Protein AF-A0A836Q1E4-F1 (afdb_monomer_lite)

Foldseek 3Di:
DDQADDAPLADPQWDQDPVVQKTKDAQFDQDFFFGRDTAGAAWMWIAHSNNATAKIFHAHPVSATAAKIWGAWPVRHTQKIAGDDRNAGAFKIKGADDPDDGPDDDQAAPQWGMWMFGDHTHPDTHPIWTAGPVRATDDRNNHRLVQQQQCLVVLVPAALQCQLPPRLQVLQCVLVVPDDQDLDQPQQCCCAFVVAGDVLLSSCLSRFHAADLQKDFDRHHDDDPALCVLVLLQDPDLLALPSVLCLLLCWDFGIAGDPDKTKIWHQPDPPDQHTDTQFIFIQDSVVSDGDDTFFRDSSNVSLQNSLNRCVVSSNRDLQSSLVSLVSQAQGGQDDDSRPVSNVSSVVVVVVPPDDDDDDDDDDDDDDDDDDDDDDDDFPVVVVVVVSVRRDNPPPVPDDSSLSSLCCVLVSLLSHFPVNRDPVVSLVSNDCVSVAACDPVNLVVLLVCCQNPNVSSLVSSLSVCLLQVVPVSNVVSLVSCCVGSRSSNVSVSVVSVVVVVPDADRNRGRGSVVSSVVNVVSVSNNVCPVVVVVVVVVVVVVVVVVLVVLLVVLVVQLVVHLVSLLVVLLVCLQPLSSNVSSVVSSCVDPDPPLLVVLVVCLQVVPPPDPPVVSLLQLLLSLLVCLVPANQSCVSVLSSCCNPPRNPSSLSSLLSSLVRQPRDDPSLLVVLLVLLVDDDQQCPSVLSSLSNCLSPLPLVCLVSLLVSLVVLVVVQVPDDDPRNLVSCRSCLSNLLSSLQSLQSSCVVNPVLVPRLVSLLVSLVVQLVVCLVNVSQSNNLSSLSSNLSSPPQPCLVSLQSLLQDDDSSLLSSLVSLLSRLLVDDPVSLLVCLVPGQDQSDLQALSSQLSSLSSVVSNCVNPVVSRRGDPSQVSNVSSVVHDDDDDVSVLSNLLSSLQSLLPDVVHDLVVNLCQCQDPPPSSNVSNVSSCVSVVHDDDHADEPRLSVLVVLLVVLVHDPPDDPDPDPVNLVSLLVSLLVLLVLLVDPRYHHSQNNLLSLLVPPDLSNLQSLLVSLVVVLVVVPPQPPPDADDVSLLSSLSSLLLNCVHVSSVVVLLVQCVDPPNNSVVSNLPNVVSHDLLCLLVQCLSLVVDAPPSVQSSLVSLVVVVVDPSSVVSCVVNVNDPVNSVVRND

Structure (mmCIF, N/CA/C/O backbone):
data_AF-A0A836Q1E4-F1
#
_entry.id   AF-A0A836Q1E4-F1
#
loop_
_atom_site.group_PDB
_atom_site.id
_atom_site.type_symbol
_atom_site.label_atom_id
_atom_site.label_alt_id
_atom_site.label_comp_id
_atom_site.label_asym_id
_atom_site.label_entity_id
_atom_site.label_seq_id
_atom_site.pdbx_PDB_ins_code
_atom_site.Cartn_x
_atom_site.Cartn_y
_atom_site.Cartn_z
_atom_site.occupancy
_atom_site.B_iso_or_equiv
_atom_site.auth_seq_id
_atom_site.auth_comp_id
_atom_site.auth_asym_id
_atom_site.auth_atom_id
_atom_site.pdbx_PDB_model_num
ATOM 1 N N . MET A 1 1 ? 10.082 -29.689 -41.412 1.00 54.28 1 MET A N 1
ATOM 2 C CA . MET A 1 1 ? 9.474 -30.031 -42.716 1.00 54.28 1 MET A CA 1
ATOM 3 C C . MET A 1 1 ? 10.614 -30.110 -43.738 1.00 54.28 1 MET A C 1
ATOM 5 O O . MET A 1 1 ? 11.755 -30.208 -43.297 1.00 54.28 1 MET A O 1
ATOM 9 N N . LYS A 1 2 ? 10.384 -30.182 -45.060 1.00 75.19 2 LYS A N 1
ATOM 10 C CA . LYS A 1 2 ? 11.490 -30.032 -46.032 1.00 75.19 2 LYS A CA 1
ATOM 11 C C . LYS A 1 2 ? 11.827 -28.542 -46.151 1.00 75.19 2 LYS A C 1
ATOM 13 O O . LYS A 1 2 ? 10.905 -27.763 -46.364 1.00 75.19 2 LYS A O 1
ATOM 18 N N . THR A 1 3 ? 13.108 -28.178 -46.049 1.00 83.31 3 THR A N 1
ATOM 19 C CA . THR A 1 3 ? 13.610 -26.826 -46.349 1.00 83.31 3 THR A CA 1
ATOM 20 C C . THR A 1 3 ? 13.086 -26.377 -47.720 1.00 83.31 3 THR A C 1
ATOM 22 O O . THR A 1 3 ? 13.200 -27.161 -48.673 1.00 83.31 3 THR A O 1
ATOM 25 N N . PRO A 1 4 ? 12.486 -25.180 -47.843 1.00 88.31 4 PRO A N 1
ATOM 26 C CA . PRO A 1 4 ? 11.993 -24.689 -49.122 1.00 88.31 4 PRO A CA 1
ATOM 27 C C . PRO A 1 4 ? 13.147 -24.547 -50.118 1.00 88.31 4 PRO A C 1
ATOM 29 O O . PRO A 1 4 ? 14.305 -24.351 -49.748 1.00 88.31 4 PRO A O 1
ATOM 32 N N . THR A 1 5 ? 12.837 -24.680 -51.407 1.00 92.06 5 THR A N 1
ATOM 33 C CA . THR A 1 5 ? 13.829 -24.415 -52.458 1.00 92.06 5 THR A CA 1
ATOM 34 C C . THR A 1 5 ? 14.164 -22.928 -52.437 1.00 92.06 5 THR A C 1
ATOM 36 O O . THR A 1 5 ? 13.245 -22.115 -52.477 1.00 92.06 5 THR A O 1
ATOM 39 N N . ARG A 1 6 ? 15.457 -22.582 -52.350 1.00 94.00 6 ARG A N 1
ATOM 40 C CA . ARG A 1 6 ? 15.915 -21.188 -52.294 1.00 94.00 6 ARG A CA 1
ATOM 41 C C . ARG A 1 6 ? 15.388 -20.401 -53.507 1.00 94.00 6 ARG A C 1
ATOM 43 O O . ARG A 1 6 ? 15.681 -20.800 -54.637 1.00 94.00 6 ARG A O 1
ATOM 50 N N . PRO A 1 7 ? 14.632 -19.314 -53.296 1.00 94.88 7 PRO A N 1
ATOM 51 C CA . PRO A 1 7 ? 14.145 -18.457 -54.375 1.00 94.88 7 PRO A CA 1
ATOM 52 C C . PRO A 1 7 ? 15.273 -17.675 -55.057 1.00 94.88 7 PRO A C 1
ATOM 54 O O . PRO A 1 7 ? 16.286 -17.370 -54.434 1.00 94.88 7 PRO A O 1
ATOM 57 N N . ALA A 1 8 ? 15.080 -17.287 -56.321 1.00 90.19 8 ALA A N 1
ATOM 58 C CA . ALA A 1 8 ? 16.101 -16.584 -57.109 1.00 90.19 8 ALA A CA 1
ATOM 59 C C . ALA A 1 8 ? 16.482 -15.191 -56.561 1.00 90.19 8 ALA A C 1
ATOM 61 O O . ALA A 1 8 ? 17.561 -14.698 -56.874 1.00 90.19 8 ALA A O 1
ATOM 62 N N . GLY A 1 9 ? 15.609 -14.560 -55.766 1.00 86.62 9 GLY A N 1
ATOM 63 C CA . GLY A 1 9 ? 15.858 -13.255 -55.138 1.00 86.62 9 GLY A CA 1
ATOM 64 C C . GLY A 1 9 ? 16.648 -13.312 -53.825 1.00 86.62 9 GLY A C 1
ATOM 65 O O . GLY A 1 9 ? 17.032 -12.268 -53.305 1.00 86.62 9 GLY A O 1
ATOM 66 N N . VAL A 1 10 ? 16.904 -14.511 -53.290 1.00 95.12 10 VAL A N 1
ATOM 67 C CA . VAL A 1 10 ? 17.616 -14.707 -52.022 1.00 95.12 10 VAL A CA 1
ATOM 68 C C . VAL A 1 10 ? 19.100 -14.982 -52.304 1.00 95.12 10 VAL A C 1
ATOM 70 O O . VAL A 1 10 ? 19.389 -15.925 -53.047 1.00 95.12 10 VAL A O 1
ATOM 73 N N . PRO A 1 11 ? 20.046 -14.222 -51.714 1.00 95.81 11 PRO A N 1
ATOM 74 C CA . PRO A 1 11 ? 21.481 -14.440 -51.901 1.00 95.81 11 PRO A CA 1
ATOM 75 C C . PRO A 1 11 ? 21.933 -15.863 -51.559 1.00 95.81 11 PRO A C 1
ATOM 77 O O . PRO A 1 11 ? 21.365 -16.528 -50.686 1.00 95.81 11 PRO A O 1
ATOM 80 N N . ASP A 1 12 ? 23.004 -16.322 -52.208 1.00 94.44 12 ASP A N 1
ATOM 81 C CA . ASP A 1 12 ? 23.492 -17.690 -52.035 1.00 94.44 12 ASP A CA 1
ATOM 82 C C . ASP A 1 12 ? 24.026 -17.972 -50.623 1.00 94.44 12 ASP A C 1
ATOM 84 O O . ASP A 1 12 ? 24.030 -19.122 -50.161 1.00 94.44 12 ASP A O 1
ATOM 88 N N . GLU A 1 13 ? 24.437 -16.919 -49.927 1.00 95.00 13 GLU A N 1
ATOM 89 C CA . GLU A 1 13 ? 24.946 -16.930 -48.564 1.00 95.00 13 GLU A CA 1
ATOM 90 C C . GLU A 1 13 ? 23.833 -16.959 -47.508 1.00 95.00 13 GLU A C 1
ATOM 92 O O . GLU A 1 13 ? 24.110 -17.272 -46.350 1.00 95.00 13 GLU A O 1
ATOM 97 N N . ALA A 1 14 ? 22.580 -16.664 -47.876 1.00 95.12 14 ALA A N 1
ATOM 98 C CA . ALA A 1 14 ? 21.477 -16.636 -46.924 1.00 95.12 14 ALA A CA 1
ATOM 99 C C . ALA A 1 14 ? 21.090 -18.053 -46.466 1.00 95.12 14 ALA A C 1
ATOM 101 O O . ALA A 1 14 ? 21.041 -19.015 -47.249 1.00 95.12 14 ALA A O 1
ATOM 102 N N . ILE A 1 15 ? 20.775 -18.177 -45.178 1.00 94.81 15 ILE A N 1
ATOM 103 C CA . ILE A 1 15 ? 20.498 -19.445 -44.502 1.00 94.81 15 ILE A CA 1
ATOM 104 C C . ILE A 1 15 ? 19.018 -19.503 -44.130 1.00 94.81 15 ILE A C 1
ATOM 106 O O . ILE A 1 15 ? 18.482 -18.561 -43.558 1.00 94.81 15 ILE A O 1
ATOM 110 N N . TRP A 1 16 ? 18.357 -20.620 -44.436 1.00 95.12 16 TRP A N 1
ATOM 111 C CA . TRP A 1 16 ? 16.975 -20.858 -44.020 1.00 95.12 16 TRP A CA 1
ATOM 112 C C . TRP A 1 16 ? 16.895 -21.194 -42.528 1.00 95.12 16 TRP A C 1
ATOM 114 O O . TRP A 1 16 ? 17.507 -22.166 -42.072 1.00 95.12 16 TRP A O 1
ATOM 124 N N . VAL A 1 17 ? 16.086 -20.442 -41.787 1.00 92.38 17 VAL A N 1
ATOM 125 C CA . VAL A 1 17 ? 15.811 -20.646 -40.364 1.00 92.38 17 VAL A CA 1
ATOM 126 C C . VAL A 1 17 ? 14.398 -21.204 -40.206 1.00 92.38 17 VAL A C 1
ATOM 128 O O . VAL A 1 17 ? 13.414 -20.475 -40.181 1.00 92.38 17 VAL A O 1
ATOM 131 N N . GLU A 1 18 ? 14.290 -22.530 -40.071 1.00 90.44 18 GLU A N 1
ATOM 132 C CA . GLU A 1 18 ? 13.003 -23.256 -40.040 1.00 90.44 18 GLU A CA 1
ATOM 133 C C . GLU A 1 18 ? 12.036 -22.748 -38.960 1.00 90.44 18 GLU A C 1
ATOM 135 O O . GLU A 1 18 ? 10.828 -22.731 -39.187 1.00 90.44 18 GLU A O 1
ATOM 140 N N . LYS A 1 19 ? 12.553 -22.334 -37.794 1.00 87.94 19 LYS A N 1
ATOM 141 C CA . LYS A 1 19 ? 11.731 -21.838 -36.679 1.00 87.94 19 LYS A CA 1
ATOM 142 C C . LYS A 1 19 ? 10.965 -20.570 -37.063 1.00 87.94 19 LYS A C 1
ATOM 144 O O . LYS A 1 19 ? 9.805 -20.434 -36.697 1.00 87.94 19 LYS A O 1
ATOM 149 N N . GLU A 1 20 ? 11.624 -19.676 -37.790 1.00 87.94 20 GLU A N 1
ATOM 150 C CA . GLU A 1 20 ? 11.082 -18.372 -38.184 1.00 87.94 20 GLU A CA 1
ATOM 151 C C . GLU A 1 20 ? 10.495 -18.396 -39.594 1.00 87.94 20 GLU A C 1
ATOM 153 O O . GLU A 1 20 ? 9.808 -17.467 -39.991 1.00 87.94 20 GLU A O 1
ATOM 158 N N . LYS A 1 21 ? 10.728 -19.483 -40.342 1.00 92.38 21 LYS A N 1
ATOM 159 C CA . LYS A 1 21 ? 10.338 -19.634 -41.746 1.00 92.38 21 LYS A CA 1
ATOM 160 C C . LYS A 1 21 ? 10.846 -18.479 -42.621 1.00 92.38 21 LYS A C 1
ATOM 162 O O . LYS A 1 21 ? 10.161 -18.043 -43.547 1.00 92.38 21 LYS A O 1
ATOM 167 N N . THR A 1 22 ? 12.068 -18.029 -42.349 1.00 94.69 22 THR A N 1
ATOM 168 C CA . THR A 1 22 ? 12.739 -16.951 -43.078 1.00 94.69 22 THR A CA 1
ATOM 169 C C . THR A 1 22 ? 14.122 -17.380 -43.557 1.00 94.69 22 THR A C 1
ATOM 171 O O . THR A 1 22 ? 14.780 -18.235 -42.959 1.00 94.69 22 THR A O 1
ATOM 174 N N . TRP A 1 23 ? 14.579 -16.790 -44.659 1.00 96.56 23 TRP A N 1
ATOM 175 C CA . TRP A 1 23 ? 15.995 -16.772 -45.015 1.00 96.56 23 TRP A CA 1
ATOM 176 C C . TRP A 1 23 ? 16.663 -15.597 -44.314 1.00 96.56 23 TRP A C 1
ATOM 178 O O . TRP A 1 23 ? 16.076 -14.522 -44.240 1.00 96.56 23 TRP A O 1
ATOM 188 N N . GLN A 1 24 ? 17.883 -15.785 -43.822 1.00 97.00 24 GLN A N 1
ATOM 189 C CA . GLN A 1 24 ? 18.607 -14.767 -43.062 1.00 97.00 24 GLN A CA 1
ATOM 190 C C . GLN A 1 24 ? 20.033 -14.629 -43.581 1.00 97.00 24 GLN A C 1
ATOM 192 O O . GLN A 1 24 ? 20.699 -15.630 -43.862 1.00 97.00 24 GLN A O 1
ATOM 197 N N . LEU A 1 25 ? 20.504 -13.392 -43.699 1.00 97.12 25 LEU A N 1
ATOM 198 C CA . LEU A 1 25 ? 21.875 -13.059 -44.065 1.00 97.12 25 LEU A CA 1
ATOM 199 C C . LEU A 1 25 ? 22.367 -11.937 -43.164 1.00 97.12 25 LEU A C 1
ATOM 201 O O . LEU A 1 25 ? 21.764 -10.872 -43.110 1.00 97.12 25 LEU A O 1
ATOM 205 N N . GLY A 1 26 ? 23.498 -12.161 -42.519 1.00 93.94 26 GLY A N 1
ATOM 206 C CA . GLY A 1 26 ? 24.164 -11.165 -41.703 1.00 93.94 26 GLY A CA 1
ATOM 207 C C . GLY A 1 26 ? 25.418 -11.753 -41.082 1.00 93.94 26 GLY A C 1
ATOM 208 O O . GLY A 1 26 ? 25.715 -12.945 -41.230 1.00 93.94 26 GLY A O 1
ATOM 209 N N . THR A 1 27 ? 26.179 -10.909 -40.396 1.00 93.19 27 THR A N 1
ATOM 210 C CA . THR A 1 27 ? 27.337 -11.373 -39.629 1.00 93.19 27 THR A CA 1
ATOM 211 C C . THR A 1 27 ? 26.900 -11.633 -38.199 1.00 93.19 27 THR A C 1
ATOM 213 O O . THR A 1 27 ? 26.238 -10.803 -37.587 1.00 93.19 27 THR A O 1
ATOM 216 N N . SER A 1 28 ? 27.267 -12.786 -37.647 1.00 88.00 28 SER A N 1
ATOM 217 C CA . SER A 1 28 ? 27.057 -13.078 -36.229 1.00 88.00 28 SER A CA 1
ATOM 218 C C . SER A 1 28 ? 28.387 -13.117 -35.490 1.00 88.00 28 SER A C 1
ATOM 220 O O . SER A 1 28 ? 29.316 -13.780 -35.965 1.00 88.00 28 SER A O 1
ATOM 222 N N . ASP A 1 29 ? 28.452 -12.534 -34.301 1.00 83.56 29 ASP A N 1
ATOM 223 C CA . ASP A 1 29 ? 29.524 -12.796 -33.344 1.00 83.56 29 ASP A CA 1
ATOM 224 C C . ASP A 1 29 ? 29.110 -13.927 -32.386 1.00 83.56 29 ASP A C 1
ATOM 226 O O . ASP A 1 29 ? 27.931 -14.234 -32.223 1.00 83.56 29 ASP A O 1
ATOM 230 N N . LYS A 1 30 ? 30.071 -14.618 -31.773 1.00 74.94 30 LYS A N 1
ATOM 231 C CA . LYS A 1 30 ? 29.796 -15.705 -30.821 1.00 74.94 30 LYS A CA 1
ATOM 232 C C . LYS A 1 30 ? 29.963 -15.196 -29.398 1.00 74.94 30 LYS A C 1
ATOM 234 O O . LYS A 1 30 ? 31.095 -15.107 -28.922 1.00 74.94 30 LYS A O 1
ATOM 239 N N . ARG A 1 31 ? 28.850 -14.969 -28.701 1.00 63.56 31 ARG A N 1
ATOM 240 C CA . ARG A 1 31 ? 28.826 -14.433 -27.331 1.00 63.56 31 ARG A CA 1
ATOM 241 C C . ARG A 1 31 ? 28.054 -15.328 -26.372 1.00 63.56 31 ARG A C 1
ATOM 243 O O . ARG A 1 31 ? 27.282 -16.180 -26.798 1.00 63.56 31 ARG A O 1
ATOM 250 N N . GLY A 1 32 ? 28.310 -15.180 -25.078 1.00 50.88 32 GLY A N 1
ATOM 251 C CA . GLY A 1 32 ? 27.639 -15.944 -24.033 1.00 50.88 32 GLY A CA 1
ATOM 252 C C . GLY A 1 32 ? 28.551 -16.902 -23.264 1.00 50.88 32 GLY A C 1
ATOM 253 O O . GLY A 1 32 ? 29.453 -17.550 -23.801 1.00 50.88 32 GLY A O 1
ATOM 254 N N . VAL A 1 33 ? 28.208 -16.991 -21.983 1.00 46.38 33 VAL A N 1
ATOM 255 C CA . VAL A 1 33 ? 28.841 -17.668 -20.845 1.00 46.38 33 VAL A CA 1
ATOM 256 C C . VAL A 1 33 ? 28.912 -19.176 -21.090 1.00 46.38 33 VAL A C 1
ATOM 258 O O . VAL A 1 33 ? 29.985 -19.727 -21.327 1.00 46.38 33 VAL A O 1
ATOM 261 N N . ILE A 1 34 ? 27.745 -19.830 -21.100 1.00 43.34 34 ILE A N 1
ATOM 262 C CA . ILE A 1 34 ? 27.569 -21.291 -21.138 1.00 43.34 34 ILE A CA 1
ATOM 263 C C . ILE A 1 34 ? 27.452 -21.813 -22.557 1.00 43.34 34 ILE A C 1
ATOM 265 O O . ILE A 1 34 ? 28.183 -22.725 -22.953 1.00 43.34 34 ILE A O 1
ATOM 269 N N . LYS A 1 35 ? 26.586 -21.208 -23.359 1.00 46.72 35 LYS A N 1
ATOM 270 C CA . LYS A 1 35 ? 26.488 -21.497 -24.783 1.00 46.72 35 LYS A CA 1
ATOM 271 C C . LYS A 1 35 ? 26.930 -20.250 -25.518 1.00 46.72 35 LYS A C 1
ATOM 273 O O . LYS A 1 35 ? 26.393 -19.179 -25.274 1.00 46.72 35 LYS A O 1
ATOM 278 N N . LYS A 1 36 ? 27.899 -20.411 -26.420 1.00 54.19 36 LYS A N 1
ATOM 279 C CA . LYS A 1 36 ? 28.195 -19.392 -27.424 1.00 54.19 36 LYS A CA 1
ATOM 280 C C . LYS A 1 36 ? 26.969 -19.278 -28.325 1.00 54.19 36 LYS A C 1
ATOM 282 O O . LYS A 1 36 ? 26.801 -20.101 -29.224 1.00 54.19 36 LYS A O 1
ATOM 287 N N . VAL A 1 37 ? 26.099 -18.328 -28.023 1.00 68.06 37 VAL A N 1
ATOM 288 C CA . VAL A 1 37 ? 24.988 -17.920 -28.872 1.00 68.06 37 VAL A CA 1
ATOM 289 C C . VAL A 1 37 ? 25.573 -17.067 -29.992 1.00 68.06 37 VAL A C 1
ATOM 291 O O . VAL A 1 37 ? 26.509 -16.293 -29.786 1.00 68.06 37 VAL A O 1
ATOM 294 N N . GLN A 1 38 ? 25.083 -17.279 -31.207 1.00 79.56 38 GLN A N 1
ATOM 295 C CA . GLN A 1 38 ? 25.365 -16.362 -32.300 1.00 79.56 38 GLN A CA 1
ATOM 296 C C . GLN A 1 38 ? 24.504 -15.123 -32.085 1.00 79.56 38 GLN A C 1
ATOM 298 O O . GLN A 1 38 ? 23.284 -15.223 -32.172 1.00 79.56 38 GLN A O 1
ATOM 303 N N . VAL A 1 39 ? 25.138 -14.000 -31.762 1.00 83.56 39 VAL A N 1
ATOM 304 C CA . VAL A 1 39 ? 24.474 -12.698 -31.685 1.00 83.56 39 VAL A CA 1
ATOM 305 C C . VAL A 1 39 ? 24.652 -11.977 -33.021 1.00 83.56 39 VAL A C 1
ATOM 307 O O . VAL A 1 39 ? 25.753 -12.027 -33.581 1.00 83.56 39 VAL A O 1
ATOM 310 N N . PRO A 1 40 ? 23.603 -11.365 -33.581 1.00 91.12 40 PRO A N 1
ATOM 311 C CA . PRO A 1 40 ? 23.717 -10.591 -34.810 1.00 91.12 40 PRO A CA 1
ATOM 312 C C . PRO A 1 40 ? 24.609 -9.363 -34.589 1.00 91.12 40 PRO A C 1
ATOM 314 O O . PRO A 1 40 ? 24.548 -8.750 -33.537 1.00 91.12 40 PRO A O 1
ATOM 317 N N . VAL A 1 41 ? 25.467 -9.007 -35.545 1.00 93.25 41 VAL A N 1
ATOM 318 C CA . VAL A 1 41 ? 26.256 -7.763 -35.529 1.00 93.25 41 VAL A CA 1
ATOM 319 C C . VAL A 1 41 ? 26.248 -7.150 -36.928 1.00 93.25 41 VAL A C 1
ATOM 321 O O . VAL A 1 41 ? 26.405 -7.861 -37.925 1.00 93.25 41 VAL A O 1
ATOM 324 N N . GLY A 1 42 ? 26.114 -5.827 -37.004 1.00 95.50 42 GLY A N 1
ATOM 325 C CA . GLY A 1 42 ? 26.037 -5.092 -38.262 1.00 95.50 42 GLY A CA 1
ATOM 326 C C . GLY A 1 42 ? 24.682 -5.252 -38.948 1.00 95.50 42 GLY A C 1
ATOM 327 O O . GLY A 1 42 ? 23.671 -5.495 -38.298 1.00 95.50 42 GLY A O 1
ATOM 328 N N . GLU A 1 43 ? 24.654 -5.093 -40.268 1.00 97.31 43 GLU A N 1
ATOM 329 C CA . GLU A 1 43 ? 23.424 -5.210 -41.055 1.00 97.31 43 GLU A CA 1
ATOM 330 C C . GLU A 1 43 ? 22.998 -6.676 -41.216 1.00 97.31 43 GLU A C 1
ATOM 332 O O . GLU A 1 43 ? 23.800 -7.551 -41.561 1.00 97.31 43 GLU A O 1
ATOM 337 N N . TRP A 1 44 ? 21.711 -6.917 -41.001 1.00 97.31 44 TRP A N 1
ATOM 338 C CA . TRP A 1 44 ? 21.032 -8.181 -41.227 1.00 97.31 44 TRP A CA 1
ATOM 339 C C . TRP A 1 44 ? 19.867 -7.992 -42.180 1.00 97.31 44 TRP A C 1
ATOM 341 O O . TRP A 1 44 ? 19.150 -6.996 -42.123 1.00 97.31 44 TRP A O 1
ATOM 351 N N . ARG A 1 45 ? 19.666 -8.988 -43.037 1.00 98.06 45 ARG A N 1
ATOM 352 C CA . ARG A 1 45 ? 18.576 -9.044 -44.004 1.00 98.06 45 ARG A CA 1
ATOM 353 C C . ARG A 1 45 ? 17.793 -10.330 -43.827 1.00 98.06 45 ARG A C 1
ATOM 355 O O . ARG A 1 45 ? 18.377 -11.405 -43.670 1.00 98.06 45 ARG A O 1
ATOM 362 N N . TYR A 1 46 ? 16.477 -10.200 -43.895 1.00 96.88 46 TYR A N 1
ATOM 363 C CA . TYR A 1 46 ? 15.526 -11.284 -43.700 1.00 96.88 46 TYR A CA 1
ATOM 364 C C . TYR A 1 46 ? 14.616 -11.379 -44.922 1.00 96.88 46 TYR A C 1
ATOM 366 O O . TYR A 1 46 ? 14.105 -10.358 -45.376 1.00 96.88 46 TYR A O 1
ATOM 374 N N . TRP A 1 47 ? 14.382 -12.585 -45.440 1.00 97.25 47 TRP A N 1
ATOM 375 C CA . TRP A 1 47 ? 13.453 -12.835 -46.549 1.00 97.25 47 TRP A CA 1
ATOM 376 C C . TRP A 1 47 ? 12.415 -13.893 -46.180 1.00 97.25 47 TRP A C 1
ATOM 378 O O . TRP A 1 47 ? 12.712 -14.830 -45.435 1.00 97.25 47 TRP A O 1
ATOM 388 N N . ARG A 1 48 ? 11.216 -13.788 -46.756 1.00 93.75 48 ARG A N 1
ATOM 389 C CA . ARG A 1 48 ? 10.148 -14.791 -46.635 1.00 93.75 48 ARG A CA 1
ATOM 390 C C . ARG A 1 48 ? 10.504 -16.064 -47.404 1.00 93.75 48 ARG A C 1
ATOM 392 O O . ARG A 1 48 ? 11.477 -16.123 -48.158 1.00 93.75 48 ARG A O 1
ATOM 399 N N . ALA A 1 49 ? 9.690 -17.106 -47.241 1.00 93.50 49 ALA A N 1
ATOM 400 C CA . ALA A 1 49 ? 9.867 -18.388 -47.929 1.00 93.50 49 ALA A CA 1
ATOM 401 C C . ALA A 1 49 ? 9.877 -18.275 -49.465 1.00 93.50 49 ALA A C 1
ATOM 403 O O . ALA A 1 49 ? 10.551 -19.068 -50.127 1.00 93.50 49 ALA A O 1
ATOM 404 N N . ASP A 1 50 ? 9.147 -17.304 -50.016 1.00 92.94 50 ASP A N 1
ATOM 405 C CA . ASP A 1 50 ? 9.049 -17.018 -51.451 1.00 92.94 50 ASP A CA 1
ATOM 406 C C . ASP A 1 50 ? 10.181 -16.122 -51.987 1.00 92.94 50 ASP A C 1
ATOM 408 O O . ASP A 1 50 ? 10.356 -16.006 -53.200 1.00 92.94 50 ASP A O 1
ATOM 412 N N . GLY A 1 51 ? 11.003 -15.565 -51.091 1.00 94.06 51 GLY A N 1
ATOM 413 C CA . GLY A 1 51 ? 12.178 -14.763 -51.407 1.00 94.06 51 GLY A CA 1
ATOM 414 C C . GLY A 1 51 ? 11.945 -13.260 -51.435 1.00 94.06 51 GLY A C 1
ATOM 415 O O . GLY A 1 51 ? 12.873 -12.528 -51.777 1.00 94.06 51 GLY A O 1
ATOM 416 N N . THR A 1 52 ? 10.751 -12.795 -51.069 1.00 93.94 52 THR A N 1
ATOM 417 C CA . THR A 1 52 ? 10.483 -11.370 -50.837 1.00 93.94 52 THR A CA 1
ATOM 418 C C . THR A 1 52 ? 11.227 -10.890 -49.590 1.00 93.94 52 THR A C 1
ATOM 420 O O . THR A 1 52 ? 11.378 -11.633 -48.616 1.00 93.94 52 THR A O 1
ATOM 423 N N . LEU A 1 53 ? 11.761 -9.667 -49.629 1.00 96.25 53 LEU A N 1
ATOM 424 C CA . LEU A 1 53 ? 12.472 -9.076 -48.495 1.00 96.25 53 LEU A CA 1
ATOM 425 C C . LEU A 1 53 ? 11.455 -8.722 -47.400 1.00 96.25 53 LEU A C 1
ATOM 427 O O . LEU A 1 53 ? 10.417 -8.146 -47.700 1.00 96.25 53 LEU A O 1
ATOM 431 N N . VAL A 1 54 ? 11.752 -9.086 -46.155 1.00 96.00 54 VAL A N 1
ATOM 432 C CA . VAL A 1 54 ? 10.941 -8.761 -44.968 1.00 96.00 54 VAL A CA 1
ATOM 433 C C . VAL A 1 54 ? 11.506 -7.535 -44.283 1.00 96.00 54 VAL A C 1
ATOM 435 O O . VAL A 1 54 ? 10.780 -6.611 -43.949 1.00 96.00 54 VAL A O 1
ATOM 438 N N . CYS A 1 55 ? 12.812 -7.550 -44.017 1.00 96.69 55 CYS A N 1
ATOM 439 C CA . CYS A 1 55 ? 13.419 -6.595 -43.107 1.00 96.69 55 CYS A CA 1
ATOM 440 C C . CYS A 1 55 ? 14.917 -6.432 -43.376 1.00 96.69 55 CYS A C 1
ATOM 442 O O . CYS A 1 55 ? 15.612 -7.407 -43.688 1.00 96.69 55 CYS A O 1
ATOM 444 N N . VAL A 1 56 ? 15.398 -5.201 -43.213 1.00 97.75 56 VAL A N 1
ATOM 445 C CA . VAL A 1 56 ? 16.805 -4.834 -43.063 1.00 97.75 56 VAL A CA 1
ATOM 446 C C . VAL A 1 56 ? 16.967 -4.203 -41.683 1.00 97.75 56 VAL A C 1
ATOM 448 O O . VAL A 1 56 ? 16.332 -3.195 -41.386 1.00 97.75 56 VAL A O 1
ATOM 451 N N . ALA A 1 57 ? 17.802 -4.794 -40.833 1.00 97.25 57 ALA A N 1
ATOM 452 C CA . ALA A 1 57 ? 18.011 -4.334 -39.463 1.00 97.25 57 ALA A CA 1
ATOM 453 C C . ALA A 1 57 ? 19.501 -4.203 -39.152 1.00 97.25 57 ALA A C 1
ATOM 455 O O . ALA A 1 57 ? 20.285 -5.107 -39.447 1.00 97.25 57 ALA A O 1
ATOM 456 N N . GLY A 1 58 ? 19.893 -3.089 -38.537 1.00 95.44 58 GLY A N 1
ATOM 457 C CA . GLY A 1 58 ? 21.228 -2.915 -37.975 1.00 95.44 58 GLY A CA 1
ATOM 458 C C . GLY A 1 58 ? 21.314 -3.422 -36.536 1.00 95.44 58 GLY A C 1
ATOM 459 O O . GLY A 1 58 ? 20.379 -3.259 -35.754 1.00 95.44 58 GLY A O 1
ATOM 460 N N . PHE A 1 59 ? 22.449 -4.020 -36.185 1.00 94.69 59 PHE A N 1
ATOM 461 C CA . PHE A 1 59 ? 22.769 -4.465 -34.832 1.00 94.69 59 PHE A CA 1
ATOM 462 C C . PHE A 1 59 ? 24.120 -3.898 -34.393 1.00 94.69 59 PHE A C 1
ATOM 464 O O . PHE A 1 59 ? 25.087 -3.902 -35.164 1.00 94.69 59 PHE A O 1
ATOM 471 N N . ASP A 1 60 ? 24.197 -3.411 -33.155 1.00 92.69 60 ASP A N 1
ATOM 472 C CA . ASP A 1 60 ? 25.450 -2.957 -32.563 1.00 92.69 60 ASP A CA 1
ATOM 473 C C . ASP A 1 60 ? 26.374 -4.138 -32.246 1.00 92.69 60 ASP A C 1
ATOM 475 O O . ASP A 1 60 ? 26.086 -5.307 -32.520 1.00 92.69 60 ASP A O 1
ATOM 479 N N . SER A 1 61 ? 27.538 -3.831 -31.673 1.00 88.94 61 SER A N 1
ATOM 480 C CA . SER A 1 61 ? 28.477 -4.884 -31.313 1.00 88.94 61 SER A CA 1
ATOM 481 C C . SER A 1 61 ? 27.890 -5.852 -30.283 1.00 88.94 61 SER A C 1
ATOM 483 O O . SER A 1 61 ? 28.294 -7.003 -30.286 1.00 88.94 61 SER A O 1
ATOM 485 N N . GLU A 1 62 ? 26.945 -5.436 -29.440 1.00 82.00 62 GLU A N 1
ATOM 486 C CA . GLU A 1 62 ? 26.315 -6.248 -28.391 1.00 82.00 62 GLU A CA 1
ATOM 487 C C . GLU A 1 62 ? 25.159 -7.115 -28.895 1.00 82.00 62 GLU A C 1
ATOM 489 O O . GLU A 1 62 ? 24.696 -7.994 -28.172 1.00 82.00 62 GLU A O 1
ATOM 494 N N . GLY A 1 63 ? 24.773 -6.957 -30.160 1.00 88.81 63 GLY A N 1
ATOM 495 C CA . GLY A 1 63 ? 23.644 -7.658 -30.758 1.00 88.81 63 GLY A CA 1
ATOM 496 C C . GLY A 1 63 ? 22.297 -7.045 -30.421 1.00 88.81 63 GLY A C 1
ATOM 497 O O . GLY A 1 63 ? 21.268 -7.677 -30.656 1.00 88.81 63 GLY A O 1
ATOM 498 N N . ARG A 1 64 ? 22.302 -5.805 -29.926 1.00 90.56 64 ARG A N 1
ATOM 499 C CA . ARG A 1 64 ? 21.103 -4.986 -29.772 1.00 90.56 64 ARG A CA 1
ATOM 500 C C . ARG A 1 64 ? 20.846 -4.234 -31.065 1.00 90.56 64 ARG A C 1
ATOM 502 O O . ARG A 1 64 ? 21.782 -3.865 -31.774 1.00 90.56 64 ARG A O 1
ATOM 509 N N . GLN A 1 65 ? 19.583 -3.987 -31.372 1.00 93.12 65 GLN A N 1
ATOM 510 C CA . GLN A 1 65 ? 19.216 -3.268 -32.583 1.00 93.12 65 GLN A CA 1
ATOM 511 C C . GLN A 1 65 ? 19.765 -1.832 -32.551 1.00 93.12 65 GLN A C 1
ATOM 513 O O . GLN A 1 65 ? 19.638 -1.124 -31.551 1.00 93.12 65 GLN A O 1
ATOM 518 N N . HIS A 1 66 ? 20.437 -1.413 -33.619 1.00 95.19 66 HIS A N 1
ATOM 519 C CA . HIS A 1 66 ? 21.113 -0.123 -33.692 1.00 95.19 66 HIS A CA 1
ATOM 520 C C . HIS A 1 66 ? 21.228 0.354 -35.141 1.00 95.19 66 HIS A C 1
ATOM 522 O O . HIS A 1 66 ? 21.656 -0.390 -36.022 1.00 95.19 66 HIS A O 1
ATOM 528 N N . GLY A 1 67 ? 20.904 1.621 -35.374 1.00 95.25 67 GLY A N 1
ATOM 529 C CA . GLY A 1 67 ? 20.815 2.220 -36.698 1.00 95.25 67 GLY A CA 1
ATOM 530 C C . GLY A 1 67 ? 19.417 2.099 -37.298 1.00 95.25 67 GLY A C 1
ATOM 531 O O . GLY A 1 67 ? 18.423 1.992 -36.585 1.00 95.25 67 GLY A O 1
ATOM 532 N N . MET A 1 68 ? 19.337 2.160 -38.625 1.00 96.00 68 MET A N 1
ATOM 533 C CA . MET A 1 68 ? 18.063 2.120 -39.338 1.00 96.00 68 MET A CA 1
ATOM 534 C C . MET A 1 68 ? 17.484 0.699 -39.348 1.00 96.00 68 MET A C 1
ATOM 536 O O . MET A 1 68 ? 18.183 -0.267 -39.665 1.00 96.00 68 MET A O 1
ATOM 540 N N . LEU A 1 69 ? 16.199 0.592 -39.027 1.00 96.75 69 LEU A N 1
ATOM 541 C CA . LEU A 1 69 ? 15.354 -0.558 -39.318 1.00 96.75 69 LEU A CA 1
ATOM 542 C C . LEU A 1 69 ? 14.467 -0.200 -40.504 1.00 96.75 69 LEU A C 1
ATOM 544 O O . LEU A 1 69 ? 13.834 0.850 -40.487 1.00 96.75 69 LEU A O 1
ATOM 548 N N . GLU A 1 70 ? 14.371 -1.091 -41.482 1.00 98.12 70 GLU A N 1
ATOM 549 C CA . GLU A 1 70 ? 13.400 -1.009 -42.571 1.00 98.12 70 GLU A CA 1
ATOM 550 C C . GLU A 1 70 ? 12.668 -2.341 -42.691 1.00 98.12 70 GLU A C 1
ATOM 552 O O . GLU A 1 70 ? 13.299 -3.398 -42.736 1.00 98.12 70 GLU A O 1
ATOM 557 N N . ARG A 1 71 ? 11.342 -2.303 -42.769 1.00 97.62 71 ARG A N 1
ATOM 558 C CA . ARG A 1 71 ? 10.486 -3.467 -43.011 1.00 97.62 71 ARG A CA 1
ATOM 559 C C . ARG A 1 71 ? 9.713 -3.282 -44.300 1.00 97.62 71 ARG A C 1
ATOM 561 O O . ARG A 1 71 ? 9.436 -2.156 -44.702 1.00 97.62 71 ARG A O 1
ATOM 568 N N . TYR A 1 72 ? 9.363 -4.383 -44.944 1.00 97.25 72 TYR A N 1
ATOM 569 C CA . TYR A 1 72 ? 8.811 -4.397 -46.291 1.00 97.25 72 TYR A CA 1
ATOM 570 C C . TYR A 1 72 ? 7.581 -5.301 -46.363 1.00 97.25 72 TYR A C 1
ATOM 572 O O . TYR A 1 72 ? 7.580 -6.412 -45.828 1.00 97.25 72 TYR A O 1
ATOM 580 N N . HIS A 1 73 ? 6.561 -4.847 -47.084 1.00 95.81 73 HIS A N 1
ATOM 581 C CA . HIS A 1 73 ? 5.374 -5.627 -47.411 1.00 95.81 73 HIS A CA 1
ATOM 582 C C . HIS A 1 73 ? 5.711 -6.812 -48.332 1.00 95.81 73 HIS A C 1
ATOM 584 O O . HIS A 1 73 ? 6.804 -6.914 -48.900 1.00 95.81 73 HIS A O 1
ATOM 590 N N . ASN A 1 74 ? 4.742 -7.709 -48.528 1.00 93.94 74 ASN A N 1
ATOM 591 C CA . ASN A 1 74 ? 4.871 -8.863 -49.427 1.00 93.94 74 ASN A CA 1
ATOM 592 C C . ASN A 1 74 ? 5.182 -8.470 -50.882 1.00 93.94 74 ASN A C 1
ATOM 594 O O . ASN A 1 74 ? 5.857 -9.208 -51.597 1.00 93.94 74 ASN A O 1
ATOM 598 N N . ASP A 1 75 ? 4.708 -7.308 -51.329 1.00 93.56 75 ASP A N 1
ATOM 599 C CA . ASP A 1 75 ? 4.941 -6.785 -52.680 1.00 93.56 75 ASP A CA 1
ATOM 600 C C . ASP A 1 75 ? 6.309 -6.087 -52.847 1.00 93.56 75 ASP A C 1
ATOM 602 O O . ASP A 1 75 ? 6.671 -5.685 -53.956 1.00 93.56 75 ASP A O 1
ATOM 606 N N . GLY A 1 76 ? 7.084 -5.972 -51.762 1.00 93.62 76 GLY A N 1
ATOM 607 C CA . GLY A 1 76 ? 8.389 -5.316 -51.723 1.00 93.62 76 GLY A CA 1
ATOM 608 C C . GLY A 1 76 ? 8.346 -3.800 -51.514 1.00 93.62 76 GLY A C 1
ATOM 609 O O . GLY A 1 76 ? 9.406 -3.172 -51.530 1.00 93.62 76 GLY A O 1
ATOM 610 N N . THR A 1 77 ? 7.169 -3.201 -51.317 1.00 95.56 77 THR A N 1
ATOM 611 C CA . THR A 1 77 ? 7.049 -1.805 -50.873 1.00 95.56 77 THR A CA 1
ATOM 612 C C . THR A 1 77 ? 7.418 -1.668 -49.391 1.00 95.56 77 THR A C 1
ATOM 614 O O . THR A 1 77 ? 7.425 -2.648 -48.646 1.00 95.56 77 THR A O 1
ATOM 617 N N . LEU A 1 78 ? 7.818 -0.468 -48.967 1.00 97.06 78 LEU A N 1
ATOM 618 C CA . LEU A 1 78 ? 8.260 -0.208 -47.594 1.00 97.06 78 LEU A CA 1
ATOM 619 C C . LEU A 1 78 ? 7.045 -0.208 -46.658 1.00 97.06 78 LEU A C 1
ATOM 621 O O . LEU A 1 78 ? 6.122 0.553 -46.904 1.00 97.06 78 LEU A O 1
ATOM 625 N N . ALA A 1 79 ? 7.078 -1.022 -45.605 1.00 96.69 79 ALA A N 1
ATOM 626 C CA . ALA A 1 79 ? 6.032 -1.115 -44.585 1.00 96.69 79 ALA A CA 1
ATOM 627 C C . ALA A 1 79 ? 6.322 -0.232 -43.374 1.00 96.69 79 ALA A C 1
ATOM 629 O O . ALA A 1 79 ? 5.433 0.414 -42.832 1.00 96.69 79 ALA A O 1
ATOM 630 N N . SER A 1 80 ? 7.582 -0.171 -42.947 1.00 97.12 80 SER A N 1
ATOM 631 C CA . SER A 1 80 ? 7.992 0.773 -41.916 1.00 97.12 80 SER A CA 1
ATOM 632 C C . SER A 1 80 ? 9.479 1.068 -41.972 1.00 97.12 80 SER A C 1
ATOM 634 O O . SER A 1 80 ? 10.273 0.286 -42.501 1.00 97.12 80 SER A O 1
ATOM 636 N N . ARG A 1 81 ? 9.866 2.213 -41.418 1.00 97.50 81 ARG A N 1
ATOM 637 C CA . ARG A 1 81 ? 11.257 2.563 -41.155 1.00 97.50 81 ARG A CA 1
ATOM 638 C C . ARG A 1 81 ? 11.382 3.341 -39.855 1.00 97.50 81 ARG A C 1
ATOM 640 O O . ARG A 1 81 ? 10.493 4.114 -39.515 1.00 97.50 81 ARG A O 1
ATOM 647 N N . GLY A 1 82 ? 12.500 3.183 -39.165 1.00 95.81 82 GLY A N 1
ATOM 648 C CA . GLY A 1 82 ? 12.789 3.970 -37.972 1.00 95.81 82 GLY A CA 1
ATOM 649 C C . GLY A 1 82 ? 14.181 3.720 -37.429 1.00 95.81 82 GLY A C 1
ATOM 650 O O . GLY A 1 82 ? 14.838 2.735 -37.778 1.00 95.81 82 GLY A O 1
ATOM 651 N N . GLN A 1 83 ? 14.649 4.634 -36.590 1.00 94.75 83 GLN A N 1
ATOM 652 C CA . GLN A 1 83 ? 15.978 4.556 -36.003 1.00 94.75 83 GLN A CA 1
ATOM 653 C C . GLN A 1 83 ? 15.948 3.846 -34.644 1.00 94.75 83 GLN A C 1
ATOM 655 O O . GLN A 1 83 ? 15.018 3.964 -33.850 1.00 94.75 83 GLN A O 1
ATOM 660 N N . TRP A 1 84 ? 16.982 3.051 -34.399 1.00 94.19 84 TRP A N 1
ATOM 661 C CA . TRP A 1 84 ? 17.189 2.325 -33.155 1.00 94.19 84 TRP A CA 1
ATOM 662 C C . TRP A 1 84 ? 18.540 2.697 -32.568 1.00 94.19 84 TRP A C 1
ATOM 664 O O . TRP A 1 84 ? 19.531 2.840 -33.289 1.00 94.19 84 TRP A O 1
ATOM 674 N N . LYS A 1 85 ? 18.608 2.800 -31.247 1.00 92.50 85 LYS A N 1
ATOM 675 C CA . LYS A 1 85 ? 19.840 3.080 -30.518 1.00 92.50 85 LYS A CA 1
ATOM 676 C C . LYS A 1 85 ? 19.936 2.124 -29.336 1.00 92.50 85 LYS A C 1
ATOM 678 O O . LYS A 1 85 ? 19.226 2.267 -28.353 1.00 92.50 85 LYS A O 1
ATOM 683 N N . HIS A 1 86 ? 20.826 1.138 -29.456 1.00 89.31 86 HIS A N 1
ATOM 684 C CA . HIS A 1 86 ? 21.146 0.177 -28.388 1.00 89.31 86 HIS A CA 1
ATOM 685 C C . HIS A 1 86 ? 19.939 -0.623 -27.874 1.00 89.31 86 HIS A C 1
ATOM 687 O O . HIS A 1 86 ? 19.836 -0.902 -26.688 1.00 89.31 86 HIS A O 1
ATOM 693 N N . GLY A 1 87 ? 19.048 -1.034 -28.778 1.00 89.50 87 GLY A N 1
ATOM 694 C CA . GLY A 1 87 ? 17.865 -1.829 -28.441 1.00 89.50 87 GLY A CA 1
ATOM 695 C C . GLY A 1 87 ? 16.616 -1.009 -28.123 1.00 89.50 87 GLY A C 1
ATOM 696 O O . GLY A 1 87 ? 15.553 -1.602 -27.986 1.00 89.50 87 GLY A O 1
ATOM 697 N N . SER A 1 88 ? 16.717 0.321 -28.098 1.00 89.88 88 SER A N 1
ATOM 698 C CA . SER A 1 88 ? 15.577 1.225 -27.928 1.00 89.88 88 SER A CA 1
ATOM 699 C C . SER A 1 88 ? 15.211 1.908 -29.242 1.00 89.88 88 SER A C 1
ATOM 701 O O . SER A 1 88 ? 16.101 2.257 -30.029 1.00 89.88 88 SER A O 1
ATOM 703 N N . ARG A 1 89 ? 13.911 2.122 -29.479 1.00 91.75 89 ARG A N 1
ATOM 704 C CA . ARG A 1 89 ? 13.438 3.061 -30.509 1.00 91.75 89 ARG A CA 1
ATOM 705 C C . ARG A 1 89 ? 13.993 4.455 -30.209 1.00 91.75 89 ARG A C 1
ATOM 707 O O . ARG A 1 89 ? 14.062 4.844 -29.047 1.00 91.75 89 ARG A O 1
ATOM 714 N N . HIS A 1 90 ? 14.468 5.154 -31.235 1.00 90.94 90 HIS A N 1
ATOM 715 C CA . HIS A 1 90 ? 15.022 6.494 -31.077 1.00 90.94 90 HIS A CA 1
ATOM 716 C C . HIS A 1 90 ? 14.931 7.283 -32.385 1.00 90.94 90 HIS A C 1
ATOM 718 O O . HIS A 1 90 ? 15.376 6.788 -33.414 1.00 90.94 90 HIS A O 1
ATOM 724 N N . GLY A 1 91 ? 14.427 8.512 -32.353 1.00 92.75 91 GLY A N 1
ATOM 725 C CA . GLY A 1 91 ? 14.231 9.366 -33.523 1.00 92.75 91 GLY A CA 1
ATOM 726 C C . GLY A 1 91 ? 12.925 9.084 -34.267 1.00 92.75 91 GLY A C 1
ATOM 727 O O . GLY A 1 91 ? 11.970 8.570 -33.696 1.00 92.75 91 GLY A O 1
ATOM 728 N N . HIS A 1 92 ? 12.897 9.434 -35.550 1.00 95.62 92 HIS A N 1
ATOM 729 C CA . HIS A 1 92 ? 11.676 9.453 -36.353 1.00 95.62 92 HIS A CA 1
ATOM 730 C C . HIS A 1 92 ? 11.305 8.073 -36.916 1.00 95.62 92 HIS A C 1
ATOM 732 O O . HIS A 1 92 ? 12.125 7.415 -37.574 1.00 95.62 92 HIS A O 1
ATOM 738 N N . PHE A 1 93 ? 10.058 7.663 -36.704 1.00 96.50 93 PHE A N 1
ATOM 739 C CA . PHE A 1 93 ? 9.456 6.443 -37.227 1.00 96.50 93 PHE A CA 1
ATOM 740 C C . PHE A 1 93 ? 8.383 6.770 -38.256 1.00 96.50 93 PHE A C 1
ATOM 742 O O . PHE A 1 93 ? 7.623 7.717 -38.104 1.00 96.50 93 PHE A O 1
ATOM 749 N N . VAL A 1 94 ? 8.319 5.949 -39.304 1.00 97.25 94 VAL A N 1
ATOM 750 C CA . VAL A 1 94 ? 7.302 6.040 -40.352 1.00 97.25 94 VAL A CA 1
ATOM 751 C C . VAL A 1 94 ? 6.778 4.647 -40.658 1.00 97.25 94 VAL A C 1
ATOM 753 O O . VAL A 1 94 ? 7.564 3.743 -40.946 1.00 97.25 94 VAL A O 1
ATOM 756 N N . TYR A 1 95 ? 5.464 4.490 -40.654 1.00 97.25 95 TYR A N 1
ATOM 757 C CA . TYR A 1 95 ? 4.742 3.302 -41.090 1.00 97.25 95 TYR A CA 1
ATOM 758 C C . TYR A 1 95 ? 3.947 3.640 -42.345 1.00 97.25 95 TYR A C 1
ATOM 760 O O . TYR A 1 95 ? 3.451 4.757 -42.488 1.00 97.25 95 TYR A O 1
ATOM 768 N N . PHE A 1 96 ? 3.809 2.672 -43.241 1.00 96.94 96 PHE A N 1
ATOM 769 C CA . PHE A 1 96 ? 3.037 2.781 -44.470 1.00 96.94 96 PHE A CA 1
ATOM 770 C C . PHE A 1 96 ? 2.055 1.615 -44.566 1.00 96.94 96 PHE A C 1
ATOM 772 O O . PHE A 1 96 ? 2.354 0.499 -44.140 1.00 96.94 96 PHE A O 1
ATOM 779 N N . ASN A 1 97 ? 0.891 1.891 -45.138 1.00 95.00 97 ASN A N 1
ATOM 780 C CA . ASN A 1 97 ? -0.107 0.889 -45.473 1.00 95.00 97 ASN A CA 1
ATOM 781 C C . ASN A 1 97 ? 0.157 0.312 -46.883 1.00 95.00 97 ASN A C 1
ATOM 783 O O . ASN A 1 97 ? 0.954 0.856 -47.656 1.00 95.00 97 ASN A O 1
ATOM 787 N N . SER A 1 98 ? -0.513 -0.787 -47.239 1.00 93.81 98 SER A N 1
ATOM 788 C CA . SER A 1 98 ? -0.377 -1.449 -48.543 1.00 93.81 98 SER A CA 1
ATOM 789 C C . SER A 1 98 ? -1.729 -1.673 -49.214 1.00 93.81 98 SER A C 1
ATOM 791 O O . SER A 1 98 ? -2.727 -1.965 -48.567 1.00 93.81 98 SER A O 1
ATOM 793 N N . GLU A 1 99 ? -1.755 -1.604 -50.548 1.00 91.25 99 GLU A N 1
ATOM 794 C CA . GLU A 1 99 ? -2.924 -2.025 -51.340 1.00 91.25 99 GLU A CA 1
ATOM 795 C C . GLU A 1 99 ? -3.000 -3.547 -51.516 1.00 91.25 99 GLU A C 1
ATOM 797 O O . GLU A 1 99 ? -3.993 -4.068 -52.025 1.00 91.25 99 GLU A O 1
ATOM 802 N N . ASN A 1 100 ? -1.931 -4.260 -51.158 1.00 92.56 100 ASN A N 1
ATOM 803 C CA . ASN A 1 100 ? -1.812 -5.698 -51.323 1.00 92.56 100 ASN A CA 1
ATOM 804 C C . ASN A 1 100 ? -1.899 -6.402 -49.967 1.00 92.56 100 ASN A C 1
ATOM 806 O O . ASN A 1 100 ? -1.510 -5.859 -48.936 1.00 92.56 100 ASN A O 1
ATOM 810 N N . GLU A 1 101 ? -2.359 -7.655 -49.980 1.00 89.19 101 GLU A N 1
ATOM 811 C CA . GLU A 1 101 ? -2.387 -8.495 -48.783 1.00 89.19 101 GLU A CA 1
ATOM 812 C C . GLU A 1 101 ? -0.971 -8.629 -48.193 1.00 89.19 101 GLU A C 1
ATOM 814 O O . GLU A 1 101 ? -0.034 -9.112 -48.845 1.00 89.19 101 GLU A O 1
ATOM 819 N N . THR A 1 102 ? -0.816 -8.181 -46.949 1.00 91.88 102 THR A N 1
ATOM 820 C CA . THR A 1 102 ? 0.463 -8.085 -46.243 1.00 91.88 102 THR A CA 1
ATOM 821 C C . THR A 1 102 ? 0.376 -8.777 -44.885 1.00 91.88 102 THR A C 1
ATOM 823 O O . THR A 1 102 ? -0.681 -8.817 -44.265 1.00 91.88 102 THR A O 1
ATOM 826 N N . ASP A 1 103 ? 1.493 -9.350 -44.437 1.00 89.25 103 ASP A N 1
ATOM 827 C CA . ASP A 1 103 ? 1.655 -9.909 -43.088 1.00 89.25 103 ASP A CA 1
ATOM 828 C C . ASP A 1 103 ? 2.196 -8.884 -42.072 1.00 89.25 103 ASP A C 1
ATOM 830 O O . ASP A 1 103 ? 2.238 -9.162 -40.875 1.00 89.25 103 ASP A O 1
ATOM 834 N N . GLU A 1 104 ? 2.610 -7.706 -42.544 1.00 91.88 104 GLU A N 1
ATOM 835 C CA . GLU A 1 104 ? 3.011 -6.567 -41.714 1.00 91.88 104 GLU A CA 1
ATOM 836 C C . GLU A 1 104 ? 1.796 -5.876 -41.076 1.00 91.88 104 GLU A C 1
ATOM 838 O O . GLU A 1 104 ? 0.810 -5.599 -41.758 1.00 91.88 104 GLU A O 1
ATOM 843 N N . CYS A 1 105 ? 1.886 -5.563 -39.780 1.00 88.50 105 CYS A N 1
ATOM 844 C CA . CYS A 1 105 ? 0.856 -4.813 -39.061 1.00 88.50 105 CYS A CA 1
ATOM 845 C C . CYS A 1 105 ? 0.999 -3.305 -39.305 1.00 88.50 105 CYS A C 1
ATOM 847 O O . CYS A 1 105 ? 2.106 -2.768 -39.230 1.00 88.50 105 CYS A O 1
ATOM 849 N N . PHE A 1 106 ? -0.128 -2.622 -39.505 1.00 90.75 106 PHE A N 1
ATOM 850 C CA . PHE A 1 106 ? -0.211 -1.167 -39.601 1.00 90.75 106 PHE A CA 1
ATOM 851 C C . PHE A 1 106 ? -1.014 -0.615 -38.404 1.00 90.75 106 PHE A C 1
ATOM 853 O O . PHE A 1 106 ? -2.095 -1.134 -38.133 1.00 90.75 106 PHE A O 1
ATOM 860 N N . PRO A 1 107 ? -0.494 0.365 -37.638 1.00 84.69 107 PRO A N 1
ATOM 861 C CA . PRO A 1 107 ? -1.073 0.782 -36.356 1.00 84.69 107 PRO A CA 1
ATOM 862 C C . PRO A 1 107 ? -2.126 1.905 -36.489 1.00 84.69 107 PRO A C 1
ATOM 864 O O . PRO A 1 107 ? -2.123 2.836 -35.692 1.00 84.69 107 PRO A O 1
ATOM 867 N N . ALA A 1 108 ? -2.992 1.861 -37.505 1.00 86.44 108 ALA A N 1
ATOM 868 C CA . ALA A 1 108 ? -4.071 2.840 -37.702 1.00 86.44 108 ALA A CA 1
ATOM 869 C C . ALA A 1 108 ? -5.224 2.243 -38.533 1.00 86.44 108 ALA A C 1
ATOM 871 O O . ALA A 1 108 ? -5.132 1.093 -38.971 1.00 86.44 108 ALA A O 1
ATOM 872 N N . ALA A 1 109 ? -6.303 3.011 -38.731 1.00 86.31 109 ALA A N 1
ATOM 873 C CA . ALA A 1 109 ? -7.437 2.608 -39.565 1.00 86.31 109 ALA A CA 1
ATOM 874 C C . ALA A 1 109 ? -7.035 2.372 -41.035 1.00 86.31 109 ALA A C 1
ATOM 876 O O . ALA A 1 109 ? -6.026 2.900 -41.510 1.00 86.31 109 ALA A O 1
ATOM 877 N N . ASP A 1 110 ? -7.847 1.601 -41.767 1.00 86.50 110 ASP A N 1
ATOM 878 C CA . ASP A 1 110 ? -7.579 1.214 -43.161 1.00 86.50 110 ASP A CA 1
ATOM 879 C C . ASP A 1 110 ? -7.482 2.430 -44.104 1.00 86.50 110 ASP A C 1
ATOM 881 O O . ASP A 1 110 ? -6.769 2.397 -45.109 1.00 86.50 110 ASP A O 1
ATOM 885 N N . GLU A 1 111 ? -8.181 3.517 -43.776 1.00 90.94 111 GLU A N 1
ATOM 886 C CA . GLU A 1 111 ? -8.176 4.789 -44.496 1.00 90.94 111 GLU A CA 1
ATOM 887 C C . GLU A 1 111 ? -6.840 5.540 -44.371 1.00 90.94 111 GLU A C 1
ATOM 889 O O . GLU A 1 111 ? -6.472 6.313 -45.266 1.00 90.94 111 GLU A O 1
ATOM 894 N N . VAL A 1 112 ? -6.087 5.299 -43.294 1.00 94.94 112 VAL A N 1
ATOM 895 C CA . VAL A 1 112 ? -4.776 5.908 -43.069 1.00 94.94 112 VAL A CA 1
ATOM 896 C C . VAL A 1 112 ? -3.727 5.174 -43.905 1.00 94.94 112 VAL A C 1
ATOM 898 O O . VAL A 1 112 ? -3.610 3.948 -43.902 1.00 94.94 112 VAL A O 1
ATOM 901 N N . TRP A 1 113 ? -2.926 5.940 -44.644 1.00 95.88 113 TRP A N 1
ATOM 902 C CA . TRP A 1 113 ? -1.882 5.401 -45.515 1.00 95.88 113 TRP A CA 1
ATOM 903 C C . TRP A 1 113 ? -0.489 5.487 -44.904 1.00 95.88 113 TRP A C 1
ATOM 905 O O . TRP A 1 113 ? 0.380 4.674 -45.223 1.00 95.88 113 TRP A O 1
ATOM 915 N N . ARG A 1 114 ? -0.243 6.490 -44.061 1.00 96.75 114 ARG A N 1
ATOM 916 C CA . ARG A 1 114 ? 1.062 6.717 -43.445 1.00 96.75 114 ARG A CA 1
ATOM 917 C C . ARG A 1 114 ? 0.900 7.251 -42.030 1.00 96.75 114 ARG A C 1
ATOM 919 O O . ARG A 1 114 ? 0.115 8.165 -41.821 1.00 96.75 114 ARG A O 1
ATOM 926 N N . TYR A 1 115 ? 1.671 6.701 -41.102 1.00 96.62 115 TYR A N 1
ATOM 927 C CA . TYR A 1 115 ? 1.738 7.128 -39.705 1.00 96.62 115 TYR A CA 1
ATOM 928 C C . TYR A 1 115 ? 3.184 7.478 -39.355 1.00 96.62 115 TYR A C 1
ATOM 930 O O . TYR A 1 115 ? 4.087 6.694 -39.651 1.00 96.62 115 TYR A O 1
ATOM 938 N N . GLU A 1 116 ? 3.406 8.649 -38.770 1.00 96.62 116 GLU A N 1
ATOM 939 C CA . GLU A 1 116 ? 4.720 9.169 -38.397 1.00 96.62 116 GLU A CA 1
ATOM 940 C C . GLU A 1 116 ? 4.724 9.605 -36.930 1.00 96.62 116 GLU A C 1
ATOM 942 O O . GLU A 1 116 ? 3.730 10.142 -36.455 1.00 96.62 116 GLU A O 1
ATOM 947 N N . PHE A 1 117 ? 5.827 9.365 -36.221 1.00 94.62 117 PHE A N 1
ATOM 948 C CA . PHE A 1 117 ? 6.038 9.845 -34.851 1.00 94.62 117 PHE A CA 1
ATOM 949 C C . PHE A 1 117 ? 7.530 9.932 -34.530 1.00 94.62 117 PHE A C 1
ATOM 951 O O . PHE A 1 117 ? 8.360 9.288 -35.182 1.00 94.62 117 PHE A O 1
ATOM 958 N N . ASP A 1 118 ? 7.868 10.684 -33.493 1.00 92.12 118 ASP A N 1
ATOM 959 C CA . ASP A 1 118 ? 9.201 10.743 -32.910 1.00 92.12 118 ASP A CA 1
ATOM 960 C C . ASP A 1 118 ? 9.260 9.926 -31.616 1.00 92.12 118 ASP A C 1
ATOM 962 O O . ASP A 1 118 ? 8.297 9.834 -30.863 1.00 92.12 118 ASP A O 1
ATOM 966 N N . SER A 1 119 ? 10.397 9.280 -31.371 1.00 88.56 119 SER A N 1
ATOM 967 C CA . SER A 1 119 ? 10.615 8.452 -30.186 1.00 88.56 119 SER A CA 1
ATOM 968 C C . SER A 1 119 ? 11.879 8.908 -29.469 1.00 88.56 119 SER A C 1
ATOM 970 O O . SER A 1 119 ? 12.981 8.830 -30.018 1.00 88.56 119 SER A O 1
ATOM 972 N N . THR A 1 120 ? 11.733 9.409 -28.251 1.00 80.88 120 THR A N 1
ATOM 973 C CA . THR A 1 120 ? 12.830 9.870 -27.386 1.00 80.88 120 THR A CA 1
ATOM 974 C C . THR A 1 120 ? 13.389 8.703 -26.567 1.00 80.88 120 THR A C 1
ATOM 976 O O . THR A 1 120 ? 14.611 8.498 -26.550 1.00 80.88 120 THR A O 1
ATOM 979 N N . ALA A 1 121 ? 12.506 7.850 -26.035 1.00 75.62 121 ALA A N 1
ATOM 980 C CA . ALA A 1 121 ? 12.826 6.579 -25.390 1.00 75.62 121 ALA A CA 1
ATOM 981 C C . ALA A 1 121 ? 11.961 5.407 -25.896 1.00 75.62 121 ALA A C 1
ATOM 983 O O . ALA A 1 121 ? 10.970 5.568 -26.610 1.00 75.62 121 ALA A O 1
ATOM 984 N N . ASN A 1 122 ? 12.359 4.181 -25.539 1.00 71.19 122 ASN A N 1
ATOM 985 C CA . ASN A 1 122 ? 11.694 2.967 -26.008 1.00 71.19 122 ASN A CA 1
ATOM 986 C C . ASN A 1 122 ? 10.201 2.990 -25.637 1.00 71.19 122 ASN A C 1
ATOM 988 O O . ASN A 1 122 ? 9.874 3.100 -24.461 1.00 71.19 122 ASN A O 1
ATOM 992 N N . TRP A 1 123 ? 9.329 2.831 -26.637 1.00 73.88 123 TRP A N 1
ATOM 993 C CA . TRP A 1 123 ? 7.860 2.825 -26.511 1.00 73.88 123 TRP A CA 1
ATOM 994 C C . TRP A 1 123 ? 7.179 4.172 -26.231 1.00 73.88 123 TRP A C 1
ATOM 996 O O . TRP A 1 123 ? 5.956 4.194 -26.144 1.00 73.88 123 TRP A O 1
ATOM 1006 N N . GLN A 1 124 ? 7.924 5.279 -26.184 1.00 78.00 124 GLN A N 1
ATOM 1007 C CA . GLN A 1 124 ? 7.342 6.623 -26.221 1.00 78.00 124 GLN A CA 1
ATOM 1008 C C . GLN A 1 124 ? 7.173 7.083 -27.673 1.00 78.00 124 GLN A C 1
ATOM 1010 O O . GLN A 1 124 ? 8.076 6.901 -28.501 1.00 78.00 124 GLN A O 1
ATOM 1015 N N . GLU A 1 125 ? 5.997 7.635 -27.975 1.00 85.19 125 GLU A N 1
ATOM 1016 C CA . GLU A 1 125 ? 5.614 8.147 -29.292 1.00 85.19 125 GLU A CA 1
ATOM 1017 C C . GLU A 1 125 ? 5.100 9.585 -29.136 1.00 85.19 125 GLU A C 1
ATOM 1019 O O . GLU A 1 125 ? 4.018 9.806 -28.595 1.00 85.19 125 GLU A O 1
ATOM 1024 N N . GLU A 1 126 ? 5.879 10.545 -29.622 1.00 83.69 126 GLU A N 1
ATOM 1025 C CA . GLU A 1 126 ? 5.607 11.985 -29.627 1.00 83.69 126 GLU A CA 1
ATOM 1026 C C . GLU A 1 126 ? 5.387 12.472 -31.068 1.00 83.69 126 GLU A C 1
ATOM 1028 O O . GLU A 1 126 ? 5.741 11.775 -32.020 1.00 83.69 126 GLU A O 1
ATOM 1033 N N . ASN A 1 127 ? 4.824 13.672 -31.257 1.00 86.19 127 ASN A N 1
ATOM 1034 C CA . ASN A 1 127 ? 4.613 14.280 -32.583 1.00 86.19 127 ASN A CA 1
ATOM 1035 C C . ASN A 1 127 ? 3.939 13.325 -33.584 1.00 86.19 127 ASN A C 1
ATOM 1037 O O . ASN A 1 127 ? 4.450 13.067 -34.675 1.00 86.19 127 ASN A O 1
ATOM 1041 N N . LYS A 1 128 ? 2.811 12.736 -33.182 1.00 90.44 128 LYS A N 1
ATOM 1042 C CA . LYS A 1 128 ? 2.075 11.782 -34.011 1.00 90.44 128 LYS A CA 1
ATOM 1043 C C . LYS A 1 128 ? 1.390 12.500 -35.173 1.00 90.44 128 LYS A C 1
ATOM 1045 O O . LYS A 1 128 ? 0.649 13.456 -34.965 1.00 90.44 128 LYS A O 1
ATOM 1050 N N . HIS A 1 129 ? 1.611 12.006 -36.387 1.00 93.06 129 HIS A N 1
ATOM 1051 C CA . HIS A 1 129 ? 0.983 12.505 -37.606 1.00 93.06 129 HIS A CA 1
ATOM 1052 C C . HIS A 1 129 ? 0.471 11.350 -38.460 1.00 93.06 129 HIS A C 1
ATOM 1054 O O . HIS A 1 129 ? 1.186 10.377 -38.719 1.00 93.06 129 HIS A O 1
ATOM 1060 N N . TRP A 1 130 ? -0.747 11.484 -38.975 1.00 94.12 130 TRP A N 1
ATOM 1061 C CA . TRP A 1 130 ? -1.371 10.508 -39.862 1.00 94.12 130 TRP A CA 1
ATOM 1062 C C . TRP A 1 130 ? -1.643 11.155 -41.211 1.00 94.12 130 TRP A C 1
ATOM 1064 O O . TRP A 1 130 ? -1.926 12.348 -41.308 1.00 94.12 130 TRP A O 1
ATOM 1074 N N . PHE A 1 131 ? -1.525 10.376 -42.280 1.00 96.44 131 PHE A N 1
ATOM 1075 C CA . PHE A 1 131 ? -1.722 10.873 -43.633 1.00 96.44 131 PHE A CA 1
ATOM 1076 C C . PHE A 1 131 ? -2.503 9.891 -44.490 1.00 96.44 131 PHE A C 1
ATOM 1078 O O . PHE A 1 131 ? -2.270 8.678 -44.464 1.00 96.44 131 PHE A O 1
ATOM 1085 N N . LEU A 1 132 ? -3.350 10.452 -45.345 1.00 95.88 132 LEU A N 1
ATOM 1086 C CA . LEU A 1 132 ? -3.991 9.770 -46.455 1.00 95.88 132 LEU A CA 1
ATOM 1087 C C . LEU A 1 132 ? -2.993 9.464 -47.571 1.00 95.88 132 LEU A C 1
ATOM 1089 O O . LEU A 1 132 ? -1.871 9.975 -47.628 1.00 95.88 132 LEU A O 1
ATOM 1093 N N . LYS A 1 133 ? -3.434 8.638 -48.520 1.00 94.19 133 LYS A N 1
ATOM 1094 C CA . LYS A 1 133 ? -2.600 8.166 -49.632 1.00 94.19 133 LYS A CA 1
ATOM 1095 C C . LYS A 1 133 ? -2.074 9.288 -50.532 1.00 94.19 133 LYS A C 1
ATOM 1097 O O . LYS A 1 133 ? -1.016 9.140 -51.142 1.00 94.19 133 LYS A O 1
ATOM 1102 N N . ASP A 1 134 ? -2.799 10.397 -50.634 1.00 94.81 134 ASP A N 1
ATOM 1103 C CA . ASP A 1 134 ? -2.388 11.574 -51.407 1.00 94.81 134 ASP A CA 1
ATOM 1104 C C . ASP A 1 134 ? -1.445 12.521 -50.639 1.00 94.81 134 ASP A C 1
ATOM 1106 O O . ASP A 1 134 ? -0.974 13.508 -51.208 1.00 94.81 134 ASP A O 1
ATOM 1110 N N . GLY A 1 135 ? -1.122 12.192 -49.383 1.00 93.69 135 GLY A N 1
ATOM 1111 C CA . GLY A 1 135 ? -0.284 12.988 -48.490 1.00 93.69 135 GLY A CA 1
ATOM 1112 C C . GLY A 1 135 ? -1.044 14.031 -47.673 1.00 93.69 135 GLY A C 1
ATOM 1113 O O . GLY A 1 135 ? -0.399 14.796 -46.960 1.00 93.69 135 GLY A O 1
ATOM 1114 N N . THR A 1 136 ? -2.376 14.078 -47.761 1.00 95.12 136 THR A N 1
ATOM 1115 C CA . THR A 1 136 ? -3.202 14.934 -46.902 1.00 95.12 136 THR A CA 1
ATOM 1116 C C . THR A 1 136 ? -3.113 14.446 -45.464 1.00 95.12 136 THR A C 1
ATOM 1118 O O . THR A 1 136 ? -3.308 13.262 -45.208 1.00 95.12 136 THR A O 1
ATOM 1121 N N . GLU A 1 137 ? -2.814 15.347 -44.533 1.00 93.56 137 GLU A N 1
ATOM 1122 C CA . GLU A 1 137 ? -2.802 15.032 -43.106 1.00 93.56 137 GLU A CA 1
ATOM 1123 C C . GLU A 1 137 ? -4.226 14.752 -42.609 1.00 93.56 137 GLU A C 1
ATOM 1125 O O . GLU A 1 137 ? -5.184 15.439 -42.991 1.00 93.56 137 GLU A O 1
ATOM 1130 N N . CYS A 1 138 ? -4.371 13.722 -41.786 1.00 92.88 138 CYS A N 1
ATOM 1131 C CA . CYS A 1 138 ? -5.646 13.236 -41.285 1.00 92.88 138 CYS A CA 1
ATOM 1132 C C . CYS A 1 138 ? -5.564 12.864 -39.803 1.00 92.88 138 CYS A C 1
ATOM 1134 O O . CYS A 1 138 ? -4.489 12.849 -39.208 1.00 92.88 138 CYS A O 1
ATOM 1136 N N . THR A 1 139 ? -6.719 12.568 -39.230 1.00 89.88 139 THR A N 1
ATOM 1137 C CA . THR A 1 139 ? -6.883 11.909 -37.933 1.00 89.88 139 THR A CA 1
ATOM 1138 C C . THR A 1 139 ? -6.439 10.445 -37.987 1.00 89.88 139 THR A C 1
ATOM 1140 O O . THR A 1 139 ? -6.225 9.882 -39.071 1.00 89.88 139 THR A O 1
ATOM 1143 N N . SER A 1 140 ? -6.336 9.800 -36.826 1.00 88.19 140 SER A N 1
ATOM 1144 C CA . SER A 1 140 ? -5.981 8.380 -36.696 1.00 88.19 140 SER A CA 1
ATOM 1145 C C . SER A 1 140 ? -6.998 7.415 -37.330 1.00 88.19 140 SER A C 1
ATOM 1147 O O . SER A 1 140 ? -6.644 6.283 -37.675 1.00 88.19 140 SER A O 1
ATOM 1149 N N . ASP A 1 141 ? -8.232 7.877 -37.564 1.00 88.38 141 ASP A N 1
ATOM 1150 C CA . ASP A 1 141 ? -9.291 7.176 -38.303 1.00 88.38 141 ASP A CA 1
ATOM 1151 C C . ASP A 1 141 ? -9.404 7.589 -39.788 1.00 88.38 141 ASP A C 1
ATOM 1153 O O . ASP A 1 141 ? -10.292 7.124 -40.498 1.00 88.38 141 ASP A O 1
ATOM 1157 N N . GLY A 1 142 ? -8.504 8.446 -40.285 1.00 89.88 142 GLY A N 1
ATOM 1158 C CA . GLY A 1 142 ? -8.418 8.786 -41.708 1.00 89.88 142 GLY A CA 1
ATOM 1159 C C . GLY A 1 142 ? -9.339 9.914 -42.186 1.00 89.88 142 GLY A C 1
ATOM 1160 O O . GLY A 1 142 ? -9.581 10.036 -43.389 1.00 89.88 142 GLY A O 1
ATOM 1161 N N . ARG A 1 143 ? -9.840 10.786 -41.306 1.00 90.50 143 ARG A N 1
ATOM 1162 C CA . ARG A 1 143 ? -10.551 12.010 -41.717 1.00 90.50 143 ARG A CA 1
ATOM 1163 C C . ARG A 1 143 ? -9.563 13.151 -41.973 1.00 90.50 143 ARG A C 1
ATOM 1165 O O . ARG A 1 143 ? -8.727 13.427 -41.116 1.00 90.50 143 ARG A O 1
ATOM 1172 N N . PRO A 1 144 ? -9.621 13.849 -43.124 1.00 92.75 144 PRO A N 1
ATOM 1173 C CA . PRO A 1 144 ? -8.741 14.989 -43.385 1.00 92.75 144 PRO A CA 1
ATOM 1174 C C . PRO A 1 144 ? -8.819 16.028 -42.262 1.00 92.75 144 PRO A C 1
ATOM 1176 O O . PRO A 1 144 ? -9.921 16.422 -41.881 1.00 92.75 144 PRO A O 1
ATOM 1179 N N . LEU A 1 145 ? -7.685 16.553 -41.782 1.00 87.19 145 LEU A N 1
ATOM 1180 C CA . LEU A 1 145 ? -7.689 17.534 -40.679 1.00 87.19 145 LEU A CA 1
ATOM 1181 C C . LEU A 1 145 ? -8.500 18.804 -40.997 1.00 87.19 145 LEU A C 1
ATOM 1183 O O . LEU A 1 145 ? -9.039 19.446 -40.100 1.00 87.19 145 LEU A O 1
ATOM 1187 N N . SER A 1 146 ? -8.639 19.157 -42.280 1.00 85.75 146 SER A N 1
ATOM 1188 C CA . SER A 1 146 ? -9.488 20.270 -42.728 1.00 85.75 146 SER A CA 1
ATOM 1189 C C . SER A 1 146 ? -10.987 20.056 -42.492 1.00 85.75 146 SER A C 1
ATOM 1191 O O . SER A 1 146 ? -11.749 21.018 -42.550 1.00 85.75 146 SER A O 1
ATOM 1193 N N . GLU A 1 147 ? -11.406 18.810 -42.284 1.00 86.44 147 GLU A N 1
ATOM 1194 C CA . GLU A 1 147 ? -12.797 18.384 -42.091 1.00 86.44 147 GLU A CA 1
ATOM 1195 C C . GLU A 1 147 ? -13.010 17.711 -40.722 1.00 86.44 147 GLU A C 1
ATOM 1197 O O . GLU A 1 147 ? -14.150 17.534 -40.307 1.00 86.44 147 GLU A O 1
ATOM 1202 N N . ALA A 1 148 ? -11.930 17.359 -40.014 1.00 84.88 148 ALA A N 1
ATOM 1203 C CA . ALA A 1 148 ? -11.974 16.616 -38.760 1.00 84.88 148 ALA A CA 1
ATOM 1204 C C . ALA A 1 148 ? -12.473 17.440 -37.566 1.00 84.88 148 ALA A C 1
ATOM 1206 O O . ALA A 1 148 ? -13.213 16.916 -36.745 1.00 84.88 148 ALA A O 1
ATOM 1207 N N . PHE A 1 149 ? -12.097 18.721 -37.478 1.00 90.19 149 PHE A N 1
ATOM 1208 C CA . PHE A 1 149 ? -12.369 19.582 -36.318 1.00 90.19 149 PHE A CA 1
ATOM 1209 C C . PHE A 1 149 ? -13.704 20.334 -36.416 1.00 90.19 149 PHE A C 1
ATOM 1211 O O . PHE A 1 149 ? -13.791 21.545 -36.188 1.00 90.19 149 PHE A O 1
ATOM 1218 N N . ASP A 1 150 ? -14.762 19.636 -36.813 1.00 89.12 150 ASP A N 1
ATOM 1219 C CA . ASP A 1 150 ? -16.085 20.221 -37.030 1.00 89.12 150 ASP A CA 1
ATOM 1220 C C . ASP A 1 150 ? -16.798 20.633 -35.726 1.00 89.12 150 ASP A C 1
ATOM 1222 O O . ASP A 1 150 ? -17.712 21.463 -35.764 1.00 89.12 150 ASP A O 1
ATOM 1226 N N . LEU A 1 151 ? -16.335 20.155 -34.563 1.00 92.81 151 LEU A N 1
ATOM 1227 C CA . LEU A 1 151 ? -16.880 20.523 -33.251 1.00 92.81 151 LEU A CA 1
ATOM 1228 C C . LEU A 1 151 ? -16.216 21.752 -32.606 1.00 92.81 151 LEU A C 1
ATOM 1230 O O . LEU A 1 151 ? -16.747 22.263 -31.616 1.00 92.81 151 LEU A O 1
ATOM 1234 N N . ASP A 1 152 ? -15.126 22.291 -33.169 1.00 93.44 152 ASP A N 1
ATOM 1235 C CA . ASP A 1 152 ? -14.404 23.453 -32.614 1.00 93.44 152 ASP A CA 1
ATOM 1236 C C . ASP A 1 152 ? -15.335 24.644 -32.358 1.00 93.44 152 ASP A C 1
ATOM 1238 O O . ASP A 1 152 ? -15.379 25.211 -31.263 1.00 93.44 152 ASP A O 1
ATOM 1242 N N . THR A 1 153 ? -16.126 25.011 -33.370 1.00 92.56 153 THR A N 1
ATOM 1243 C CA . THR A 1 153 ? -17.032 26.167 -33.286 1.00 92.56 153 THR A CA 1
ATOM 1244 C C . THR A 1 153 ? -18.193 25.938 -32.320 1.00 92.56 153 THR A C 1
ATOM 1246 O O . THR A 1 153 ? -18.661 26.887 -31.684 1.00 92.56 153 THR A O 1
ATOM 1249 N N . ILE A 1 154 ? -18.625 24.683 -32.170 1.00 93.81 154 ILE A N 1
ATOM 1250 C CA . ILE A 1 154 ? -19.717 24.298 -31.279 1.00 93.81 154 ILE A CA 1
ATOM 1251 C C . ILE A 1 154 ? -19.247 24.389 -29.825 1.00 93.81 154 ILE A C 1
ATOM 1253 O O . ILE A 1 154 ? -19.920 25.020 -29.012 1.00 93.81 154 ILE A O 1
ATOM 1257 N N . PHE A 1 155 ? -18.065 23.861 -29.488 1.00 93.62 155 PHE A N 1
ATOM 1258 C CA . PHE A 1 155 ? -17.506 23.981 -28.135 1.00 93.62 155 PHE A CA 1
ATOM 1259 C C . PHE A 1 155 ? -17.054 25.404 -27.783 1.00 93.62 155 PHE A C 1
ATOM 1261 O O . PHE A 1 155 ? -17.153 25.807 -26.618 1.00 93.62 155 PHE A O 1
ATOM 1268 N N . ASP A 1 156 ? -16.626 26.209 -28.762 1.00 91.81 156 ASP A N 1
ATOM 1269 C CA . ASP A 1 156 ? -16.374 27.639 -28.550 1.00 91.81 156 ASP A CA 1
ATOM 1270 C C . ASP A 1 156 ? -17.666 28.365 -28.108 1.00 91.81 156 ASP A C 1
ATOM 1272 O O . ASP A 1 156 ? -17.616 29.180 -27.179 1.00 91.81 156 ASP A O 1
ATOM 1276 N N . ALA A 1 157 ? -18.827 28.022 -28.686 1.00 92.44 157 ALA A N 1
ATOM 1277 C CA . ALA A 1 157 ? -20.133 28.604 -28.348 1.00 92.44 157 ALA A CA 1
ATOM 1278 C C . ALA A 1 157 ? -20.830 27.963 -27.131 1.00 92.44 157 ALA A C 1
ATOM 1280 O O . ALA A 1 157 ? -21.613 28.629 -26.449 1.00 92.44 157 ALA A O 1
ATOM 1281 N N . ALA A 1 158 ? -20.556 26.690 -26.845 1.00 93.81 158 ALA A N 1
ATOM 1282 C CA . ALA A 1 158 ? -21.222 25.942 -25.790 1.00 93.81 158 ALA A CA 1
ATOM 1283 C C . ALA A 1 158 ? -20.848 26.446 -24.387 1.00 93.81 158 ALA A C 1
ATOM 1285 O O . ALA A 1 158 ? -19.683 26.712 -24.080 1.00 93.81 158 ALA A O 1
ATOM 1286 N N . GLU A 1 159 ? -21.845 26.519 -23.505 1.00 94.12 159 GLU A N 1
ATOM 1287 C CA . GLU A 1 159 ? -21.679 26.901 -22.102 1.00 94.12 159 GLU A CA 1
ATOM 1288 C C . GLU A 1 159 ? -21.997 25.713 -21.180 1.00 94.12 159 GLU A C 1
ATOM 1290 O O . GLU A 1 159 ? -23.100 25.159 -21.267 1.00 94.12 159 GLU A O 1
ATOM 1295 N N . PRO A 1 160 ? -21.094 25.329 -20.249 1.00 92.00 160 PRO A N 1
ATOM 1296 C CA . PRO A 1 160 ? -21.314 24.176 -19.373 1.00 92.00 160 PRO A CA 1
ATOM 1297 C C . PRO A 1 160 ? -22.584 24.247 -18.524 1.00 92.00 160 PRO A C 1
ATOM 1299 O O . PRO A 1 160 ? -23.123 23.219 -18.143 1.00 92.00 160 PRO A O 1
ATOM 1302 N N . SER A 1 161 ? -23.089 25.444 -18.213 1.00 89.56 161 SER A N 1
ATOM 1303 C CA . SER A 1 161 ? -24.265 25.619 -17.352 1.00 89.56 161 SER A CA 1
ATOM 1304 C C . SER A 1 161 ? -25.605 25.390 -18.066 1.00 89.56 161 SER A C 1
ATOM 1306 O O . SER A 1 161 ? -26.609 25.166 -17.390 1.00 89.56 161 SER A O 1
ATOM 1308 N N . THR A 1 162 ? -25.639 25.419 -19.404 1.00 92.19 162 THR A N 1
ATOM 1309 C CA . THR A 1 162 ? -26.861 25.234 -20.218 1.00 92.19 162 THR A CA 1
ATOM 1310 C C . THR A 1 162 ? -26.721 24.150 -21.291 1.00 92.19 162 THR A C 1
ATOM 1312 O O . THR A 1 162 ? -27.595 23.989 -22.148 1.00 92.19 162 THR A O 1
ATOM 1315 N N . PHE A 1 163 ? -25.639 23.373 -21.232 1.00 93.69 163 PHE A N 1
ATOM 1316 C CA . PHE A 1 163 ? -25.206 22.451 -22.277 1.00 93.69 163 PHE A CA 1
ATOM 1317 C C . PHE A 1 163 ? -26.286 21.477 -22.776 1.00 93.69 163 PHE A C 1
ATOM 1319 O O . PHE A 1 163 ? -26.497 21.369 -23.986 1.00 93.69 163 PHE A O 1
ATOM 1326 N N . LEU A 1 164 ? -27.021 20.817 -21.869 1.00 90.56 164 LEU A N 1
ATOM 1327 C CA . LEU A 1 164 ? -28.050 19.824 -22.230 1.00 90.56 164 LEU A CA 1
ATOM 1328 C C . LEU A 1 164 ? -29.207 20.413 -23.040 1.00 90.56 164 LEU A C 1
ATOM 1330 O O . LEU A 1 164 ? -29.896 19.702 -23.782 1.00 90.56 164 LEU A O 1
ATOM 1334 N N . LYS A 1 165 ? -29.462 21.708 -22.857 1.00 88.75 165 LYS A N 1
ATOM 1335 C CA . LYS A 1 165 ? -30.528 22.422 -23.548 1.00 88.75 165 LYS A CA 1
ATOM 1336 C C . LYS A 1 165 ? -30.072 22.914 -24.914 1.00 88.75 165 LYS A C 1
ATOM 1338 O O . LYS A 1 165 ? -30.833 22.790 -25.869 1.00 88.75 165 LYS A O 1
ATOM 1343 N N . ASP A 1 166 ? -28.873 23.483 -24.972 1.00 91.12 166 ASP A N 1
ATOM 1344 C CA . ASP A 1 166 ? -28.479 24.319 -26.100 1.00 91.12 166 ASP A CA 1
ATOM 1345 C C . ASP A 1 166 ? -27.629 23.567 -27.140 1.00 91.12 166 ASP A C 1
ATOM 1347 O O . ASP A 1 166 ? -27.782 23.852 -28.322 1.00 91.12 166 ASP A O 1
ATOM 1351 N N . HIS A 1 167 ? -26.783 22.602 -26.738 1.00 92.88 167 HIS A N 1
ATOM 1352 C CA . HIS A 1 167 ? -25.774 22.004 -27.640 1.00 92.88 167 HIS A CA 1
ATOM 1353 C C . HIS A 1 167 ? -25.655 20.467 -27.575 1.00 92.88 167 HIS A C 1
ATOM 1355 O O . HIS A 1 167 ? -25.142 19.860 -28.512 1.00 92.88 167 HIS A O 1
ATOM 1361 N N . ALA A 1 168 ? -26.152 19.803 -26.522 1.00 89.31 168 ALA A N 1
ATOM 1362 C CA . ALA A 1 168 ? -25.966 18.353 -26.354 1.00 89.31 168 ALA A CA 1
ATOM 1363 C C . ALA A 1 168 ? -26.556 17.503 -27.496 1.00 89.31 168 ALA A C 1
ATOM 1365 O O . ALA A 1 168 ? -25.937 16.534 -27.921 1.00 89.31 168 ALA A O 1
ATOM 1366 N N . VAL A 1 169 ? -27.729 17.878 -28.025 1.00 88.44 169 VAL A N 1
ATOM 1367 C CA . VAL A 1 169 ? -28.383 17.155 -29.137 1.00 88.44 169 VAL A CA 1
ATOM 1368 C C . VAL A 1 169 ? -27.551 17.230 -30.415 1.00 88.44 169 VAL A C 1
ATOM 1370 O O . VAL A 1 169 ? -27.391 16.225 -31.100 1.00 88.44 169 VAL A O 1
ATOM 1373 N N . GLU A 1 170 ? -27.031 18.419 -30.725 1.00 89.44 170 GLU A N 1
ATOM 1374 C CA . GLU A 1 170 ? -26.217 18.655 -31.916 1.00 89.44 170 GLU A CA 1
ATOM 1375 C C . GLU A 1 170 ? -24.917 17.848 -31.840 1.00 89.44 170 GLU A C 1
ATOM 1377 O O . GLU A 1 170 ? -24.643 17.057 -32.740 1.00 89.44 170 GLU A O 1
ATOM 1382 N N . ILE A 1 171 ? -24.189 17.937 -30.721 1.00 89.50 171 ILE A N 1
ATOM 1383 C CA . ILE A 1 171 ? -22.943 17.183 -30.522 1.00 89.50 171 ILE A CA 1
ATOM 1384 C C . ILE A 1 171 ? -23.194 15.672 -30.543 1.00 89.50 171 ILE A C 1
ATOM 1386 O O . ILE A 1 171 ? -22.496 14.956 -31.255 1.00 89.50 171 ILE A O 1
ATOM 1390 N N . ARG A 1 172 ? -24.223 15.171 -29.844 1.00 86.94 172 ARG A N 1
ATOM 1391 C CA . ARG A 1 172 ? -24.563 13.738 -29.874 1.00 86.94 172 ARG A CA 1
ATOM 1392 C C . ARG A 1 172 ? -24.857 13.259 -31.296 1.00 86.94 172 ARG A C 1
ATOM 1394 O O . ARG A 1 172 ? -24.411 12.180 -31.667 1.00 86.94 172 ARG A O 1
ATOM 1401 N N . SER A 1 173 ? -25.586 14.045 -32.091 1.00 86.19 173 SER A N 1
ATOM 1402 C CA . SER A 1 173 ? -25.910 13.671 -33.475 1.00 86.19 173 SER A CA 1
ATOM 1403 C C . SER A 1 173 ? -24.681 13.588 -34.383 1.00 86.19 173 SER A C 1
ATOM 1405 O O . SER A 1 173 ? -24.676 12.794 -35.319 1.00 86.19 173 SER A O 1
ATOM 1407 N N . LEU A 1 174 ? -23.648 14.382 -34.087 1.00 86.69 174 LEU A N 1
ATOM 1408 C CA . LEU A 1 174 ? -22.386 14.394 -34.821 1.00 86.69 174 LEU A CA 1
ATOM 1409 C C . LEU A 1 174 ? -21.446 13.265 -34.380 1.00 86.69 174 LEU A C 1
ATOM 1411 O O . LEU A 1 174 ? -20.736 12.727 -35.223 1.00 86.69 174 LEU A O 1
ATOM 1415 N N . LEU A 1 175 ? -21.452 12.889 -33.097 1.00 84.81 175 LEU A N 1
ATOM 1416 C CA . LEU A 1 175 ? -20.606 11.815 -32.556 1.00 84.81 175 LEU A CA 1
ATOM 1417 C C . LEU A 1 175 ? -21.177 10.408 -32.805 1.00 84.81 175 LEU A C 1
ATOM 1419 O O . LEU A 1 175 ? -20.427 9.477 -33.077 1.00 84.81 175 LEU A O 1
ATOM 1423 N N . ASN A 1 176 ? -22.501 10.238 -32.747 1.00 80.00 176 ASN A N 1
ATOM 1424 C CA . ASN A 1 176 ? -23.152 8.924 -32.779 1.00 80.00 176 ASN A CA 1
ATOM 1425 C C . ASN A 1 176 ? -23.987 8.745 -34.059 1.00 80.00 176 ASN A C 1
ATOM 1427 O O . ASN A 1 176 ? -25.172 8.431 -33.954 1.00 80.00 176 ASN A O 1
ATOM 1431 N N . GLU A 1 177 ? -23.395 8.961 -35.245 1.00 61.09 177 GLU A N 1
ATOM 1432 C CA . GLU A 1 177 ? -24.012 9.153 -36.587 1.00 61.09 177 GLU A CA 1
ATOM 1433 C C . GLU A 1 177 ? -25.146 8.181 -37.034 1.00 61.09 177 GLU A C 1
ATOM 1435 O O . GLU A 1 177 ? -25.691 8.324 -38.131 1.00 61.09 177 GLU A O 1
ATOM 1440 N N . GLN A 1 178 ? -25.546 7.194 -36.225 1.00 54.94 178 GLN A N 1
ATOM 1441 C CA . GLN A 1 178 ? -26.545 6.167 -36.538 1.00 54.94 178 GLN A CA 1
ATOM 1442 C C . GLN A 1 178 ? -27.649 5.949 -35.480 1.00 54.94 178 GLN A C 1
ATOM 1444 O O . GLN A 1 178 ? -28.498 5.080 -35.687 1.00 54.94 178 GLN A O 1
ATOM 1449 N N . GLU A 1 179 ? -27.710 6.720 -34.386 1.00 60.97 179 GLU A N 1
ATOM 1450 C CA . GLU A 1 179 ? -28.787 6.582 -33.389 1.00 60.97 179 GLU A CA 1
ATOM 1451 C C . GLU A 1 179 ? -29.911 7.616 -33.563 1.00 60.97 179 GLU A C 1
ATOM 1453 O O . GLU A 1 179 ? -29.696 8.827 -33.487 1.00 60.97 179 GLU A O 1
ATOM 1458 N N . GLU A 1 180 ? -31.156 7.150 -33.731 1.00 63.12 180 GLU A N 1
ATOM 1459 C CA . GLU A 1 180 ? -32.321 8.021 -33.552 1.00 63.12 180 GLU A CA 1
ATOM 1460 C C . GLU A 1 180 ? -32.389 8.465 -32.085 1.00 63.12 180 GLU A C 1
ATOM 1462 O O . GLU A 1 180 ? -32.597 7.650 -31.187 1.00 63.12 180 GLU A O 1
ATOM 1467 N N . ILE A 1 181 ? -32.257 9.771 -31.836 1.00 66.06 181 ILE A N 1
ATOM 1468 C CA . ILE A 1 181 ? -32.485 10.349 -30.507 1.00 66.06 181 ILE A CA 1
ATOM 1469 C C . ILE A 1 181 ? -33.969 10.182 -30.163 1.00 66.06 181 ILE A C 1
ATOM 1471 O O . ILE A 1 181 ? -34.825 10.978 -30.564 1.00 66.06 181 ILE A O 1
ATOM 1475 N N . THR A 1 182 ? -34.291 9.137 -29.408 1.00 66.12 182 THR A N 1
ATOM 1476 C CA . THR A 1 182 ? -35.628 8.947 -28.853 1.00 66.12 182 THR A CA 1
ATOM 1477 C C . THR A 1 182 ? -35.778 9.840 -27.629 1.00 66.12 182 THR A C 1
ATOM 1479 O O . THR A 1 182 ? -35.159 9.589 -26.602 1.00 66.12 182 THR A O 1
ATOM 1482 N N . ASN A 1 183 ? -36.610 10.880 -27.714 1.00 77.56 183 ASN A N 1
ATOM 1483 C CA . ASN A 1 183 ? -37.016 11.651 -26.535 1.00 77.56 183 ASN A CA 1
ATOM 1484 C C . ASN A 1 183 ? -38.101 10.876 -25.782 1.00 77.56 183 ASN A C 1
ATOM 1486 O O . ASN A 1 183 ? -39.291 11.168 -25.912 1.00 77.56 183 ASN A O 1
ATOM 1490 N N . THR A 1 184 ? -37.686 9.851 -25.046 1.00 82.00 184 THR A N 1
ATOM 1491 C CA . THR A 1 184 ? -38.589 9.086 -24.187 1.00 82.00 184 THR A CA 1
ATOM 1492 C C . THR A 1 184 ? -38.936 9.940 -22.971 1.00 82.00 184 THR A C 1
ATOM 1494 O O . THR A 1 184 ? -38.042 10.464 -22.306 1.00 82.00 184 THR A O 1
ATOM 1497 N N . GLU A 1 185 ? -40.230 10.110 -22.691 1.00 80.69 185 GLU A N 1
ATOM 1498 C CA . GLU A 1 185 ? -40.683 10.695 -21.426 1.00 80.69 185 GLU A CA 1
ATOM 1499 C C . GLU A 1 185 ? -40.384 9.699 -20.296 1.00 80.69 185 GLU A C 1
ATOM 1501 O O . GLU A 1 185 ? -40.815 8.550 -20.372 1.00 80.69 185 GLU A O 1
ATOM 1506 N N . ASP A 1 186 ? -39.650 10.140 -19.269 1.00 83.62 186 ASP A N 1
ATOM 1507 C CA . ASP A 1 186 ? -39.255 9.335 -18.104 1.00 83.62 186 ASP A CA 1
ATOM 1508 C C . ASP A 1 186 ? -38.476 8.035 -18.445 1.00 83.62 186 ASP A C 1
ATOM 1510 O O . ASP A 1 186 ? -38.916 6.929 -18.112 1.00 83.62 186 ASP A O 1
ATOM 1514 N N . PRO A 1 187 ? -37.301 8.124 -19.109 1.00 86.06 187 PRO A N 1
ATOM 1515 C CA . PRO A 1 187 ? -36.551 6.962 -19.602 1.00 86.06 187 PRO A CA 1
ATOM 1516 C C . PRO A 1 187 ? -36.076 6.007 -18.493 1.00 86.06 187 PRO A C 1
ATOM 1518 O O . PRO A 1 187 ? -35.814 4.835 -18.761 1.00 86.06 187 PRO A O 1
ATOM 1521 N N . LEU A 1 188 ? -35.976 6.488 -17.249 1.00 87.62 188 LEU A N 1
ATOM 1522 C CA . LEU A 1 188 ? -35.568 5.696 -16.085 1.00 87.62 188 LEU A CA 1
ATOM 1523 C C . LEU A 1 188 ? -36.742 5.303 -15.172 1.00 87.62 188 LEU A C 1
ATOM 1525 O O . LEU A 1 188 ? -36.506 4.746 -14.099 1.00 87.62 188 LEU A O 1
ATOM 1529 N N . GLU A 1 189 ? -37.991 5.576 -15.570 1.00 88.75 189 GLU A N 1
ATOM 1530 C CA . GLU A 1 189 ? -39.194 5.338 -14.756 1.00 88.75 189 GLU A CA 1
ATOM 1531 C C . GLU A 1 189 ? -39.154 6.032 -13.370 1.00 88.75 189 GLU A C 1
ATOM 1533 O O . GLU A 1 189 ? -39.704 5.534 -12.381 1.00 88.75 189 GLU A O 1
ATOM 1538 N N . ILE A 1 190 ? -38.519 7.204 -13.272 1.00 89.75 190 ILE A N 1
ATOM 1539 C CA . ILE A 1 190 ? -38.407 8.029 -12.062 1.00 89.75 190 ILE A CA 1
ATOM 1540 C C . ILE A 1 190 ? -39.796 8.368 -11.512 1.00 89.75 190 ILE A C 1
ATOM 1542 O O . ILE A 1 190 ? -40.027 8.227 -10.307 1.00 89.75 190 ILE A O 1
ATOM 1546 N N . GLN A 1 191 ? -40.762 8.730 -12.359 1.00 89.88 191 GLN A N 1
ATOM 1547 C CA . GLN A 1 191 ? -42.114 9.050 -11.897 1.00 89.88 191 GLN A CA 1
ATOM 1548 C C . GLN A 1 191 ? -42.815 7.817 -11.329 1.00 89.88 191 GLN A C 1
ATOM 1550 O O . GLN A 1 191 ? -43.525 7.916 -10.325 1.00 89.88 191 GLN A O 1
ATOM 1555 N N . ALA A 1 192 ? -42.614 6.646 -11.932 1.00 87.69 192 ALA A N 1
ATOM 1556 C CA . ALA A 1 192 ? -43.216 5.410 -11.448 1.00 87.69 192 ALA A CA 1
ATOM 1557 C C . ALA A 1 192 ? -42.565 4.930 -10.137 1.00 87.69 192 ALA A C 1
ATOM 1559 O O . ALA A 1 192 ? -43.271 4.581 -9.184 1.00 87.69 192 ALA A O 1
ATOM 1560 N N . VAL A 1 193 ? -41.232 4.935 -10.064 1.00 89.88 193 VAL A N 1
ATOM 1561 C CA . VAL A 1 193 ? -40.455 4.415 -8.929 1.00 89.88 193 VAL A CA 1
ATOM 1562 C C . VAL A 1 193 ? -40.447 5.400 -7.759 1.00 89.88 193 VAL A C 1
ATOM 1564 O O . VAL A 1 193 ? -40.795 5.027 -6.634 1.00 89.88 193 VAL A O 1
ATOM 1567 N N . TRP A 1 194 ? -40.116 6.663 -8.023 1.00 90.94 194 TRP A N 1
ATOM 1568 C CA . TRP A 1 194 ? -39.898 7.714 -7.023 1.00 90.94 194 TRP A CA 1
ATOM 1569 C C . TRP A 1 194 ? -41.085 8.660 -6.839 1.00 90.94 194 TRP A C 1
ATOM 1571 O O . TRP A 1 194 ? -41.107 9.422 -5.874 1.00 90.94 194 TRP A O 1
ATOM 1581 N N . GLY A 1 195 ? -42.101 8.591 -7.703 1.00 89.25 195 GLY A N 1
ATOM 1582 C CA . GLY A 1 195 ? -43.296 9.432 -7.591 1.00 89.25 195 GLY A CA 1
ATOM 1583 C C . GLY A 1 195 ? -43.061 10.894 -7.969 1.00 89.25 195 GLY A C 1
ATOM 1584 O O . GLY A 1 195 ? -43.913 11.727 -7.653 1.00 89.25 195 GLY A O 1
ATOM 1585 N N . VAL A 1 196 ? -41.926 11.200 -8.606 1.00 88.94 196 VAL A N 1
ATOM 1586 C CA . VAL A 1 196 ? -41.496 12.548 -8.996 1.00 88.94 196 VAL A CA 1
ATOM 1587 C C . VAL A 1 196 ? -40.949 12.561 -10.426 1.00 88.94 196 VAL A C 1
ATOM 1589 O O . VAL A 1 196 ? -40.401 11.559 -10.871 1.00 88.94 196 VAL A O 1
ATOM 1592 N N . GLN A 1 197 ? -41.047 13.698 -11.117 1.00 87.44 197 GLN A N 1
ATOM 1593 C CA . GLN A 1 197 ? -40.415 13.915 -12.426 1.00 87.44 197 GLN A CA 1
ATOM 1594 C C . GLN A 1 197 ? -39.129 14.728 -12.264 1.00 87.44 197 GLN A C 1
ATOM 1596 O O . GLN A 1 197 ? -39.057 15.603 -11.397 1.00 87.44 197 GLN A O 1
ATOM 1601 N N . ASN A 1 198 ? -38.126 14.460 -13.102 1.00 89.25 198 ASN A N 1
ATOM 1602 C CA . ASN A 1 198 ? -36.890 15.238 -13.143 1.00 89.25 198 ASN A CA 1
ATOM 1603 C C . ASN A 1 198 ? -36.420 15.424 -14.593 1.00 89.25 198 ASN A C 1
ATOM 1605 O O . ASN A 1 198 ? -35.643 14.633 -15.123 1.00 89.25 198 ASN A O 1
ATOM 1609 N N . GLU A 1 199 ? -36.871 16.518 -15.207 1.00 87.12 199 GLU A N 1
ATOM 1610 C CA . GLU A 1 199 ? -36.599 16.826 -16.616 1.00 87.12 199 GLU A CA 1
ATOM 1611 C C . GLU A 1 199 ? -35.102 16.978 -16.931 1.00 87.12 199 GLU A C 1
ATOM 1613 O O . GLU A 1 199 ? -34.697 16.756 -18.068 1.00 87.12 199 GLU A O 1
ATOM 1618 N N . GLU A 1 200 ? -34.262 17.354 -15.956 1.00 88.62 200 GLU A N 1
ATOM 1619 C CA . GLU A 1 200 ? -32.818 17.501 -16.180 1.00 88.62 200 GLU A CA 1
ATOM 1620 C C . GLU A 1 200 ? -32.131 16.134 -16.331 1.00 88.62 200 GLU A C 1
ATOM 1622 O O . GLU A 1 200 ? -31.274 15.973 -17.200 1.00 88.62 200 GLU A O 1
ATOM 1627 N N . ILE A 1 201 ? -32.536 15.138 -15.533 1.00 90.38 201 ILE A N 1
ATOM 1628 C CA . ILE A 1 201 ? -32.051 13.754 -15.663 1.00 90.38 201 ILE A CA 1
ATOM 1629 C C . ILE A 1 201 ? -32.604 13.115 -16.934 1.00 90.38 201 ILE A C 1
ATOM 1631 O O . ILE A 1 201 ? -31.844 12.498 -17.679 1.00 90.38 201 ILE A O 1
ATOM 1635 N N . ASP A 1 202 ? -33.887 13.320 -17.228 1.00 89.12 202 ASP A N 1
ATOM 1636 C CA . ASP A 1 202 ? -34.497 12.816 -18.459 1.00 89.12 202 ASP A CA 1
ATOM 1637 C C . ASP A 1 202 ? -33.800 13.410 -19.692 1.00 89.12 202 ASP A C 1
ATOM 1639 O O . ASP A 1 202 ? -33.504 12.700 -20.655 1.00 89.12 202 ASP A O 1
ATOM 1643 N N . ALA A 1 203 ? -33.483 14.710 -19.665 1.00 89.06 203 ALA A N 1
ATOM 1644 C CA . ALA A 1 203 ? -32.726 15.364 -20.725 1.00 89.06 203 ALA A CA 1
ATOM 1645 C C . ALA A 1 203 ? -31.300 14.815 -20.835 1.00 89.06 203 ALA A C 1
ATOM 1647 O O . ALA A 1 203 ? -30.825 14.634 -21.951 1.00 89.06 203 ALA A O 1
ATOM 1648 N N . PHE A 1 204 ? -30.627 14.532 -19.718 1.00 91.12 204 PHE A N 1
ATOM 1649 C CA . PHE A 1 204 ? -29.301 13.918 -19.731 1.00 91.12 204 PHE A CA 1
ATOM 1650 C C . PHE A 1 204 ? -29.325 12.540 -20.387 1.00 91.12 204 PHE A C 1
ATOM 1652 O O . PHE A 1 204 ? -28.621 12.326 -21.364 1.00 91.12 204 PHE A O 1
ATOM 1659 N N . VAL A 1 205 ? -30.176 11.630 -19.915 1.00 88.75 205 VAL A N 1
ATOM 1660 C CA . VAL A 1 205 ? -30.251 10.258 -20.440 1.00 88.75 205 VAL A CA 1
ATOM 1661 C C . VAL A 1 205 ? -30.602 10.250 -21.932 1.00 88.75 205 VAL A C 1
ATOM 1663 O O . VAL A 1 205 ? -30.006 9.515 -22.716 1.00 88.75 205 VAL A O 1
ATOM 1666 N N . ASN A 1 206 ? -31.516 11.126 -22.354 1.00 86.19 206 ASN A N 1
ATOM 1667 C CA . ASN A 1 206 ? -31.912 11.225 -23.756 1.00 86.19 206 ASN A CA 1
ATOM 1668 C C . ASN A 1 206 ? -30.877 11.942 -24.648 1.00 86.19 206 ASN A C 1
ATOM 1670 O O . ASN A 1 206 ? -30.933 11.784 -25.865 1.00 86.19 206 ASN A O 1
ATOM 1674 N N . ARG A 1 207 ? -29.957 12.762 -24.115 1.00 88.50 207 ARG A N 1
ATOM 1675 C CA . ARG A 1 207 ? -29.131 13.682 -24.939 1.00 88.50 207 ARG A CA 1
ATOM 1676 C C . ARG A 1 207 ? -27.628 13.627 -24.687 1.00 88.50 207 ARG A C 1
ATOM 1678 O O . ARG A 1 207 ? -26.896 14.209 -25.480 1.00 88.50 207 ARG A O 1
ATOM 1685 N N . ALA A 1 208 ? -27.165 12.987 -23.618 1.00 86.56 208 ALA A N 1
ATOM 1686 C CA . ALA A 1 208 ? -25.742 12.838 -23.343 1.00 86.56 208 ALA A CA 1
ATOM 1687 C C . ALA A 1 208 ? -25.063 12.042 -24.466 1.00 86.56 208 ALA A C 1
ATOM 1689 O O . ALA A 1 208 ? -25.636 11.084 -24.986 1.00 86.56 208 ALA A O 1
ATOM 1690 N N . ALA A 1 209 ? -23.862 12.473 -24.848 1.00 82.81 209 ALA A N 1
ATOM 1691 C CA . ALA A 1 209 ? -23.038 11.756 -25.810 1.00 82.81 209 ALA A CA 1
ATOM 1692 C C . ALA A 1 209 ? -22.456 10.482 -25.180 1.00 82.81 209 ALA A C 1
ATOM 1694 O O . ALA A 1 209 ? -22.223 10.431 -23.970 1.00 82.81 209 ALA A O 1
ATOM 1695 N N . GLU A 1 210 ? -22.205 9.482 -26.020 1.00 81.88 210 GLU A N 1
ATOM 1696 C CA . GLU A 1 210 ? -21.390 8.317 -25.667 1.00 81.88 210 GLU A CA 1
ATOM 1697 C C . GLU A 1 210 ? -19.952 8.580 -26.140 1.00 81.88 210 GLU A C 1
ATOM 1699 O O . GLU A 1 210 ? -19.758 9.233 -27.165 1.00 81.88 210 GLU A O 1
ATOM 1704 N N . GLY A 1 211 ? -18.937 8.119 -25.407 1.00 67.19 211 GLY A N 1
ATOM 1705 C CA . GLY A 1 211 ? -17.539 8.371 -25.780 1.00 67.19 211 GLY A CA 1
ATOM 1706 C C . GLY A 1 211 ? -16.533 7.538 -24.998 1.00 67.19 211 GLY A C 1
ATOM 1707 O O . GLY A 1 211 ? -16.822 7.101 -23.884 1.00 67.19 211 GLY A O 1
ATOM 1708 N N . GLY A 1 212 ? -15.371 7.282 -25.595 1.00 55.66 212 GLY A N 1
ATOM 1709 C CA . GLY A 1 212 ? -14.466 6.178 -25.256 1.00 55.66 212 GLY A CA 1
ATOM 1710 C C . GLY A 1 212 ? -13.514 6.361 -24.057 1.00 55.66 212 GLY A C 1
ATOM 1711 O O . GLY A 1 212 ? -12.913 5.378 -23.639 1.00 55.66 212 GLY A O 1
ATOM 1712 N N . SER A 1 213 ? -13.619 7.470 -23.308 1.00 54.97 213 SER A N 1
ATOM 1713 C CA . SER A 1 213 ? -13.367 7.462 -21.843 1.00 54.97 213 SER A CA 1
ATOM 1714 C C . SER A 1 213 ? -14.217 6.409 -21.098 1.00 54.97 213 SER A C 1
ATOM 1716 O O . SER A 1 213 ? -14.079 6.202 -19.894 1.00 54.97 213 SER A O 1
ATOM 1718 N N . GLY A 1 214 ? -15.139 5.753 -21.810 1.00 68.88 214 GLY A N 1
ATOM 1719 C CA . GLY A 1 214 ? -15.882 4.582 -21.382 1.00 68.88 214 GLY A CA 1
ATOM 1720 C C . GLY A 1 214 ? -17.274 4.916 -20.870 1.00 68.88 214 GLY A C 1
ATOM 1721 O O . GLY A 1 214 ? -17.978 3.996 -20.459 1.00 68.88 214 GLY A O 1
ATOM 1722 N N . PHE A 1 215 ? -17.688 6.193 -20.892 1.00 85.06 215 PHE A N 1
ATOM 1723 C CA . PHE A 1 215 ? -18.998 6.591 -20.387 1.00 85.06 215 PHE A CA 1
ATOM 1724 C C . PHE A 1 215 ? -20.121 6.155 -21.324 1.00 85.06 215 PHE A C 1
ATOM 1726 O O . PHE A 1 215 ? -20.185 6.556 -22.489 1.00 85.06 215 PHE A O 1
ATOM 1733 N N . ARG A 1 216 ? -21.071 5.409 -20.766 1.00 86.94 216 ARG A N 1
ATOM 1734 C CA . ARG A 1 216 ? -22.311 5.016 -21.429 1.00 86.94 216 ARG A CA 1
ATOM 1735 C C . ARG A 1 216 ? -23.512 5.490 -20.612 1.00 86.94 216 ARG A C 1
ATOM 1737 O O . ARG A 1 216 ? -23.647 5.089 -19.450 1.00 86.94 216 ARG A O 1
ATOM 1744 N N . PRO A 1 217 ? -24.394 6.335 -21.178 1.00 86.94 217 PRO A N 1
ATOM 1745 C CA . PRO A 1 217 ? -25.666 6.683 -20.565 1.00 86.94 217 PRO A CA 1
ATOM 1746 C C . PRO A 1 217 ? -26.505 5.431 -20.290 1.00 86.94 217 PRO A C 1
ATOM 1748 O O . PRO A 1 217 ? -26.427 4.423 -20.992 1.00 86.94 217 PRO A O 1
ATOM 1751 N N . ALA A 1 218 ? -27.344 5.479 -19.261 1.00 85.88 218 ALA A N 1
ATOM 1752 C CA . ALA A 1 218 ? -28.263 4.385 -18.975 1.00 85.88 218 ALA A CA 1
ATOM 1753 C C . ALA A 1 218 ? -29.344 4.282 -20.072 1.00 85.88 218 ALA A C 1
ATOM 1755 O O . ALA A 1 218 ? -30.155 5.186 -20.228 1.00 85.88 218 ALA A O 1
ATOM 1756 N N . THR A 1 219 ? -29.385 3.170 -20.811 1.00 69.81 219 THR A N 1
ATOM 1757 C CA . THR A 1 219 ? -30.275 2.994 -21.980 1.00 69.81 219 THR A CA 1
ATOM 1758 C C . THR A 1 219 ? -31.549 2.185 -21.714 1.00 69.81 219 THR A C 1
ATOM 1760 O O . THR A 1 219 ? -32.388 2.058 -22.604 1.00 69.81 219 THR A O 1
ATOM 1763 N N . SER A 1 220 ? -31.732 1.622 -20.514 1.00 63.28 220 SER A N 1
ATOM 1764 C CA . SER A 1 220 ? -32.900 0.789 -20.189 1.00 63.28 220 SER A CA 1
ATOM 1765 C C . SER A 1 220 ? -33.595 1.212 -18.897 1.00 63.28 220 SER A C 1
ATOM 1767 O O . SER A 1 220 ? -32.949 1.448 -17.872 1.00 63.28 220 SER A O 1
ATOM 1769 N N . SER A 1 221 ? -34.931 1.259 -18.946 1.00 65.75 221 SER A N 1
ATOM 1770 C CA . SER A 1 221 ? -35.760 1.393 -17.752 1.00 65.75 221 SER A CA 1
ATOM 1771 C C . SER A 1 221 ? -35.733 0.096 -16.942 1.00 65.75 221 SER A C 1
ATOM 1773 O O . SER A 1 221 ? -35.664 -1.017 -17.478 1.00 65.75 221 SER A O 1
ATOM 1775 N N . ARG A 1 222 ? -35.788 0.225 -15.616 1.00 65.62 222 ARG A N 1
ATOM 1776 C CA . ARG A 1 222 ? -35.842 -0.929 -14.717 1.00 65.62 222 ARG A CA 1
ATOM 1777 C C . ARG A 1 222 ? -37.288 -1.284 -14.425 1.00 65.62 222 ARG A C 1
ATOM 1779 O O . ARG A 1 222 ? -37.907 -0.718 -13.530 1.00 65.62 222 ARG A O 1
ATOM 1786 N N . THR A 1 223 ? -37.805 -2.279 -15.134 1.00 66.69 223 THR A N 1
ATOM 1787 C CA . THR A 1 223 ? -39.139 -2.809 -14.853 1.00 66.69 223 THR A CA 1
ATOM 1788 C C . THR A 1 223 ? -39.098 -3.803 -13.687 1.00 66.69 223 THR A C 1
ATOM 1790 O O . THR A 1 223 ? -38.393 -4.819 -13.685 1.00 66.69 223 THR A O 1
ATOM 1793 N N . PHE A 1 224 ? -39.883 -3.514 -12.649 1.00 75.81 224 PHE A N 1
ATOM 1794 C CA . PHE A 1 224 ? -40.087 -4.408 -11.509 1.00 75.81 224 PHE A CA 1
ATOM 1795 C C . PHE A 1 224 ? -41.461 -5.077 -11.638 1.00 75.81 224 PHE A C 1
ATOM 1797 O O . PHE A 1 224 ? -42.484 -4.411 -11.469 1.00 75.81 224 PHE A O 1
ATOM 1804 N N . GLU A 1 225 ? -41.499 -6.374 -11.955 1.00 76.62 225 GLU A N 1
ATOM 1805 C CA . GLU A 1 225 ? -42.752 -7.150 -12.036 1.00 76.62 225 GLU A CA 1
ATOM 1806 C C . GLU A 1 225 ? -43.339 -7.436 -10.641 1.00 76.62 225 GLU A C 1
ATOM 1808 O O . GLU A 1 225 ? -44.539 -7.268 -10.433 1.00 76.62 225 GLU A O 1
ATOM 1813 N N . ASP A 1 226 ? -42.476 -7.759 -9.673 1.00 83.31 226 ASP A N 1
ATOM 1814 C CA . ASP A 1 226 ? -42.821 -7.998 -8.265 1.00 83.31 226 ASP A CA 1
ATOM 1815 C C . ASP A 1 226 ? -42.412 -6.812 -7.367 1.00 83.31 226 ASP A C 1
ATOM 1817 O O . ASP A 1 226 ? -41.960 -5.767 -7.847 1.00 83.31 226 ASP A O 1
ATOM 1821 N N . ASN A 1 227 ? -42.572 -6.951 -6.046 1.00 89.25 227 ASN A N 1
ATOM 1822 C CA . ASN A 1 227 ? -42.095 -5.963 -5.074 1.00 89.25 227 ASN A CA 1
ATOM 1823 C C . ASN A 1 227 ? -40.589 -5.712 -5.266 1.00 89.25 227 ASN A C 1
ATOM 1825 O O . ASN A 1 227 ? -39.777 -6.641 -5.196 1.00 89.25 227 ASN A O 1
ATOM 1829 N N . MET A 1 228 ? -40.215 -4.453 -5.507 1.00 87.94 228 MET A N 1
ATOM 1830 C CA . MET A 1 228 ? -38.847 -4.121 -5.910 1.00 87.94 228 MET A CA 1
ATOM 1831 C C . MET A 1 228 ? -37.793 -4.401 -4.834 1.00 87.94 228 MET A C 1
ATOM 1833 O O . MET A 1 228 ? -36.651 -4.694 -5.182 1.00 87.94 228 MET A O 1
ATOM 1837 N N . TRP A 1 229 ? -38.164 -4.396 -3.548 1.00 88.56 229 TRP A N 1
ATOM 1838 C CA . TRP A 1 229 ? -37.223 -4.658 -2.453 1.00 88.56 229 TRP A CA 1
ATOM 1839 C C . TRP A 1 229 ? -36.661 -6.073 -2.485 1.00 88.56 229 TRP A C 1
ATOM 1841 O O . TRP A 1 229 ? -35.522 -6.272 -2.071 1.00 88.56 229 TRP A O 1
ATOM 1851 N N . PHE A 1 230 ? -37.393 -7.038 -3.055 1.00 84.31 230 PHE A N 1
ATOM 1852 C CA . PHE A 1 230 ? -36.834 -8.366 -3.286 1.00 84.31 230 PHE A CA 1
ATOM 1853 C C . PHE A 1 230 ? -35.647 -8.311 -4.236 1.00 84.31 230 PHE A C 1
ATOM 1855 O O . PHE A 1 230 ? -34.634 -8.920 -3.934 1.00 84.31 230 PHE A O 1
ATOM 1862 N N . LYS A 1 231 ? -35.745 -7.570 -5.346 1.00 78.94 231 LYS A N 1
ATOM 1863 C CA . LYS A 1 231 ? -34.658 -7.461 -6.330 1.00 78.94 231 LYS A CA 1
ATOM 1864 C C . LYS A 1 231 ? -33.514 -6.571 -5.849 1.00 78.94 231 LYS A C 1
ATOM 1866 O O . LYS A 1 231 ? -32.369 -6.883 -6.126 1.00 78.94 231 LYS A O 1
ATOM 1871 N N . MET A 1 232 ? -33.815 -5.500 -5.114 1.00 81.75 232 MET A N 1
ATOM 1872 C CA . MET A 1 232 ? -32.785 -4.603 -4.572 1.00 81.75 232 MET A CA 1
ATOM 1873 C C . MET A 1 232 ? -31.910 -5.288 -3.512 1.00 81.75 232 MET A C 1
ATOM 1875 O O . MET A 1 232 ? -30.734 -4.964 -3.398 1.00 81.75 232 MET A O 1
ATOM 1879 N N . ILE A 1 233 ? -32.481 -6.229 -2.747 1.00 83.38 233 ILE A N 1
ATOM 1880 C CA . ILE A 1 233 ? -31.747 -7.047 -1.766 1.00 83.38 233 ILE A CA 1
ATOM 1881 C C . ILE A 1 233 ? -31.168 -8.316 -2.420 1.00 83.38 233 ILE A C 1
ATOM 1883 O O . ILE A 1 233 ? -30.118 -8.802 -2.017 1.00 83.38 233 ILE A O 1
ATOM 1887 N N . ALA A 1 234 ? -31.828 -8.874 -3.440 1.00 70.94 234 ALA A N 1
ATOM 1888 C CA . ALA A 1 234 ? -31.340 -10.041 -4.170 1.00 70.94 234 ALA A CA 1
ATOM 1889 C C . ALA A 1 234 ? -30.230 -9.653 -5.156 1.00 70.94 234 ALA A C 1
ATOM 1891 O O . ALA A 1 234 ? -30.490 -9.470 -6.340 1.00 70.94 234 ALA A O 1
ATOM 1892 N N . HIS A 1 235 ? -29.003 -9.517 -4.654 1.00 66.38 235 HIS A N 1
ATOM 1893 C CA . HIS A 1 235 ? -27.822 -9.093 -5.410 1.00 66.38 235 HIS A CA 1
ATOM 1894 C C . HIS A 1 235 ? -27.486 -10.048 -6.576 1.00 66.38 235 HIS A C 1
ATOM 1896 O O . HIS A 1 235 ? -27.097 -11.188 -6.321 1.00 66.38 235 HIS A O 1
ATOM 1902 N N . PRO A 1 236 ? -27.599 -9.627 -7.853 1.00 46.44 236 PRO A N 1
ATOM 1903 C CA . PRO A 1 236 ? -27.220 -10.459 -8.996 1.00 46.44 236 PRO A CA 1
ATOM 1904 C C . PRO A 1 236 ? -25.810 -10.173 -9.555 1.00 46.44 236 PRO A C 1
ATOM 1906 O O . PRO A 1 236 ? -25.433 -10.833 -10.519 1.00 46.44 236 PRO A O 1
ATOM 1909 N N . TRP A 1 237 ? -25.059 -9.198 -9.018 1.00 52.44 237 TRP A N 1
ATOM 1910 C CA . TRP A 1 237 ? -23.830 -8.656 -9.633 1.00 52.44 237 TRP A CA 1
ATOM 1911 C C . TRP A 1 237 ? -22.729 -8.350 -8.601 1.00 52.44 237 TRP A C 1
ATOM 1913 O O . TRP A 1 237 ? -23.037 -8.157 -7.425 1.00 52.44 237 TRP A O 1
ATOM 1923 N N . ASP A 1 238 ? -21.472 -8.266 -9.062 1.00 50.84 238 ASP A N 1
ATOM 1924 C CA . ASP A 1 238 ? -20.246 -8.152 -8.245 1.00 50.84 238 ASP A CA 1
ATOM 1925 C C . ASP A 1 238 ? -20.155 -6.868 -7.380 1.00 50.84 238 ASP A C 1
ATOM 1927 O O . ASP A 1 238 ? -19.495 -6.869 -6.339 1.00 50.84 238 ASP A O 1
ATOM 1931 N N . ASN A 1 239 ? -20.899 -5.803 -7.713 1.00 57.53 239 ASN A N 1
ATOM 1932 C CA . ASN A 1 239 ? -20.935 -4.547 -6.945 1.00 57.53 239 ASN A CA 1
ATOM 1933 C C . ASN A 1 239 ? -22.029 -4.557 -5.875 1.00 57.53 239 ASN A C 1
ATOM 1935 O O . ASN A 1 239 ? -23.131 -4.019 -6.031 1.00 57.53 239 ASN A O 1
ATOM 1939 N N . CYS A 1 240 ? -21.717 -5.221 -4.773 1.00 61.09 240 CYS A N 1
ATOM 1940 C CA . CYS A 1 240 ? -22.642 -5.481 -3.682 1.00 61.09 240 CYS A CA 1
ATOM 1941 C C . CYS A 1 240 ? -23.188 -4.172 -3.081 1.00 61.09 240 CYS A C 1
ATOM 1943 O O . CYS A 1 240 ? -22.469 -3.184 -2.959 1.00 61.09 240 CYS A O 1
ATOM 1945 N N . CYS A 1 241 ? -24.469 -4.157 -2.690 1.00 72.19 241 CYS A N 1
ATOM 1946 C CA . CYS A 1 241 ? -25.111 -3.062 -1.941 1.00 72.19 241 CYS A CA 1
ATOM 1947 C C . CYS A 1 241 ? -25.265 -1.684 -2.626 1.00 72.19 241 CYS A C 1
ATOM 1949 O O . CYS A 1 241 ? -25.968 -0.824 -2.087 1.00 72.19 241 CYS A O 1
ATOM 1951 N N . GLU A 1 242 ? -24.709 -1.480 -3.817 1.00 80.44 242 GLU A N 1
ATOM 1952 C CA . GLU A 1 242 ? -24.738 -0.214 -4.561 1.00 80.44 242 GLU A CA 1
ATOM 1953 C C . GLU A 1 242 ? -26.158 0.355 -4.749 1.00 80.44 242 GLU A C 1
ATOM 1955 O O . GLU A 1 242 ? -26.442 1.515 -4.447 1.00 80.44 242 GLU A O 1
ATOM 1960 N N . GLU A 1 243 ? -27.099 -0.475 -5.200 1.00 81.50 243 GLU A N 1
ATOM 1961 C CA . GLU A 1 243 ? -28.469 -0.027 -5.471 1.00 81.50 243 GLU A CA 1
ATOM 1962 C C . GLU A 1 243 ? -29.240 0.313 -4.193 1.00 81.50 243 GLU A C 1
ATOM 1964 O O . GLU A 1 243 ? -30.060 1.235 -4.175 1.00 81.50 243 GLU A O 1
ATOM 1969 N N . LEU A 1 244 ? -28.967 -0.418 -3.107 1.00 86.06 244 LEU A N 1
ATOM 1970 C CA . LEU A 1 244 ? -29.520 -0.122 -1.786 1.00 86.06 244 LEU A CA 1
ATOM 1971 C C . LEU A 1 244 ? -28.986 1.222 -1.288 1.00 86.06 244 LEU A C 1
ATOM 1973 O O . LEU A 1 244 ? -29.762 2.061 -0.823 1.00 86.06 244 LEU A O 1
ATOM 1977 N N . ALA A 1 245 ? -27.681 1.453 -1.433 1.00 85.44 245 ALA A N 1
ATOM 1978 C CA . ALA A 1 245 ? -27.041 2.714 -1.092 1.00 85.44 245 ALA A CA 1
ATOM 1979 C C . ALA A 1 245 ? -27.643 3.886 -1.883 1.00 85.44 245 ALA A C 1
ATOM 1981 O O . ALA A 1 245 ? -28.077 4.878 -1.283 1.00 85.44 245 ALA A O 1
ATOM 1982 N N . ALA A 1 246 ? -27.777 3.742 -3.204 1.00 87.06 246 ALA A N 1
ATOM 1983 C CA . ALA A 1 246 ? -28.409 4.733 -4.071 1.00 87.06 246 ALA A CA 1
ATOM 1984 C C . ALA A 1 246 ? -29.863 5.026 -3.656 1.00 87.06 246 ALA A C 1
ATOM 1986 O O . ALA A 1 246 ? -30.288 6.187 -3.636 1.00 87.06 246 ALA A O 1
ATOM 1987 N N . ALA A 1 247 ? -30.619 4.010 -3.225 1.00 89.88 247 ALA A N 1
ATOM 1988 C CA . ALA A 1 247 ? -31.982 4.187 -2.728 1.00 89.88 247 ALA A CA 1
ATOM 1989 C C . ALA A 1 247 ? -32.041 5.080 -1.479 1.00 89.88 247 ALA A C 1
ATOM 1991 O O . ALA A 1 247 ? -32.867 5.992 -1.385 1.00 89.88 247 ALA A O 1
ATOM 1992 N N . PHE A 1 248 ? -31.144 4.863 -0.516 1.00 90.00 248 PHE A N 1
ATOM 1993 C CA . PHE A 1 248 ? -31.082 5.695 0.688 1.00 90.00 248 PHE A CA 1
ATOM 1994 C C . PHE A 1 248 ? -30.552 7.108 0.416 1.00 90.00 248 PHE A C 1
ATOM 1996 O O . PHE A 1 248 ? -30.899 8.041 1.147 1.00 90.00 248 PHE A O 1
ATOM 2003 N N . MET A 1 249 ? -29.782 7.296 -0.658 1.00 87.12 249 MET A N 1
ATOM 2004 C CA . MET A 1 249 ? -29.409 8.620 -1.170 1.00 87.12 249 MET A CA 1
ATOM 2005 C C . MET A 1 249 ? -30.567 9.345 -1.853 1.00 87.12 249 MET A C 1
ATOM 2007 O O . MET A 1 249 ? -30.589 10.577 -1.880 1.00 87.12 249 MET A O 1
ATOM 2011 N N . GLY A 1 250 ? -31.547 8.605 -2.372 1.00 89.50 250 GLY A N 1
ATOM 2012 C CA . GLY A 1 250 ? -32.497 9.147 -3.335 1.00 89.50 250 GLY A CA 1
ATOM 2013 C C . GLY A 1 250 ? -31.789 9.480 -4.643 1.00 89.50 250 GLY A C 1
ATOM 2014 O O . GLY A 1 250 ? -31.926 10.595 -5.137 1.00 89.50 250 GLY A O 1
ATOM 2015 N N . ALA A 1 251 ? -30.970 8.555 -5.139 1.00 89.88 251 ALA A N 1
ATOM 2016 C CA . ALA A 1 251 ? -30.203 8.683 -6.368 1.00 89.88 251 ALA A CA 1
ATOM 2017 C C . ALA A 1 251 ? -30.634 7.639 -7.405 1.00 89.88 251 ALA A C 1
ATOM 2019 O O . ALA A 1 251 ? -31.176 6.586 -7.066 1.00 89.88 251 ALA A O 1
ATOM 2020 N N . VAL A 1 252 ? -30.387 7.947 -8.676 1.00 90.25 252 VAL A N 1
ATOM 2021 C CA . VAL A 1 252 ? -30.671 7.082 -9.825 1.00 90.25 252 VAL A CA 1
ATOM 2022 C C . VAL A 1 252 ? -29.416 6.906 -10.666 1.00 90.25 252 VAL A C 1
ATOM 2024 O O . VAL A 1 252 ? -28.637 7.847 -10.826 1.00 90.25 252 VAL A O 1
ATOM 2027 N N . LYS A 1 253 ? -29.215 5.696 -11.190 1.00 89.88 253 LYS A N 1
ATOM 2028 C CA . LYS A 1 253 ? -28.114 5.395 -12.106 1.00 89.88 253 LYS A CA 1
ATOM 2029 C C . LYS A 1 253 ? -28.372 6.110 -13.430 1.00 89.88 253 LYS A C 1
ATOM 2031 O O . LYS A 1 253 ? -29.393 5.856 -14.064 1.00 89.88 253 LYS A O 1
ATOM 2036 N N . ILE A 1 254 ? -27.460 6.989 -13.832 1.00 90.94 254 ILE A N 1
ATOM 2037 C CA . ILE A 1 254 ? -27.558 7.767 -15.079 1.00 90.94 254 ILE A CA 1
ATOM 2038 C C . ILE A 1 254 ? -26.607 7.269 -16.169 1.00 90.94 254 ILE A C 1
ATOM 2040 O O . ILE A 1 254 ? -26.769 7.631 -17.331 1.00 90.94 254 ILE A O 1
ATOM 2044 N N . GLY A 1 255 ? -25.643 6.423 -15.811 1.00 89.81 255 GLY A N 1
ATOM 2045 C CA . GLY A 1 255 ? -24.696 5.825 -16.740 1.00 89.81 255 GLY A CA 1
ATOM 2046 C C . GLY A 1 255 ? -23.632 5.014 -16.016 1.00 89.81 255 GLY A C 1
ATOM 2047 O O . GLY A 1 255 ? -23.803 4.667 -14.843 1.00 89.81 255 GLY A O 1
ATOM 2048 N N . TYR A 1 256 ? -22.559 4.687 -16.720 1.00 87.12 256 TYR A N 1
ATOM 2049 C CA . TYR A 1 256 ? -21.432 3.930 -16.187 1.00 87.12 256 TYR A CA 1
ATOM 2050 C C . TYR A 1 256 ? -20.167 4.154 -17.017 1.00 87.12 256 TYR A C 1
ATOM 2052 O O . TYR A 1 256 ? -20.276 4.498 -18.191 1.00 87.12 256 TYR A O 1
ATOM 2060 N N . PHE A 1 257 ? -19.003 3.973 -16.399 1.00 83.69 257 PHE A N 1
ATOM 2061 C CA . PHE A 1 257 ? -17.698 3.887 -17.046 1.00 83.69 257 PHE A CA 1
ATOM 2062 C C . PHE A 1 257 ? -17.240 2.420 -17.066 1.00 83.69 257 PHE A C 1
ATOM 2064 O O . PHE A 1 257 ? -17.420 1.699 -16.083 1.00 83.69 257 PHE A O 1
ATOM 2071 N N . GLY A 1 258 ? -16.655 1.971 -18.179 1.00 74.31 258 GLY A N 1
ATOM 2072 C CA . GLY A 1 258 ? -16.101 0.615 -18.295 1.00 74.31 258 GLY A CA 1
ATOM 2073 C C . GLY A 1 258 ? -17.140 -0.493 -18.079 1.00 74.31 258 GLY A C 1
ATOM 2074 O O . GLY A 1 258 ? -18.300 -0.341 -18.457 1.00 74.31 258 GLY A O 1
ATOM 2075 N N . ASP A 1 259 ? -16.724 -1.612 -17.480 1.00 64.00 259 ASP A N 1
ATOM 2076 C CA . ASP A 1 259 ? -17.601 -2.773 -17.259 1.00 64.00 259 ASP A CA 1
ATOM 2077 C C . ASP A 1 259 ? -18.302 -2.768 -15.884 1.00 64.00 259 ASP A C 1
ATOM 2079 O O . ASP A 1 259 ? -19.284 -3.496 -15.715 1.00 64.00 259 ASP A O 1
ATOM 2083 N N . SER A 1 260 ? -17.862 -1.929 -14.928 1.00 68.31 260 SER A N 1
ATOM 2084 C CA . SER A 1 260 ? -18.316 -2.022 -13.527 1.00 68.31 260 SER A CA 1
ATOM 2085 C C . SER A 1 260 ? -18.407 -0.707 -12.734 1.00 68.31 260 SER A C 1
ATOM 2087 O O . SER A 1 260 ? -18.893 -0.757 -11.609 1.00 68.31 260 SER A O 1
ATOM 2089 N N . ASP A 1 261 ? -18.023 0.467 -13.249 1.00 82.19 261 ASP A N 1
ATOM 2090 C CA . ASP A 1 261 ? -18.086 1.709 -12.456 1.00 82.19 261 ASP A CA 1
ATOM 2091 C C . ASP A 1 261 ? -19.348 2.511 -12.752 1.00 82.19 261 ASP A C 1
ATOM 2093 O O . ASP A 1 261 ? -19.551 3.052 -13.840 1.00 82.19 261 ASP A O 1
ATOM 2097 N N . HIS A 1 262 ? -20.243 2.607 -11.777 1.00 86.25 262 HIS A N 1
ATOM 2098 C CA . HIS A 1 262 ? -21.575 3.150 -12.004 1.00 86.25 262 HIS A CA 1
ATOM 2099 C C . HIS A 1 262 ? -21.678 4.621 -11.605 1.00 86.25 262 HIS A C 1
ATOM 2101 O O . HIS A 1 262 ? -21.228 5.043 -10.540 1.00 86.25 262 HIS A O 1
ATOM 2107 N N . VAL A 1 263 ? -22.334 5.415 -12.455 1.00 89.12 263 VAL A N 1
ATOM 2108 C CA . VAL A 1 263 ? -22.521 6.851 -12.237 1.00 89.12 263 VAL A CA 1
ATOM 2109 C C . VAL A 1 263 ? -23.951 7.133 -11.815 1.00 89.12 263 VAL A C 1
ATOM 2111 O O . VAL A 1 263 ? -24.916 6.797 -12.512 1.00 89.12 263 VAL A O 1
ATOM 2114 N N . TYR A 1 264 ? -24.084 7.820 -10.687 1.00 89.88 264 TYR A N 1
ATOM 2115 C CA . TYR A 1 264 ? -25.364 8.145 -10.081 1.00 89.88 264 TYR A CA 1
ATOM 2116 C C . TYR A 1 264 ? -25.600 9.643 -10.017 1.00 89.88 264 TYR A C 1
ATOM 2118 O O . TYR A 1 264 ? -24.698 10.427 -9.733 1.00 89.88 264 TYR A O 1
ATOM 2126 N N . SER A 1 265 ? -26.857 10.032 -10.212 1.00 91.19 265 SER A N 1
ATOM 2127 C CA . SER A 1 265 ? -27.342 11.384 -9.966 1.00 91.19 265 SER A CA 1
ATOM 2128 C C . SER A 1 265 ? -28.322 11.376 -8.806 1.00 91.19 265 SER A C 1
ATOM 2130 O O . SER A 1 265 ? -29.248 10.564 -8.759 1.00 91.19 265 SER A O 1
ATOM 2132 N N . THR A 1 266 ? -28.137 12.284 -7.855 1.00 88.75 266 THR A N 1
ATOM 2133 C CA . THR A 1 266 ? -29.145 12.516 -6.811 1.00 88.75 266 THR A CA 1
ATOM 2134 C C . THR A 1 266 ? -30.426 13.103 -7.416 1.00 88.75 266 THR A C 1
ATOM 2136 O O . THR A 1 266 ? -30.382 13.860 -8.377 1.00 88.75 266 THR A O 1
ATOM 2139 N N . LEU A 1 267 ? -31.590 12.783 -6.849 1.00 86.94 267 LEU A N 1
ATOM 2140 C CA . LEU A 1 267 ? -32.885 13.316 -7.298 1.00 86.94 267 LEU A CA 1
ATOM 2141 C C . LEU A 1 267 ? -33.296 14.597 -6.561 1.00 86.94 267 LEU A C 1
ATOM 2143 O O . LEU A 1 267 ? -34.128 15.356 -7.060 1.00 86.94 267 LEU A O 1
ATOM 2147 N N . PHE A 1 268 ? -32.763 14.825 -5.356 1.00 80.81 268 PHE A N 1
ATOM 2148 C CA . PHE A 1 268 ? -33.300 15.816 -4.423 1.00 80.81 268 PHE A CA 1
ATOM 2149 C C . PHE A 1 268 ? -32.224 16.753 -3.862 1.00 80.81 268 PHE A C 1
ATOM 2151 O O . PHE A 1 268 ? -31.280 16.316 -3.203 1.00 80.81 268 PHE A O 1
ATOM 2158 N N . GLN A 1 269 ? -32.444 18.062 -4.005 1.00 72.81 269 GLN A N 1
ATOM 2159 C CA . GLN A 1 269 ? -31.723 19.098 -3.263 1.00 72.81 269 GLN A CA 1
ATOM 2160 C C . GLN A 1 269 ? -32.412 19.378 -1.908 1.00 72.81 269 GLN A C 1
ATOM 2162 O O . GLN A 1 269 ? -33.605 19.699 -1.886 1.00 72.81 269 GLN A O 1
ATOM 2167 N N . PRO A 1 270 ? -31.692 19.357 -0.764 1.00 60.47 270 PRO A N 1
ATOM 2168 C CA . PRO A 1 270 ? -32.281 19.565 0.567 1.00 60.47 270 PRO A CA 1
ATOM 2169 C C . PRO A 1 270 ? -33.000 20.908 0.772 1.00 60.47 270 PRO A C 1
ATOM 2171 O O . PRO A 1 270 ? -33.837 21.028 1.668 1.00 60.47 270 PRO A O 1
ATOM 2174 N N . SER A 1 271 ? -32.710 21.926 -0.042 1.00 60.69 271 SER A N 1
ATOM 2175 C CA . SER A 1 271 ? -33.229 23.295 0.099 1.00 60.69 271 SER A CA 1
ATOM 2176 C C . SER A 1 271 ? -34.335 23.680 -0.893 1.00 60.69 271 SER A C 1
ATOM 2178 O O . SER A 1 271 ? -34.908 24.757 -0.738 1.00 60.69 271 SER A O 1
ATOM 2180 N N . ARG A 1 272 ? -34.666 22.838 -1.887 1.00 60.44 272 ARG A N 1
ATOM 2181 C CA . ARG A 1 272 ? -35.655 23.164 -2.936 1.00 60.44 272 ARG A CA 1
ATOM 2182 C C . ARG A 1 272 ? -36.981 22.418 -2.783 1.00 60.44 272 ARG A C 1
ATOM 2184 O O . ARG A 1 272 ? -37.008 21.277 -2.324 1.00 60.44 272 ARG A O 1
ATOM 2191 N N . GLU A 1 273 ? -38.071 23.083 -3.164 1.00 59.78 273 GLU A N 1
ATOM 2192 C CA . GLU A 1 273 ? -39.424 22.503 -3.196 1.00 59.78 273 GLU A CA 1
ATOM 2193 C C . GLU A 1 273 ? -39.606 21.514 -4.364 1.00 59.78 273 GLU A C 1
ATOM 2195 O O . GLU A 1 273 ? -40.433 20.614 -4.265 1.00 59.78 273 GLU A O 1
ATOM 2200 N N . GLU A 1 274 ? -38.788 21.623 -5.419 1.00 71.56 274 GLU A N 1
ATOM 2201 C CA . GLU A 1 274 ? -38.818 20.760 -6.610 1.00 71.56 274 GLU A CA 1
ATOM 2202 C C . GLU A 1 274 ? -37.638 19.758 -6.648 1.00 71.56 274 GLU A C 1
ATOM 2204 O O . GLU A 1 274 ? -36.535 20.109 -6.201 1.00 71.56 274 GLU A O 1
ATOM 2209 N N . PRO A 1 275 ? -37.827 18.537 -7.201 1.00 73.50 275 PRO A N 1
ATOM 2210 C CA . PRO A 1 275 ? -36.761 17.555 -7.423 1.00 73.50 275 PRO A CA 1
ATOM 2211 C C . PRO A 1 275 ? -35.701 18.103 -8.379 1.00 73.50 275 PRO A C 1
ATOM 2213 O O . PRO A 1 275 ? -36.010 18.464 -9.512 1.00 73.50 275 PRO A O 1
ATOM 2216 N N . LYS A 1 276 ? -34.450 18.178 -7.916 1.00 76.81 276 LYS A N 1
ATOM 2217 C CA . LYS A 1 276 ? -33.298 18.628 -8.705 1.00 76.81 276 LYS A CA 1
ATOM 2218 C C . LYS A 1 276 ? -32.032 17.903 -8.257 1.00 76.81 276 LYS A C 1
ATOM 2220 O O . LYS A 1 276 ? -31.887 17.685 -7.048 1.00 76.81 276 LYS A O 1
ATOM 2225 N N . PRO A 1 277 ? -31.104 17.588 -9.178 1.00 79.00 277 PRO A N 1
ATOM 2226 C CA . PRO A 1 277 ? -29.834 16.984 -8.810 1.00 79.00 277 PRO A CA 1
ATOM 2227 C C . PRO A 1 277 ? -29.005 17.888 -7.907 1.00 79.00 277 PRO A C 1
ATOM 2229 O O . PRO A 1 277 ? -28.909 19.093 -8.125 1.00 79.00 277 PRO A O 1
ATOM 2232 N N . ASN A 1 278 ? -28.416 17.305 -6.868 1.00 74.88 278 ASN A N 1
ATOM 2233 C CA . ASN A 1 278 ? -27.524 17.972 -5.919 1.00 74.88 278 ASN A CA 1
ATOM 2234 C C . ASN A 1 278 ? -26.084 17.442 -5.983 1.00 74.88 278 ASN A C 1
ATOM 2236 O O . ASN A 1 278 ? -25.280 17.764 -5.118 1.00 74.88 278 ASN A O 1
ATOM 2240 N N . GLY A 1 279 ? -25.782 16.574 -6.946 1.00 82.88 279 GLY A N 1
ATOM 2241 C CA . GLY A 1 279 ? -24.495 15.903 -7.056 1.00 82.88 279 GLY A CA 1
ATOM 2242 C C . GLY A 1 279 ? -24.571 14.680 -7.956 1.00 82.88 279 GLY A C 1
ATOM 2243 O O . GLY A 1 279 ? -25.598 13.987 -7.988 1.00 82.88 279 GLY A O 1
ATOM 2244 N N . ILE A 1 280 ? -23.470 14.458 -8.664 1.00 87.44 280 ILE A N 1
ATOM 2245 C CA . ILE A 1 280 ? -23.189 13.322 -9.532 1.00 87.44 280 ILE A CA 1
ATOM 2246 C C . ILE A 1 280 ? -21.959 12.650 -8.967 1.00 87.44 280 ILE A C 1
ATOM 2248 O O . ILE A 1 280 ? -20.965 13.323 -8.703 1.00 87.44 280 ILE A O 1
ATOM 2252 N N . PHE A 1 281 ? -22.039 11.350 -8.747 1.00 85.31 281 PHE A N 1
ATOM 2253 C CA . PHE A 1 281 ? -20.995 10.623 -8.049 1.00 85.31 281 PHE A CA 1
ATOM 2254 C C . PHE A 1 281 ? -20.711 9.287 -8.714 1.00 85.31 281 PHE A C 1
ATOM 2256 O O . PHE A 1 281 ? -21.572 8.717 -9.393 1.00 85.31 281 PHE A O 1
ATOM 2263 N N . LEU A 1 282 ? -19.480 8.836 -8.512 1.00 84.25 282 LEU A N 1
ATOM 2264 C CA . LEU A 1 282 ? -18.982 7.552 -8.964 1.00 84.25 282 LEU A CA 1
ATOM 2265 C C . LEU A 1 282 ? -19.105 6.544 -7.825 1.00 84.25 282 LEU A C 1
ATOM 2267 O O . LEU A 1 282 ? -18.669 6.811 -6.704 1.00 84.25 282 LEU A O 1
ATOM 2271 N N . TRP A 1 283 ? -19.706 5.398 -8.119 1.00 81.50 283 TRP A N 1
ATOM 2272 C CA . TRP A 1 283 ? -19.586 4.215 -7.284 1.00 81.50 283 TRP A CA 1
ATOM 2273 C C . TRP A 1 283 ? -18.486 3.334 -7.863 1.00 81.50 283 TRP A C 1
ATOM 2275 O O . TRP A 1 283 ? -18.639 2.839 -8.982 1.00 81.50 283 TRP A O 1
ATOM 2285 N N . SER A 1 284 ? -17.397 3.171 -7.112 1.00 75.19 284 SER A N 1
ATOM 2286 C CA . SER A 1 284 ? -16.253 2.371 -7.545 1.00 75.19 284 SER A CA 1
ATOM 2287 C C . SER A 1 284 ? -16.483 0.900 -7.213 1.00 75.19 284 SER A C 1
ATOM 2289 O O . SER A 1 284 ? -16.887 0.549 -6.096 1.00 75.19 284 SER A O 1
ATOM 2291 N N . HIS A 1 285 ? -16.234 0.034 -8.193 1.00 72.38 285 HIS A N 1
ATOM 2292 C CA . HIS A 1 285 ? -16.257 -1.411 -7.977 1.00 72.38 285 HIS A CA 1
ATOM 2293 C C . HIS A 1 285 ? -15.100 -1.898 -7.093 1.00 72.38 285 HIS A C 1
ATOM 2295 O O . HIS A 1 285 ? -15.262 -2.910 -6.417 1.00 72.38 285 HIS A O 1
ATOM 2301 N N . ASP A 1 286 ? -13.987 -1.158 -7.039 1.00 65.75 286 ASP A N 1
ATOM 2302 C CA . ASP A 1 286 ? -12.815 -1.498 -6.225 1.00 65.75 286 ASP A CA 1
ATOM 2303 C C . ASP A 1 286 ? -13.032 -1.189 -4.743 1.00 65.75 286 ASP A C 1
ATOM 2305 O O . ASP A 1 286 ? -12.649 -1.968 -3.869 1.00 65.75 286 ASP A O 1
ATOM 2309 N N . THR A 1 287 ? -13.654 -0.045 -4.441 1.00 64.94 287 THR A N 1
ATOM 2310 C CA . THR A 1 287 ? -13.874 0.375 -3.049 1.00 64.94 287 THR A CA 1
ATOM 2311 C C . THR A 1 287 ? -15.222 -0.076 -2.501 1.00 64.94 287 THR A C 1
ATOM 2313 O O . THR A 1 287 ? -15.406 -0.073 -1.287 1.00 64.94 287 THR A O 1
ATOM 2316 N N . HIS A 1 288 ? -16.174 -0.457 -3.362 1.00 69.25 288 HIS A N 1
ATOM 2317 C CA . HIS A 1 288 ? -17.575 -0.693 -2.996 1.00 69.25 288 HIS A CA 1
ATOM 2318 C C . HIS A 1 288 ? -18.209 0.489 -2.234 1.00 69.25 288 HIS A C 1
ATOM 2320 O O . HIS A 1 288 ? -19.125 0.314 -1.427 1.00 69.25 288 HIS A O 1
ATOM 2326 N N . TYR A 1 289 ? -17.724 1.705 -2.499 1.00 70.88 289 TYR A N 1
ATOM 2327 C CA . TYR A 1 289 ? -18.189 2.946 -1.894 1.00 70.88 289 TYR A CA 1
ATOM 2328 C C . TYR A 1 289 ? -18.326 4.060 -2.937 1.00 70.88 289 TYR A C 1
ATOM 2330 O O . TYR A 1 289 ? -17.935 3.939 -4.100 1.00 70.88 289 TYR A O 1
ATOM 2338 N N . VAL A 1 290 ? -18.920 5.174 -2.498 1.00 74.44 290 VAL A N 1
ATOM 2339 C CA . VAL A 1 290 ? -18.881 6.429 -3.249 1.00 74.44 290 VAL A CA 1
ATOM 2340 C C . VAL A 1 290 ? -17.455 6.961 -3.187 1.00 74.44 290 VAL A C 1
ATOM 2342 O O . VAL A 1 290 ? -17.044 7.457 -2.138 1.00 74.44 290 VAL A O 1
ATOM 2345 N N . ASP A 1 291 ? -16.740 6.827 -4.297 1.00 69.69 291 ASP A N 1
ATOM 2346 C CA . ASP A 1 291 ? -15.328 7.186 -4.409 1.00 69.69 291 ASP A CA 1
ATOM 2347 C C . ASP A 1 291 ? -15.183 8.699 -4.592 1.00 69.69 291 ASP A C 1
ATOM 2349 O O . ASP A 1 291 ? -14.528 9.380 -3.810 1.00 69.69 291 ASP A O 1
ATOM 2353 N N . GLU A 1 292 ? -15.918 9.253 -5.564 1.00 72.50 292 GLU A N 1
ATOM 2354 C CA . GLU A 1 292 ? -15.732 10.637 -6.001 1.00 72.50 292 GLU A CA 1
ATOM 2355 C C . GLU A 1 292 ? -17.043 11.352 -6.349 1.00 72.50 292 GLU A C 1
ATOM 2357 O O . GLU A 1 292 ? -18.003 10.762 -6.861 1.00 72.50 292 GLU A O 1
ATOM 2362 N N . VAL A 1 293 ? -17.074 12.672 -6.124 1.00 78.56 293 VAL A N 1
ATOM 2363 C CA . VAL A 1 293 ? -18.144 13.561 -6.610 1.00 78.56 293 VAL A CA 1
ATOM 2364 C C . VAL A 1 293 ? -17.703 14.177 -7.935 1.00 78.56 293 VAL A C 1
ATOM 2366 O O . VAL A 1 293 ? -16.954 15.147 -7.976 1.00 78.56 293 VAL A O 1
ATOM 2369 N N . LEU A 1 294 ? -18.212 13.633 -9.039 1.00 80.38 294 LEU A N 1
ATOM 2370 C CA . LEU A 1 294 ? -17.812 14.002 -10.396 1.00 80.38 294 LEU A CA 1
ATOM 2371 C C . LEU A 1 294 ? -18.208 15.435 -10.781 1.00 80.38 294 LEU A C 1
ATOM 2373 O O . LEU A 1 294 ? -17.470 16.108 -11.503 1.00 80.38 294 LEU A O 1
ATOM 2377 N N . SER A 1 295 ? -19.381 15.897 -10.337 1.00 83.94 295 SER A N 1
ATOM 2378 C CA . SER A 1 295 ? -19.879 17.264 -10.555 1.00 83.94 295 SER A CA 1
ATOM 2379 C C . SER A 1 295 ? -21.100 17.556 -9.674 1.00 83.94 295 SER A C 1
ATOM 2381 O O . SER A 1 295 ? -21.804 16.642 -9.240 1.00 83.94 295 SER A O 1
ATOM 2383 N N . LEU A 1 296 ? -21.407 18.836 -9.443 1.00 81.06 296 LEU A N 1
ATOM 2384 C CA . LEU A 1 296 ? -22.665 19.270 -8.816 1.00 81.06 296 LEU A CA 1
ATOM 2385 C C . LEU A 1 296 ? -23.782 19.583 -9.819 1.00 81.06 296 LEU A C 1
ATOM 2387 O O . LEU A 1 296 ? -24.925 19.796 -9.408 1.00 81.06 296 LEU A O 1
ATOM 2391 N N . SER A 1 297 ? -23.473 19.616 -11.116 1.00 86.44 297 SER A N 1
ATOM 2392 C CA . SER A 1 297 ? -24.412 19.971 -12.177 1.00 86.44 297 SER A CA 1
ATOM 2393 C C . SER A 1 297 ? -24.411 18.924 -13.277 1.00 86.44 297 SER A C 1
ATOM 2395 O O . SER A 1 297 ? -23.384 18.585 -13.860 1.00 86.44 297 SER A O 1
ATOM 2397 N N . ILE A 1 298 ? -25.606 18.472 -13.640 1.00 88.81 298 ILE A N 1
ATOM 2398 C CA . ILE A 1 298 ? -25.786 17.525 -14.740 1.00 88.81 298 ILE A CA 1
ATOM 2399 C C . ILE A 1 298 ? -25.473 18.122 -16.109 1.00 88.81 298 ILE A C 1
ATOM 2401 O O . ILE A 1 298 ? -25.052 17.395 -17.003 1.00 88.81 298 ILE A O 1
ATOM 2405 N N . ASN A 1 299 ? -25.569 19.447 -16.255 1.00 91.00 299 ASN A N 1
ATOM 2406 C CA . ASN A 1 299 ? -25.115 20.126 -17.467 1.00 91.00 299 ASN A CA 1
ATOM 2407 C C . ASN A 1 299 ? -23.584 20.143 -17.567 1.00 91.00 299 ASN A C 1
ATOM 2409 O O . ASN A 1 299 ? -23.046 19.897 -18.642 1.00 91.00 299 ASN A O 1
ATOM 2413 N N . GLU A 1 300 ? -22.886 20.382 -16.453 1.00 89.31 300 GLU A N 1
ATOM 2414 C CA . GLU A 1 300 ? -21.418 20.441 -16.430 1.00 89.31 300 GLU A CA 1
ATOM 2415 C C . GLU A 1 300 ? -20.816 19.047 -16.637 1.00 89.31 300 GLU A C 1
ATOM 2417 O O . GLU A 1 300 ? -19.859 18.895 -17.395 1.00 89.31 300 GLU A O 1
ATOM 2422 N N . PHE A 1 301 ? -21.433 18.017 -16.050 1.00 89.00 301 PHE A N 1
ATOM 2423 C CA . PHE A 1 301 ? -21.065 16.628 -16.310 1.00 89.00 301 PHE A CA 1
ATOM 2424 C C . PHE A 1 301 ? -21.334 16.213 -17.764 1.00 89.00 301 PHE A C 1
ATOM 2426 O O . PHE A 1 301 ? -20.457 15.636 -18.399 1.00 89.00 301 PHE A O 1
ATOM 2433 N N . ALA A 1 302 ? -22.495 16.559 -18.333 1.00 90.50 302 ALA A N 1
ATOM 2434 C CA . ALA A 1 302 ? -22.787 16.287 -19.744 1.00 90.50 302 ALA A CA 1
ATOM 2435 C C . ALA A 1 302 ? -21.805 16.979 -20.695 1.00 90.50 302 ALA A C 1
ATOM 2437 O O . ALA A 1 302 ? -21.352 16.364 -21.658 1.00 90.50 302 ALA A O 1
ATOM 2438 N N . TYR A 1 303 ? -21.463 18.240 -20.410 1.00 91.44 303 TYR A N 1
ATOM 2439 C CA . TYR A 1 303 ? -20.463 18.993 -21.165 1.00 91.44 303 TYR A CA 1
ATOM 2440 C C . TYR A 1 303 ? -19.108 18.286 -21.109 1.00 91.44 303 TYR A C 1
ATOM 2442 O O . TYR A 1 303 ? -18.465 18.117 -22.140 1.00 91.44 303 TYR A O 1
ATOM 2450 N N . ARG A 1 304 ? -18.692 17.840 -19.915 1.00 87.75 304 ARG A N 1
ATOM 2451 C CA . ARG A 1 304 ? -17.444 17.093 -19.716 1.00 87.75 304 ARG A CA 1
ATOM 2452 C C . ARG A 1 304 ? -17.417 15.807 -20.541 1.00 87.75 304 ARG A C 1
ATOM 2454 O O . ARG A 1 304 ? -16.456 15.591 -21.268 1.00 87.75 304 ARG A O 1
ATOM 2461 N N . VAL A 1 305 ? -18.451 14.974 -20.432 1.00 87.38 305 VAL A N 1
ATOM 2462 C CA . VAL A 1 305 ? -18.531 13.694 -21.157 1.00 87.38 305 VAL A CA 1
ATOM 2463 C C . VAL A 1 305 ? -18.471 13.924 -22.667 1.00 87.38 305 VAL A C 1
ATOM 2465 O O . VAL A 1 305 ? -17.708 13.259 -23.359 1.00 87.38 305 VAL A O 1
ATOM 2468 N N . ALA A 1 306 ? -19.222 14.903 -23.177 1.00 89.88 306 ALA A N 1
ATOM 2469 C CA . ALA A 1 306 ? -19.208 15.233 -24.596 1.00 89.88 306 ALA A CA 1
ATOM 2470 C C . ALA A 1 306 ? -17.850 15.777 -25.063 1.00 89.88 306 ALA A C 1
ATOM 2472 O O . ALA A 1 306 ? -17.421 15.456 -26.169 1.00 89.88 306 ALA A O 1
ATOM 2473 N N . LEU A 1 307 ? -17.171 16.584 -24.241 1.00 88.81 307 LEU A N 1
ATOM 2474 C CA . LEU A 1 307 ? -15.841 17.109 -24.551 1.00 88.81 307 LEU A CA 1
ATOM 2475 C C . LEU A 1 307 ? -14.802 15.987 -24.644 1.00 88.81 307 LEU A C 1
ATOM 2477 O O . LEU A 1 307 ? -14.072 15.937 -25.628 1.00 88.81 307 LEU A O 1
ATOM 2481 N N . ALA A 1 308 ? -14.783 15.074 -23.669 1.00 84.69 308 ALA A N 1
ATOM 2482 C CA . ALA A 1 308 ? -13.891 13.915 -23.682 1.00 84.69 308 ALA A CA 1
ATOM 2483 C C . ALA A 1 308 ? -14.147 13.027 -24.912 1.00 84.69 308 ALA A C 1
ATOM 2485 O O . ALA A 1 308 ? -13.224 12.734 -25.663 1.00 84.69 308 ALA A O 1
ATOM 2486 N N . ALA A 1 309 ? -15.418 12.706 -25.186 1.00 85.94 309 ALA A N 1
ATOM 2487 C CA . ALA A 1 309 ? -15.822 11.943 -26.369 1.00 85.94 309 ALA A CA 1
ATOM 2488 C C . ALA A 1 309 ? -15.359 12.593 -27.683 1.00 85.94 309 ALA A C 1
ATOM 2490 O O . ALA A 1 309 ? -14.889 11.918 -28.593 1.00 85.94 309 ALA A O 1
ATOM 2491 N N . SER A 1 310 ? -15.496 13.917 -27.776 1.00 88.88 310 SER A N 1
ATOM 2492 C CA . SER A 1 310 ? -15.120 14.681 -28.968 1.00 88.88 310 SER A CA 1
ATOM 2493 C C . SER A 1 310 ? -13.612 14.727 -29.174 1.00 88.88 310 SER A C 1
ATOM 2495 O O . SER A 1 310 ? -13.159 14.723 -30.315 1.00 88.88 310 SER A O 1
ATOM 2497 N N . PHE A 1 311 ? -12.843 14.802 -28.086 1.00 86.00 311 PHE A N 1
ATOM 2498 C CA . PHE A 1 311 ? -11.387 14.822 -28.142 1.00 86.00 311 PHE A CA 1
ATOM 2499 C C . PHE A 1 311 ? -10.825 13.478 -28.591 1.00 86.00 311 PHE A C 1
ATOM 2501 O O . PHE A 1 311 ? -10.035 13.424 -29.524 1.00 86.00 311 PHE A O 1
ATOM 2508 N N . GLU A 1 312 ? -11.291 12.395 -27.980 1.00 81.62 312 GLU A N 1
ATOM 2509 C CA . GLU A 1 312 ? -10.840 11.042 -28.294 1.00 81.62 312 GLU A CA 1
ATOM 2510 C C . GLU A 1 312 ? -11.212 10.605 -29.712 1.00 81.62 312 GLU A C 1
ATOM 2512 O O . GLU A 1 312 ? -10.430 9.954 -30.395 1.00 81.62 312 GLU A O 1
ATOM 2517 N N . GLN A 1 313 ? -12.391 11.007 -30.190 1.00 84.44 313 GLN A N 1
ATOM 2518 C CA . GLN A 1 313 ? -12.759 10.816 -31.590 1.00 84.44 313 GLN A CA 1
ATOM 2519 C C . GLN A 1 313 ? -12.066 11.826 -32.518 1.00 84.44 313 GLN A C 1
ATOM 2521 O O . GLN A 1 313 ? -12.450 11.924 -33.674 1.00 84.44 313 GLN A O 1
ATOM 2526 N N . GLU A 1 314 ? -11.106 12.630 -32.056 1.00 86.94 314 GLU A N 1
ATOM 2527 C CA . GLU A 1 314 ? -10.375 13.617 -32.866 1.00 86.94 314 GLU A CA 1
ATOM 2528 C C . GLU A 1 314 ? -11.315 14.547 -33.675 1.00 86.94 314 GLU A C 1
ATOM 2530 O O . GLU A 1 314 ? -11.081 14.874 -34.841 1.00 86.94 314 GLU A O 1
ATOM 2535 N N . ARG A 1 315 ? -12.445 14.942 -33.065 1.00 89.12 315 ARG A N 1
ATOM 2536 C CA . ARG A 1 315 ? -13.474 15.837 -33.641 1.00 89.12 315 ARG A CA 1
ATOM 2537 C C . ARG A 1 315 ? -13.326 17.299 -33.234 1.00 89.12 315 ARG A C 1
ATOM 2539 O O . ARG A 1 315 ? -14.010 18.181 -33.756 1.00 89.12 315 ARG A O 1
ATOM 2546 N N . ILE A 1 316 ? -12.450 17.559 -32.273 1.00 90.00 316 ILE A N 1
ATOM 2547 C CA . ILE A 1 316 ? -12.110 18.883 -31.760 1.00 90.00 316 ILE A CA 1
ATOM 2548 C C . ILE A 1 316 ? -10.588 19.022 -31.749 1.00 90.00 316 ILE A C 1
ATOM 2550 O O . ILE A 1 316 ? -9.873 18.075 -31.430 1.00 90.00 316 ILE A O 1
ATOM 2554 N N . SER A 1 317 ? -10.077 20.196 -32.102 1.00 87.44 317 SER A N 1
ATOM 2555 C CA . SER A 1 317 ? -8.646 20.481 -32.065 1.00 87.44 317 SER A CA 1
ATOM 2556 C C . SER A 1 317 ? -8.141 20.615 -30.626 1.00 87.44 317 SER A C 1
ATOM 2558 O O . SER A 1 317 ? -8.863 21.092 -29.745 1.00 87.44 317 SER A O 1
ATOM 2560 N N . VAL A 1 318 ? -6.861 20.304 -30.388 1.00 82.38 318 VAL A N 1
ATOM 2561 C CA . VAL A 1 318 ? -6.199 20.473 -29.075 1.00 82.38 318 VAL A CA 1
ATOM 2562 C C . VAL A 1 318 ? -6.408 21.887 -28.514 1.00 82.38 318 VAL A C 1
ATOM 2564 O O . VAL A 1 318 ? -6.740 22.075 -27.343 1.00 82.38 318 VAL A O 1
ATOM 2567 N N . LYS A 1 319 ? -6.327 22.906 -29.378 1.00 84.31 319 LYS A N 1
ATOM 2568 C CA . LYS A 1 319 ? -6.549 24.310 -29.009 1.00 84.31 319 LYS A CA 1
ATOM 2569 C C . LYS A 1 319 ? -7.986 24.590 -28.556 1.00 84.31 319 LYS A C 1
ATOM 2571 O O . LYS A 1 319 ? -8.188 25.347 -27.601 1.00 84.31 319 LYS A O 1
ATOM 2576 N N . ALA A 1 320 ? -8.987 24.057 -29.254 1.00 87.81 320 ALA A N 1
ATOM 2577 C CA . ALA A 1 320 ? -10.386 24.231 -28.873 1.00 87.81 320 ALA A CA 1
ATOM 2578 C C . ALA A 1 320 ? -10.723 23.421 -27.610 1.00 87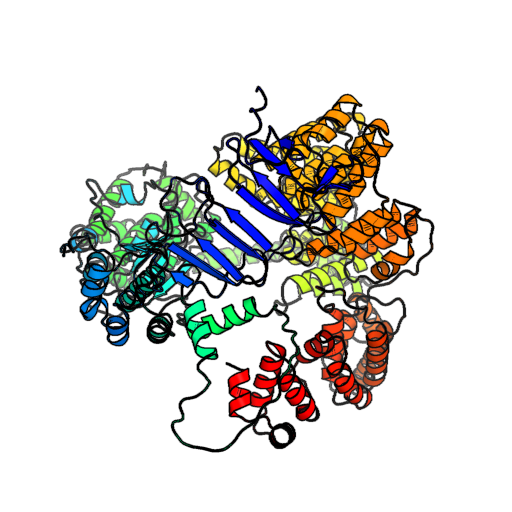.81 320 ALA A C 1
ATOM 2580 O O . ALA A 1 320 ? -11.389 23.945 -26.713 1.00 87.81 320 ALA A O 1
ATOM 2581 N N . ALA A 1 321 ? -10.168 22.215 -27.472 1.00 86.50 321 ALA A N 1
ATOM 2582 C CA . ALA A 1 321 ? -10.286 21.392 -26.275 1.00 86.50 321 ALA A CA 1
ATOM 2583 C C . ALA A 1 321 ? -9.711 22.090 -25.033 1.00 86.50 321 ALA A C 1
ATOM 2585 O O . ALA A 1 321 ? -10.395 22.175 -24.015 1.00 86.50 321 ALA A O 1
ATOM 2586 N N . ALA A 1 322 ? -8.529 22.707 -25.130 1.00 81.75 322 ALA A N 1
ATOM 2587 C CA . ALA A 1 322 ? -7.925 23.476 -24.036 1.00 81.75 322 ALA A CA 1
ATOM 2588 C C . ALA A 1 322 ? -8.827 24.617 -23.540 1.00 81.75 322 ALA A C 1
ATOM 2590 O O . ALA A 1 322 ? -9.034 24.803 -22.335 1.00 81.75 322 ALA A O 1
ATOM 2591 N N . LYS A 1 323 ? -9.435 25.374 -24.463 1.00 86.62 323 LYS A N 1
ATOM 2592 C CA . LYS A 1 323 ? -10.417 26.408 -24.102 1.00 86.62 323 LYS A CA 1
ATOM 2593 C C . LYS A 1 323 ? -11.661 25.805 -23.450 1.00 86.62 323 LYS A C 1
ATOM 2595 O O . LYS A 1 323 ? -12.178 26.379 -22.491 1.00 86.62 323 LYS A O 1
ATOM 2600 N N . ALA A 1 324 ? -12.153 24.688 -23.979 1.00 88.56 324 ALA A N 1
ATOM 2601 C CA . ALA A 1 324 ? -13.353 24.020 -23.498 1.00 88.56 324 ALA A CA 1
ATOM 2602 C C . ALA A 1 324 ? -13.159 23.449 -22.083 1.00 88.56 324 ALA A C 1
ATOM 2604 O O . ALA A 1 324 ? -14.010 23.682 -21.224 1.00 88.56 324 ALA A O 1
ATOM 2605 N N . TRP A 1 325 ? -12.021 22.809 -21.802 1.00 85.12 325 TRP A N 1
ATOM 2606 C CA . TRP A 1 325 ? -11.648 22.326 -20.469 1.00 85.12 325 TRP A CA 1
ATOM 2607 C C . TRP A 1 325 ? -11.524 23.468 -19.460 1.00 85.12 325 TRP A C 1
ATOM 2609 O O . TRP A 1 325 ? -12.020 23.374 -18.337 1.00 85.12 325 TRP A O 1
ATOM 2619 N N . LYS A 1 326 ? -10.990 24.622 -19.876 1.00 83.00 326 LYS A N 1
ATOM 2620 C CA . LYS A 1 326 ? -10.931 25.824 -19.031 1.00 83.00 326 LYS A CA 1
ATOM 2621 C C . LYS A 1 326 ? -12.308 26.334 -18.592 1.00 83.00 326 LYS A C 1
ATOM 2623 O O . LYS A 1 326 ? -12.420 26.918 -17.515 1.00 83.00 326 LYS A O 1
ATOM 2628 N N . LYS A 1 327 ? -13.373 26.099 -19.370 1.00 87.00 327 LYS A N 1
ATOM 2629 C CA . LYS A 1 327 ? -14.750 26.453 -18.967 1.00 87.00 327 LYS A CA 1
ATOM 2630 C C . LYS A 1 327 ? -15.270 25.586 -17.805 1.00 87.00 327 LYS A C 1
ATOM 2632 O O . LYS A 1 327 ? -16.206 26.021 -17.119 1.00 87.00 327 LYS A O 1
ATOM 2637 N N . LEU A 1 328 ? -14.675 24.409 -17.575 1.00 81.50 328 LEU A N 1
ATOM 2638 C CA . LEU A 1 328 ? -14.991 23.464 -16.492 1.00 81.50 328 LEU A CA 1
ATOM 2639 C C . LEU A 1 328 ? -14.113 23.618 -15.241 1.00 81.50 328 LEU A C 1
ATOM 2641 O O . LEU A 1 328 ? -14.405 22.980 -14.230 1.00 81.50 328 LEU A O 1
ATOM 2645 N N . ALA A 1 329 ? -13.076 24.460 -15.283 1.00 78.38 329 ALA A N 1
ATOM 2646 C CA . ALA A 1 329 ? -12.174 24.657 -14.153 1.00 78.38 329 ALA A CA 1
ATOM 2647 C C . ALA A 1 329 ? -12.951 25.024 -12.875 1.00 78.38 329 ALA A C 1
ATOM 2649 O O . ALA A 1 329 ? -13.745 25.973 -12.863 1.00 78.38 329 ALA A O 1
ATOM 2650 N N . GLY A 1 330 ? -12.745 24.242 -11.812 1.00 72.62 330 GLY A N 1
ATOM 2651 C CA . GLY A 1 330 ? -13.415 24.424 -10.528 1.00 72.62 330 GLY A CA 1
ATOM 2652 C C . GLY A 1 330 ? -14.897 24.030 -10.511 1.00 72.62 330 GLY A C 1
ATOM 2653 O O . GLY A 1 330 ? -15.612 24.488 -9.621 1.00 72.62 330 GLY A O 1
ATOM 2654 N N . LYS A 1 331 ? -15.386 23.236 -11.477 1.00 77.12 331 LYS A N 1
ATOM 2655 C CA . LYS A 1 331 ? -16.801 22.794 -11.577 1.00 77.12 331 LYS A CA 1
ATOM 2656 C C . LYS A 1 331 ? -16.990 21.276 -11.643 1.00 77.12 331 LYS A C 1
ATOM 2658 O O . LYS A 1 331 ? -18.044 20.767 -11.261 1.00 77.12 331 LYS A O 1
ATOM 2663 N N . CYS A 1 332 ? -15.978 20.553 -12.111 1.00 75.31 332 CYS A N 1
ATOM 2664 C CA . CYS A 1 332 ? -15.982 19.097 -12.210 1.00 75.31 332 CYS A CA 1
ATOM 2665 C C . CYS A 1 332 ? -14.721 18.517 -11.565 1.00 75.31 332 CYS A C 1
ATOM 2667 O O . CYS A 1 332 ? -13.699 19.194 -11.466 1.00 75.31 332 CYS A O 1
ATOM 2669 N N . TYR A 1 333 ? -14.809 17.260 -11.146 1.00 70.81 333 TYR A N 1
ATOM 2670 C CA . TYR A 1 333 ? -13.650 16.462 -10.768 1.00 70.81 333 TYR A CA 1
ATOM 2671 C C . TYR A 1 333 ? -12.939 15.928 -12.016 1.00 70.81 333 TYR A C 1
ATOM 2673 O O . TYR A 1 333 ? -13.600 15.608 -13.016 1.00 70.81 333 TYR A O 1
ATOM 2681 N N . VAL A 1 334 ? -11.611 15.831 -11.949 1.00 61.75 334 VAL A N 1
ATOM 2682 C CA . VAL A 1 334 ? -10.730 15.530 -13.083 1.00 61.75 334 VAL A CA 1
ATOM 2683 C C . VAL A 1 334 ? -9.691 14.473 -12.675 1.00 61.75 334 VAL A C 1
ATOM 2685 O O . VAL A 1 334 ? -8.510 14.765 -12.544 1.00 61.75 334 VAL A O 1
ATOM 2688 N N . GLY A 1 335 ? -10.162 13.252 -12.400 1.00 60.00 335 GLY A N 1
ATOM 2689 C CA . GLY A 1 335 ? -9.325 12.085 -12.071 1.00 60.00 335 GLY A CA 1
ATOM 2690 C C . GLY A 1 335 ? -9.224 11.061 -13.210 1.00 60.00 335 GLY A C 1
ATOM 2691 O O . GLY A 1 335 ? -9.514 11.382 -14.359 1.00 60.00 335 GLY A O 1
ATOM 2692 N N . TRP A 1 336 ? -8.853 9.816 -12.883 1.00 52.91 336 TRP A N 1
ATOM 2693 C CA . TRP A 1 336 ? -8.471 8.745 -13.827 1.00 52.91 336 TRP A CA 1
ATOM 2694 C C . TRP A 1 336 ? -9.447 8.519 -15.002 1.00 52.91 336 TRP A C 1
ATOM 2696 O O . TRP A 1 336 ? -9.011 8.354 -16.134 1.00 52.91 336 TRP A O 1
ATOM 2706 N N . CYS A 1 337 ? -10.764 8.649 -14.798 1.00 51.50 337 CYS A N 1
ATOM 2707 C CA . CYS A 1 337 ? -11.775 8.535 -15.868 1.00 51.50 337 CYS A CA 1
ATOM 2708 C C . CYS A 1 337 ? -11.920 9.804 -16.753 1.00 51.50 337 CYS A C 1
ATOM 2710 O O . CYS A 1 337 ? -12.983 10.036 -17.336 1.00 51.50 337 CYS A O 1
ATOM 2712 N N . ALA A 1 338 ? -10.943 10.718 -16.751 1.00 49.94 338 ALA A N 1
ATOM 2713 C CA . ALA A 1 338 ? -11.037 12.049 -17.371 1.00 49.94 338 ALA A CA 1
ATOM 2714 C C . ALA A 1 338 ? -9.751 12.547 -18.062 1.00 49.94 338 ALA A C 1
ATOM 2716 O O . ALA A 1 338 ? -9.759 13.680 -18.541 1.00 49.94 338 ALA A O 1
ATOM 2717 N N . GLY A 1 339 ? -8.665 11.765 -18.048 1.00 49.72 339 GLY A N 1
ATOM 2718 C CA . GLY A 1 339 ? -7.322 12.227 -18.424 1.00 49.72 339 GLY A CA 1
ATOM 2719 C C . GLY A 1 339 ? -7.063 12.352 -19.926 1.00 49.72 339 GLY A C 1
ATOM 2720 O O . GLY A 1 339 ? -6.285 13.218 -20.326 1.00 49.72 339 GLY A O 1
ATOM 2721 N N . ASP A 1 340 ? -7.743 11.559 -20.758 1.00 52.38 340 ASP A N 1
ATOM 2722 C CA . ASP A 1 340 ? -7.441 11.503 -22.191 1.00 52.38 340 ASP A CA 1
ATOM 2723 C C . ASP A 1 340 ? -7.765 12.845 -22.869 1.00 52.38 340 ASP A C 1
ATOM 2725 O O . ASP A 1 340 ? -8.921 13.252 -23.019 1.00 52.38 340 ASP A O 1
ATOM 2729 N N . GLY A 1 341 ? -6.701 13.571 -23.220 1.00 52.34 341 GLY A N 1
ATOM 2730 C CA . GLY A 1 341 ? -6.739 14.871 -23.885 1.00 52.34 341 GLY A CA 1
ATOM 2731 C C . GLY A 1 341 ? -6.668 16.108 -23.010 1.00 52.34 341 GLY A C 1
ATOM 2732 O O . GLY A 1 341 ? -6.480 17.206 -23.533 1.00 52.34 341 GLY A O 1
ATOM 2733 N N . LEU A 1 342 ? -6.800 15.974 -21.690 1.00 61.84 342 LEU A N 1
ATOM 2734 C CA . LEU A 1 342 ? -6.591 17.103 -20.788 1.00 61.84 342 LEU A CA 1
ATOM 2735 C C . LEU A 1 342 ? -5.101 17.447 -20.685 1.00 61.84 342 LEU A C 1
ATOM 2737 O O . LEU A 1 342 ? -4.754 18.621 -20.768 1.00 61.84 342 LEU A O 1
ATOM 2741 N N . GLU A 1 343 ? -4.241 16.439 -20.530 1.00 59.03 343 GLU A N 1
ATOM 2742 C CA . GLU A 1 343 ? -2.784 16.606 -20.411 1.00 59.03 343 GLU A CA 1
ATOM 2743 C C . GLU A 1 343 ? -2.200 17.240 -21.687 1.00 59.03 343 GLU A C 1
ATOM 2745 O O . GLU A 1 343 ? -1.520 18.263 -21.621 1.00 59.03 343 GLU A O 1
ATOM 2750 N N . GLU A 1 344 ? -2.596 16.757 -22.871 1.00 58.75 344 GLU A N 1
ATOM 2751 C CA . GLU A 1 344 ? -2.213 17.355 -24.162 1.00 58.75 344 GLU A CA 1
ATOM 2752 C C . GLU A 1 344 ? -2.742 18.793 -24.338 1.00 58.75 344 GLU A C 1
ATOM 2754 O O . GLU A 1 344 ? -2.048 19.673 -24.853 1.00 58.75 344 GLU A O 1
ATOM 2759 N N . ALA A 1 345 ? -3.966 19.069 -23.877 1.00 55.62 345 ALA A N 1
ATOM 2760 C CA . ALA A 1 345 ? -4.563 20.400 -23.941 1.00 55.62 345 ALA A CA 1
ATOM 2761 C C . ALA A 1 345 ? -3.932 21.401 -22.955 1.00 55.62 345 ALA A C 1
ATOM 2763 O O . ALA A 1 345 ? -3.887 22.602 -23.240 1.00 55.62 345 ALA A O 1
ATOM 2764 N N . ILE A 1 346 ? -3.461 20.923 -21.801 1.00 57.41 346 ILE A N 1
ATOM 2765 C CA . ILE A 1 346 ? -2.711 21.698 -20.809 1.00 57.41 346 ILE A CA 1
ATOM 2766 C C . ILE A 1 346 ? -1.331 22.063 -21.370 1.00 57.41 346 ILE A C 1
ATOM 2768 O O . ILE A 1 346 ? -0.985 23.247 -21.384 1.00 57.41 346 ILE A O 1
ATOM 2772 N N . ASN A 1 347 ? -0.603 21.080 -21.910 1.00 52.59 347 ASN A N 1
ATOM 2773 C CA . ASN A 1 347 ? 0.762 21.248 -22.419 1.00 52.59 347 ASN A CA 1
ATOM 2774 C C . ASN A 1 347 ? 0.837 22.224 -23.612 1.00 52.59 347 ASN A C 1
ATOM 2776 O O . ASN A 1 347 ? 1.803 22.971 -23.754 1.00 52.59 347 ASN A O 1
ATOM 2780 N N . TYR A 1 348 ? -0.227 22.329 -24.417 1.00 48.47 348 TYR A N 1
ATOM 2781 C CA . TYR A 1 348 ? -0.313 23.280 -25.537 1.00 48.47 348 TYR A CA 1
ATOM 2782 C C . TYR A 1 348 ? -0.224 24.768 -25.123 1.00 48.47 348 TYR A C 1
ATOM 2784 O O . TYR A 1 348 ? 0.116 25.633 -25.936 1.00 48.47 348 TYR A O 1
ATOM 2792 N N . VAL A 1 349 ? -0.564 25.122 -23.876 1.00 46.59 349 VAL A N 1
ATOM 2793 C CA . VAL A 1 349 ? -0.614 26.529 -23.430 1.00 46.59 349 VAL A CA 1
ATOM 2794 C C . VAL A 1 349 ? 0.778 27.100 -23.138 1.00 46.59 349 VAL A C 1
ATOM 2796 O O . VAL A 1 349 ? 0.972 28.308 -23.314 1.00 46.59 349 VAL A O 1
ATOM 2799 N N . ASP A 1 350 ? 1.747 26.260 -22.774 1.00 43.22 350 ASP A N 1
ATOM 2800 C CA . ASP A 1 350 ? 3.109 26.707 -22.461 1.00 43.22 350 ASP A CA 1
ATOM 2801 C C . ASP A 1 350 ? 3.937 27.039 -23.714 1.00 43.22 350 ASP A C 1
ATOM 2803 O O . ASP A 1 350 ? 4.793 27.928 -23.673 1.00 43.22 350 ASP A O 1
ATOM 2807 N N . GLU A 1 351 ? 3.607 26.464 -24.874 1.00 39.47 351 GLU A N 1
ATOM 2808 C CA . GLU A 1 351 ? 4.282 26.782 -26.142 1.00 39.47 351 GLU A CA 1
ATOM 2809 C C . GLU A 1 351 ? 3.798 28.098 -26.787 1.00 39.47 351 GLU A C 1
ATOM 2811 O O . GLU A 1 351 ? 4.553 28.783 -27.483 1.00 39.47 351 GLU A O 1
ATOM 2816 N N . ALA A 1 352 ? 2.556 28.525 -26.528 1.00 36.94 352 ALA A N 1
ATOM 2817 C CA . ALA A 1 352 ? 1.943 29.692 -27.180 1.00 36.94 352 ALA A CA 1
ATOM 2818 C C . ALA A 1 352 ? 2.281 31.054 -26.528 1.00 36.94 352 ALA A C 1
ATOM 2820 O O . ALA A 1 352 ? 1.739 32.092 -26.916 1.00 36.94 352 ALA A O 1
ATOM 2821 N N . GLY A 1 353 ? 3.201 31.092 -25.557 1.00 35.19 353 GLY A N 1
ATOM 2822 C CA . GLY A 1 353 ? 3.703 32.332 -24.948 1.00 35.19 353 GLY A CA 1
ATOM 2823 C C . GLY A 1 353 ? 4.570 33.209 -25.870 1.00 35.19 353 GLY A C 1
ATOM 2824 O O . GLY A 1 353 ? 4.982 34.301 -25.465 1.00 35.19 353 GLY A O 1
ATOM 2825 N N . GLY A 1 354 ? 4.848 32.762 -27.099 1.00 35.56 354 GLY A N 1
ATOM 2826 C CA . GLY A 1 354 ? 5.662 33.457 -28.093 1.00 35.56 354 GLY A CA 1
ATOM 2827 C C . GLY A 1 354 ? 4.861 34.044 -29.261 1.00 35.56 354 GLY A C 1
ATOM 2828 O O . GLY A 1 354 ? 4.403 33.322 -30.136 1.00 35.56 354 GLY A O 1
ATOM 2829 N N . SER A 1 355 ? 4.830 35.378 -29.322 1.00 31.39 355 SER A N 1
ATOM 2830 C CA . SER A 1 355 ? 4.520 36.241 -30.480 1.00 31.39 355 SER A CA 1
ATOM 2831 C C . SER A 1 355 ? 3.071 36.340 -30.986 1.00 31.39 355 SER A C 1
ATOM 2833 O O . SER A 1 355 ? 2.631 35.574 -31.830 1.00 31.39 355 SER A O 1
ATOM 2835 N N . ASP A 1 356 ? 2.416 37.438 -30.597 1.00 29.67 356 ASP A N 1
ATOM 2836 C CA . ASP A 1 356 ? 1.558 38.224 -31.492 1.00 29.67 356 ASP A CA 1
ATOM 2837 C C . ASP A 1 356 ? 2.075 39.677 -31.461 1.00 29.67 356 ASP A C 1
ATOM 2839 O O . ASP A 1 356 ? 1.654 40.486 -30.635 1.00 29.67 356 ASP A O 1
ATOM 2843 N N . GLU A 1 357 ? 3.028 40.013 -32.337 1.00 31.91 357 GLU A N 1
ATOM 2844 C CA . GLU A 1 357 ? 3.317 41.406 -32.713 1.00 31.91 357 GLU A CA 1
ATOM 2845 C C . GLU A 1 357 ? 3.510 41.515 -34.232 1.00 31.91 357 GLU A C 1
ATOM 2847 O O . GLU A 1 357 ? 4.576 41.240 -34.782 1.00 31.91 357 GLU A O 1
ATOM 2852 N N . ASP A 1 358 ? 2.476 42.012 -34.911 1.00 28.78 358 ASP A N 1
ATOM 2853 C CA . ASP A 1 358 ? 2.655 42.816 -36.115 1.00 28.78 358 ASP A CA 1
ATOM 2854 C C . ASP A 1 358 ? 3.314 44.146 -35.699 1.00 28.78 358 ASP A C 1
ATOM 2856 O O . ASP A 1 358 ? 2.656 45.008 -35.116 1.00 28.78 358 ASP A O 1
ATOM 2860 N N . THR A 1 359 ? 4.608 44.342 -35.979 1.00 28.16 359 THR A N 1
ATOM 2861 C CA . THR A 1 359 ? 5.118 45.430 -36.846 1.00 28.16 359 THR A CA 1
ATOM 2862 C C . THR A 1 359 ? 6.653 45.566 -36.839 1.00 28.16 359 THR A C 1
ATOM 2864 O O . THR A 1 359 ? 7.268 45.921 -35.845 1.00 28.16 359 THR A O 1
ATOM 2867 N N . ALA A 1 360 ? 7.210 45.422 -38.048 1.00 28.09 360 ALA A N 1
ATOM 2868 C CA . ALA A 1 360 ? 8.307 46.193 -38.652 1.00 28.09 360 ALA A CA 1
ATOM 2869 C C . ALA A 1 360 ? 9.741 46.166 -38.055 1.00 28.09 360 ALA A C 1
ATOM 2871 O O . ALA A 1 360 ? 10.065 46.888 -37.121 1.00 28.09 360 ALA A O 1
ATOM 2872 N N . ASP A 1 361 ? 10.611 45.474 -38.806 1.00 27.50 361 ASP A N 1
ATOM 2873 C CA . ASP A 1 361 ? 11.838 46.007 -39.443 1.00 27.50 361 ASP A CA 1
ATOM 2874 C C . ASP A 1 361 ? 13.011 46.450 -38.535 1.00 27.50 361 ASP A C 1
ATOM 2876 O O . ASP A 1 361 ? 13.038 47.572 -38.042 1.00 27.50 361 ASP A O 1
ATOM 2880 N N . ASP A 1 362 ? 14.026 45.586 -38.367 1.00 27.22 362 ASP A N 1
ATOM 2881 C CA . ASP A 1 362 ? 15.360 45.788 -38.976 1.00 27.22 362 ASP A CA 1
ATOM 2882 C C . ASP A 1 362 ? 16.345 44.634 -38.644 1.00 27.22 362 ASP A C 1
ATOM 2884 O O . ASP A 1 362 ? 16.643 44.350 -37.487 1.00 27.22 362 ASP A O 1
ATOM 2888 N N . GLY A 1 363 ? 16.913 44.026 -39.696 1.00 26.09 363 GLY A N 1
ATOM 2889 C CA . GLY A 1 363 ? 18.335 43.647 -39.780 1.00 26.09 363 GLY A CA 1
ATOM 2890 C C . GLY A 1 363 ? 18.909 42.446 -38.999 1.00 26.09 363 GLY A C 1
ATOM 2891 O O . GLY A 1 363 ? 19.447 42.622 -37.916 1.00 26.09 363 GLY A O 1
ATOM 2892 N N . ASN A 1 364 ? 18.959 41.277 -39.665 1.00 26.22 364 ASN A N 1
ATOM 2893 C CA . ASN A 1 364 ? 20.160 40.457 -39.990 1.00 26.22 364 ASN A CA 1
ATOM 2894 C C . ASN A 1 364 ? 21.323 40.428 -38.949 1.00 26.22 364 ASN A C 1
ATOM 2896 O O . ASN A 1 364 ? 21.895 41.468 -38.649 1.00 26.22 364 ASN A O 1
ATOM 2900 N N . SER A 1 365 ? 21.868 39.310 -38.452 1.00 25.53 365 SER A N 1
ATOM 2901 C CA . SER A 1 365 ? 22.212 38.039 -39.110 1.00 25.53 365 SER A CA 1
ATOM 2902 C C . SER A 1 365 ? 22.744 37.000 -38.095 1.00 25.53 365 SER A C 1
ATOM 2904 O O . SER A 1 365 ? 23.520 37.368 -37.216 1.00 25.53 365 SER A O 1
ATOM 2906 N N . ASP A 1 366 ? 22.398 35.728 -38.316 1.00 28.44 366 ASP A N 1
ATOM 2907 C CA . ASP A 1 366 ? 23.155 34.469 -38.139 1.00 28.44 366 ASP A CA 1
ATOM 2908 C C . ASP A 1 366 ? 24.154 34.242 -36.981 1.00 28.44 366 ASP A C 1
ATOM 2910 O O . ASP A 1 366 ? 25.199 34.885 -36.878 1.00 28.44 366 ASP A O 1
ATOM 2914 N N . GLY A 1 367 ? 23.934 33.123 -36.266 1.00 25.61 367 GLY A N 1
ATOM 2915 C CA . GLY A 1 367 ? 24.975 32.391 -35.533 1.00 25.61 367 GLY A CA 1
ATOM 2916 C C . GLY A 1 367 ? 24.485 31.249 -34.624 1.00 25.61 367 GLY A C 1
ATOM 2917 O O . GLY A 1 367 ? 24.377 31.444 -33.422 1.00 25.61 367 GLY A O 1
ATOM 2918 N N . ARG A 1 368 ? 24.260 30.056 -35.203 1.00 28.64 368 ARG A N 1
ATOM 2919 C CA . ARG A 1 368 ? 24.253 28.702 -34.573 1.00 28.64 368 ARG A CA 1
ATOM 2920 C C . ARG A 1 368 ? 25.363 28.551 -33.497 1.00 28.64 368 ARG A C 1
ATOM 2922 O O . ARG A 1 368 ? 26.424 29.137 -33.687 1.00 28.64 368 ARG A O 1
ATOM 2929 N N . ASN A 1 369 ? 25.287 27.756 -32.421 1.00 29.17 369 ASN A N 1
ATOM 2930 C CA . ASN A 1 369 ? 24.797 26.378 -32.259 1.00 29.17 369 ASN A CA 1
ATOM 2931 C C . ASN A 1 369 ? 24.803 25.973 -30.754 1.00 29.17 369 ASN A C 1
ATOM 2933 O O . ASN A 1 369 ? 25.709 26.408 -30.046 1.00 29.17 369 ASN A O 1
ATOM 2937 N N . SER A 1 370 ? 23.856 25.099 -30.371 1.00 30.94 370 SER A N 1
ATOM 2938 C CA . SER A 1 370 ? 23.914 23.944 -29.432 1.00 30.94 370 SER A CA 1
ATOM 2939 C C . SER A 1 370 ? 24.635 24.043 -2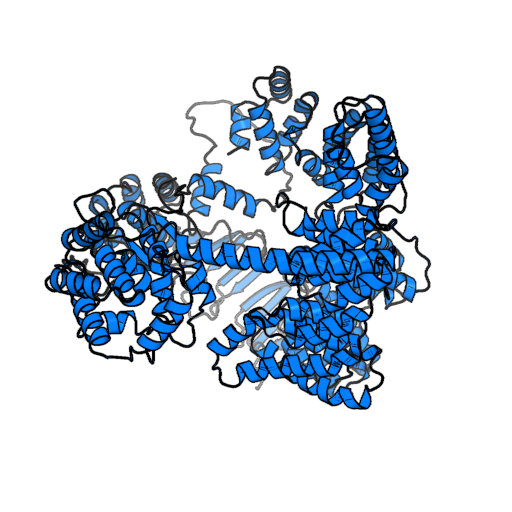8.073 1.00 30.94 370 SER A C 1
ATOM 2941 O O . SER A 1 370 ? 25.845 24.252 -28.044 1.00 30.94 370 SER A O 1
ATOM 2943 N N . ASP A 1 371 ? 23.949 23.666 -26.986 1.00 26.77 371 ASP A N 1
ATOM 2944 C CA . ASP A 1 371 ? 24.179 22.337 -26.380 1.00 26.77 371 ASP A CA 1
ATOM 2945 C C . ASP A 1 371 ? 23.067 21.936 -25.395 1.00 26.77 371 ASP A C 1
ATOM 2947 O O . ASP A 1 371 ? 22.596 22.754 -24.606 1.00 26.77 371 ASP A O 1
ATOM 2951 N N . ASP A 1 372 ? 22.685 20.662 -25.491 1.00 32.84 372 ASP A N 1
ATOM 2952 C CA . ASP A 1 372 ? 21.624 19.964 -24.764 1.00 32.84 372 ASP A CA 1
ATOM 2953 C C . ASP A 1 372 ? 22.036 19.554 -23.339 1.00 32.84 372 ASP A C 1
ATOM 2955 O O . ASP A 1 372 ? 23.175 19.155 -23.087 1.00 32.84 372 ASP A O 1
ATOM 2959 N N . SER A 1 373 ? 21.073 19.575 -22.414 1.00 27.28 373 SER A N 1
ATOM 2960 C CA . SER A 1 373 ? 20.831 18.501 -21.430 1.00 27.28 373 SER A CA 1
ATOM 2961 C C . SER A 1 373 ? 19.586 18.832 -20.596 1.00 27.28 373 SER A C 1
ATOM 2963 O O . SER A 1 373 ? 19.641 19.690 -19.717 1.00 27.28 373 SER A O 1
ATOM 2965 N N . VAL A 1 374 ? 18.472 18.149 -20.881 1.00 31.59 374 VAL A N 1
ATOM 2966 C CA . VAL A 1 374 ? 17.274 18.117 -20.026 1.00 31.59 374 VAL A CA 1
ATOM 2967 C C . VAL A 1 374 ? 17.159 16.715 -19.434 1.00 31.59 374 VAL A C 1
ATOM 2969 O O . VAL A 1 374 ? 17.361 15.714 -20.121 1.00 31.59 374 VAL A O 1
ATOM 2972 N N . ASP A 1 375 ? 16.955 16.720 -18.124 1.00 29.64 375 ASP A N 1
ATOM 2973 C CA . ASP A 1 375 ? 16.901 15.623 -17.168 1.00 29.64 375 ASP A CA 1
ATOM 2974 C C . ASP A 1 375 ? 15.418 15.509 -16.784 1.00 29.64 375 ASP A C 1
ATOM 2976 O O . ASP A 1 375 ? 14.867 16.443 -16.200 1.00 29.64 375 ASP A O 1
ATOM 2980 N N . GLU A 1 376 ? 14.743 14.440 -17.205 1.00 34.06 376 GLU A N 1
ATOM 2981 C CA . GLU A 1 376 ? 13.306 14.242 -16.984 1.00 34.06 376 GLU A CA 1
ATOM 2982 C C . GLU A 1 376 ? 13.077 13.398 -15.728 1.00 34.06 376 GLU A C 1
ATOM 2984 O O . GLU A 1 376 ? 13.145 12.167 -15.738 1.00 34.06 376 GLU A O 1
ATOM 2989 N N . SER A 1 377 ? 12.800 14.082 -14.618 1.00 32.72 377 SER A N 1
ATOM 2990 C CA . SER A 1 377 ? 12.191 13.480 -13.428 1.00 32.72 377 SER A CA 1
ATOM 2991 C C . SER A 1 377 ? 11.191 14.422 -12.740 1.00 32.72 377 SER A C 1
ATOM 2993 O O . SER A 1 377 ? 11.037 14.366 -11.519 1.00 32.72 377 SER A O 1
ATOM 2995 N N . GLU A 1 378 ? 10.532 15.312 -13.488 1.00 35.94 378 GLU A N 1
ATOM 2996 C CA . GLU A 1 378 ? 9.597 16.306 -12.927 1.00 35.94 378 GLU A CA 1
ATOM 2997 C C . GLU A 1 378 ? 8.107 16.013 -13.190 1.00 35.94 378 GLU A C 1
ATOM 2999 O O . GLU A 1 378 ? 7.268 16.587 -12.497 1.00 35.94 378 GLU A O 1
ATOM 3004 N N . ASP A 1 379 ? 7.760 15.056 -14.059 1.00 35.12 379 ASP A N 1
ATOM 3005 C CA . ASP A 1 379 ? 6.387 14.961 -14.590 1.00 35.12 379 ASP A CA 1
ATOM 3006 C C . ASP A 1 379 ? 5.311 14.516 -13.587 1.00 35.12 379 ASP A C 1
ATOM 3008 O O . ASP A 1 379 ? 4.195 15.020 -13.615 1.00 35.12 379 ASP A O 1
ATOM 3012 N N . SER A 1 380 ? 5.621 13.657 -12.608 1.00 34.50 380 SER A N 1
ATOM 3013 C CA . SER A 1 380 ? 4.575 13.205 -11.663 1.00 34.50 380 SER A CA 1
ATOM 3014 C C . SER A 1 380 ? 4.126 14.277 -10.658 1.00 34.50 380 SER A C 1
ATOM 3016 O O . SER A 1 380 ? 3.003 14.224 -10.164 1.00 34.50 380 SER A O 1
ATOM 3018 N N . ALA A 1 381 ? 4.981 15.262 -10.357 1.00 32.59 381 ALA A N 1
ATOM 3019 C CA . ALA A 1 381 ? 4.656 16.339 -9.420 1.00 32.59 381 ALA A CA 1
ATOM 3020 C C . ALA A 1 381 ? 4.068 17.569 -10.131 1.00 32.59 381 ALA A C 1
ATOM 3022 O O . ALA A 1 381 ? 3.280 18.299 -9.527 1.00 32.59 381 ALA A O 1
ATOM 3023 N N . SER A 1 382 ? 4.421 17.803 -11.401 1.00 41.25 382 SER A N 1
ATOM 3024 C CA . SER A 1 382 ? 3.777 18.821 -12.237 1.00 41.25 382 SER A CA 1
ATOM 3025 C C . SER A 1 382 ? 2.364 18.393 -12.649 1.00 41.25 382 SER A C 1
ATOM 3027 O O . SER A 1 382 ? 1.452 19.215 -12.543 1.00 41.25 382 SER A O 1
ATOM 3029 N N . ASP A 1 383 ? 2.137 17.115 -12.979 1.00 35.56 383 ASP A N 1
ATOM 3030 C CA . ASP A 1 383 ? 0.805 16.584 -13.318 1.00 35.56 383 ASP A CA 1
ATOM 3031 C C . ASP A 1 383 ? -0.199 16.718 -12.164 1.00 35.56 383 ASP A C 1
ATOM 3033 O O . ASP A 1 383 ? -1.346 17.132 -12.361 1.00 35.56 383 ASP A O 1
ATOM 3037 N N . GLU A 1 384 ? 0.229 16.439 -10.929 1.00 39.06 384 GLU A N 1
ATOM 3038 C CA . GLU A 1 384 ? -0.607 16.597 -9.732 1.00 39.06 384 GLU A CA 1
ATOM 3039 C C . GLU A 1 384 ? -0.885 18.086 -9.423 1.00 39.06 384 GLU A C 1
ATOM 3041 O O . GLU A 1 384 ? -1.980 18.460 -8.991 1.00 39.06 384 GLU A O 1
ATOM 3046 N N . MET A 1 385 ? 0.075 18.977 -9.709 1.00 41.47 385 MET A N 1
ATOM 3047 C CA . MET A 1 385 ? -0.048 20.418 -9.456 1.00 41.47 385 MET A CA 1
ATOM 3048 C C . MET A 1 385 ? -0.902 21.166 -10.490 1.00 41.47 385 MET A C 1
ATOM 3050 O O . MET A 1 385 ? -1.577 22.133 -10.114 1.00 41.47 385 MET A O 1
ATOM 3054 N N . VAL A 1 386 ? -0.933 20.742 -11.761 1.00 45.28 386 VAL A N 1
ATOM 3055 C CA . VAL A 1 386 ? -1.809 21.369 -12.767 1.00 45.28 386 VAL A CA 1
ATOM 3056 C C . VAL A 1 386 ? -3.262 20.898 -12.620 1.00 45.28 386 VAL A C 1
ATOM 3058 O O . VAL A 1 386 ? -4.179 21.719 -12.756 1.00 45.28 386 VAL A O 1
ATOM 3061 N N . ARG A 1 387 ? -3.492 19.635 -12.227 1.00 45.09 387 ARG A N 1
ATOM 3062 C CA . ARG A 1 387 ? -4.829 19.109 -11.877 1.00 45.09 387 ARG A CA 1
ATOM 3063 C C . ARG A 1 387 ? -5.509 19.933 -10.774 1.00 45.09 387 ARG A C 1
ATOM 3065 O O . ARG A 1 387 ? -6.681 20.294 -10.918 1.00 45.09 387 ARG A O 1
ATOM 3072 N N . GLY A 1 388 ? -4.752 20.394 -9.775 1.00 47.06 388 GLY A N 1
ATOM 3073 C CA . GLY A 1 388 ? -5.254 21.237 -8.679 1.00 47.06 388 GLY A CA 1
ATOM 3074 C C . GLY A 1 388 ? -5.870 22.591 -9.088 1.00 47.06 388 GLY A C 1
ATOM 3075 O O . GLY A 1 388 ? -6.632 23.175 -8.317 1.00 47.06 388 GLY A O 1
ATOM 3076 N N . ASN A 1 389 ? -5.602 23.104 -10.300 1.00 45.69 389 ASN A N 1
ATOM 3077 C CA . ASN A 1 389 ? -6.250 24.318 -10.829 1.00 45.69 389 ASN A CA 1
ATOM 3078 C C . ASN A 1 389 ? -7.599 24.043 -11.525 1.00 45.69 389 ASN A C 1
ATOM 3080 O O . ASN A 1 389 ? -8.386 24.975 -11.729 1.00 45.69 389 ASN A O 1
ATOM 3084 N N . PHE A 1 390 ? -7.864 22.791 -11.911 1.00 49.81 390 PHE A N 1
ATOM 3085 C CA . PHE A 1 390 ? -9.102 22.362 -12.569 1.00 49.81 390 PHE A CA 1
ATOM 3086 C C . PHE A 1 390 ? -10.072 21.664 -11.616 1.00 49.81 390 PHE A C 1
ATOM 3088 O O . PHE A 1 390 ? -11.278 21.675 -11.876 1.00 49.81 390 PHE A O 1
ATOM 3095 N N . GLU A 1 391 ? -9.573 21.137 -10.501 1.00 52.53 391 GLU A N 1
ATOM 3096 C CA . GLU A 1 391 ? -10.374 20.496 -9.467 1.00 52.53 391 GLU A CA 1
ATOM 3097 C C . GLU A 1 391 ? -11.402 21.454 -8.858 1.00 52.53 391 GLU A C 1
ATOM 3099 O O . GLU A 1 391 ? -11.105 22.533 -8.333 1.00 52.53 391 GLU A O 1
ATOM 3104 N N . CYS A 1 392 ? -12.667 21.044 -8.904 1.00 50.00 392 CYS A N 1
ATOM 3105 C CA . CYS A 1 392 ? -13.654 21.616 -8.011 1.00 50.00 392 CYS A CA 1
ATOM 3106 C C . CYS A 1 392 ? -13.275 21.209 -6.583 1.00 50.00 392 CYS A C 1
ATOM 3108 O O . CYS A 1 392 ? -13.322 20.027 -6.257 1.00 50.00 392 CYS A O 1
ATOM 3110 N N . ALA A 1 393 ? -12.939 22.180 -5.728 1.00 46.19 393 ALA A N 1
ATOM 3111 C CA . ALA A 1 393 ? -12.839 21.987 -4.281 1.00 46.19 393 ALA A CA 1
ATOM 3112 C C . ALA A 1 393 ? -14.240 21.730 -3.689 1.00 46.19 393 ALA A C 1
ATOM 3114 O O . ALA A 1 393 ? -14.780 22.525 -2.915 1.00 46.19 393 ALA A O 1
ATOM 3115 N N . LEU A 1 394 ? -14.878 20.642 -4.116 1.00 50.44 394 LEU A N 1
ATOM 3116 C CA . LEU A 1 394 ? -16.048 20.087 -3.470 1.00 50.44 394 LEU A CA 1
ATOM 3117 C C . LEU A 1 394 ? -15.512 19.344 -2.271 1.00 50.44 394 LEU A C 1
ATOM 3119 O O . LEU A 1 394 ? -15.040 18.228 -2.414 1.00 50.44 394 LEU A O 1
ATOM 3123 N N . ASP A 1 395 ? -15.563 19.971 -1.101 1.00 45.50 395 ASP A N 1
ATOM 3124 C CA . ASP A 1 395 ? -15.423 19.240 0.152 1.00 45.50 395 ASP A CA 1
ATOM 3125 C C . ASP A 1 395 ? -16.442 18.078 0.121 1.00 45.50 395 ASP A C 1
ATOM 3127 O O . ASP A 1 395 ? -17.655 18.334 0.193 1.00 45.50 395 ASP A O 1
ATOM 3131 N N . PRO A 1 396 ? -16.013 16.806 -0.041 1.00 43.41 396 PRO A N 1
ATOM 3132 C CA . PRO A 1 396 ? -16.937 15.680 -0.143 1.00 43.41 396 PRO A CA 1
ATOM 3133 C C . PRO A 1 396 ? -17.649 15.438 1.189 1.00 43.41 396 PRO A C 1
ATOM 3135 O O . PRO A 1 396 ? -18.591 14.641 1.288 1.00 43.41 396 PRO A O 1
ATOM 3138 N N . GLN A 1 397 ? -17.225 16.116 2.254 1.00 48.53 397 GLN A N 1
ATOM 3139 C CA . GLN A 1 397 ? -17.673 15.816 3.586 1.00 48.53 397 GLN A CA 1
ATOM 3140 C C . GLN A 1 397 ? -18.960 16.582 3.889 1.00 48.53 397 GLN A C 1
ATOM 3142 O O . GLN A 1 397 ? -19.012 17.701 4.392 1.00 48.53 397 GLN A O 1
ATOM 3147 N N . TYR A 1 398 ? -20.055 15.898 3.558 1.00 51.47 398 TYR A N 1
ATOM 3148 C CA . TYR A 1 398 ? -21.161 15.594 4.466 1.00 51.47 398 TYR A CA 1
ATOM 3149 C C . TYR A 1 398 ? -22.537 15.900 3.883 1.00 51.47 398 TYR A C 1
ATOM 3151 O O . TYR A 1 398 ? -23.464 15.183 4.224 1.00 51.47 398 TYR A O 1
ATOM 3159 N N . SER A 1 399 ? -22.744 16.897 3.017 1.00 55.38 399 SER A N 1
ATOM 3160 C CA . SER A 1 399 ? -24.128 17.288 2.672 1.00 55.38 399 SER A CA 1
ATOM 3161 C C . SER A 1 399 ? -24.818 16.364 1.652 1.00 55.38 399 SER A C 1
ATOM 3163 O O . SER A 1 399 ? -25.947 15.935 1.901 1.00 55.38 399 SER A O 1
ATOM 3165 N N . ILE A 1 400 ? -24.147 16.002 0.553 1.00 63.41 400 ILE A N 1
ATOM 3166 C CA . ILE A 1 400 ? -24.736 15.248 -0.575 1.00 63.41 400 ILE A CA 1
ATOM 3167 C C . ILE A 1 400 ? -24.811 13.750 -0.264 1.00 63.41 400 ILE A C 1
ATOM 3169 O O . ILE A 1 400 ? -25.835 13.110 -0.495 1.00 63.41 400 ILE A O 1
ATOM 3173 N N . THR A 1 401 ? -23.759 13.209 0.348 1.00 68.06 401 THR A N 1
ATOM 3174 C CA . THR A 1 401 ? -23.667 11.805 0.776 1.00 68.06 401 THR A CA 1
ATOM 3175 C C . THR A 1 401 ? -24.232 11.574 2.182 1.00 68.06 401 THR A C 1
ATOM 3177 O O . THR A 1 401 ? -24.341 10.428 2.614 1.00 68.06 401 THR A O 1
ATOM 3180 N N . SER A 1 402 ? -24.670 12.624 2.904 1.00 74.06 402 SER A N 1
ATOM 3181 C CA . SER A 1 402 ? -25.299 12.481 4.234 1.00 74.06 402 SER A CA 1
ATOM 3182 C C . SER A 1 402 ? -26.358 11.388 4.329 1.00 74.06 402 SER A C 1
ATOM 3184 O O . SER A 1 402 ? -26.380 10.682 5.344 1.00 74.06 402 SER A O 1
ATOM 3186 N N . PRO A 1 403 ? -27.281 11.235 3.354 1.00 81.38 403 PRO A N 1
ATOM 3187 C CA . PRO A 1 403 ? -28.343 10.259 3.499 1.00 81.38 403 PRO A CA 1
ATOM 3188 C C . PRO A 1 403 ? -27.802 8.830 3.409 1.00 81.38 403 PRO A C 1
ATOM 3190 O O . PRO A 1 403 ? -28.283 7.987 4.163 1.00 81.38 403 PRO A O 1
ATOM 3193 N N . PHE A 1 404 ? -26.762 8.603 2.595 1.00 80.75 404 PHE A N 1
ATOM 3194 C CA . PHE A 1 404 ? -26.017 7.346 2.553 1.00 80.75 404 PHE A CA 1
ATOM 3195 C C . PHE A 1 404 ? -25.325 7.069 3.882 1.00 80.75 404 PHE A C 1
ATOM 3197 O O . PHE A 1 404 ? -25.650 6.082 4.530 1.00 80.75 404 PHE A O 1
ATOM 3204 N N . TRP A 1 405 ? -24.470 7.977 4.362 1.00 80.81 405 TRP A N 1
ATOM 3205 C CA . TRP A 1 405 ? -23.731 7.779 5.618 1.00 80.81 405 TRP A CA 1
ATOM 3206 C C . TRP A 1 405 ? -24.642 7.562 6.830 1.00 80.81 405 TRP A C 1
ATOM 3208 O O . TRP A 1 405 ? -24.282 6.890 7.792 1.00 80.81 405 TRP A O 1
ATOM 3218 N N . ARG A 1 406 ? -25.852 8.125 6.800 1.00 87.38 406 ARG A N 1
ATOM 3219 C CA . ARG A 1 406 ? -26.876 7.890 7.821 1.00 87.38 406 ARG A CA 1
ATOM 3220 C C . ARG A 1 406 ? -27.480 6.484 7.745 1.00 87.38 406 ARG A C 1
ATOM 3222 O O . ARG A 1 406 ? -27.875 5.963 8.787 1.00 87.38 406 ARG A O 1
ATOM 3229 N N . ALA A 1 407 ? -27.595 5.911 6.551 1.00 90.31 407 ALA A N 1
ATOM 3230 C CA . ALA A 1 407 ? -28.236 4.626 6.287 1.00 90.31 407 ALA A CA 1
ATOM 3231 C C . ALA A 1 407 ? -27.251 3.473 6.033 1.00 90.31 407 ALA A C 1
ATOM 3233 O O . ALA A 1 407 ? -27.705 2.343 5.903 1.00 90.31 407 ALA A O 1
ATOM 3234 N N . GLN A 1 408 ? -25.940 3.723 5.997 1.00 87.56 408 GLN A N 1
ATOM 3235 C CA . GLN A 1 408 ? -24.916 2.715 5.704 1.00 87.56 408 GLN A CA 1
ATOM 3236 C C . GLN A 1 408 ? -25.054 1.474 6.597 1.00 87.56 408 GLN A C 1
ATOM 3238 O O . GLN A 1 408 ? -25.097 0.363 6.095 1.00 87.56 408 GLN A O 1
ATOM 3243 N N . TRP A 1 409 ? -25.291 1.652 7.899 1.00 91.44 409 TRP A N 1
ATOM 3244 C CA . TRP A 1 409 ? -25.541 0.533 8.819 1.00 91.44 409 TRP A CA 1
ATOM 3245 C C . TRP A 1 409 ? -26.756 -0.338 8.437 1.00 91.44 409 TRP A C 1
ATOM 3247 O O . TRP A 1 409 ? -26.788 -1.521 8.752 1.00 91.44 409 TRP A O 1
ATOM 3257 N N . ILE A 1 410 ? -27.772 0.228 7.773 1.00 93.00 410 ILE A N 1
ATOM 3258 C CA . ILE A 1 410 ? -28.932 -0.522 7.260 1.00 93.00 410 ILE A CA 1
ATOM 3259 C C . ILE A 1 410 ? -28.529 -1.308 6.015 1.00 93.00 410 ILE A C 1
ATOM 3261 O O . ILE A 1 410 ? -28.968 -2.442 5.855 1.00 93.00 410 ILE A O 1
ATOM 3265 N N . VAL A 1 411 ? -27.707 -0.709 5.153 1.00 89.31 411 VAL A N 1
ATOM 3266 C CA . VAL A 1 411 ? -27.149 -1.371 3.970 1.00 89.31 411 VAL A CA 1
ATOM 3267 C C . VAL A 1 411 ? -26.319 -2.587 4.398 1.00 89.31 411 VAL A C 1
ATOM 3269 O O . VAL A 1 411 ? -26.584 -3.682 3.914 1.00 89.31 411 VAL A O 1
ATOM 3272 N N . GLU A 1 412 ? -25.450 -2.438 5.403 1.00 87.50 412 GLU A N 1
ATOM 3273 C CA . GLU A 1 412 ? -24.674 -3.553 5.971 1.00 87.50 412 GLU A CA 1
ATOM 3274 C C . GLU A 1 412 ? -25.553 -4.641 6.608 1.00 87.50 412 GLU A C 1
ATOM 3276 O O . GLU A 1 412 ? -25.293 -5.836 6.471 1.00 87.50 412 GLU A O 1
ATOM 3281 N N . LEU A 1 413 ? -26.643 -4.261 7.286 1.00 90.81 413 LEU A N 1
ATOM 3282 C CA . LEU A 1 413 ? -27.582 -5.234 7.858 1.00 90.81 413 LEU A CA 1
ATOM 3283 C C . LEU A 1 413 ? -28.338 -6.036 6.795 1.00 90.81 413 LEU A C 1
ATOM 3285 O O . LEU A 1 413 ? -28.691 -7.191 7.044 1.00 90.81 413 LEU A O 1
ATOM 3289 N N . LEU A 1 414 ? -28.605 -5.420 5.643 1.00 89.31 414 LEU A N 1
ATOM 3290 C CA . LEU A 1 414 ? -29.288 -6.039 4.509 1.00 89.31 414 LEU A CA 1
ATOM 3291 C C . LEU A 1 414 ? -28.345 -6.830 3.593 1.00 89.31 414 LEU A C 1
ATOM 3293 O O . LEU A 1 414 ? -28.816 -7.402 2.614 1.00 89.31 414 LEU A O 1
ATOM 3297 N N . ASN A 1 415 ? -27.057 -6.903 3.933 1.00 82.75 415 ASN A N 1
ATOM 3298 C CA . ASN A 1 4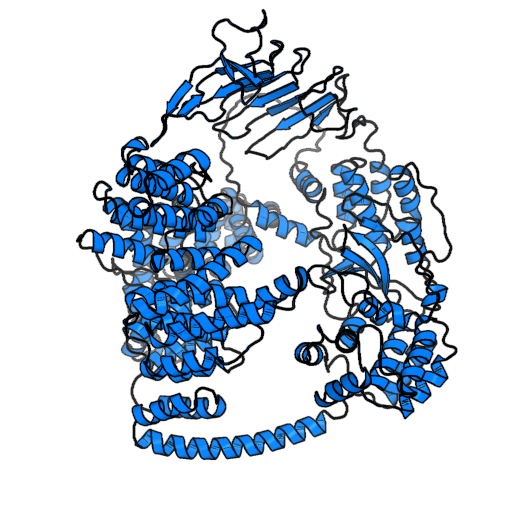15 ? -26.082 -7.731 3.240 1.00 82.75 415 ASN A CA 1
ATOM 3299 C C . ASN A 1 415 ? -26.316 -9.229 3.529 1.00 82.75 415 ASN A C 1
ATOM 3301 O O . ASN A 1 415 ? -27.003 -9.608 4.491 1.00 82.75 415 ASN A O 1
ATOM 3305 N N . GLU A 1 416 ? -25.747 -10.093 2.692 1.00 83.19 416 GLU A N 1
ATOM 3306 C CA . GLU A 1 416 ? -25.883 -11.543 2.815 1.00 83.19 416 GLU A CA 1
ATOM 3307 C C . GLU A 1 416 ? -25.255 -12.093 4.099 1.00 83.19 416 GLU A C 1
ATOM 3309 O O . GLU A 1 416 ? -24.327 -11.514 4.665 1.00 83.19 416 GLU A O 1
ATOM 3314 N N . ASP A 1 417 ? -25.769 -13.231 4.578 1.00 81.19 417 ASP A N 1
ATOM 3315 C CA . ASP A 1 417 ? -25.358 -13.794 5.871 1.00 81.19 417 ASP A CA 1
ATOM 3316 C C . ASP A 1 417 ? -23.843 -14.053 5.979 1.00 81.19 417 ASP A C 1
ATOM 3318 O O . ASP A 1 417 ? -23.302 -13.979 7.079 1.00 81.19 417 ASP A O 1
ATOM 3322 N N . GLU A 1 418 ? -23.167 -14.330 4.861 1.00 77.50 418 GLU A N 1
ATOM 3323 C CA . GLU A 1 418 ? -21.736 -14.665 4.807 1.00 77.50 418 GLU A CA 1
ATOM 3324 C C . GLU A 1 418 ? -20.819 -13.433 4.770 1.00 77.50 418 GLU A C 1
ATOM 3326 O O . GLU A 1 418 ? -19.677 -13.518 5.217 1.00 77.50 418 GLU A O 1
ATOM 3331 N N . ARG A 1 419 ? -21.321 -12.276 4.314 1.00 73.38 419 ARG A N 1
ATOM 3332 C CA . ARG A 1 419 ? -20.571 -11.006 4.265 1.00 73.38 419 ARG A CA 1
ATOM 3333 C C . ARG A 1 419 ? -20.885 -10.059 5.420 1.00 73.38 419 ARG A C 1
ATOM 3335 O O . ARG A 1 419 ? -20.231 -9.033 5.572 1.00 73.38 419 ARG A O 1
ATOM 3342 N N . ARG A 1 420 ? -21.889 -10.368 6.245 1.00 85.12 420 ARG A N 1
ATOM 3343 C CA . ARG A 1 420 ? -22.325 -9.477 7.326 1.00 85.12 420 ARG A CA 1
ATOM 3344 C C . ARG A 1 420 ? -21.301 -9.416 8.464 1.00 85.12 420 ARG A C 1
ATOM 3346 O O . ARG A 1 420 ? -21.221 -10.333 9.284 1.00 85.12 420 ARG A O 1
ATOM 3353 N N . ASN A 1 421 ? -20.607 -8.286 8.580 1.00 80.75 421 ASN A N 1
ATOM 3354 C CA . ASN A 1 421 ? -19.673 -8.001 9.667 1.00 80.75 421 ASN A CA 1
ATOM 3355 C C . ASN A 1 421 ? -20.303 -7.096 10.742 1.00 80.75 421 ASN A C 1
ATOM 3357 O O . ASN A 1 421 ? -20.738 -5.971 10.493 1.00 80.75 421 ASN A O 1
ATOM 3361 N N . TRP A 1 422 ? -20.342 -7.582 11.984 1.00 87.75 422 TRP A N 1
ATOM 3362 C CA . TRP A 1 422 ? -20.911 -6.843 13.115 1.00 87.75 422 TRP A CA 1
ATOM 3363 C C . TRP A 1 422 ? -20.046 -5.666 13.583 1.00 87.75 422 TRP A C 1
ATOM 3365 O O . TRP A 1 422 ? -20.589 -4.728 14.175 1.00 87.75 422 TRP A O 1
ATOM 3375 N N . SER A 1 423 ? -18.730 -5.703 13.340 1.00 79.50 423 SER A N 1
ATOM 3376 C CA . SER A 1 423 ? -17.835 -4.576 13.626 1.00 79.50 423 SER A CA 1
ATOM 3377 C C . SER A 1 423 ? -18.138 -3.415 12.684 1.00 79.50 423 SER A C 1
ATOM 3379 O O . SER A 1 423 ? -18.418 -2.309 13.145 1.00 79.50 423 SER A O 1
ATOM 3381 N N . ASP A 1 424 ? -18.244 -3.701 11.388 1.00 77.88 424 ASP A N 1
ATOM 3382 C CA . ASP A 1 424 ? -18.540 -2.698 10.363 1.00 77.88 424 ASP A CA 1
ATOM 3383 C C . ASP A 1 424 ? -19.908 -2.054 10.605 1.00 77.88 424 ASP A C 1
ATOM 3385 O O . ASP A 1 424 ? -20.043 -0.833 10.581 1.00 77.88 424 ASP A O 1
ATOM 3389 N N . ILE A 1 425 ? -20.933 -2.832 10.978 1.00 87.50 425 ILE A N 1
ATOM 3390 C CA . ILE A 1 425 ? -22.248 -2.284 11.367 1.00 87.50 425 ILE A CA 1
ATOM 3391 C C . ILE A 1 425 ? -22.124 -1.290 12.539 1.00 87.50 425 ILE A C 1
ATOM 3393 O O . ILE A 1 425 ? -22.808 -0.262 12.569 1.00 87.50 425 ILE A O 1
ATOM 3397 N N . LYS A 1 426 ? -21.258 -1.575 13.518 1.00 85.31 426 LYS A N 1
ATOM 3398 C CA . LYS A 1 426 ? -21.028 -0.699 14.676 1.00 85.31 426 LYS A CA 1
ATOM 3399 C C . LYS A 1 426 ? -20.291 0.584 14.287 1.00 85.31 426 LYS A C 1
ATOM 3401 O O . LYS A 1 426 ? -20.628 1.641 14.819 1.00 85.31 426 LYS A O 1
ATOM 3406 N N . GLU A 1 427 ? -19.323 0.507 13.382 1.00 80.88 427 GLU A N 1
ATOM 3407 C CA . GLU A 1 427 ? -18.539 1.658 12.911 1.00 80.88 427 GLU A CA 1
ATOM 3408 C C . GLU A 1 427 ? -19.326 2.551 11.941 1.00 80.88 427 GLU A C 1
ATOM 3410 O O . GLU A 1 427 ? -19.283 3.784 12.019 1.00 80.88 427 GLU A O 1
ATOM 3415 N N . THR A 1 428 ? -20.121 1.938 11.067 1.00 83.25 428 THR A N 1
ATOM 3416 C CA . THR A 1 428 ? -20.980 2.633 10.098 1.00 83.25 428 THR A CA 1
ATOM 3417 C C . THR A 1 428 ? -22.214 3.261 10.752 1.00 83.25 428 THR A C 1
ATOM 3419 O O . THR A 1 428 ? -22.778 4.232 10.231 1.00 83.25 428 THR A O 1
ATOM 3422 N N . PHE A 1 429 ? -22.625 2.801 11.942 1.00 86.88 429 PHE A N 1
ATOM 3423 C CA . PHE A 1 429 ? -23.644 3.479 12.742 1.00 86.88 429 PHE A CA 1
ATOM 3424 C C . PHE A 1 429 ? -23.085 4.756 13.385 1.00 86.88 429 PHE A C 1
ATOM 3426 O O . PHE A 1 429 ? -22.634 4.777 14.528 1.00 86.88 429 PHE A O 1
ATOM 3433 N N . ARG A 1 430 ? -23.167 5.878 12.664 1.00 81.44 430 ARG A N 1
ATOM 3434 C CA . ARG A 1 430 ? -22.657 7.173 13.143 1.00 81.44 430 ARG A CA 1
ATOM 3435 C C . ARG A 1 430 ? -23.698 7.911 14.007 1.00 81.44 430 ARG A C 1
ATOM 3437 O O . ARG A 1 430 ? -24.709 8.376 13.458 1.00 81.44 430 ARG A O 1
ATOM 3444 N N . PRO A 1 431 ? -23.473 8.128 15.323 1.00 76.12 431 PRO A N 1
ATOM 3445 C CA . PRO A 1 431 ? -24.468 8.753 16.207 1.00 76.12 431 PRO A CA 1
ATOM 3446 C C . PRO A 1 431 ? -24.802 10.206 15.836 1.00 76.12 431 PRO A C 1
ATOM 3448 O O . PRO A 1 431 ? -25.948 10.638 15.961 1.00 76.12 431 PRO A O 1
ATOM 3451 N N . GLY A 1 432 ? -23.827 10.956 15.305 1.00 76.88 432 GLY A N 1
ATOM 3452 C CA . GLY A 1 432 ? -24.036 12.338 14.850 1.00 76.88 432 GLY A CA 1
ATOM 3453 C C . GLY A 1 432 ? -25.103 12.466 13.751 1.00 76.88 432 GLY A C 1
ATOM 3454 O O . GLY A 1 432 ? -25.855 13.447 13.719 1.00 76.88 432 GLY A O 1
ATOM 3455 N N . TRP A 1 433 ? -25.218 11.439 12.904 1.00 79.38 433 TRP A N 1
ATOM 3456 C CA . TRP A 1 433 ? -26.186 11.332 11.808 1.00 79.38 433 TRP A CA 1
ATOM 3457 C C . TRP A 1 433 ? -27.505 10.692 12.255 1.00 79.38 433 TRP A C 1
ATOM 3459 O O . TRP A 1 433 ? -28.585 11.098 11.818 1.00 79.38 433 TRP A O 1
ATOM 3469 N N . ASN A 1 434 ? -27.421 9.750 13.194 1.00 87.12 434 ASN A N 1
ATOM 3470 C CA . ASN A 1 434 ? -28.532 9.002 13.768 1.00 87.12 434 ASN A CA 1
ATOM 3471 C C . ASN A 1 434 ? -28.916 9.549 15.158 1.00 87.12 434 ASN A C 1
ATOM 3473 O O . ASN A 1 434 ? -28.927 8.801 16.127 1.00 87.12 434 ASN A O 1
ATOM 3477 N N . LYS A 1 435 ? -29.220 10.850 15.305 1.00 85.50 435 LYS A N 1
ATOM 3478 C CA . LYS A 1 435 ? -29.553 11.395 16.646 1.00 85.50 435 LYS A CA 1
ATOM 3479 C C . LYS A 1 435 ? -30.885 10.832 17.199 1.00 85.50 435 LYS A C 1
ATOM 3481 O O . LYS A 1 435 ? -31.707 10.362 16.406 1.00 85.50 435 LYS A O 1
ATOM 3486 N N . PRO A 1 436 ? -31.142 10.940 18.521 1.00 87.38 436 PRO A N 1
ATOM 3487 C CA . PRO A 1 436 ? -32.365 10.444 19.156 1.00 87.38 436 PRO A CA 1
ATOM 3488 C C . PRO A 1 436 ? -33.650 10.880 18.442 1.00 87.38 436 PRO A C 1
ATOM 3490 O O . PRO A 1 436 ? -33.813 12.050 18.071 1.00 87.38 436 PRO A O 1
ATOM 3493 N N . LEU A 1 437 ? -34.572 9.934 18.255 1.00 89.38 437 LEU A N 1
ATOM 3494 C CA . LEU A 1 437 ? -35.848 10.144 17.579 1.00 89.38 437 LEU A CA 1
ATOM 3495 C C . LEU A 1 437 ? -36.894 10.694 18.563 1.00 89.38 437 LEU A C 1
ATOM 3497 O O . LEU A 1 437 ? -37.831 9.997 18.971 1.00 89.38 437 LEU A O 1
ATOM 3501 N N . THR A 1 438 ? -36.710 11.963 18.943 1.00 89.50 438 THR A N 1
ATOM 3502 C CA . THR A 1 438 ? -37.683 12.747 19.723 1.00 89.50 438 THR A CA 1
ATOM 3503 C C . THR A 1 438 ? -39.019 12.856 18.982 1.00 89.50 438 THR A C 1
ATOM 3505 O O . THR A 1 438 ? -39.057 12.714 17.762 1.00 89.50 438 THR A O 1
ATOM 3508 N N . GLU A 1 439 ? -40.117 13.144 19.687 1.00 90.62 439 GLU A N 1
ATOM 3509 C CA . GLU A 1 439 ? -41.444 13.300 19.059 1.00 90.62 439 GLU A CA 1
ATOM 3510 C C . GLU A 1 439 ? -41.454 14.359 17.945 1.00 90.62 439 GLU A C 1
ATOM 3512 O O . GLU A 1 439 ? -42.002 14.132 16.869 1.00 90.62 439 GLU A O 1
ATOM 3517 N N . GLU A 1 440 ? -40.778 15.491 18.160 1.00 91.00 440 GLU A N 1
ATOM 3518 C CA . GLU A 1 440 ? -40.644 16.553 17.156 1.00 91.00 440 GLU A CA 1
ATOM 3519 C C . GLU A 1 440 ? -39.892 16.065 15.910 1.00 91.00 440 GLU A C 1
ATOM 3521 O O . GLU A 1 440 ? -40.328 16.285 14.777 1.00 91.00 440 GLU A O 1
ATOM 3526 N N . ARG A 1 441 ? -38.779 15.346 16.104 1.00 89.56 441 ARG A N 1
ATOM 3527 C CA . ARG A 1 441 ? -37.984 14.826 14.991 1.00 89.56 441 ARG A CA 1
ATOM 3528 C C . ARG A 1 441 ? -38.694 13.699 14.256 1.00 89.56 441 ARG A C 1
ATOM 3530 O O . ARG A 1 441 ? -38.620 13.642 13.033 1.00 89.56 441 ARG A O 1
ATOM 3537 N N . TYR A 1 442 ? -39.379 12.825 14.988 1.00 94.00 442 TYR A N 1
ATOM 3538 C CA . TYR A 1 442 ? -40.223 11.785 14.418 1.00 94.00 442 TYR A CA 1
ATOM 3539 C C . TYR A 1 442 ? -41.305 12.397 13.532 1.00 94.00 442 TYR A C 1
ATOM 3541 O O . TYR A 1 442 ? -41.400 12.030 12.364 1.00 94.00 442 TYR A O 1
ATOM 3549 N N . ALA A 1 443 ? -42.047 13.385 14.042 1.00 92.50 443 ALA A N 1
ATOM 3550 C CA . ALA A 1 443 ? -43.066 14.091 13.275 1.00 92.50 443 ALA A CA 1
ATOM 3551 C C . ALA A 1 443 ? -42.481 14.764 12.022 1.00 92.50 443 ALA A C 1
ATOM 3553 O O . ALA A 1 443 ? -43.048 14.631 10.941 1.00 92.50 443 ALA A O 1
ATOM 3554 N N . SER A 1 444 ? -41.320 15.416 12.143 1.00 90.50 444 SER A N 1
ATOM 3555 C CA . SER A 1 444 ? -40.638 16.067 11.018 1.00 90.50 444 SER A CA 1
ATOM 3556 C C . SER A 1 444 ? -40.173 15.081 9.939 1.00 90.50 444 SER A C 1
ATOM 3558 O O . SER A 1 444 ? -40.427 15.307 8.756 1.00 90.50 444 SER A O 1
ATOM 3560 N N . LEU A 1 445 ? -39.523 13.973 10.319 1.00 90.75 445 LEU A N 1
ATOM 3561 C CA . LEU A 1 445 ? -39.075 12.945 9.370 1.00 90.75 445 LEU A CA 1
ATOM 3562 C C . LEU A 1 445 ? -40.258 12.237 8.711 1.00 90.75 445 LEU A C 1
ATOM 3564 O O . LEU A 1 445 ? -40.204 11.956 7.517 1.00 90.75 445 LEU A O 1
ATOM 3568 N N . LYS A 1 446 ? -41.321 11.982 9.480 1.00 94.31 446 LYS A N 1
ATOM 3569 C CA . LYS A 1 446 ? -42.557 11.375 8.990 1.00 94.31 446 LYS A CA 1
ATOM 3570 C C . LYS A 1 446 ? -43.242 12.259 7.944 1.00 94.31 446 LYS A C 1
ATOM 3572 O O . LYS A 1 446 ? -43.604 11.786 6.874 1.00 94.31 446 LYS A O 1
ATOM 3577 N N . GLU A 1 447 ? -43.367 13.554 8.222 1.00 90.75 447 GLU A N 1
ATOM 3578 C CA . GLU A 1 447 ? -43.972 14.505 7.284 1.00 90.75 447 GLU A CA 1
ATOM 3579 C C . GLU A 1 447 ? -43.112 14.701 6.027 1.00 90.75 447 GLU A C 1
ATOM 3581 O O . GLU A 1 447 ? -43.617 14.641 4.906 1.00 90.75 447 GLU A O 1
ATOM 3586 N N . SER A 1 448 ? -41.798 14.877 6.203 1.00 87.75 448 SER A N 1
ATOM 3587 C CA . SER A 1 448 ? -40.848 15.041 5.095 1.00 87.75 448 SER A CA 1
ATOM 3588 C C . SER A 1 448 ? -40.806 13.807 4.192 1.00 87.75 448 SER A C 1
ATOM 3590 O O . SER A 1 448 ? -40.832 13.932 2.967 1.00 87.75 448 SER A O 1
ATOM 3592 N N . GLY A 1 449 ? -40.801 12.613 4.794 1.00 88.75 449 GLY A N 1
ATOM 3593 C CA . GLY A 1 449 ? -40.864 11.341 4.084 1.00 88.75 449 GLY A CA 1
ATOM 3594 C C . GLY A 1 449 ? -42.149 11.167 3.279 1.00 88.75 449 GLY A C 1
ATOM 3595 O O . GLY A 1 449 ? -42.086 10.620 2.188 1.00 88.75 449 GLY A O 1
ATOM 3596 N N . ASN A 1 450 ? -43.282 11.671 3.784 1.00 88.12 450 ASN A N 1
ATOM 3597 C CA . ASN A 1 450 ? -44.580 11.564 3.114 1.00 88.12 450 ASN A CA 1
ATOM 3598 C C . ASN A 1 450 ? -44.733 12.500 1.907 1.00 88.12 450 ASN A C 1
ATOM 3600 O O . ASN A 1 450 ? -45.431 12.178 0.948 1.00 88.12 450 ASN A O 1
ATOM 3604 N N . THR A 1 451 ? -44.175 13.708 2.009 1.00 81.00 451 THR A N 1
ATOM 3605 C CA . THR A 1 451 ? -44.530 14.820 1.113 1.00 81.00 451 THR A CA 1
ATOM 3606 C C . THR A 1 451 ? -43.415 15.237 0.167 1.00 81.00 451 THR A C 1
ATOM 3608 O O . THR A 1 451 ? -43.715 15.784 -0.891 1.00 81.00 451 THR A O 1
ATOM 3611 N N . ARG A 1 452 ? -42.144 15.011 0.529 1.00 79.75 452 ARG A N 1
ATOM 3612 C CA . ARG A 1 452 ? -41.010 15.641 -0.163 1.00 79.75 452 ARG A CA 1
ATOM 3613 C C . ARG A 1 452 ? -39.858 14.698 -0.492 1.00 79.75 452 ARG A C 1
ATOM 3615 O O . ARG A 1 452 ? -39.308 14.798 -1.581 1.00 79.75 452 ARG A O 1
ATOM 3622 N N . LEU A 1 453 ? -39.452 13.835 0.439 1.00 88.00 453 LEU A N 1
ATOM 3623 C CA . LEU A 1 453 ? -38.209 13.059 0.343 1.00 88.00 453 LEU A CA 1
ATOM 3624 C C . LEU A 1 453 ? -38.479 11.559 0.548 1.00 88.00 453 LEU A C 1
ATOM 3626 O O . LEU A 1 453 ? -38.346 11.077 1.679 1.00 88.00 453 LEU A O 1
ATOM 3630 N N . PRO A 1 454 ? -38.804 10.795 -0.513 1.00 91.50 454 PRO A N 1
ATOM 3631 C CA . PRO A 1 454 ? -39.070 9.359 -0.419 1.00 91.50 454 PRO A CA 1
ATOM 3632 C C . PRO A 1 454 ? -37.961 8.577 0.302 1.00 91.50 454 PRO A C 1
ATOM 3634 O O . PRO A 1 454 ? -38.252 7.737 1.147 1.00 91.50 454 PRO A O 1
ATOM 3637 N N . GLN A 1 455 ? -36.687 8.913 0.076 1.00 90.81 455 GLN A N 1
ATOM 3638 C CA . GLN A 1 455 ? -35.536 8.299 0.751 1.00 90.81 455 GLN A CA 1
ATOM 3639 C C . GLN A 1 455 ? -35.542 8.501 2.279 1.00 90.81 455 GLN A C 1
ATOM 3641 O O . GLN A 1 455 ? -35.036 7.666 3.029 1.00 90.81 455 GLN A O 1
ATOM 3646 N N . THR A 1 456 ? -36.174 9.574 2.774 1.00 91.38 456 THR A N 1
ATOM 3647 C CA . THR A 1 456 ? -36.387 9.776 4.217 1.00 91.38 456 THR A CA 1
ATOM 3648 C C . THR A 1 456 ? -37.436 8.810 4.766 1.00 91.38 456 THR A C 1
ATOM 3650 O O . THR A 1 456 ? -37.258 8.301 5.874 1.00 91.38 456 THR A O 1
ATOM 3653 N N . ALA A 1 457 ? -38.495 8.513 4.001 1.00 94.69 457 ALA A N 1
ATOM 3654 C CA . ALA A 1 457 ? -39.462 7.480 4.369 1.00 94.69 457 ALA A CA 1
ATOM 3655 C C . ALA A 1 457 ? -38.806 6.091 4.404 1.00 94.69 457 ALA A C 1
ATOM 3657 O O . ALA A 1 457 ? -39.027 5.360 5.369 1.00 94.69 457 ALA A O 1
ATOM 3658 N N . LEU A 1 458 ? -37.944 5.770 3.426 1.00 95.81 458 LEU A N 1
ATOM 3659 C CA . LEU A 1 458 ? -37.200 4.501 3.387 1.00 95.81 458 LEU A CA 1
ATOM 3660 C C . LEU A 1 458 ? -36.346 4.307 4.643 1.00 95.81 458 LEU A C 1
ATOM 3662 O O . LEU A 1 458 ? -36.472 3.300 5.339 1.00 95.81 458 LEU A O 1
ATOM 3666 N N . TYR A 1 459 ? -35.518 5.303 4.968 1.00 95.31 459 TYR A N 1
ATOM 3667 C CA . TYR A 1 459 ? -34.682 5.271 6.166 1.00 95.31 459 TYR A CA 1
ATOM 3668 C C . TYR A 1 459 ? -35.518 5.161 7.448 1.00 95.31 459 TYR A C 1
ATOM 3670 O O . TYR A 1 459 ? -35.193 4.362 8.326 1.00 95.31 459 TYR A O 1
ATOM 3678 N N . LEU A 1 460 ? -36.601 5.940 7.573 1.00 95.88 460 LEU A N 1
ATOM 3679 C CA . LEU A 1 460 ? -37.439 5.922 8.772 1.00 95.88 460 LEU A CA 1
ATOM 3680 C C . LEU A 1 460 ? -38.094 4.551 8.977 1.00 95.88 460 LEU A C 1
ATOM 3682 O O . LEU A 1 460 ? -38.023 4.016 10.078 1.00 95.88 460 LEU A O 1
ATOM 3686 N N . LEU A 1 461 ? -38.684 3.967 7.933 1.00 97.50 461 LEU A N 1
ATOM 3687 C CA . LEU A 1 461 ? -39.321 2.650 7.990 1.00 97.50 461 LEU A CA 1
ATOM 3688 C C . LEU A 1 461 ? -38.337 1.556 8.437 1.00 97.50 461 LEU A C 1
ATOM 3690 O O . LEU A 1 461 ? -38.602 0.854 9.416 1.00 97.50 461 LEU A O 1
ATOM 3694 N N . TRP A 1 462 ? -37.165 1.473 7.800 1.00 96.69 462 TRP A N 1
ATOM 3695 C CA . TRP A 1 462 ? -36.129 0.509 8.180 1.00 96.69 462 TRP A CA 1
ATOM 3696 C C . TRP A 1 462 ? -35.591 0.742 9.592 1.00 96.69 462 TRP A C 1
ATOM 3698 O O . TRP A 1 462 ? -35.466 -0.206 10.367 1.00 96.69 462 TRP A O 1
ATOM 3708 N N . ARG A 1 463 ? -35.332 1.998 9.976 1.00 94.94 463 ARG A N 1
ATOM 3709 C CA . ARG A 1 463 ? -34.892 2.338 11.337 1.00 94.94 463 ARG A CA 1
ATOM 3710 C C . ARG A 1 463 ? -35.894 1.844 12.383 1.00 94.94 463 ARG A C 1
ATOM 3712 O O . ARG A 1 463 ? -35.492 1.279 13.399 1.00 94.94 463 ARG A O 1
ATOM 3719 N N . LEU A 1 464 ? -37.189 2.075 12.160 1.00 96.31 464 LEU A N 1
ATOM 3720 C CA . LEU A 1 464 ? -38.244 1.660 13.088 1.00 96.31 464 LEU A CA 1
ATOM 3721 C C . LEU A 1 464 ? -38.343 0.131 13.186 1.00 96.31 464 LEU A C 1
ATOM 3723 O O . LEU A 1 464 ? -38.506 -0.387 14.292 1.00 96.31 464 LEU A O 1
ATOM 3727 N N . PHE A 1 465 ? -38.189 -0.578 12.063 1.00 96.56 465 PHE A N 1
ATOM 3728 C CA . PHE A 1 465 ? -38.153 -2.040 12.025 1.00 96.56 465 PHE A CA 1
ATOM 3729 C C . PHE A 1 465 ? -36.976 -2.616 12.823 1.00 96.56 465 PHE A C 1
ATOM 3731 O O . PHE A 1 465 ? -37.195 -3.439 13.717 1.00 96.56 465 PHE A O 1
ATOM 3738 N N . TRP A 1 466 ? -35.747 -2.165 12.550 1.00 95.94 466 TRP A N 1
ATOM 3739 C CA . TRP A 1 466 ? -34.536 -2.687 13.195 1.00 95.94 466 TRP A CA 1
ATOM 3740 C C . TRP A 1 466 ? -34.516 -2.428 14.704 1.00 95.94 466 TRP A C 1
ATOM 3742 O O . TRP A 1 466 ? -34.146 -3.310 15.475 1.00 95.94 466 TRP A O 1
ATOM 3752 N N . PHE A 1 467 ? -35.009 -1.269 15.149 1.00 94.06 467 PHE A N 1
ATOM 3753 C CA . PHE A 1 467 ? -35.113 -0.935 16.573 1.00 94.06 467 PHE A CA 1
ATOM 3754 C C . PHE A 1 467 ? -36.409 -1.413 17.254 1.00 94.06 467 PHE A C 1
ATOM 3756 O O . PHE A 1 467 ? -36.682 -1.012 18.386 1.00 94.06 467 PHE A O 1
ATOM 3763 N N . LYS A 1 468 ? -37.220 -2.258 16.597 1.00 94.12 468 LYS A N 1
ATOM 3764 C CA . LYS A 1 468 ? -38.490 -2.803 17.126 1.00 94.12 468 LYS A CA 1
ATOM 3765 C C . LYS A 1 468 ? -39.474 -1.742 17.639 1.00 94.12 468 LYS A C 1
ATOM 3767 O O . LYS A 1 468 ? -40.232 -1.970 18.586 1.00 94.12 468 LYS A O 1
ATOM 3772 N N . GLN A 1 469 ? -39.519 -0.580 16.996 1.00 93.00 469 GLN A N 1
ATOM 3773 C CA . GLN A 1 469 ? -40.457 0.496 17.330 1.00 93.00 469 GLN A CA 1
ATOM 3774 C C . GLN A 1 469 ? -41.823 0.253 16.661 1.00 93.00 469 GLN A C 1
ATOM 3776 O O . GLN A 1 469 ? -42.311 1.079 15.893 1.00 93.00 469 GLN A O 1
ATOM 3781 N N . THR A 1 470 ? -42.430 -0.902 16.952 1.00 92.12 470 THR A N 1
ATOM 3782 C CA . THR A 1 470 ? -43.572 -1.496 16.225 1.00 92.12 470 THR A CA 1
ATOM 3783 C C . THR A 1 470 ? -44.784 -0.567 16.089 1.00 92.12 470 THR A C 1
ATOM 3785 O O . THR A 1 470 ? -45.392 -0.507 15.023 1.00 92.12 470 THR A O 1
ATOM 3788 N N . ASP A 1 471 ? -45.126 0.199 17.130 1.00 94.06 471 ASP A N 1
ATOM 3789 C CA . ASP A 1 471 ? -46.270 1.123 17.082 1.00 94.06 471 ASP A CA 1
ATOM 3790 C C . ASP A 1 471 ? -46.029 2.279 16.099 1.00 94.06 471 ASP A C 1
ATOM 3792 O O . ASP A 1 471 ? -46.881 2.574 15.261 1.00 94.06 471 ASP A O 1
ATOM 3796 N N . ARG A 1 472 ? -44.831 2.880 16.145 1.00 95.56 472 ARG A N 1
ATOM 3797 C CA . ARG A 1 472 ? -44.409 3.933 15.207 1.00 95.56 472 ARG A CA 1
ATOM 3798 C C . ARG A 1 472 ? -44.230 3.391 13.789 1.00 95.56 472 ARG A C 1
ATOM 3800 O O . ARG A 1 472 ? -44.520 4.104 12.831 1.00 95.56 472 ARG A O 1
ATOM 3807 N N . LEU A 1 473 ? -43.757 2.147 13.645 1.00 96.81 473 LEU A N 1
ATOM 3808 C CA . LEU A 1 473 ? -43.651 1.475 12.349 1.00 96.81 473 LEU A CA 1
ATOM 3809 C C . LEU A 1 473 ? -45.036 1.319 11.718 1.00 96.81 473 LEU A C 1
ATOM 3811 O O . LEU A 1 473 ? -45.220 1.727 10.577 1.00 96.81 473 LEU A O 1
ATOM 3815 N N . ARG A 1 474 ? -46.021 0.811 12.472 1.00 96.19 474 ARG A N 1
ATOM 3816 C CA . ARG A 1 474 ? -47.404 0.659 11.997 1.00 96.19 474 ARG A CA 1
ATOM 3817 C C . ARG A 1 474 ? -48.014 1.998 11.584 1.00 96.19 474 ARG A C 1
ATOM 3819 O O . ARG A 1 474 ? -48.609 2.083 10.517 1.00 96.19 474 ARG A O 1
ATOM 3826 N N . GLU A 1 475 ? -47.813 3.043 12.387 1.00 96.62 475 GLU A N 1
ATOM 3827 C CA . GLU A 1 475 ? -48.262 4.399 12.053 1.00 96.62 475 GLU A CA 1
ATOM 3828 C C . GLU A 1 475 ? -47.663 4.897 10.724 1.00 96.62 475 GLU A C 1
ATOM 3830 O O . GLU A 1 475 ? -48.385 5.415 9.870 1.00 96.62 475 GLU A O 1
ATOM 3835 N N . CYS A 1 476 ? -46.352 4.718 10.521 1.00 96.94 476 CYS A N 1
ATOM 3836 C CA . CYS A 1 476 ? -45.693 5.077 9.265 1.00 96.94 476 CYS A CA 1
ATOM 3837 C C . CYS A 1 476 ? -46.179 4.221 8.085 1.00 96.94 476 CYS A C 1
ATOM 3839 O O . CYS A 1 476 ? -46.418 4.772 7.014 1.00 96.94 476 CYS A O 1
ATOM 3841 N N . CYS A 1 477 ? -46.364 2.911 8.266 1.00 97.06 477 CYS A N 1
ATOM 3842 C CA . CYS A 1 477 ? -46.899 2.025 7.230 1.00 97.06 477 CYS A CA 1
ATOM 3843 C C . CYS A 1 477 ? -48.301 2.457 6.779 1.00 97.06 477 CYS A C 1
ATOM 3845 O O . CYS A 1 477 ? -48.556 2.546 5.580 1.00 97.06 477 CYS A O 1
ATOM 3847 N N . ASP A 1 478 ? -49.190 2.796 7.715 1.00 95.81 478 ASP A N 1
ATOM 3848 C CA . ASP A 1 478 ? -50.543 3.256 7.390 1.00 95.81 478 ASP A CA 1
ATOM 3849 C C . ASP A 1 478 ? -50.540 4.593 6.637 1.00 95.81 478 ASP A C 1
ATOM 3851 O O . ASP A 1 478 ? -51.297 4.758 5.677 1.00 95.81 478 ASP A O 1
ATOM 3855 N N . LEU A 1 479 ? -49.660 5.523 7.025 1.00 95.81 479 LEU A N 1
ATOM 3856 C CA . LEU A 1 479 ? -49.483 6.797 6.325 1.00 95.81 479 LEU A CA 1
ATOM 3857 C C . LEU A 1 479 ? -48.947 6.593 4.898 1.00 95.81 479 LEU A C 1
ATOM 3859 O O . LEU A 1 479 ? -49.472 7.170 3.947 1.00 95.81 479 LEU A O 1
ATOM 3863 N N . TYR A 1 480 ? -47.919 5.759 4.743 1.00 97.38 480 TYR A N 1
ATOM 3864 C CA . TYR A 1 480 ? -47.183 5.596 3.489 1.00 97.38 480 TYR A CA 1
ATOM 3865 C C . TYR A 1 480 ? -47.776 4.553 2.531 1.00 97.38 480 TYR A C 1
ATOM 3867 O O . TYR A 1 480 ? -47.303 4.416 1.402 1.00 97.38 480 TYR A O 1
ATOM 3875 N N . ARG A 1 481 ? -48.840 3.840 2.918 1.00 95.06 481 ARG A N 1
ATOM 3876 C CA . ARG A 1 481 ? -49.482 2.808 2.081 1.00 95.06 481 ARG A CA 1
ATOM 3877 C C . ARG A 1 481 ? -49.898 3.319 0.697 1.00 95.06 481 ARG A C 1
ATOM 3879 O O . ARG A 1 481 ? -49.818 2.587 -0.285 1.00 95.06 481 ARG A O 1
ATOM 3886 N N . ASN A 1 482 ? -50.315 4.583 0.621 1.00 92.88 482 ASN A N 1
ATOM 3887 C CA . ASN A 1 482 ? -50.711 5.258 -0.619 1.00 92.88 482 ASN A CA 1
ATOM 3888 C C . ASN A 1 482 ? -49.700 6.336 -1.050 1.00 92.88 482 ASN A C 1
ATOM 3890 O O . ASN A 1 482 ? -50.072 7.283 -1.737 1.00 92.88 482 ASN A O 1
ATOM 3894 N N . HIS A 1 483 ? -48.439 6.223 -0.620 1.00 95.50 483 HIS A N 1
ATOM 3895 C CA . HIS A 1 483 ? -47.382 7.176 -0.956 1.00 95.50 483 HIS A CA 1
ATOM 3896 C C . HIS A 1 483 ? -47.190 7.287 -2.477 1.00 95.50 483 HIS A C 1
ATOM 3898 O O . HIS A 1 483 ? -47.368 6.296 -3.176 1.00 95.50 483 HIS A O 1
ATOM 3904 N N . ASN A 1 484 ? -46.792 8.449 -3.010 1.00 91.94 484 ASN A N 1
ATOM 3905 C CA . ASN A 1 484 ? -46.656 8.660 -4.464 1.00 91.94 484 ASN A CA 1
ATOM 3906 C C . ASN A 1 484 ? -45.547 7.802 -5.105 1.00 91.94 484 ASN A C 1
ATOM 3908 O O . ASN A 1 484 ? -45.711 7.311 -6.221 1.00 91.94 484 ASN A O 1
ATOM 3912 N N . ALA A 1 485 ? -44.455 7.559 -4.380 1.00 93.62 485 ALA A N 1
ATOM 3913 C CA . ALA A 1 485 ? -43.345 6.703 -4.806 1.00 93.62 485 ALA A CA 1
ATOM 3914 C C . ALA A 1 485 ? -43.660 5.209 -4.636 1.00 93.62 485 ALA A C 1
ATOM 3916 O O . ALA A 1 485 ? -43.972 4.775 -3.521 1.00 93.62 485 ALA A O 1
ATOM 3917 N N . ARG A 1 486 ? -43.514 4.406 -5.699 1.00 93.81 486 ARG A N 1
ATOM 3918 C CA . ARG A 1 486 ? -43.662 2.942 -5.625 1.00 93.81 486 ARG A CA 1
ATOM 3919 C C . ARG A 1 486 ? -42.644 2.316 -4.677 1.00 93.81 486 ARG A C 1
ATOM 3921 O O . ARG A 1 486 ? -43.038 1.453 -3.906 1.00 93.81 486 ARG A O 1
ATOM 3928 N N . ILE A 1 487 ? -41.396 2.791 -4.656 1.00 93.44 487 ILE A N 1
ATOM 3929 C CA . ILE A 1 487 ? -40.350 2.249 -3.769 1.00 93.44 487 ILE A CA 1
ATOM 3930 C C . ILE A 1 487 ? -40.733 2.295 -2.286 1.00 93.44 487 ILE A C 1
ATOM 3932 O O . ILE A 1 487 ? -40.401 1.386 -1.528 1.00 93.44 487 ILE A O 1
ATOM 3936 N N . VAL A 1 488 ? -41.498 3.312 -1.878 1.00 96.75 488 VAL A N 1
ATOM 3937 C CA . VAL A 1 488 ? -42.014 3.436 -0.509 1.00 96.75 488 VAL A CA 1
ATOM 3938 C C . VAL A 1 488 ? -43.206 2.503 -0.287 1.00 96.75 488 VAL A C 1
ATOM 3940 O O . VAL A 1 488 ? -43.245 1.808 0.724 1.00 96.75 488 VAL A O 1
ATOM 3943 N N . ARG A 1 489 ? -44.165 2.450 -1.223 1.00 96.19 489 ARG A N 1
ATOM 3944 C CA . ARG A 1 489 ? -45.334 1.553 -1.116 1.00 96.19 489 ARG A CA 1
ATOM 3945 C C . ARG A 1 489 ? -44.912 0.084 -1.048 1.00 96.19 489 ARG A C 1
ATOM 3947 O O . ARG A 1 489 ? -45.410 -0.661 -0.209 1.00 96.19 489 ARG A O 1
ATOM 3954 N N . ASP A 1 490 ? -43.965 -0.301 -1.894 1.00 96.06 490 ASP A N 1
ATOM 3955 C CA . ASP A 1 490 ? -43.402 -1.645 -1.938 1.00 96.06 490 ASP A CA 1
ATOM 3956 C C . ASP A 1 490 ? -42.642 -1.948 -0.631 1.00 96.06 490 ASP A C 1
ATOM 3958 O O . ASP A 1 490 ? -42.810 -3.035 -0.079 1.00 96.06 490 ASP A O 1
ATOM 3962 N N . LEU A 1 491 ? -41.906 -0.981 -0.054 1.00 96.44 491 LEU A N 1
ATOM 3963 C CA . LEU A 1 491 ? -41.279 -1.164 1.265 1.00 96.44 491 LEU A CA 1
ATOM 3964 C C . LEU A 1 491 ? -42.313 -1.401 2.370 1.00 96.44 491 LEU A C 1
ATOM 3966 O O . LEU A 1 491 ? -42.100 -2.248 3.232 1.00 96.44 491 LEU A O 1
ATOM 3970 N N . VAL A 1 492 ? -43.427 -0.662 2.362 1.00 97.81 492 VAL A N 1
ATOM 3971 C CA . VAL A 1 492 ? -44.502 -0.835 3.352 1.00 97.81 492 VAL A CA 1
ATOM 3972 C C . VAL A 1 492 ? -45.042 -2.259 3.303 1.00 97.81 492 VAL A C 1
ATOM 3974 O O . VAL A 1 492 ? -45.069 -2.926 4.333 1.00 97.81 492 VAL A O 1
ATOM 3977 N N . VAL A 1 493 ? -45.412 -2.745 2.113 1.00 96.56 493 VAL A N 1
ATOM 3978 C CA . VAL A 1 493 ? -45.894 -4.125 1.939 1.00 96.56 493 VAL A CA 1
ATOM 3979 C C . VAL A 1 493 ? -44.838 -5.123 2.411 1.00 96.56 493 VAL A C 1
ATOM 3981 O O . VAL A 1 493 ? -45.153 -6.058 3.141 1.00 96.56 493 VAL A O 1
ATOM 3984 N N . PHE A 1 494 ? -43.577 -4.889 2.051 1.00 94.75 494 PHE A N 1
ATOM 3985 C CA . PHE A 1 494 ? -42.476 -5.766 2.419 1.00 94.75 494 PHE A CA 1
ATOM 3986 C C . PHE A 1 494 ? -42.275 -5.846 3.941 1.00 94.75 494 PHE A C 1
ATOM 3988 O O . PHE A 1 494 ? -42.244 -6.941 4.495 1.00 94.75 494 PHE A O 1
ATOM 3995 N N . LEU A 1 495 ? -42.220 -4.715 4.650 1.00 96.06 495 LEU A N 1
ATOM 3996 C CA . LEU A 1 495 ? -42.064 -4.700 6.110 1.00 96.06 495 LEU A CA 1
ATOM 3997 C C . LEU A 1 495 ? -43.286 -5.264 6.845 1.00 96.06 495 LEU A C 1
ATOM 3999 O O . LEU A 1 495 ? -43.127 -5.864 7.907 1.00 96.06 495 LEU A O 1
ATOM 4003 N N . GLU A 1 496 ? -44.494 -5.115 6.296 1.00 95.62 496 GLU A N 1
ATOM 4004 C CA . GLU A 1 496 ? -45.696 -5.753 6.843 1.00 95.62 496 GLU A CA 1
ATOM 4005 C C . GLU A 1 496 ? -45.637 -7.280 6.746 1.00 95.62 496 GLU A C 1
ATOM 4007 O O . GLU A 1 496 ? -46.045 -7.959 7.688 1.00 95.62 496 GLU A O 1
ATOM 4012 N N . GLU A 1 497 ? -45.093 -7.831 5.657 1.00 94.50 497 GLU A N 1
ATOM 4013 C CA . GLU A 1 497 ? -44.840 -9.271 5.539 1.00 94.50 497 GLU A CA 1
ATOM 4014 C C . GLU A 1 497 ? -43.816 -9.754 6.573 1.00 94.50 497 GLU A C 1
ATOM 4016 O O . GLU A 1 497 ? -44.018 -10.804 7.192 1.00 94.50 497 GLU A O 1
ATOM 4021 N N . LEU A 1 498 ? -42.741 -8.986 6.796 1.00 93.81 498 LEU A N 1
ATOM 4022 C CA . LEU A 1 498 ? -41.743 -9.305 7.822 1.00 93.81 498 LEU A CA 1
ATOM 4023 C C . LEU A 1 498 ? -42.367 -9.282 9.220 1.00 93.81 498 LEU A C 1
ATOM 4025 O O . LEU A 1 498 ? -42.238 -10.242 9.972 1.00 93.81 498 LEU A O 1
ATOM 4029 N N . GLU A 1 499 ? -43.121 -8.239 9.570 1.00 94.38 499 GLU A N 1
ATOM 4030 C CA . GLU A 1 499 ? -43.818 -8.164 10.863 1.00 94.38 499 GLU A CA 1
ATOM 4031 C C . GLU A 1 499 ? -44.921 -9.231 11.013 1.00 94.38 499 GLU A C 1
ATOM 4033 O O . GLU A 1 499 ? -45.229 -9.652 12.130 1.00 94.38 499 GLU A O 1
ATOM 4038 N N . ALA A 1 500 ? -45.481 -9.732 9.907 1.00 93.00 500 ALA A N 1
ATOM 4039 C CA . ALA A 1 500 ? -46.405 -10.867 9.896 1.00 93.00 500 ALA A CA 1
ATOM 4040 C C . ALA A 1 500 ? -45.711 -12.238 10.054 1.00 93.00 500 ALA A C 1
ATOM 4042 O O . ALA A 1 500 ? -46.398 -13.258 10.170 1.00 93.00 500 ALA A O 1
ATOM 4043 N N . GLY A 1 501 ? -44.375 -12.276 10.108 1.00 90.38 501 GLY A N 1
ATOM 4044 C CA . GLY A 1 501 ? -43.583 -13.461 10.438 1.00 90.38 501 GLY A CA 1
ATOM 4045 C C . GLY A 1 501 ? -42.797 -14.072 9.278 1.00 90.38 501 GLY A C 1
ATOM 4046 O O . GLY A 1 501 ? -42.314 -15.199 9.421 1.00 90.38 501 GLY A O 1
ATOM 4047 N N . ARG A 1 502 ? -42.660 -13.376 8.142 1.00 92.44 502 ARG A N 1
ATOM 4048 C CA . ARG A 1 502 ? -41.715 -13.777 7.091 1.00 92.44 502 ARG A CA 1
ATOM 4049 C C . ARG A 1 502 ? -40.280 -13.644 7.605 1.00 92.44 502 ARG A C 1
ATOM 4051 O O . ARG A 1 502 ? -39.892 -12.596 8.106 1.00 92.44 502 ARG A O 1
ATOM 4058 N N . LYS A 1 503 ? -39.492 -14.708 7.448 1.00 90.25 503 LYS A N 1
ATOM 4059 C CA . LYS A 1 503 ? -38.125 -14.792 7.984 1.00 90.25 503 LYS A CA 1
ATOM 4060 C C . LYS A 1 503 ? -37.052 -14.610 6.924 1.00 90.25 503 LYS A C 1
ATOM 4062 O O . LYS A 1 503 ? -36.050 -13.954 7.178 1.00 90.25 503 LYS A O 1
ATOM 4067 N N . ASP A 1 504 ? -37.261 -15.211 5.765 1.00 85.94 504 ASP A N 1
ATOM 4068 C CA . ASP A 1 504 ? -36.288 -15.301 4.693 1.00 85.94 504 ASP A CA 1
ATOM 4069 C C . ASP A 1 504 ? -36.465 -14.174 3.670 1.00 85.94 504 ASP A C 1
ATOM 4071 O O . ASP A 1 504 ? -37.572 -13.858 3.207 1.00 85.94 504 ASP A O 1
ATOM 4075 N N . ILE A 1 505 ? -35.337 -13.568 3.307 1.00 83.75 505 ILE A N 1
ATOM 4076 C CA . ILE A 1 505 ? -35.232 -12.564 2.252 1.00 83.75 505 ILE A CA 1
ATOM 4077 C C . ILE A 1 505 ? -34.018 -12.936 1.412 1.00 83.75 505 ILE A C 1
ATOM 4079 O O . ILE A 1 505 ? -32.912 -12.494 1.693 1.00 83.75 505 ILE A O 1
ATOM 4083 N N . TYR A 1 506 ? -34.233 -13.759 0.388 1.00 80.44 506 TYR A N 1
ATOM 4084 C CA . TYR A 1 506 ? -33.205 -14.154 -0.576 1.00 80.44 506 TYR A CA 1
ATOM 4085 C C . TYR A 1 506 ? -31.903 -14.661 0.083 1.00 80.44 506 TYR A C 1
ATOM 4087 O O . TYR A 1 506 ? -31.854 -15.818 0.495 1.00 80.44 506 TYR A O 1
ATOM 4095 N N . CYS A 1 507 ? -30.883 -13.808 0.217 1.00 78.12 507 CYS A N 1
ATOM 4096 C CA . CYS A 1 507 ? -29.574 -14.101 0.807 1.00 78.12 507 CYS A CA 1
ATOM 4097 C C . CYS A 1 507 ? -29.536 -14.049 2.352 1.00 78.12 507 CYS A C 1
ATOM 4099 O O . CYS A 1 507 ? -28.525 -14.409 2.954 1.00 78.12 507 CYS A O 1
ATOM 4101 N N . ILE A 1 508 ? -30.630 -13.638 3.004 1.00 87.88 508 ILE A N 1
ATOM 4102 C CA . ILE A 1 508 ? -30.779 -13.590 4.466 1.00 87.88 508 ILE A CA 1
ATOM 4103 C C . ILE A 1 508 ? -31.736 -14.696 4.915 1.00 87.88 508 ILE A C 1
ATOM 4105 O O . ILE A 1 508 ? -32.929 -14.663 4.594 1.00 87.88 508 ILE A O 1
ATOM 4109 N N . LYS A 1 509 ? -31.237 -15.668 5.689 1.00 90.25 509 LYS A N 1
ATOM 4110 C CA . LYS A 1 509 ? -32.020 -16.850 6.107 1.00 90.25 509 LYS A CA 1
ATOM 4111 C C . LYS A 1 509 ? -33.074 -16.539 7.174 1.00 90.25 509 LYS A C 1
ATOM 4113 O O . LYS A 1 509 ? -34.152 -17.131 7.157 1.00 90.25 509 LYS A O 1
ATOM 4118 N N . ASP A 1 510 ? -32.763 -15.651 8.119 1.00 94.00 510 ASP A N 1
ATOM 4119 C CA . ASP A 1 510 ? -33.694 -15.220 9.172 1.00 94.00 510 ASP A CA 1
ATOM 4120 C C . ASP A 1 510 ? -33.420 -13.761 9.573 1.00 94.00 510 ASP A C 1
ATOM 4122 O O . ASP A 1 510 ? -32.607 -13.482 10.456 1.00 94.00 510 ASP A O 1
ATOM 4126 N N . ILE A 1 511 ? -34.118 -12.809 8.945 1.00 93.31 511 ILE A N 1
ATOM 4127 C CA . ILE A 1 511 ? -33.944 -11.376 9.226 1.00 93.31 511 ILE A CA 1
ATOM 4128 C C . ILE A 1 511 ? -34.302 -11.005 10.670 1.00 93.31 511 ILE A C 1
ATOM 4130 O O . ILE A 1 511 ? -33.772 -10.039 11.221 1.00 93.31 511 ILE A O 1
ATOM 4134 N N . HIS A 1 512 ? -35.178 -11.767 11.329 1.00 95.06 512 HIS A N 1
ATOM 4135 C CA . HIS A 1 512 ? -35.481 -11.511 12.731 1.00 95.06 512 HIS A CA 1
ATOM 4136 C C . HIS A 1 512 ? -34.319 -11.918 13.630 1.00 95.06 512 HIS A C 1
ATOM 4138 O O . HIS A 1 512 ? -34.034 -11.190 14.576 1.00 95.06 512 HIS A O 1
ATOM 4144 N N . ALA A 1 513 ? -33.618 -13.012 13.318 1.00 94.12 513 ALA A N 1
ATOM 4145 C CA . ALA A 1 513 ? -32.382 -13.368 14.012 1.00 94.12 513 ALA A CA 1
ATOM 4146 C C . ALA A 1 513 ? -31.313 -12.279 13.831 1.00 94.12 513 ALA A C 1
ATOM 4148 O O . ALA A 1 513 ? -30.724 -11.841 14.818 1.00 94.12 513 ALA A O 1
ATOM 4149 N N . VAL A 1 514 ? -31.145 -11.760 12.608 1.00 93.94 514 VAL A N 1
ATOM 4150 C CA . VAL A 1 514 ? -30.255 -10.616 12.329 1.00 93.94 514 VAL A CA 1
ATOM 4151 C C . VAL A 1 514 ? -30.648 -9.399 13.165 1.00 93.94 514 VAL A C 1
ATOM 4153 O O . VAL A 1 514 ? -29.795 -8.763 13.780 1.00 93.94 514 VAL A O 1
ATOM 4156 N N . ARG A 1 515 ? -31.950 -9.101 13.260 1.00 94.94 515 ARG A N 1
ATOM 4157 C CA . ARG A 1 515 ? -32.460 -7.997 14.082 1.00 94.94 515 ARG A CA 1
ATOM 4158 C C . ARG A 1 515 ? -32.155 -8.197 15.566 1.00 94.94 515 ARG A C 1
ATOM 4160 O O . ARG A 1 515 ? -31.823 -7.225 16.237 1.00 94.94 515 ARG A O 1
ATOM 4167 N N . GLU A 1 516 ? -32.263 -9.417 16.094 1.00 95.38 516 GLU A N 1
ATOM 4168 C CA . GLU A 1 516 ? -31.889 -9.688 17.488 1.00 95.38 516 GLU A CA 1
ATOM 4169 C C . GLU A 1 516 ? -30.394 -9.468 17.732 1.00 95.38 516 GLU A C 1
ATOM 4171 O O . GLU A 1 516 ? -30.042 -8.832 18.722 1.00 95.38 516 GLU A O 1
ATOM 4176 N N . GLU A 1 517 ? -29.519 -9.957 16.849 1.00 93.62 517 GLU A N 1
ATOM 4177 C CA . GLU A 1 517 ? -28.070 -9.740 16.964 1.00 93.62 517 GLU A CA 1
ATOM 4178 C C . GLU A 1 517 ? -27.711 -8.250 16.857 1.00 93.62 517 GLU A C 1
ATOM 4180 O O . GLU A 1 517 ? -26.968 -7.737 17.693 1.00 93.62 517 GLU A O 1
ATOM 4185 N N . PHE A 1 518 ? -28.327 -7.516 15.923 1.00 94.12 518 PHE A N 1
ATOM 4186 C CA . PHE A 1 518 ? -28.178 -6.062 15.813 1.00 94.12 518 PHE A CA 1
ATOM 4187 C C . PHE A 1 518 ? -28.544 -5.341 17.116 1.00 94.12 518 PHE A C 1
ATOM 4189 O O . PHE A 1 518 ? -27.816 -4.464 17.579 1.00 94.12 518 PHE A O 1
ATOM 4196 N N . LEU A 1 519 ? -29.651 -5.725 17.756 1.00 91.94 519 LEU A N 1
ATOM 4197 C CA . LEU A 1 519 ? -30.072 -5.116 19.019 1.00 91.94 519 LEU A CA 1
ATOM 4198 C C . LEU A 1 519 ? -29.080 -5.374 20.163 1.00 91.94 519 LEU A C 1
ATOM 4200 O O . LEU A 1 519 ? -28.990 -4.543 21.069 1.00 91.94 519 LEU A O 1
ATOM 4204 N N . LYS A 1 520 ? -28.301 -6.467 20.122 1.00 90.94 520 LYS A N 1
ATOM 4205 C CA . LYS A 1 520 ? -27.233 -6.728 21.107 1.00 90.94 520 LYS A CA 1
ATOM 4206 C C . LYS A 1 520 ? -26.064 -5.752 20.993 1.00 90.94 520 LYS A C 1
ATOM 4208 O O . LYS A 1 520 ? -25.354 -5.576 21.979 1.00 90.94 520 LYS A O 1
ATOM 4213 N N . LEU A 1 521 ? -25.881 -5.100 19.841 1.00 87.75 521 LEU A N 1
ATOM 4214 C CA . LEU A 1 521 ? -24.879 -4.040 19.681 1.00 87.75 521 LEU A CA 1
ATOM 4215 C C . LEU A 1 521 ? -25.213 -2.782 20.498 1.00 87.75 521 LEU A C 1
ATOM 4217 O O . LEU A 1 521 ? -24.348 -1.930 20.688 1.00 87.75 521 LEU A O 1
ATOM 4221 N N . ASP A 1 522 ? -26.459 -2.660 20.972 1.00 86.69 522 ASP A N 1
ATOM 4222 C CA . ASP A 1 522 ? -26.952 -1.557 21.799 1.00 86.69 522 ASP A CA 1
ATOM 4223 C C . ASP A 1 522 ? -26.658 -0.165 21.208 1.00 86.69 522 ASP A C 1
ATOM 4225 O O . ASP A 1 522 ? -26.173 0.749 21.874 1.00 86.69 522 ASP A O 1
ATOM 4229 N N . LEU A 1 523 ? -26.965 0.001 19.920 1.00 86.69 523 LEU A N 1
ATOM 4230 C CA . LEU A 1 523 ? -26.703 1.235 19.169 1.00 86.69 523 LEU A CA 1
ATOM 4231 C C . LEU A 1 523 ? -27.829 2.275 19.275 1.00 86.69 523 LEU A C 1
ATOM 4233 O O . LEU A 1 523 ? -27.720 3.355 18.703 1.00 86.69 523 LEU A O 1
ATOM 4237 N N . ILE A 1 524 ? -28.904 1.986 20.021 1.00 85.00 524 ILE A N 1
ATOM 4238 C CA . ILE A 1 524 ? -30.079 2.864 20.162 1.00 85.00 524 ILE A CA 1
ATOM 4239 C C . ILE A 1 524 ? -29.646 4.232 20.722 1.00 85.00 524 ILE A C 1
ATOM 4241 O O . ILE A 1 524 ? -29.247 4.303 21.889 1.00 85.00 524 ILE A O 1
ATOM 4245 N N . PRO A 1 525 ? -29.734 5.337 19.962 1.00 81.81 525 PRO A N 1
ATOM 4246 C CA . PRO A 1 525 ? -29.313 6.660 20.436 1.00 81.81 525 PRO A CA 1
ATOM 4247 C C . PRO A 1 525 ? -30.061 7.112 21.697 1.00 81.81 525 PRO A C 1
ATOM 4249 O O . PRO A 1 525 ? -29.500 7.763 22.567 1.00 81.81 525 PRO A O 1
ATOM 4252 N N . GLU A 1 526 ? -31.324 6.717 21.839 1.00 82.31 526 GLU A N 1
ATOM 4253 C CA . GLU A 1 526 ? -32.185 7.046 22.976 1.00 82.31 526 GLU A CA 1
ATOM 4254 C C . GLU A 1 526 ? -31.708 6.431 24.308 1.00 82.31 526 GLU A C 1
ATOM 4256 O O . GLU A 1 526 ? -32.054 6.953 25.363 1.00 82.31 526 GLU A O 1
ATOM 4261 N N . ARG A 1 527 ? -30.891 5.365 24.275 1.00 82.75 527 ARG A N 1
ATOM 4262 C CA . ARG A 1 527 ? -30.289 4.723 25.463 1.00 82.75 527 ARG A CA 1
ATOM 4263 C C . ARG A 1 527 ? -28.875 5.218 25.776 1.00 82.75 527 ARG A C 1
ATOM 4265 O O . ARG A 1 527 ? -28.197 4.644 26.621 1.00 82.75 527 ARG A O 1
ATOM 4272 N N . GLU A 1 528 ? -28.397 6.266 25.106 1.00 78.00 528 GLU A N 1
ATOM 4273 C CA . GLU A 1 528 ? -27.030 6.766 25.295 1.00 78.00 528 GLU A CA 1
ATOM 4274 C C . GLU A 1 528 ? -26.725 7.121 26.757 1.00 78.00 528 GLU A C 1
ATOM 4276 O O . GLU A 1 528 ? -25.668 6.758 27.269 1.00 78.00 528 GLU A O 1
ATOM 4281 N N . GLU A 1 529 ? -27.662 7.764 27.456 1.00 76.06 529 GLU A N 1
ATOM 4282 C CA . GLU A 1 529 ? -27.487 8.131 28.863 1.00 76.06 529 GLU A CA 1
ATOM 4283 C C . GLU A 1 529 ? -27.420 6.899 29.782 1.00 76.06 529 GLU A C 1
ATOM 4285 O O . GLU A 1 529 ? -26.551 6.832 30.651 1.00 76.06 529 GLU A O 1
ATOM 4290 N N . GLU A 1 530 ? -28.260 5.887 29.547 1.00 77.81 530 GLU A N 1
ATOM 4291 C CA . GLU A 1 530 ? -28.232 4.608 30.272 1.00 77.81 530 GLU A CA 1
ATOM 4292 C C . GLU A 1 530 ? -26.924 3.852 30.019 1.00 77.81 530 GLU A C 1
ATOM 4294 O O . GLU A 1 530 ? -26.267 3.429 30.968 1.00 77.81 530 GLU A O 1
ATOM 4299 N N . ARG A 1 531 ? -26.479 3.764 28.757 1.00 80.19 531 ARG A N 1
ATOM 4300 C CA . ARG A 1 531 ? -25.177 3.177 28.405 1.00 80.19 531 ARG A CA 1
ATOM 4301 C C . ARG A 1 531 ? -24.029 3.909 29.077 1.00 80.19 531 ARG A C 1
ATOM 4303 O O . ARG A 1 531 ? -23.086 3.271 29.531 1.00 80.19 531 ARG A O 1
ATOM 4310 N N . ASN A 1 532 ? -24.081 5.236 29.147 1.00 75.62 532 ASN A N 1
ATOM 4311 C CA . ASN A 1 532 ? -23.057 6.026 29.823 1.00 75.62 532 ASN A CA 1
ATOM 4312 C C . ASN A 1 532 ? -23.070 5.783 31.340 1.00 75.62 532 ASN A C 1
ATOM 4314 O O . ASN A 1 532 ? -22.003 5.717 31.946 1.00 75.62 532 ASN A O 1
ATOM 4318 N N . GLN A 1 533 ? -24.240 5.574 31.949 1.00 77.44 533 GLN A N 1
ATOM 4319 C CA . GLN A 1 533 ? -24.363 5.180 33.357 1.00 77.44 533 GLN A CA 1
ATOM 4320 C C . GLN A 1 533 ? -23.857 3.751 33.611 1.00 77.44 533 GLN A C 1
ATOM 4322 O O . GLN A 1 533 ? -23.132 3.527 34.578 1.00 77.44 533 GLN A O 1
ATOM 4327 N N . GLU A 1 534 ? -24.166 2.790 32.740 1.00 77.69 534 GLU A N 1
ATOM 4328 C CA . GLU A 1 534 ? -23.655 1.414 32.808 1.00 77.69 534 GLU A CA 1
ATOM 4329 C C . GLU A 1 534 ? -22.138 1.362 32.588 1.00 77.69 534 GLU A C 1
ATOM 4331 O O . GLU A 1 534 ? -21.421 0.716 33.352 1.00 77.69 534 GLU A O 1
ATOM 4336 N N . LYS A 1 535 ? -21.617 2.113 31.608 1.00 72.25 535 LYS A N 1
ATOM 4337 C CA . LYS A 1 535 ? -20.175 2.320 31.414 1.00 72.25 535 LYS A CA 1
ATOM 4338 C C . LYS A 1 535 ? -19.540 2.967 32.638 1.00 72.25 535 LYS A C 1
ATOM 4340 O O . LYS A 1 535 ? -18.464 2.538 33.031 1.00 72.25 535 LYS A O 1
ATOM 4345 N N . ALA A 1 536 ? -20.194 3.940 33.273 1.00 74.94 536 ALA A N 1
ATOM 4346 C CA . ALA A 1 536 ? -19.706 4.543 34.510 1.00 74.94 536 ALA A CA 1
ATOM 4347 C C . ALA A 1 536 ? -19.696 3.537 35.675 1.00 74.94 536 ALA A C 1
ATOM 4349 O O . ALA A 1 536 ? -18.737 3.507 36.439 1.00 74.94 536 ALA A O 1
ATOM 4350 N N . LEU A 1 537 ? -20.705 2.669 35.797 1.00 77.69 537 LEU A N 1
ATOM 4351 C CA . LEU A 1 537 ? -20.738 1.593 36.796 1.00 77.69 537 LEU A CA 1
ATOM 4352 C C . LEU A 1 537 ? -19.642 0.546 36.550 1.00 77.69 537 LEU A C 1
ATOM 4354 O O . LEU A 1 537 ? -18.949 0.155 37.491 1.00 77.69 537 LEU A O 1
ATOM 4358 N N . ASN A 1 538 ? -19.442 0.138 35.297 1.00 73.62 538 ASN A N 1
ATOM 4359 C CA . ASN A 1 538 ? -18.355 -0.755 34.901 1.00 73.62 538 ASN A CA 1
ATOM 4360 C C . ASN A 1 538 ? -16.989 -0.096 35.116 1.00 73.62 538 ASN A C 1
ATOM 4362 O O . ASN A 1 538 ? -16.083 -0.749 35.619 1.00 73.62 538 ASN A O 1
ATOM 4366 N N . ALA A 1 539 ? -16.855 1.203 34.842 1.00 72.50 539 ALA A N 1
ATOM 4367 C CA . ALA A 1 539 ? -15.653 1.971 35.142 1.00 72.50 539 ALA A CA 1
ATOM 4368 C C . ALA A 1 539 ? -15.398 2.044 36.652 1.00 72.50 539 ALA A C 1
ATOM 4370 O O . ALA A 1 539 ? -14.261 1.906 37.077 1.00 72.50 539 ALA A O 1
ATOM 4371 N N . VAL A 1 540 ? -16.432 2.182 37.490 1.00 80.25 540 VAL A N 1
ATOM 4372 C CA . VAL A 1 540 ? -16.291 2.117 38.956 1.00 80.25 540 VAL A CA 1
ATOM 4373 C C . VAL A 1 540 ? -15.842 0.723 39.412 1.00 80.25 540 VAL A C 1
ATOM 4375 O O . VAL A 1 540 ? -14.978 0.610 40.284 1.00 80.25 540 VAL A O 1
ATOM 4378 N N . ALA A 1 541 ? -16.398 -0.344 38.832 1.00 78.50 541 ALA A N 1
ATOM 4379 C CA . ALA A 1 541 ? -15.969 -1.713 39.117 1.00 78.50 541 ALA A CA 1
ATOM 4380 C C . ALA A 1 541 ? -14.518 -1.962 38.671 1.00 78.50 541 ALA A C 1
ATOM 4382 O O . ALA A 1 541 ? -13.745 -2.568 39.416 1.00 78.50 541 ALA A O 1
ATOM 4383 N N . GLU A 1 542 ? -14.136 -1.438 37.508 1.00 79.44 542 GLU A N 1
ATOM 4384 C CA . GLU A 1 542 ? -12.786 -1.525 36.961 1.00 79.44 542 GLU A CA 1
ATOM 4385 C C . GLU A 1 542 ? -11.787 -0.708 37.781 1.00 79.44 542 GLU A C 1
ATOM 4387 O O . GLU A 1 542 ? -10.731 -1.217 38.132 1.00 79.44 542 GLU A O 1
ATOM 4392 N N . VAL A 1 543 ? -12.142 0.505 38.213 1.00 82.31 543 VAL A N 1
ATOM 4393 C CA . VAL A 1 543 ? -11.336 1.298 39.154 1.00 82.31 543 VAL A CA 1
ATOM 4394 C C . VAL A 1 543 ? -11.077 0.499 40.428 1.00 82.31 543 VAL A C 1
ATOM 4396 O O . VAL A 1 543 ? -9.932 0.390 40.851 1.00 82.31 543 VAL A O 1
ATOM 4399 N N . LYS A 1 544 ? -12.099 -0.145 41.001 1.00 84.88 544 LYS A N 1
ATOM 4400 C CA . LYS A 1 544 ? -11.940 -0.979 42.202 1.00 84.88 544 LYS A CA 1
ATOM 4401 C C . LYS A 1 544 ? -11.056 -2.214 41.960 1.00 84.88 544 LYS A C 1
ATOM 4403 O O . LYS A 1 544 ? -10.283 -2.615 42.838 1.00 84.88 544 LYS A O 1
ATOM 4408 N N . ARG A 1 545 ? -11.154 -2.833 40.778 1.00 88.81 545 ARG A N 1
ATOM 4409 C CA . ARG A 1 545 ? -10.268 -3.930 40.354 1.00 88.81 545 ARG A CA 1
ATOM 4410 C C . ARG A 1 545 ? -8.825 -3.437 40.262 1.00 88.81 545 ARG A C 1
ATOM 4412 O O . ARG A 1 545 ? -7.944 -4.025 40.884 1.00 88.81 545 ARG A O 1
ATOM 4419 N N . LEU A 1 546 ? -8.598 -2.323 39.568 1.00 86.00 546 LEU A N 1
ATOM 4420 C CA . LEU A 1 546 ? -7.284 -1.713 39.383 1.00 86.00 546 LEU A CA 1
ATOM 4421 C C . LEU A 1 546 ? -6.693 -1.159 40.682 1.00 86.00 546 LEU A C 1
ATOM 4423 O O . LEU A 1 546 ? -5.476 -1.166 40.830 1.00 86.00 546 LEU A O 1
ATOM 4427 N N . GLU A 1 547 ? -7.502 -0.728 41.652 1.00 87.50 547 GLU A N 1
ATOM 4428 C CA . GLU A 1 547 ? -7.044 -0.398 43.011 1.00 87.50 547 GLU A CA 1
ATOM 4429 C C . GLU A 1 547 ? -6.482 -1.633 43.725 1.00 87.50 547 GLU A C 1
ATOM 4431 O O . GLU A 1 547 ? -5.438 -1.556 44.373 1.00 87.50 547 GLU A O 1
ATOM 4436 N N . THR A 1 548 ? -7.134 -2.788 43.561 1.00 88.00 548 THR A N 1
ATOM 4437 C CA . THR A 1 548 ? -6.658 -4.064 44.117 1.00 88.00 548 THR A CA 1
ATOM 4438 C C . THR A 1 548 ? -5.345 -4.488 43.457 1.00 88.00 548 THR A C 1
ATOM 4440 O O . THR A 1 548 ? -4.392 -4.827 44.157 1.00 88.00 548 THR A O 1
ATOM 4443 N N . VAL A 1 549 ? -5.261 -4.387 42.125 1.00 88.25 549 VAL A N 1
ATOM 4444 C CA . VAL A 1 549 ? -4.013 -4.612 41.376 1.00 88.25 549 VAL A CA 1
ATOM 4445 C C . VAL A 1 549 ? -2.931 -3.622 41.813 1.00 88.25 549 VAL A C 1
ATOM 4447 O O . VAL A 1 549 ? -1.808 -4.031 42.069 1.00 88.25 549 VAL A O 1
ATOM 4450 N N . SER A 1 550 ? -3.252 -2.336 41.992 1.00 87.88 550 SER A N 1
ATOM 4451 C CA . SER A 1 550 ? -2.285 -1.325 42.453 1.00 87.88 550 SER A CA 1
ATOM 4452 C C . SER A 1 550 ? -1.721 -1.669 43.834 1.00 87.88 550 SER A C 1
ATOM 4454 O O . SER A 1 550 ? -0.539 -1.455 44.089 1.00 87.88 550 SER A O 1
ATOM 4456 N N . ALA A 1 551 ? -2.546 -2.217 44.732 1.00 88.00 551 ALA A N 1
ATOM 4457 C CA . ALA A 1 551 ? -2.084 -2.669 46.039 1.00 88.00 551 ALA A CA 1
ATOM 4458 C C . ALA A 1 551 ? -1.111 -3.856 45.927 1.00 88.00 551 ALA A C 1
ATOM 4460 O O . ALA A 1 551 ? -0.063 -3.833 46.568 1.00 88.00 551 ALA A O 1
ATOM 4461 N N . GLU A 1 552 ? -1.421 -4.853 45.090 1.00 90.88 552 GLU A N 1
ATOM 4462 C CA . GLU A 1 552 ? -0.526 -5.989 44.814 1.00 90.88 552 GLU A CA 1
ATOM 4463 C C . GLU A 1 552 ? 0.795 -5.524 44.185 1.00 90.88 552 GLU A C 1
ATOM 4465 O O . GLU A 1 552 ? 1.871 -5.888 44.656 1.00 90.88 552 GLU A O 1
ATOM 4470 N N . VAL A 1 553 ? 0.718 -4.657 43.172 1.00 91.31 553 VAL A N 1
ATOM 4471 C CA . VAL A 1 553 ? 1.872 -4.065 42.483 1.00 91.31 553 VAL A CA 1
ATOM 4472 C C . VAL A 1 553 ? 2.790 -3.335 43.466 1.00 91.31 553 VAL A C 1
ATOM 4474 O O . VAL A 1 553 ? 4.005 -3.504 43.406 1.00 91.31 553 VAL A O 1
ATOM 4477 N N . ASN A 1 554 ? 2.231 -2.560 44.400 1.00 88.81 554 ASN A N 1
ATOM 4478 C CA . ASN A 1 554 ? 3.017 -1.840 45.403 1.00 88.81 554 ASN A CA 1
ATOM 4479 C C . ASN A 1 554 ? 3.743 -2.772 46.383 1.00 88.81 554 ASN A C 1
ATOM 4481 O O . ASN A 1 554 ? 4.821 -2.420 46.858 1.00 88.81 554 ASN A O 1
ATOM 4485 N N . GLU A 1 555 ? 3.179 -3.938 46.714 1.00 90.00 555 GLU A N 1
ATOM 4486 C CA . GLU A 1 555 ? 3.890 -4.938 47.519 1.00 90.00 555 GLU A CA 1
ATOM 4487 C C . GLU A 1 555 ? 4.998 -5.614 46.703 1.00 90.00 555 GLU A C 1
ATOM 4489 O O . GLU A 1 555 ? 6.135 -5.680 47.168 1.00 90.00 555 GLU A O 1
ATOM 4494 N N . LEU A 1 556 ? 4.717 -6.004 45.455 1.00 90.25 556 LEU A N 1
ATOM 4495 C CA . LEU A 1 556 ? 5.712 -6.599 44.554 1.00 90.25 556 LEU A CA 1
ATOM 4496 C C . LEU A 1 556 ? 6.878 -5.647 44.251 1.00 90.25 556 LEU A C 1
ATOM 4498 O O . LEU A 1 556 ? 8.028 -6.077 44.208 1.00 90.25 556 LEU A O 1
ATOM 4502 N N . ALA A 1 557 ? 6.617 -4.344 44.119 1.00 88.75 557 ALA A N 1
ATOM 4503 C CA . ALA A 1 557 ? 7.658 -3.334 43.927 1.00 88.75 557 ALA A CA 1
ATOM 4504 C C . ALA A 1 557 ? 8.660 -3.293 45.097 1.00 88.75 557 ALA A C 1
ATOM 4506 O O . ALA A 1 557 ? 9.843 -3.028 44.883 1.00 88.75 557 ALA A O 1
ATOM 4507 N N . LYS A 1 558 ? 8.227 -3.609 46.329 1.00 89.88 558 LYS A N 1
ATOM 4508 C CA . LYS A 1 558 ? 9.126 -3.717 47.496 1.00 89.88 558 LYS A CA 1
ATOM 4509 C C . LYS A 1 558 ? 9.995 -4.973 47.450 1.00 89.88 558 LYS A C 1
ATOM 4511 O O . LYS A 1 558 ? 11.067 -4.979 48.052 1.00 89.88 558 LYS A O 1
ATOM 4516 N N . GLU A 1 559 ? 9.537 -6.025 46.776 1.00 90.06 559 GLU A N 1
ATOM 4517 C CA . GLU A 1 559 ? 10.287 -7.273 46.586 1.00 90.06 559 GLU A CA 1
ATOM 4518 C C . GLU A 1 559 ? 11.350 -7.158 45.480 1.00 90.06 559 GLU A C 1
ATOM 4520 O O . GLU A 1 559 ? 12.302 -7.941 45.459 1.00 90.06 559 GLU A O 1
ATOM 4525 N N . GLY A 1 560 ? 11.234 -6.148 44.611 1.00 87.75 560 GLY A N 1
ATOM 4526 C CA . GLY A 1 560 ? 12.217 -5.784 43.592 1.00 87.75 560 GLY A CA 1
ATOM 4527 C C . GLY A 1 560 ? 11.699 -5.926 42.158 1.00 87.75 560 GLY A C 1
ATOM 4528 O O . GLY A 1 560 ? 10.664 -6.540 41.904 1.00 87.75 560 GLY A O 1
ATOM 4529 N N . LEU A 1 561 ? 12.451 -5.361 41.206 1.00 88.06 561 LEU A N 1
ATOM 4530 C CA . LEU A 1 561 ? 12.044 -5.258 39.800 1.00 88.06 561 LEU A CA 1
ATOM 4531 C C . LEU A 1 561 ? 11.747 -6.624 39.162 1.00 88.06 561 LEU A C 1
ATOM 4533 O O . LEU A 1 561 ? 10.722 -6.769 38.512 1.00 88.06 561 LEU A O 1
ATOM 4537 N N . GLU A 1 562 ? 12.568 -7.649 39.404 1.00 89.56 562 GLU A N 1
ATOM 4538 C CA . GLU A 1 562 ? 12.368 -8.969 38.781 1.00 89.56 562 GLU A CA 1
ATOM 4539 C C . GLU A 1 562 ? 11.047 -9.633 39.197 1.00 89.56 562 GLU A C 1
ATOM 4541 O O . GLU A 1 562 ? 10.357 -10.222 38.369 1.00 89.56 562 GLU A O 1
ATOM 4546 N N . LYS A 1 563 ? 10.647 -9.502 40.470 1.00 90.12 563 LYS A N 1
ATOM 4547 C CA . LYS A 1 563 ? 9.367 -10.039 40.962 1.00 90.12 563 LYS A CA 1
ATOM 4548 C C . LYS A 1 563 ? 8.176 -9.320 40.340 1.00 90.12 563 LYS A C 1
ATOM 4550 O O . LYS A 1 563 ? 7.162 -9.945 40.030 1.00 90.12 563 LYS A O 1
ATOM 4555 N N . LEU A 1 564 ? 8.323 -8.016 40.129 1.00 92.06 564 LEU A N 1
ATOM 4556 C CA . LEU A 1 564 ? 7.341 -7.196 39.441 1.00 92.06 564 LEU A CA 1
ATOM 4557 C C . LEU A 1 564 ? 7.235 -7.590 37.958 1.00 92.06 564 LEU A C 1
ATOM 4559 O O . LEU A 1 564 ? 6.123 -7.789 37.471 1.00 92.06 564 LEU A O 1
ATOM 4563 N N . LEU A 1 565 ? 8.364 -7.778 37.265 1.00 91.62 565 LEU A N 1
ATOM 4564 C CA . LEU A 1 565 ? 8.406 -8.207 35.862 1.00 91.62 565 LEU A CA 1
ATOM 4565 C C . LEU A 1 565 ? 7.845 -9.621 35.667 1.00 91.62 565 LEU A C 1
ATOM 4567 O O . LEU A 1 565 ? 7.076 -9.844 34.735 1.00 91.62 565 LEU A O 1
ATOM 4571 N N . GLU A 1 566 ? 8.154 -10.565 36.563 1.00 92.00 566 GLU A N 1
ATOM 4572 C CA . GLU A 1 566 ? 7.596 -11.925 36.544 1.00 92.00 566 GLU A CA 1
ATOM 4573 C C . GLU A 1 566 ? 6.060 -11.896 36.545 1.00 92.00 566 GLU A C 1
ATOM 4575 O O . GLU A 1 566 ? 5.417 -12.635 35.796 1.00 92.00 566 GLU A O 1
ATOM 4580 N N . LYS A 1 567 ? 5.466 -11.006 37.349 1.00 92.12 567 LYS A N 1
ATOM 4581 C CA . LYS A 1 567 ? 4.015 -10.819 37.398 1.00 92.12 567 LYS A CA 1
ATOM 4582 C C . LYS A 1 567 ? 3.483 -10.039 36.193 1.00 92.12 567 LYS A C 1
ATOM 4584 O O . LYS A 1 567 ? 2.436 -10.410 35.668 1.00 92.12 567 LYS A O 1
ATOM 4589 N N . ALA A 1 568 ? 4.200 -9.019 35.719 1.00 92.88 568 ALA A N 1
ATOM 4590 C CA . ALA A 1 568 ? 3.828 -8.272 34.516 1.00 92.88 568 ALA A CA 1
ATOM 4591 C C . ALA A 1 568 ? 3.714 -9.201 33.295 1.00 92.88 568 ALA A C 1
ATOM 4593 O O . ALA A 1 568 ? 2.709 -9.147 32.589 1.00 92.88 568 ALA A O 1
ATOM 4594 N N . TRP A 1 569 ? 4.661 -10.134 33.119 1.00 93.12 569 TRP A N 1
ATOM 4595 C CA . TRP A 1 569 ? 4.622 -11.165 32.072 1.00 93.12 569 TRP A CA 1
ATOM 4596 C C . TRP A 1 569 ? 3.376 -12.063 32.132 1.00 93.12 569 TRP A C 1
ATOM 4598 O O . TRP A 1 569 ? 2.858 -12.479 31.099 1.00 93.12 569 TRP A O 1
ATOM 4608 N N . GLN A 1 570 ? 2.851 -12.347 33.327 1.00 91.56 570 GLN A N 1
ATOM 4609 C CA . GLN A 1 570 ? 1.619 -13.133 33.494 1.00 91.56 570 GLN A CA 1
ATOM 4610 C C . GLN A 1 570 ? 0.353 -12.337 33.147 1.00 91.56 570 GLN A C 1
ATOM 4612 O O . GLN A 1 570 ? -0.683 -12.932 32.853 1.00 91.56 570 GLN A O 1
ATOM 4617 N N . CYS A 1 571 ? 0.440 -11.006 33.172 1.00 90.56 571 CYS A N 1
ATOM 4618 C CA . CYS A 1 571 ? -0.668 -10.083 32.951 1.00 90.56 571 CYS A CA 1
ATOM 4619 C C . CYS A 1 571 ? -0.581 -9.361 31.597 1.00 90.56 571 CYS A C 1
ATOM 4621 O O . CYS A 1 571 ? -1.277 -8.370 31.409 1.00 90.56 571 CYS A O 1
ATOM 4623 N N . VAL A 1 572 ? 0.237 -9.827 30.644 1.00 89.44 572 VAL A N 1
ATOM 4624 C CA . VAL A 1 572 ? 0.524 -9.064 29.412 1.00 89.44 572 VAL A CA 1
ATOM 4625 C C . VAL A 1 572 ? -0.677 -8.787 28.504 1.00 89.44 572 VAL A C 1
ATOM 4627 O O . VAL A 1 572 ? -0.623 -7.894 27.672 1.00 89.44 572 VAL A O 1
ATOM 4630 N N . THR A 1 573 ? -1.767 -9.534 28.657 1.00 87.25 573 THR A N 1
ATOM 4631 C CA . THR A 1 573 ? -3.024 -9.308 27.924 1.00 87.25 573 THR A CA 1
ATOM 4632 C C . THR A 1 573 ? -3.972 -8.336 28.639 1.00 87.25 573 THR A C 1
ATOM 4634 O O . THR A 1 573 ? -5.024 -8.006 28.103 1.00 87.25 573 THR A O 1
ATOM 4637 N N . ASP A 1 574 ? -3.657 -7.924 29.870 1.00 88.75 574 ASP A N 1
ATOM 4638 C CA . ASP A 1 574 ? -4.474 -7.046 30.713 1.00 88.75 574 ASP A CA 1
ATOM 4639 C C . ASP A 1 574 ? -3.832 -5.656 30.791 1.00 88.75 574 ASP A C 1
ATOM 4641 O O . ASP A 1 574 ? -3.000 -5.378 31.656 1.00 88.75 574 ASP A O 1
ATOM 4645 N N . ILE A 1 575 ? -4.219 -4.785 29.857 1.00 85.94 575 ILE A N 1
ATOM 4646 C CA . ILE A 1 575 ? -3.636 -3.446 29.677 1.00 85.94 575 ILE A CA 1
ATOM 4647 C C . ILE A 1 575 ? -3.758 -2.615 30.954 1.00 85.94 575 ILE A C 1
ATOM 4649 O O . ILE A 1 575 ? -2.779 -2.022 31.399 1.00 85.94 575 ILE A O 1
ATOM 4653 N N . GLY A 1 576 ? -4.936 -2.617 31.586 1.00 85.75 576 GLY A N 1
ATOM 4654 C CA . GLY A 1 576 ? -5.170 -1.842 32.803 1.00 85.75 576 GLY A CA 1
ATOM 4655 C C . GLY A 1 576 ? -4.265 -2.291 33.952 1.00 85.75 576 GLY A C 1
ATOM 4656 O O . GLY A 1 576 ? -3.738 -1.456 34.689 1.00 85.75 576 GLY A O 1
ATOM 4657 N N . ALA A 1 577 ? -4.032 -3.600 34.093 1.00 89.38 577 ALA A N 1
ATOM 4658 C CA . ALA A 1 577 ? -3.061 -4.110 35.054 1.00 89.38 577 ALA A CA 1
ATOM 4659 C C . ALA A 1 577 ? -1.624 -3.731 34.663 1.00 89.38 577 ALA A C 1
ATOM 4661 O O . ALA A 1 577 ? -0.874 -3.243 35.512 1.00 89.38 577 ALA A O 1
ATOM 4662 N N . LEU A 1 578 ? -1.245 -3.914 33.394 1.00 91.00 578 LEU A N 1
ATOM 4663 C CA . LEU A 1 578 ? 0.084 -3.585 32.874 1.00 91.00 578 LEU A CA 1
ATOM 4664 C C . LEU A 1 578 ? 0.459 -2.121 33.081 1.00 91.00 578 LEU A C 1
ATOM 4666 O O . LEU A 1 578 ? 1.587 -1.861 33.478 1.00 91.00 578 LEU A O 1
ATOM 4670 N N . GLU A 1 579 ? -0.465 -1.178 32.897 1.00 90.25 579 GLU A N 1
ATOM 4671 C CA . GLU A 1 579 ? -0.223 0.242 33.180 1.00 90.25 579 GLU A CA 1
ATOM 4672 C C . GLU A 1 579 ? 0.167 0.473 34.647 1.00 90.25 579 GLU A C 1
ATOM 4674 O O . GLU A 1 579 ? 1.034 1.297 34.945 1.00 90.25 579 GLU A O 1
ATOM 4679 N N . LYS A 1 580 ? -0.431 -0.277 35.588 1.00 92.62 580 LYS A N 1
ATOM 4680 C CA . LYS A 1 580 ? -0.044 -0.214 37.007 1.00 92.62 580 LYS A CA 1
ATOM 4681 C C . LYS A 1 580 ? 1.342 -0.805 37.234 1.00 92.62 580 LYS A C 1
ATOM 4683 O O . LYS A 1 580 ? 2.138 -0.193 37.947 1.00 92.62 580 LYS A O 1
ATOM 4688 N N . PHE A 1 581 ? 1.640 -1.954 36.624 1.00 93.19 581 PHE A N 1
ATOM 4689 C CA . PHE A 1 581 ? 2.975 -2.557 36.678 1.00 93.19 581 PHE A CA 1
ATOM 4690 C C . PHE A 1 581 ? 4.034 -1.620 36.084 1.00 93.19 581 PHE A C 1
ATOM 4692 O O . PHE A 1 581 ? 5.071 -1.417 36.709 1.00 93.19 581 PHE A O 1
ATOM 4699 N N . GLU A 1 582 ? 3.760 -0.995 34.939 1.00 92.25 582 GLU A N 1
ATOM 4700 C CA . GLU A 1 582 ? 4.667 -0.063 34.267 1.00 92.25 582 GLU A CA 1
ATOM 4701 C C . GLU A 1 582 ? 4.932 1.161 35.149 1.00 92.25 582 GLU A C 1
ATOM 4703 O O . GLU A 1 582 ? 6.084 1.524 35.392 1.00 92.25 582 GLU A O 1
ATOM 4708 N N . ALA A 1 583 ? 3.872 1.757 35.707 1.00 90.88 583 ALA A N 1
ATOM 4709 C CA . ALA A 1 583 ? 3.984 2.904 36.600 1.00 90.88 583 ALA A CA 1
ATOM 4710 C C . ALA A 1 583 ? 4.848 2.595 37.830 1.00 90.88 583 ALA A C 1
ATOM 4712 O O . ALA A 1 583 ? 5.683 3.413 38.208 1.00 90.88 583 ALA A O 1
ATOM 4713 N N . ALA A 1 584 ? 4.688 1.418 38.439 1.00 91.12 584 ALA A N 1
ATOM 4714 C CA . ALA A 1 584 ? 5.506 1.013 39.576 1.00 91.12 584 ALA A CA 1
ATOM 4715 C C . ALA A 1 584 ? 6.948 0.666 39.177 1.00 91.12 584 ALA A C 1
ATOM 4717 O O . ALA A 1 584 ? 7.875 1.077 39.875 1.00 91.12 584 ALA A O 1
ATOM 4718 N N . ALA A 1 585 ? 7.157 -0.014 38.045 1.00 90.31 585 ALA A N 1
ATOM 4719 C CA . ALA A 1 585 ? 8.487 -0.325 37.521 1.00 90.31 585 ALA A CA 1
ATOM 4720 C C . ALA A 1 585 ? 9.313 0.950 37.282 1.00 90.31 585 ALA A C 1
ATOM 4722 O O . ALA A 1 585 ? 10.481 0.999 37.658 1.00 90.31 585 ALA A O 1
ATOM 4723 N N . ARG A 1 586 ? 8.682 2.014 36.766 1.00 90.12 586 ARG A N 1
ATOM 4724 C CA . ARG A 1 586 ? 9.296 3.340 36.568 1.00 90.12 586 ARG A CA 1
ATOM 4725 C C . ARG A 1 586 ? 9.725 4.042 37.862 1.00 90.12 586 ARG A C 1
ATOM 4727 O O . ARG A 1 586 ? 10.525 4.969 37.803 1.00 90.12 586 ARG A O 1
ATOM 4734 N N . THR A 1 587 ? 9.194 3.651 39.027 1.00 88.44 587 THR A N 1
ATOM 4735 C CA . THR A 1 587 ? 9.615 4.227 40.323 1.00 88.44 587 THR A CA 1
ATOM 4736 C C . THR A 1 587 ? 10.866 3.574 40.903 1.00 88.44 587 THR A C 1
ATOM 4738 O O . THR A 1 587 ? 11.468 4.121 41.832 1.00 88.44 587 THR A O 1
ATOM 4741 N N . LEU A 1 588 ? 11.252 2.404 40.389 1.00 86.44 588 LEU A N 1
ATOM 4742 C CA . LEU A 1 588 ? 12.453 1.704 40.821 1.00 86.44 588 LEU A CA 1
ATOM 4743 C C . LEU A 1 588 ? 13.684 2.333 40.145 1.00 86.44 588 LEU A C 1
ATOM 4745 O O . LEU A 1 588 ? 13.598 2.738 38.990 1.00 86.44 588 LEU A O 1
ATOM 4749 N N . PRO A 1 589 ? 14.821 2.457 40.855 1.00 82.25 589 PRO A N 1
ATOM 4750 C CA . PRO A 1 589 ? 16.009 3.110 40.312 1.00 82.25 589 PRO A CA 1
ATOM 4751 C C . PRO A 1 589 ? 16.641 2.289 39.180 1.00 82.25 589 PRO A C 1
ATOM 4753 O O . PRO A 1 589 ? 16.769 1.068 39.305 1.00 82.25 589 PRO A O 1
ATOM 4756 N N . GLY A 1 590 ? 17.124 2.976 38.142 1.00 80.69 590 GLY A N 1
ATOM 4757 C CA . GLY A 1 590 ? 17.717 2.367 36.952 1.00 80.69 590 GLY A CA 1
ATOM 4758 C C . GLY A 1 590 ? 16.748 2.302 35.768 1.00 80.69 590 GLY A C 1
ATOM 4759 O O . GLY A 1 590 ? 15.533 2.402 35.919 1.00 80.69 590 GLY A O 1
ATOM 4760 N N . HIS A 1 591 ? 17.303 2.107 34.573 1.00 83.94 591 HIS A N 1
ATOM 4761 C CA . HIS A 1 591 ? 16.577 1.998 33.302 1.00 83.94 591 HIS A CA 1
ATOM 4762 C C . HIS A 1 591 ? 15.860 3.271 32.814 1.00 83.94 591 HIS A C 1
ATOM 4764 O O . HIS A 1 591 ? 14.973 3.215 31.962 1.00 83.94 591 HIS A O 1
ATOM 4770 N N . GLU A 1 592 ? 16.212 4.448 33.338 1.00 84.56 592 GLU A N 1
ATOM 4771 C CA . GLU A 1 592 ? 15.551 5.711 32.990 1.00 84.56 592 GLU A CA 1
ATOM 4772 C C . GLU A 1 592 ? 15.690 6.058 31.499 1.00 84.56 592 GLU A C 1
ATOM 4774 O O . GLU A 1 592 ? 14.815 6.709 30.926 1.00 84.56 592 GLU A O 1
ATOM 4779 N N . LEU A 1 593 ? 16.787 5.636 30.864 1.00 82.75 593 LEU A N 1
ATOM 4780 C CA . LEU A 1 593 ? 17.035 5.864 29.443 1.00 82.75 593 LEU A CA 1
ATOM 4781 C C . LEU A 1 593 ? 16.191 4.922 28.572 1.00 82.75 593 LEU A C 1
ATOM 4783 O O . LEU A 1 593 ? 15.627 5.350 27.570 1.00 82.75 593 LEU A O 1
ATOM 4787 N N . GLU A 1 594 ? 16.047 3.671 28.985 1.00 88.12 594 GLU A N 1
ATOM 4788 C CA . GLU A 1 594 ? 15.231 2.646 28.345 1.00 88.12 594 GLU A CA 1
ATOM 4789 C C . GLU A 1 594 ? 13.751 3.054 28.362 1.00 88.12 594 GLU A C 1
ATOM 4791 O O . GLU A 1 594 ? 13.091 3.050 27.322 1.00 88.12 594 GLU A O 1
ATOM 4796 N N . TRP A 1 595 ? 13.244 3.530 29.503 1.00 87.44 595 TRP A N 1
ATOM 4797 C CA . TRP A 1 595 ? 11.885 4.073 29.595 1.00 87.44 595 TRP A CA 1
ATOM 4798 C C . TRP A 1 595 ? 11.653 5.257 28.653 1.00 87.44 595 TRP A C 1
ATOM 4800 O O . TRP A 1 595 ? 10.597 5.350 28.029 1.00 87.44 595 TRP A O 1
ATOM 4810 N N . ARG A 1 596 ? 12.655 6.129 28.487 1.00 83.12 596 ARG A N 1
ATOM 4811 C CA . ARG A 1 596 ? 12.584 7.247 27.532 1.00 83.12 596 ARG A CA 1
ATOM 4812 C C . ARG A 1 596 ? 12.536 6.778 26.084 1.00 83.12 596 ARG A C 1
ATOM 4814 O O . ARG A 1 596 ? 11.817 7.379 25.295 1.00 83.12 596 ARG A O 1
ATOM 4821 N N . CYS A 1 597 ? 13.259 5.713 25.745 1.00 84.50 597 CYS A N 1
ATOM 4822 C CA . CYS A 1 597 ? 13.194 5.107 24.416 1.00 84.50 597 CYS A CA 1
ATOM 4823 C C . CYS A 1 597 ? 11.774 4.629 24.097 1.00 84.50 597 CYS A C 1
ATOM 4825 O O . CYS A 1 597 ? 11.249 4.920 23.023 1.00 84.50 597 CYS A O 1
ATOM 4827 N N . LEU A 1 598 ? 11.133 3.953 25.055 1.00 85.75 598 LEU A N 1
ATOM 4828 C CA . LEU A 1 598 ? 9.747 3.514 24.913 1.00 85.75 598 LEU A CA 1
ATOM 4829 C C . LEU A 1 598 ? 8.781 4.699 24.767 1.00 85.75 598 LEU A C 1
ATOM 4831 O O . LEU A 1 598 ? 7.910 4.684 23.898 1.00 85.75 598 LEU A O 1
ATOM 4835 N N . ASP A 1 599 ? 8.951 5.737 25.589 1.00 84.56 599 ASP A N 1
ATOM 4836 C CA . ASP A 1 599 ? 8.113 6.938 25.541 1.00 84.56 599 ASP A CA 1
ATOM 4837 C C . ASP A 1 599 ? 8.260 7.691 24.219 1.00 84.56 599 ASP A C 1
ATOM 4839 O O . ASP A 1 599 ? 7.269 8.196 23.700 1.00 84.56 599 ASP A O 1
ATOM 4843 N N . PHE A 1 600 ? 9.466 7.761 23.657 1.00 80.31 600 PHE A N 1
ATOM 4844 C CA . PHE A 1 600 ? 9.705 8.405 22.370 1.00 80.31 600 PHE A CA 1
ATOM 4845 C C . PHE A 1 600 ? 8.917 7.728 21.249 1.00 80.31 600 PHE A C 1
ATOM 4847 O O . PHE A 1 600 ? 8.168 8.401 20.547 1.00 80.31 600 PHE A O 1
ATOM 4854 N N . VAL A 1 601 ? 9.010 6.400 21.138 1.00 80.94 601 VAL A N 1
ATOM 4855 C CA . VAL A 1 601 ? 8.292 5.650 20.096 1.00 80.94 601 VAL A CA 1
ATOM 4856 C C . VAL A 1 601 ? 6.774 5.716 20.296 1.00 80.94 601 VAL A C 1
ATOM 4858 O O . VAL A 1 601 ? 6.027 5.841 19.327 1.00 80.94 601 VAL A O 1
ATOM 4861 N N . ARG A 1 602 ? 6.289 5.695 21.547 1.00 80.00 602 ARG A N 1
ATOM 4862 C CA . ARG A 1 602 ? 4.850 5.836 21.838 1.00 80.00 602 ARG A CA 1
ATOM 4863 C C . ARG A 1 602 ? 4.317 7.237 21.512 1.00 80.00 602 ARG A C 1
ATOM 4865 O O . ARG A 1 602 ? 3.237 7.351 20.936 1.00 80.00 602 ARG A O 1
ATOM 4872 N N . ASN A 1 603 ? 5.060 8.287 21.868 1.00 74.69 603 ASN A N 1
ATOM 4873 C CA . ASN A 1 603 ? 4.598 9.681 21.819 1.00 74.69 603 ASN A CA 1
ATOM 4874 C C . ASN A 1 603 ? 4.960 10.430 20.531 1.00 74.69 603 ASN A C 1
ATOM 4876 O O . ASN A 1 603 ? 4.704 11.631 20.446 1.00 74.69 603 ASN A O 1
ATOM 4880 N N . TYR A 1 604 ? 5.564 9.772 19.543 1.00 67.88 604 TYR A N 1
ATOM 4881 C CA . TYR A 1 604 ? 5.897 10.395 18.266 1.00 67.88 604 TYR A CA 1
ATOM 4882 C C . TYR A 1 604 ? 4.607 10.807 17.521 1.00 67.88 604 TYR A C 1
ATOM 4884 O O . TYR A 1 604 ? 3.970 9.996 16.848 1.00 67.88 604 TYR A O 1
ATOM 4892 N N . GLU A 1 605 ? 4.116 12.034 17.739 1.00 52.09 605 GLU A N 1
ATOM 4893 C CA . GLU A 1 605 ? 2.893 12.555 17.107 1.00 52.09 605 GLU A CA 1
ATOM 4894 C C . GLU A 1 605 ? 3.027 12.546 15.572 1.00 52.09 605 GLU A C 1
ATOM 4896 O O . GLU A 1 605 ? 4.075 12.908 15.041 1.00 52.09 605 GLU A O 1
ATOM 4901 N N . PHE A 1 606 ? 1.943 12.178 14.875 1.00 45.97 606 PHE A N 1
ATOM 4902 C CA . PHE A 1 606 ? 1.760 12.181 13.412 1.00 45.97 606 PHE A CA 1
ATOM 4903 C C . PHE A 1 606 ? 2.038 13.560 12.768 1.00 45.97 606 PHE A C 1
ATOM 4905 O O . PHE A 1 606 ? 1.120 14.292 12.403 1.00 45.97 606 PHE A O 1
ATOM 4912 N N . ARG A 1 607 ? 3.309 13.956 12.648 1.00 42.25 607 ARG A N 1
ATOM 4913 C CA . ARG A 1 607 ? 3.732 15.165 11.912 1.00 42.25 607 ARG A CA 1
ATOM 4914 C C . ARG A 1 607 ? 4.839 14.909 10.885 1.00 42.25 607 ARG A C 1
ATOM 4916 O O . ARG A 1 607 ? 5.331 15.864 10.293 1.00 42.25 607 ARG A O 1
ATOM 4923 N N . ARG A 1 608 ? 5.242 13.653 10.686 1.00 48.12 608 ARG A N 1
ATOM 4924 C CA . ARG A 1 608 ? 6.235 13.206 9.694 1.00 48.12 608 ARG A CA 1
ATOM 4925 C C . ARG A 1 608 ? 5.648 12.031 8.911 1.00 48.12 608 ARG A C 1
ATOM 4927 O O . ARG A 1 608 ? 4.757 11.370 9.437 1.00 48.12 608 ARG A O 1
ATOM 4934 N N . GLY A 1 609 ? 6.103 11.817 7.676 1.00 54.00 609 GLY A N 1
ATOM 4935 C CA . GLY A 1 609 ? 5.671 10.671 6.868 1.00 54.00 609 GLY A CA 1
ATOM 4936 C C . GLY A 1 609 ? 5.966 9.347 7.579 1.00 54.00 609 GLY A C 1
ATOM 4937 O O . GLY A 1 609 ? 6.949 9.258 8.319 1.00 54.00 609 GLY A O 1
ATOM 4938 N N . ASP A 1 610 ? 5.111 8.344 7.372 1.00 57.62 610 ASP A N 1
ATOM 4939 C CA . ASP A 1 610 ? 5.124 7.085 8.134 1.00 57.62 610 ASP A CA 1
ATOM 4940 C C . ASP A 1 610 ? 6.483 6.355 8.076 1.00 57.62 610 ASP A C 1
ATOM 4942 O O . ASP A 1 610 ? 6.922 5.793 9.078 1.00 57.62 610 ASP A O 1
ATOM 4946 N N . THR A 1 611 ? 7.216 6.461 6.963 1.00 62.41 611 THR A N 1
ATOM 4947 C CA . THR A 1 611 ? 8.515 5.797 6.751 1.00 62.41 611 THR A CA 1
ATOM 4948 C C . THR A 1 611 ? 9.625 6.275 7.700 1.00 62.41 611 THR A C 1
ATOM 4950 O O . THR A 1 611 ? 10.368 5.456 8.236 1.00 62.41 611 THR A O 1
ATOM 4953 N N . GLU A 1 612 ? 9.732 7.582 7.981 1.00 65.75 612 GLU A N 1
ATOM 4954 C CA . GLU A 1 612 ? 10.794 8.111 8.864 1.00 65.75 612 GLU A CA 1
ATOM 4955 C C . GLU A 1 612 ? 10.606 7.649 10.320 1.00 65.75 612 GLU A C 1
ATOM 4957 O O . GLU A 1 612 ? 11.573 7.403 11.044 1.00 65.75 612 GLU A O 1
ATOM 4962 N N . ALA A 1 613 ? 9.351 7.527 10.764 1.00 67.81 613 ALA A N 1
ATOM 4963 C CA . ALA A 1 613 ? 9.032 7.089 12.119 1.00 67.81 613 ALA A CA 1
ATOM 4964 C C . ALA A 1 613 ? 9.357 5.601 12.331 1.00 67.81 613 ALA A C 1
ATOM 4966 O O . ALA A 1 613 ? 9.779 5.211 13.424 1.00 67.81 613 ALA A O 1
ATOM 4967 N N . GLU A 1 614 ? 9.185 4.772 11.298 1.00 73.31 614 GLU A N 1
ATOM 4968 C CA . GLU A 1 614 ? 9.567 3.361 11.337 1.00 73.31 614 GLU A CA 1
ATOM 4969 C C . GLU A 1 614 ? 11.083 3.185 11.430 1.00 73.31 614 GLU A C 1
ATOM 4971 O O . GLU A 1 614 ? 11.546 2.441 12.295 1.00 73.31 614 GLU A O 1
ATOM 4976 N N . GLU A 1 615 ? 11.859 3.908 10.620 1.00 73.25 615 GLU A N 1
ATOM 4977 C CA . GLU A 1 615 ? 13.327 3.870 10.671 1.00 73.25 615 GLU A CA 1
ATOM 4978 C C . GLU A 1 615 ? 13.864 4.292 12.048 1.00 73.25 615 GLU A C 1
ATOM 4980 O O . GLU A 1 615 ? 14.714 3.608 12.624 1.00 73.25 615 GLU A O 1
ATOM 4985 N N . GLU A 1 616 ? 13.321 5.366 12.634 1.00 76.50 616 GLU A N 1
ATOM 4986 C CA . GLU A 1 616 ? 13.707 5.804 13.980 1.00 76.50 616 GLU A CA 1
ATOM 4987 C C . GLU A 1 616 ? 13.318 4.773 15.057 1.00 76.50 616 GLU A C 1
ATOM 4989 O O . GLU A 1 616 ? 14.093 4.522 15.986 1.00 76.50 616 GLU A O 1
ATOM 4994 N N . ALA A 1 617 ? 12.149 4.131 14.942 1.00 81.06 617 ALA A N 1
ATOM 4995 C CA . ALA A 1 617 ? 11.753 3.051 15.847 1.00 81.06 617 ALA A CA 1
ATOM 4996 C C . ALA A 1 617 ? 12.680 1.828 15.719 1.00 81.06 617 ALA A C 1
ATOM 4998 O O . ALA A 1 617 ? 13.023 1.214 16.736 1.00 81.06 617 ALA A O 1
ATOM 4999 N N . VAL A 1 618 ? 13.134 1.504 14.503 1.00 81.94 618 VAL A N 1
ATOM 5000 C CA . VAL A 1 618 ? 14.115 0.439 14.249 1.00 81.94 618 VAL A CA 1
ATOM 5001 C C . VAL A 1 618 ? 15.452 0.767 14.910 1.00 81.94 618 VAL A C 1
ATOM 5003 O O . VAL A 1 618 ? 15.975 -0.060 15.663 1.00 81.94 618 VAL A O 1
ATOM 5006 N N . GLY A 1 619 ? 15.972 1.982 14.715 1.00 79.69 619 GLY A N 1
ATOM 5007 C CA . GLY A 1 619 ? 17.213 2.446 15.344 1.00 79.69 619 GLY A CA 1
ATOM 5008 C C . GLY A 1 619 ? 17.155 2.396 16.875 1.00 79.69 619 GLY A C 1
ATOM 5009 O O . GLY A 1 619 ? 18.057 1.863 17.534 1.00 79.69 619 GLY A O 1
ATOM 5010 N N . VAL A 1 620 ? 16.041 2.850 17.462 1.00 85.25 620 VAL A N 1
ATOM 5011 C CA . VAL A 1 620 ? 15.792 2.751 18.910 1.00 85.25 620 VAL A CA 1
ATOM 5012 C C . VAL A 1 620 ? 15.740 1.292 19.373 1.00 85.25 620 VAL A C 1
ATOM 5014 O O . VAL A 1 620 ? 16.339 0.954 20.397 1.00 85.25 620 VAL A O 1
ATOM 5017 N N . GLY A 1 621 ? 15.059 0.415 18.635 1.00 88.25 621 GLY A N 1
ATOM 5018 C CA . GLY A 1 621 ? 14.959 -1.004 18.969 1.00 88.25 621 GLY A CA 1
ATOM 5019 C C . GLY A 1 621 ? 16.308 -1.729 18.923 1.00 88.25 621 GLY A C 1
ATOM 5020 O O . GLY A 1 621 ? 16.637 -2.459 19.859 1.00 88.25 621 GLY A O 1
ATOM 5021 N N . ILE A 1 622 ? 17.134 -1.474 17.902 1.00 85.25 622 ILE A N 1
ATOM 5022 C CA . ILE A 1 622 ? 18.500 -2.018 17.808 1.00 85.25 622 ILE A CA 1
ATOM 5023 C C . ILE A 1 622 ? 19.336 -1.563 19.010 1.00 85.25 622 ILE A C 1
ATOM 5025 O O . ILE A 1 622 ? 19.979 -2.384 19.671 1.00 85.25 622 ILE A O 1
ATOM 5029 N N . TRP A 1 623 ? 19.286 -0.269 19.345 1.00 87.06 623 TRP A N 1
ATOM 5030 C CA . TRP A 1 623 ? 20.011 0.267 20.496 1.00 87.06 623 TRP A CA 1
ATOM 5031 C C . TRP A 1 623 ? 19.565 -0.380 21.815 1.00 87.06 623 TRP A C 1
ATOM 5033 O O . TRP A 1 623 ? 20.408 -0.752 22.638 1.00 87.06 623 TRP A O 1
ATOM 5043 N N . LEU A 1 624 ? 18.253 -0.559 22.009 1.00 89.62 624 LEU A N 1
ATOM 5044 C CA . LEU A 1 624 ? 17.685 -1.246 23.172 1.00 89.62 624 LEU A CA 1
ATOM 5045 C C . LEU A 1 624 ? 18.168 -2.699 23.262 1.00 89.62 624 LEU A C 1
ATOM 5047 O O . LEU A 1 624 ? 18.496 -3.169 24.354 1.00 89.62 624 LEU A O 1
ATOM 5051 N N . GLY A 1 625 ? 18.268 -3.398 22.129 1.00 88.38 625 GLY A N 1
ATOM 5052 C CA . GLY A 1 625 ? 18.825 -4.749 22.071 1.00 88.38 625 GLY A CA 1
ATOM 5053 C C . GLY A 1 625 ? 20.274 -4.815 22.563 1.00 88.38 625 GLY A C 1
ATOM 5054 O O . GLY A 1 625 ? 20.627 -5.703 23.337 1.00 88.38 625 GLY A O 1
ATOM 5055 N N . GLN A 1 626 ? 21.097 -3.832 22.193 1.00 86.94 626 GLN A N 1
ATOM 5056 C CA . GLN A 1 626 ? 22.519 -3.769 22.556 1.00 86.94 626 GLN A CA 1
ATOM 5057 C C . GLN A 1 626 ? 22.788 -3.309 23.999 1.00 86.94 626 GLN A C 1
ATOM 5059 O O . GLN A 1 626 ? 23.859 -3.593 24.538 1.00 86.94 626 GLN A O 1
ATOM 5064 N N . ASN A 1 627 ? 21.853 -2.588 24.629 1.00 83.81 627 ASN A N 1
ATOM 5065 C CA . ASN A 1 627 ? 22.055 -1.953 25.942 1.00 83.81 627 ASN A CA 1
ATOM 5066 C C . ASN A 1 627 ? 21.239 -2.588 27.082 1.00 83.81 627 ASN A C 1
ATOM 5068 O O . ASN A 1 627 ? 21.290 -2.094 28.205 1.00 83.81 627 ASN A O 1
ATOM 5072 N N . GLY A 1 628 ? 20.557 -3.708 26.821 1.00 81.00 628 GLY A N 1
ATOM 5073 C CA . GLY A 1 628 ? 19.777 -4.447 27.814 1.00 81.00 628 GLY A CA 1
ATOM 5074 C C . GLY A 1 628 ? 18.394 -3.834 28.035 1.00 81.00 628 GLY A C 1
ATOM 5075 O O . GLY A 1 628 ? 18.240 -2.841 28.735 1.00 81.00 628 GLY A O 1
ATOM 5076 N N . CYS A 1 629 ? 17.365 -4.458 27.462 1.00 86.31 629 CYS A N 1
ATOM 5077 C CA . CYS A 1 629 ? 15.990 -3.946 27.473 1.00 86.31 629 CYS A CA 1
ATOM 5078 C C . CYS A 1 629 ? 14.956 -4.942 28.018 1.00 86.31 629 CYS A C 1
ATOM 5080 O O . CYS A 1 629 ? 13.756 -4.733 27.835 1.00 86.31 629 CYS A O 1
ATOM 5082 N N . GLU A 1 630 ? 15.395 -6.009 28.695 1.00 85.31 630 GLU A N 1
ATOM 5083 C CA . GLU A 1 630 ? 14.523 -7.062 29.248 1.00 85.31 630 GLU A CA 1
ATOM 5084 C C . GLU A 1 630 ? 13.375 -6.475 30.093 1.00 85.31 630 GLU A C 1
ATOM 5086 O O . GLU A 1 630 ? 12.228 -6.907 29.984 1.00 85.31 630 GLU A O 1
ATOM 5091 N N . THR A 1 631 ? 13.658 -5.405 30.846 1.00 86.62 631 THR A N 1
ATOM 5092 C CA . THR A 1 631 ? 12.691 -4.669 31.675 1.00 86.62 631 THR A CA 1
ATOM 5093 C C . THR A 1 631 ? 11.513 -4.089 30.885 1.00 86.62 631 THR A C 1
ATOM 5095 O O . THR A 1 631 ? 10.414 -3.992 31.424 1.00 86.62 631 THR A O 1
ATOM 5098 N N . LEU A 1 632 ? 11.706 -3.697 29.622 1.00 91.00 632 LEU A N 1
ATOM 5099 C CA . LEU A 1 632 ? 10.662 -3.048 28.821 1.00 91.00 632 LEU A CA 1
ATOM 5100 C C . LEU A 1 632 ? 9.751 -4.044 28.102 1.00 91.00 632 LEU A C 1
ATOM 5102 O O . LEU A 1 632 ? 8.588 -3.745 27.837 1.00 91.00 632 LEU A O 1
ATOM 5106 N N . GLN A 1 633 ? 10.277 -5.218 27.761 1.00 92.31 633 GLN A N 1
ATOM 5107 C CA . GLN A 1 633 ? 9.631 -6.157 26.847 1.00 92.31 633 GLN A CA 1
ATOM 5108 C C . GLN A 1 633 ? 8.211 -6.607 27.242 1.00 92.31 633 GLN A C 1
ATOM 5110 O O . GLN A 1 633 ? 7.389 -6.675 26.325 1.00 92.31 633 GLN A O 1
ATOM 5115 N N . PRO A 1 634 ? 7.833 -6.829 28.525 1.00 93.19 634 PRO A N 1
ATOM 5116 C CA . PRO A 1 634 ? 6.436 -7.142 28.850 1.00 93.19 634 PRO A CA 1
ATOM 5117 C C . PRO A 1 634 ? 5.480 -5.985 28.528 1.00 93.19 634 PRO A C 1
ATOM 5119 O O . PRO A 1 634 ? 4.328 -6.219 28.172 1.00 93.19 634 PRO A O 1
ATOM 5122 N N . PHE A 1 635 ? 5.951 -4.739 28.610 1.00 91.62 635 PHE A N 1
ATOM 5123 C CA . PHE A 1 635 ? 5.157 -3.538 28.332 1.00 91.62 635 PHE A CA 1
ATOM 5124 C C . PHE A 1 635 ? 5.101 -3.212 26.837 1.00 91.62 635 PHE A C 1
ATOM 5126 O O . PHE A 1 635 ? 4.084 -2.712 26.356 1.00 91.62 635 PHE A O 1
ATOM 5133 N N . ILE A 1 636 ? 6.169 -3.524 26.095 1.00 90.81 636 ILE A N 1
ATOM 5134 C CA . ILE A 1 636 ? 6.172 -3.427 24.629 1.00 90.81 636 ILE A CA 1
ATOM 5135 C C . ILE A 1 636 ? 5.243 -4.498 24.043 1.00 90.81 636 ILE A C 1
ATOM 5137 O O . ILE A 1 636 ? 4.383 -4.177 23.230 1.00 90.81 636 ILE A O 1
ATOM 5141 N N . TRP A 1 637 ? 5.346 -5.748 24.507 1.00 91.19 637 TRP A N 1
ATOM 5142 C CA . TRP A 1 637 ? 4.438 -6.823 24.095 1.00 91.19 637 TRP A CA 1
ATOM 5143 C C . TRP A 1 637 ? 2.995 -6.545 24.531 1.00 91.19 637 TRP A C 1
ATOM 5145 O O . TRP A 1 637 ? 2.064 -6.719 23.755 1.00 91.19 637 TRP A O 1
ATOM 5155 N N . GLY A 1 638 ? 2.791 -6.050 25.752 1.00 87.44 638 GLY A N 1
ATOM 5156 C CA . GLY A 1 638 ? 1.468 -5.689 26.254 1.00 87.44 638 GLY A CA 1
ATOM 5157 C C . GLY A 1 638 ? 0.761 -4.599 25.449 1.00 87.44 638 GLY A C 1
ATOM 5158 O O . GLY A 1 638 ? -0.463 -4.619 25.310 1.00 87.44 638 GLY A O 1
ATOM 5159 N N . ALA A 1 639 ? 1.529 -3.686 24.849 1.00 85.06 639 ALA A N 1
ATOM 5160 C CA . ALA A 1 639 ? 0.992 -2.664 23.958 1.00 85.06 639 ALA A CA 1
ATOM 5161 C C . ALA A 1 639 ? 0.338 -3.256 22.694 1.00 85.06 639 ALA A C 1
ATOM 5163 O O . ALA A 1 639 ? -0.497 -2.576 22.099 1.00 85.06 639 ALA A O 1
ATOM 5164 N N . LEU A 1 640 ? 0.604 -4.526 22.342 1.00 80.00 640 LEU A N 1
ATOM 5165 C CA . LEU A 1 640 ? -0.094 -5.251 21.267 1.00 80.00 640 LEU A CA 1
ATOM 5166 C C . LEU A 1 640 ? -1.598 -5.395 21.475 1.00 80.00 640 LEU A C 1
ATOM 5168 O O . LEU A 1 640 ? -2.341 -5.611 20.518 1.00 80.00 640 LEU A O 1
ATOM 5172 N N . TYR A 1 641 ? -2.054 -5.288 22.717 1.00 82.06 641 TYR A N 1
ATOM 5173 C CA . TYR A 1 641 ? -3.473 -5.351 23.043 1.00 82.06 641 TYR A CA 1
ATOM 5174 C C . TYR A 1 641 ? -4.119 -3.961 23.101 1.00 82.06 641 TYR A C 1
ATOM 5176 O O . TYR A 1 641 ? -5.335 -3.874 23.238 1.00 82.06 641 TYR A O 1
ATOM 5184 N N . SER A 1 642 ? -3.336 -2.885 22.952 1.00 76.12 642 SER A N 1
ATOM 5185 C CA . SER A 1 642 ? -3.837 -1.510 22.866 1.00 76.12 642 SER A CA 1
ATOM 5186 C C . SER A 1 642 ? -4.220 -1.119 21.436 1.00 76.12 642 SER A C 1
ATOM 5188 O O . SER A 1 642 ? -3.709 -1.682 20.470 1.00 76.12 642 SER A O 1
ATOM 5190 N N . GLU A 1 643 ? -5.070 -0.100 21.292 1.00 60.12 643 GLU A N 1
ATOM 5191 C CA . GLU A 1 643 ? -5.471 0.451 19.985 1.00 60.12 643 GLU A CA 1
ATOM 5192 C C . GLU A 1 643 ? -4.298 1.105 19.212 1.00 60.12 643 GLU A C 1
ATOM 5194 O O . GLU A 1 643 ? -4.427 1.373 18.024 1.00 60.12 643 GLU A O 1
ATOM 5199 N N . SER A 1 644 ? -3.129 1.314 19.841 1.00 61.53 644 SER A N 1
ATOM 5200 C CA . SER A 1 644 ? -1.953 2.004 19.267 1.00 61.53 644 SER A CA 1
ATOM 5201 C C . SER A 1 644 ? -0.756 1.064 18.998 1.00 61.53 644 SER A C 1
ATOM 5203 O O . SER A 1 644 ? 0.410 1.455 19.086 1.00 61.53 644 SER A O 1
ATOM 5205 N N . TYR A 1 645 ? -1.012 -0.217 18.714 1.00 69.06 645 TYR A N 1
ATOM 5206 C CA . TYR A 1 645 ? 0.029 -1.251 18.771 1.00 69.06 645 TYR A CA 1
ATOM 5207 C C . TYR A 1 645 ? 1.076 -1.244 17.647 1.00 69.06 645 TYR A C 1
ATOM 5209 O O . TYR A 1 645 ? 2.199 -1.705 17.881 1.00 69.06 645 TYR A O 1
ATOM 5217 N N . LEU A 1 646 ? 0.732 -0.750 16.450 1.00 65.19 646 LEU A N 1
ATOM 5218 C CA . LEU A 1 646 ? 1.587 -0.851 15.254 1.00 65.19 646 LEU A CA 1
ATOM 5219 C C . LEU A 1 646 ? 2.989 -0.264 15.493 1.00 65.19 646 LEU A C 1
ATOM 5221 O O . LEU A 1 646 ? 3.992 -0.858 15.112 1.00 65.19 646 LEU A O 1
ATOM 5225 N N . ARG A 1 647 ? 3.080 0.836 16.247 1.00 69.88 647 ARG A N 1
ATOM 5226 C CA . ARG A 1 647 ? 4.345 1.534 16.538 1.00 69.88 647 ARG A CA 1
ATOM 5227 C C . ARG A 1 647 ? 5.268 0.736 17.453 1.00 69.88 647 ARG A C 1
ATOM 5229 O O . ARG A 1 647 ? 6.475 0.668 17.251 1.00 69.88 647 ARG A O 1
ATOM 5236 N N . THR A 1 648 ? 4.693 0.117 18.480 1.00 73.62 648 THR A N 1
ATOM 5237 C CA . THR A 1 648 ? 5.442 -0.694 19.448 1.00 73.62 648 THR A CA 1
ATOM 5238 C C . THR A 1 648 ? 5.815 -2.071 18.906 1.00 73.62 648 THR A C 1
ATOM 5240 O O . THR A 1 648 ? 6.759 -2.675 19.408 1.00 73.62 648 THR A O 1
ATOM 5243 N N . ALA A 1 649 ? 5.124 -2.562 17.872 1.00 74.88 649 ALA A N 1
ATOM 5244 C CA . ALA A 1 649 ? 5.436 -3.843 17.240 1.00 74.88 649 ALA A CA 1
ATOM 5245 C C . ALA A 1 649 ? 6.848 -3.854 16.625 1.00 74.88 649 ALA A C 1
ATOM 5247 O O . ALA A 1 649 ? 7.606 -4.801 16.849 1.00 74.88 649 ALA A O 1
ATOM 5248 N N . ASN A 1 650 ? 7.231 -2.764 15.950 1.00 81.06 650 ASN A N 1
ATOM 5249 C CA . ASN A 1 650 ? 8.542 -2.621 15.305 1.00 81.06 650 ASN A CA 1
ATOM 5250 C C . ASN 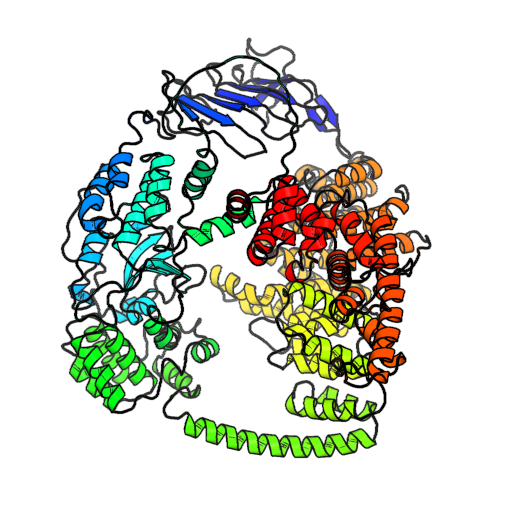A 1 650 ? 9.712 -2.581 16.303 1.00 81.06 650 ASN A C 1
ATOM 5252 O O . ASN A 1 650 ? 10.848 -2.902 15.947 1.00 81.06 650 ASN A O 1
ATOM 5256 N N . LEU A 1 651 ? 9.459 -2.242 17.574 1.00 87.88 651 LEU A N 1
ATOM 5257 C CA . LEU A 1 651 ? 10.497 -2.258 18.606 1.00 87.88 651 LEU A CA 1
ATOM 5258 C C . LEU A 1 651 ? 10.975 -3.676 18.914 1.00 87.88 651 LEU A C 1
ATOM 5260 O O . LEU A 1 651 ? 12.181 -3.898 18.974 1.00 87.88 651 LEU A O 1
ATOM 5264 N N . LEU A 1 652 ? 10.067 -4.640 19.106 1.00 89.94 652 LEU A N 1
ATOM 5265 C CA . LEU A 1 652 ? 10.460 -6.007 19.476 1.00 89.94 652 LEU A CA 1
ATOM 5266 C C . LEU A 1 652 ? 11.218 -6.704 18.348 1.00 89.94 652 LEU A C 1
ATOM 5268 O O . LEU A 1 652 ? 12.237 -7.339 18.611 1.00 89.94 652 LEU A O 1
ATOM 5272 N N . THR A 1 653 ? 10.768 -6.545 17.102 1.00 89.81 653 THR A N 1
ATOM 5273 C CA . THR A 1 653 ? 11.471 -7.107 15.940 1.00 89.81 653 THR A CA 1
ATOM 5274 C C . THR A 1 653 ? 12.864 -6.505 15.790 1.00 89.81 653 THR A C 1
ATOM 5276 O O . THR A 1 653 ? 13.811 -7.204 15.441 1.00 89.81 653 THR A O 1
ATOM 5279 N N . SER A 1 654 ? 13.027 -5.222 16.097 1.00 89.00 654 SER A N 1
ATOM 5280 C CA . SER A 1 654 ? 14.323 -4.544 16.008 1.00 89.00 654 SER A CA 1
ATOM 5281 C C . SER A 1 654 ? 15.250 -4.907 17.172 1.00 89.00 654 SER A C 1
ATOM 5283 O O . SER A 1 654 ? 16.434 -5.158 16.954 1.00 89.00 654 SER A O 1
ATOM 5285 N N . ILE A 1 655 ? 14.712 -5.047 18.390 1.00 91.94 655 ILE A N 1
ATOM 5286 C CA . ILE A 1 655 ? 15.434 -5.595 19.552 1.00 91.94 655 ILE A CA 1
ATOM 5287 C C . ILE A 1 655 ? 15.956 -7.001 19.232 1.00 91.94 655 ILE A C 1
ATOM 5289 O O . ILE A 1 655 ? 17.122 -7.302 19.494 1.00 91.94 655 ILE A O 1
ATOM 5293 N N . GLY A 1 656 ? 15.119 -7.847 18.624 1.00 90.56 656 GLY A N 1
ATOM 5294 C CA . GLY A 1 656 ? 15.461 -9.226 18.280 1.00 90.56 656 GLY A CA 1
ATOM 5295 C C . GLY A 1 656 ? 16.519 -9.396 17.194 1.00 90.56 656 GLY A C 1
ATOM 5296 O O . GLY A 1 656 ? 17.042 -10.501 17.053 1.00 90.56 656 GLY A O 1
ATOM 5297 N N . ARG A 1 657 ? 16.919 -8.324 16.490 1.00 87.94 657 ARG A N 1
ATOM 5298 C CA . ARG A 1 657 ? 18.127 -8.344 15.643 1.00 87.94 657 ARG A CA 1
ATOM 5299 C C . ARG A 1 657 ? 19.398 -8.560 16.475 1.00 87.94 657 ARG A C 1
ATOM 5301 O O . ARG A 1 657 ? 20.357 -9.164 16.000 1.00 87.94 657 ARG A O 1
ATOM 5308 N N . THR A 1 658 ? 19.410 -8.126 17.740 1.00 87.94 658 THR A N 1
ATOM 5309 C CA . THR A 1 658 ? 20.523 -8.411 18.654 1.00 87.94 658 THR A CA 1
ATOM 5310 C C . THR A 1 658 ? 20.363 -9.810 19.242 1.00 87.94 658 THR A C 1
ATOM 5312 O O . THR A 1 658 ? 19.437 -10.089 20.006 1.00 87.94 658 THR A O 1
ATOM 5315 N N . THR A 1 659 ? 21.293 -10.709 18.907 1.00 87.12 659 THR A N 1
ATOM 5316 C CA . THR A 1 659 ? 21.239 -12.107 19.359 1.00 87.12 659 THR A CA 1
ATOM 5317 C C . THR A 1 659 ? 21.197 -12.191 20.887 1.00 87.12 659 THR A C 1
ATOM 5319 O O . THR A 1 659 ? 22.111 -11.736 21.570 1.00 87.12 659 THR A O 1
ATOM 5322 N N . GLY A 1 660 ? 20.146 -12.822 21.417 1.00 88.38 660 GLY A N 1
ATOM 5323 C CA . GLY A 1 660 ? 19.955 -13.020 22.855 1.00 88.38 660 GLY A CA 1
ATOM 5324 C C . GLY A 1 660 ? 19.358 -11.828 23.609 1.00 88.38 660 GLY A C 1
ATOM 5325 O O . GLY A 1 660 ? 19.250 -11.915 24.827 1.00 88.38 660 GLY A O 1
ATOM 5326 N N . ALA A 1 661 ? 18.959 -10.750 22.924 1.00 92.62 661 ALA A N 1
ATOM 5327 C CA . ALA A 1 661 ? 18.353 -9.585 23.569 1.00 92.62 661 ALA A CA 1
ATOM 5328 C C . ALA A 1 661 ? 16.875 -9.778 23.947 1.00 92.62 661 ALA A C 1
ATOM 5330 O O . ALA A 1 661 ? 16.383 -9.100 24.847 1.00 92.62 661 ALA A O 1
ATOM 5331 N N . LEU A 1 662 ? 16.153 -10.679 23.271 1.00 94.00 662 LEU A N 1
ATOM 5332 C CA . LEU A 1 662 ? 14.758 -10.984 23.593 1.00 94.00 662 LEU A CA 1
ATOM 5333 C C . LEU A 1 662 ? 14.651 -11.876 24.837 1.00 94.00 662 LEU A C 1
ATOM 5335 O O . LEU A 1 662 ? 15.329 -12.898 24.960 1.00 94.00 662 LEU A O 1
ATOM 5339 N N . ASP A 1 663 ? 13.745 -11.506 25.736 1.00 92.81 663 ASP A N 1
ATOM 5340 C CA . ASP A 1 663 ? 13.398 -12.263 26.930 1.00 92.81 663 ASP A CA 1
ATOM 5341 C C . ASP A 1 663 ? 12.751 -13.593 26.528 1.00 92.81 663 ASP A C 1
ATOM 5343 O O . ASP A 1 663 ? 11.781 -13.634 25.771 1.00 92.81 663 ASP A O 1
ATOM 5347 N N . LYS A 1 664 ? 13.243 -14.706 27.079 1.00 91.12 664 LYS A N 1
ATOM 5348 C CA . LYS A 1 664 ? 12.723 -16.049 26.775 1.00 91.12 664 LYS A CA 1
ATOM 5349 C C . LYS A 1 664 ? 11.237 -16.216 27.100 1.00 91.12 664 LYS A C 1
ATOM 5351 O O . LYS A 1 664 ? 10.582 -17.074 26.517 1.00 91.12 664 LYS A O 1
ATOM 5356 N N . ARG A 1 665 ? 10.680 -15.410 28.011 1.00 93.12 665 ARG A N 1
ATOM 5357 C CA . ARG A 1 665 ? 9.245 -15.413 28.344 1.00 93.12 665 ARG A CA 1
ATOM 5358 C C . ARG A 1 665 ? 8.369 -15.005 27.150 1.00 93.12 665 ARG A C 1
ATOM 5360 O O . ARG A 1 665 ? 7.214 -15.436 27.090 1.00 93.12 665 ARG A O 1
ATOM 5367 N N . LEU A 1 666 ? 8.914 -14.269 26.173 1.00 92.94 666 LEU A N 1
ATOM 5368 C CA . LEU A 1 666 ? 8.223 -13.950 24.918 1.00 92.94 666 LEU A CA 1
ATOM 5369 C C . LEU A 1 666 ? 7.867 -15.192 24.111 1.00 92.94 666 LEU A C 1
ATOM 5371 O O . LEU A 1 666 ? 6.831 -15.184 23.457 1.00 92.94 666 LEU A O 1
ATOM 5375 N N . GLU A 1 667 ? 8.667 -16.259 24.173 1.00 94.50 667 GLU A N 1
ATOM 5376 C CA . GLU A 1 667 ? 8.412 -17.485 23.409 1.00 94.50 667 GLU A CA 1
ATOM 5377 C C . GLU A 1 667 ? 7.022 -18.051 23.731 1.00 94.50 667 GLU A C 1
ATOM 5379 O O . GLU A 1 667 ? 6.211 -18.285 22.836 1.00 94.50 667 GLU A O 1
ATOM 5384 N N . ALA A 1 668 ? 6.699 -18.178 25.022 1.00 93.81 668 ALA A N 1
ATOM 5385 C CA . ALA A 1 668 ? 5.393 -18.657 25.469 1.00 93.81 668 ALA A CA 1
ATOM 5386 C C . ALA A 1 668 ? 4.253 -17.698 25.082 1.00 93.81 668 ALA A C 1
ATOM 5388 O O . ALA A 1 668 ? 3.156 -18.147 24.744 1.00 93.81 668 ALA A O 1
ATOM 5389 N N . CYS A 1 669 ? 4.507 -16.386 25.111 1.00 93.56 669 CYS A N 1
ATOM 5390 C CA . CYS A 1 669 ? 3.529 -15.375 24.710 1.00 93.56 669 CYS A CA 1
ATOM 5391 C C . CYS A 1 669 ? 3.235 -15.443 23.205 1.00 93.56 669 CYS A C 1
ATOM 5393 O O . CYS A 1 669 ? 2.071 -15.444 22.811 1.00 93.56 669 CYS A O 1
ATOM 5395 N N . CYS A 1 670 ? 4.276 -15.569 22.380 1.00 95.06 670 CYS A N 1
ATOM 5396 C CA . CYS A 1 670 ? 4.162 -15.675 20.931 1.00 95.06 670 CYS A CA 1
ATOM 5397 C C . CYS A 1 670 ? 3.440 -16.963 20.532 1.00 95.06 670 CYS A C 1
ATOM 5399 O O . CYS A 1 670 ? 2.493 -16.902 19.756 1.00 95.06 670 CYS A O 1
ATOM 5401 N N . LEU A 1 671 ? 3.807 -18.110 21.120 1.00 95.50 671 LEU A N 1
ATOM 5402 C CA . LEU A 1 671 ? 3.122 -19.386 20.874 1.00 95.50 671 LEU A CA 1
ATOM 5403 C C . LEU A 1 671 ? 1.626 -19.302 21.198 1.00 95.50 671 LEU A C 1
ATOM 5405 O O . LEU A 1 671 ? 0.806 -19.759 20.409 1.00 95.50 671 LEU A O 1
ATOM 5409 N N . LYS A 1 672 ? 1.263 -18.663 22.316 1.00 93.25 672 LYS A N 1
ATOM 5410 C CA . LYS A 1 672 ? -0.142 -18.427 22.670 1.00 93.25 672 LYS A CA 1
ATOM 5411 C C . LYS A 1 672 ? -0.834 -17.479 21.686 1.00 93.25 672 LYS A C 1
ATOM 5413 O O . LYS A 1 672 ? -1.997 -17.690 21.363 1.00 93.25 672 LYS A O 1
ATOM 5418 N N . GLN A 1 673 ? -0.143 -16.446 21.201 1.00 93.25 673 GLN A N 1
ATOM 5419 C CA . GLN A 1 673 ? -0.702 -15.510 20.223 1.00 93.25 673 GLN A CA 1
ATOM 5420 C C . GLN A 1 673 ? -1.012 -16.192 18.883 1.00 93.25 673 GLN A C 1
ATOM 5422 O O . GLN A 1 673 ? -2.004 -15.834 18.253 1.00 93.25 673 GLN A O 1
ATOM 5427 N N . LEU A 1 674 ? -0.239 -17.208 18.472 1.00 94.62 674 LEU A N 1
ATOM 5428 C CA . LEU A 1 674 ? -0.549 -17.997 17.271 1.00 94.62 674 LEU A CA 1
ATOM 5429 C C . LEU A 1 674 ? -1.904 -18.721 17.368 1.00 94.62 674 LEU A C 1
ATOM 5431 O O . LEU A 1 674 ? -2.535 -18.959 16.345 1.00 94.62 674 LEU A O 1
ATOM 5435 N N . GLU A 1 675 ? -2.389 -19.030 18.574 1.00 92.38 675 GLU A N 1
ATOM 5436 C CA . GLU A 1 675 ? -3.687 -19.690 18.789 1.00 92.38 675 GLU A CA 1
ATOM 5437 C C . GLU A 1 675 ? -4.883 -18.726 18.693 1.00 92.38 675 GLU A C 1
ATOM 5439 O O . GLU A 1 675 ? -6.027 -19.167 18.587 1.00 92.38 675 GLU A O 1
ATOM 5444 N N . ILE A 1 676 ? -4.650 -17.410 18.712 1.00 87.88 676 ILE A N 1
ATOM 5445 C CA . ILE A 1 676 ? -5.707 -16.391 18.692 1.00 87.88 676 ILE A CA 1
ATOM 5446 C C . ILE A 1 676 ? -5.992 -16.011 17.243 1.00 87.88 676 ILE A C 1
ATOM 5448 O O . ILE A 1 676 ? -5.121 -15.464 16.572 1.00 87.88 676 ILE A O 1
ATOM 5452 N N . VAL A 1 677 ? -7.184 -16.339 16.742 1.00 83.50 677 VAL A N 1
ATOM 5453 C CA . VAL A 1 677 ? -7.625 -15.971 15.385 1.00 83.50 677 VAL A CA 1
ATOM 5454 C C . VAL A 1 677 ? -8.051 -14.504 15.393 1.00 83.50 677 VAL A C 1
ATOM 5456 O O . VAL A 1 677 ? -8.894 -14.108 16.196 1.00 83.50 677 VAL A O 1
ATOM 5459 N N . GLU A 1 678 ? -7.450 -13.709 14.514 1.00 81.19 678 GLU A N 1
ATOM 5460 C CA . GLU A 1 678 ? -7.743 -12.290 14.309 1.00 81.19 678 GLU A CA 1
ATOM 5461 C C . GLU A 1 678 ? -7.980 -12.072 12.822 1.00 81.19 678 GLU A C 1
ATOM 5463 O O . GLU A 1 678 ? -7.336 -12.739 12.021 1.00 81.19 678 GLU A O 1
ATOM 5468 N N . GLU A 1 679 ? -8.843 -11.122 12.470 1.00 75.81 679 GLU A N 1
ATOM 5469 C CA . GLU A 1 679 ? -9.267 -10.878 11.087 1.00 75.81 679 GLU A CA 1
ATOM 5470 C C . GLU A 1 679 ? -8.093 -10.700 10.114 1.00 75.81 679 GLU A C 1
ATOM 5472 O O . GLU A 1 679 ? -8.106 -11.311 9.059 1.00 75.81 679 GLU A O 1
ATOM 5477 N N . TYR A 1 680 ? -7.049 -9.953 10.504 1.00 81.31 680 TYR A N 1
ATOM 5478 C CA . TYR A 1 680 ? -5.893 -9.626 9.649 1.00 81.31 680 TYR A CA 1
ATOM 5479 C C . TYR A 1 680 ? -4.582 -10.317 10.035 1.00 81.31 680 TYR A C 1
ATOM 5481 O O . TYR A 1 680 ? -3.526 -9.997 9.498 1.00 81.31 680 TYR A O 1
ATOM 5489 N N . HIS A 1 681 ? -4.603 -11.198 11.037 1.00 89.44 681 HIS A N 1
ATOM 5490 C CA . HIS A 1 681 ? -3.430 -11.949 11.502 1.00 89.44 681 HIS A CA 1
ATOM 5491 C C . HIS A 1 681 ? -2.134 -11.143 11.786 1.00 89.44 681 HIS A C 1
ATOM 5493 O O . HIS A 1 681 ? -1.077 -11.750 11.973 1.00 89.44 681 HIS A O 1
ATOM 5499 N N . PHE A 1 682 ? -2.172 -9.807 11.910 1.00 87.50 682 PHE A N 1
ATOM 5500 C CA . PHE A 1 682 ? -0.979 -8.972 12.117 1.00 87.50 682 PHE A CA 1
ATOM 5501 C C . PHE A 1 682 ? -0.184 -9.369 13.363 1.00 87.50 682 PHE A C 1
ATOM 5503 O O . PHE A 1 682 ? 1.044 -9.476 13.320 1.00 87.50 682 PHE A O 1
ATOM 5510 N N . LYS A 1 683 ? -0.863 -9.654 14.482 1.00 89.25 683 LYS A N 1
ATOM 5511 C CA . LYS A 1 683 ? -0.167 -10.057 15.713 1.00 89.25 683 LYS A CA 1
ATOM 5512 C C . LYS A 1 683 ? 0.358 -11.484 15.625 1.00 89.25 683 LYS A C 1
ATOM 5514 O O . LYS A 1 683 ? 1.373 -11.779 16.252 1.00 89.25 683 LYS A O 1
ATOM 5519 N N . ARG A 1 684 ? -0.274 -12.357 14.826 1.00 93.38 684 ARG A N 1
ATOM 5520 C CA . ARG A 1 684 ? 0.301 -13.669 14.493 1.00 93.38 684 ARG A CA 1
ATOM 5521 C C . ARG A 1 684 ? 1.576 -13.485 13.678 1.00 93.38 684 ARG A C 1
ATOM 5523 O O . ARG A 1 684 ? 2.598 -14.028 14.070 1.00 93.38 684 ARG A O 1
ATOM 5530 N N . ALA A 1 685 ? 1.559 -12.669 12.623 1.00 94.00 685 ALA A N 1
ATOM 5531 C CA . ALA A 1 685 ? 2.743 -12.371 11.814 1.00 94.00 685 ALA A CA 1
ATOM 5532 C C . ALA A 1 685 ? 3.903 -11.821 12.667 1.00 94.00 685 ALA A C 1
ATOM 5534 O O . ALA A 1 685 ? 5.035 -12.292 12.559 1.00 94.00 685 ALA A O 1
ATOM 5535 N N . LEU A 1 686 ? 3.619 -10.891 13.585 1.00 92.50 686 LEU A N 1
ATOM 5536 C CA . LEU A 1 686 ? 4.607 -10.396 14.545 1.00 92.50 686 LEU A CA 1
ATOM 5537 C C . LEU A 1 686 ? 5.132 -11.507 15.467 1.00 92.50 686 LEU A C 1
ATOM 5539 O O . LEU A 1 686 ? 6.342 -11.647 15.628 1.00 92.50 686 LEU A O 1
ATOM 5543 N N . ALA A 1 687 ? 4.241 -12.308 16.059 1.00 94.81 687 ALA A N 1
ATOM 5544 C CA . ALA A 1 687 ? 4.622 -13.425 16.922 1.00 94.81 687 ALA A CA 1
ATOM 5545 C C . ALA A 1 687 ? 5.532 -14.423 16.189 1.00 94.81 687 ALA A C 1
ATOM 5547 O O . ALA A 1 687 ? 6.515 -14.891 16.758 1.00 94.81 687 ALA A O 1
ATOM 5548 N N . VAL A 1 688 ? 5.245 -14.705 14.916 1.00 96.62 688 VAL A N 1
ATOM 5549 C CA . VAL A 1 688 ? 6.082 -15.541 14.051 1.00 96.62 688 VAL A CA 1
ATOM 5550 C C . VAL A 1 688 ? 7.483 -14.942 13.880 1.00 96.62 688 VAL A C 1
ATOM 5552 O O . VAL A 1 688 ? 8.464 -15.638 14.144 1.00 96.62 688 VAL A O 1
ATOM 5555 N N . LYS A 1 689 ? 7.589 -13.652 13.523 1.00 94.88 689 LYS A N 1
ATOM 5556 C CA . LYS A 1 689 ? 8.883 -12.953 13.381 1.00 94.88 689 LYS A CA 1
ATOM 5557 C C . LYS A 1 689 ? 9.706 -13.003 14.676 1.00 94.88 689 LYS A C 1
ATOM 5559 O O . LYS A 1 689 ? 10.911 -13.240 14.645 1.00 94.88 689 LYS A O 1
ATOM 5564 N N . LEU A 1 690 ? 9.069 -12.845 15.837 1.00 94.69 690 LEU A N 1
ATOM 5565 C CA . LEU A 1 690 ? 9.763 -12.929 17.128 1.00 94.69 690 LEU A CA 1
ATOM 5566 C C . LEU A 1 690 ? 10.199 -14.357 17.480 1.00 94.69 690 LEU A C 1
ATOM 5568 O O . LEU A 1 690 ? 11.286 -14.540 18.025 1.00 94.69 690 LEU A O 1
ATOM 5572 N N . LEU A 1 691 ? 9.398 -15.378 17.155 1.00 95.94 691 LEU A N 1
ATOM 5573 C CA . LEU A 1 691 ? 9.776 -16.785 17.352 1.00 95.94 691 LEU A CA 1
ATOM 5574 C C . LEU A 1 691 ? 10.988 -17.177 16.499 1.00 95.94 691 LEU A C 1
ATOM 5576 O O . LEU A 1 691 ? 11.848 -17.930 16.966 1.00 95.94 691 LEU A O 1
ATOM 5580 N N . GLU A 1 692 ? 11.084 -16.636 15.284 1.00 94.44 692 GLU A N 1
ATOM 5581 C CA . GLU A 1 692 ? 12.265 -16.774 14.434 1.00 94.44 692 GLU A CA 1
ATOM 5582 C C . GLU A 1 692 ? 13.517 -16.181 15.099 1.00 94.44 692 GLU A C 1
ATOM 5584 O O . GLU A 1 692 ? 14.555 -16.844 15.178 1.00 94.44 692 GLU A O 1
ATOM 5589 N N . GLN A 1 693 ? 13.423 -14.951 15.606 1.00 92.94 693 GLN A N 1
ATOM 5590 C CA . GLN A 1 693 ? 14.535 -14.239 16.247 1.00 92.94 693 GLN A CA 1
ATOM 5591 C C . GLN A 1 693 ? 14.961 -14.880 17.572 1.00 92.94 693 GLN A C 1
ATOM 5593 O O . GLN A 1 693 ? 16.151 -14.968 17.873 1.00 92.94 693 GLN A O 1
ATOM 5598 N N . LEU A 1 694 ? 13.998 -15.410 18.331 1.00 93.69 694 LEU A N 1
ATOM 5599 C CA . LEU A 1 694 ? 14.233 -16.232 19.521 1.00 93.69 694 LEU A CA 1
ATOM 5600 C C . LEU A 1 694 ? 14.848 -17.599 19.194 1.00 93.69 694 LEU A C 1
ATOM 5602 O O . LEU A 1 694 ? 15.291 -18.294 20.110 1.00 93.69 694 LEU A O 1
ATOM 5606 N N . LYS A 1 695 ? 14.865 -17.996 17.914 1.00 93.50 695 LYS A N 1
ATOM 5607 C CA . LYS A 1 695 ? 15.283 -19.325 17.453 1.00 93.50 695 LYS A CA 1
ATOM 5608 C C . LYS A 1 695 ? 14.523 -20.444 18.183 1.00 93.50 695 LYS A C 1
ATOM 5610 O O . LYS A 1 695 ? 15.111 -21.434 18.619 1.00 93.50 695 LYS A O 1
ATOM 5615 N N . SER A 1 696 ? 13.206 -20.272 18.329 1.00 94.12 696 SER A N 1
ATOM 5616 C CA . SER A 1 696 ? 12.332 -21.210 19.042 1.00 94.12 696 SER A CA 1
ATOM 5617 C C . SER A 1 696 ? 12.107 -22.498 18.242 1.00 94.12 696 SER A C 1
ATOM 5619 O O . SER A 1 696 ? 11.328 -22.541 17.291 1.00 94.12 696 SER A O 1
ATOM 5621 N N . GLU A 1 697 ? 12.734 -23.594 18.671 1.00 91.75 697 GLU A N 1
ATOM 5622 C CA . GLU A 1 697 ? 12.465 -24.931 18.118 1.00 91.75 697 GLU A CA 1
ATOM 5623 C C . GLU A 1 697 ? 11.005 -25.367 18.365 1.00 91.75 697 GLU A C 1
ATOM 5625 O O . GLU A 1 697 ? 10.402 -26.054 17.538 1.00 91.75 697 GLU A O 1
ATOM 5630 N N . ALA A 1 698 ? 10.403 -24.929 19.478 1.00 92.12 698 ALA A N 1
ATOM 5631 C CA . ALA A 1 698 ? 9.017 -25.241 19.829 1.00 92.12 698 ALA A CA 1
ATOM 5632 C C . ALA A 1 698 ? 7.989 -24.616 18.869 1.00 92.12 698 ALA A C 1
ATOM 5634 O O . ALA A 1 698 ? 6.856 -25.096 18.804 1.00 92.12 698 ALA A O 1
ATOM 5635 N N . ALA A 1 699 ? 8.375 -23.590 18.102 1.00 95.06 699 ALA A N 1
ATOM 5636 C CA . ALA A 1 699 ? 7.514 -22.945 17.118 1.00 95.06 699 ALA A CA 1
ATOM 5637 C C . ALA A 1 699 ? 7.240 -23.814 15.885 1.00 95.06 699 ALA A C 1
ATOM 5639 O O . ALA A 1 699 ? 6.154 -23.718 15.320 1.00 95.06 699 ALA A O 1
ATOM 5640 N N . ILE A 1 700 ? 8.168 -24.690 15.475 1.00 95.06 700 ILE A N 1
ATOM 5641 C CA . ILE A 1 700 ? 8.095 -25.405 14.184 1.00 95.06 700 ILE A CA 1
ATOM 5642 C C . ILE A 1 700 ? 6.746 -26.131 13.978 1.00 95.06 700 ILE A C 1
ATOM 5644 O O . ILE A 1 700 ? 6.126 -25.934 12.926 1.00 95.06 700 ILE A O 1
ATOM 5648 N N . PRO A 1 701 ? 6.221 -26.915 14.946 1.00 94.62 701 PRO A N 1
ATOM 5649 C CA . PRO A 1 701 ? 4.919 -27.561 14.786 1.00 94.62 701 PRO A CA 1
ATOM 5650 C C . PRO A 1 701 ? 3.748 -26.568 14.742 1.00 94.62 701 PRO A C 1
ATOM 5652 O O . PRO A 1 701 ? 2.796 -26.789 13.996 1.00 94.62 701 PRO A O 1
ATOM 5655 N N . ALA A 1 702 ? 3.812 -25.479 15.516 1.00 95.81 702 ALA A N 1
ATOM 5656 C CA . ALA A 1 702 ? 2.769 -24.454 15.551 1.00 95.81 702 ALA A CA 1
ATOM 5657 C C . ALA A 1 702 ? 2.697 -23.672 14.229 1.00 95.81 702 ALA A C 1
ATOM 5659 O O . ALA A 1 702 ? 1.608 -23.427 13.721 1.00 95.81 702 ALA A O 1
ATOM 5660 N N . LEU A 1 703 ? 3.848 -23.364 13.627 1.00 97.00 703 LEU A N 1
ATOM 5661 C CA . LEU A 1 703 ? 3.944 -22.716 12.317 1.00 97.00 703 LEU A CA 1
ATOM 5662 C C . LEU A 1 703 ? 3.406 -23.608 11.189 1.00 97.00 703 LEU A C 1
ATOM 5664 O O . LEU A 1 703 ? 2.702 -23.128 10.305 1.00 97.00 703 LEU A O 1
ATOM 5668 N N . CYS A 1 704 ? 3.674 -24.919 11.232 1.00 96.25 704 CYS A N 1
ATOM 5669 C CA . CYS A 1 704 ? 3.068 -25.856 10.277 1.00 96.25 704 CYS A CA 1
ATOM 5670 C C . CYS A 1 704 ? 1.539 -25.879 10.414 1.00 96.25 704 CYS A C 1
ATOM 5672 O O . CYS A 1 704 ? 0.833 -25.798 9.412 1.00 96.25 704 CYS A O 1
ATOM 5674 N N . LYS A 1 705 ? 1.039 -25.931 11.657 1.00 95.69 705 LYS A N 1
ATOM 5675 C CA . LYS A 1 705 ? -0.398 -25.895 11.954 1.00 95.69 705 LYS A CA 1
ATOM 5676 C C . LYS A 1 705 ? -1.057 -24.612 11.448 1.00 95.69 705 LYS A C 1
ATOM 5678 O O . LYS A 1 705 ? -2.174 -24.677 10.960 1.00 95.69 705 LYS A O 1
ATOM 5683 N N . LEU A 1 706 ? -0.368 -23.477 11.518 1.00 95.81 706 LEU A N 1
ATOM 5684 C CA . LEU A 1 706 ? -0.876 -22.195 11.031 1.00 95.81 706 LEU A CA 1
ATOM 5685 C C . LEU A 1 706 ? -1.122 -22.194 9.512 1.00 95.81 706 LEU A C 1
ATOM 5687 O O . LEU A 1 706 ? -2.130 -21.668 9.052 1.00 95.81 706 LEU A O 1
ATOM 5691 N N . ILE A 1 707 ? -0.244 -22.831 8.731 1.00 96.31 707 ILE A N 1
ATOM 5692 C CA . ILE A 1 707 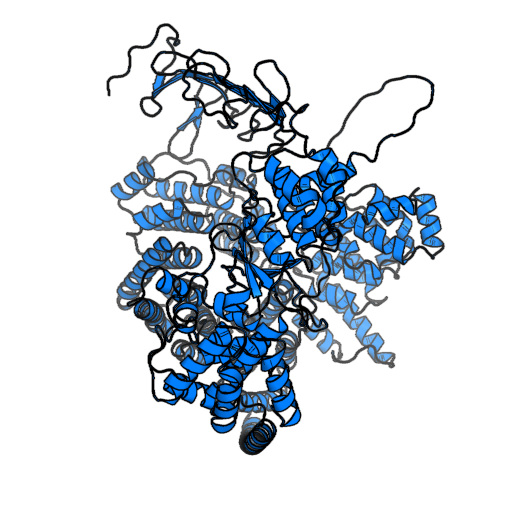? -0.461 -23.005 7.285 1.00 96.31 707 ILE A CA 1
ATOM 5693 C C . ILE A 1 707 ? -1.599 -24.005 7.022 1.00 96.31 707 ILE A C 1
ATOM 5695 O O . ILE A 1 707 ? -2.371 -23.826 6.081 1.00 96.31 707 ILE A O 1
ATOM 5699 N N . ASP A 1 708 ? -1.726 -25.058 7.833 1.00 95.44 708 ASP A N 1
ATOM 5700 C CA . ASP A 1 708 ? -2.852 -25.991 7.716 1.00 95.44 708 ASP A CA 1
ATOM 5701 C C . ASP A 1 708 ? -4.194 -25.304 8.026 1.00 95.44 708 ASP A C 1
ATOM 5703 O O . ASP A 1 708 ? -5.133 -25.490 7.256 1.00 95.44 708 ASP A O 1
ATOM 5707 N N . GLU A 1 709 ? -4.262 -24.454 9.060 1.00 94.19 709 GLU A N 1
ATOM 5708 C CA . GLU A 1 709 ? -5.434 -23.622 9.392 1.00 94.19 709 GLU A CA 1
ATOM 5709 C C . GLU A 1 709 ? -5.866 -22.754 8.203 1.00 94.19 709 GLU A C 1
ATOM 5711 O O . GLU A 1 709 ? -7.044 -22.744 7.852 1.00 94.19 709 GLU A O 1
ATOM 5716 N N . TYR A 1 710 ? -4.919 -22.096 7.529 1.00 94.38 710 TYR A N 1
ATOM 5717 C CA . TYR A 1 710 ? -5.202 -21.338 6.307 1.00 94.38 710 TYR A CA 1
ATOM 5718 C C . TYR A 1 710 ? -5.878 -22.211 5.238 1.00 94.38 710 TYR A C 1
ATOM 5720 O O . TYR A 1 710 ? -6.898 -21.841 4.661 1.00 94.38 710 TYR A O 1
ATOM 5728 N N . PHE A 1 711 ? -5.362 -23.417 4.993 1.00 94.25 711 PHE A N 1
ATOM 5729 C CA . PHE A 1 711 ? -5.967 -24.312 4.006 1.00 94.25 711 PHE A CA 1
ATOM 5730 C C . PHE A 1 711 ? -7.301 -24.923 4.448 1.00 94.25 711 PHE A C 1
ATOM 5732 O O . PHE A 1 711 ? -8.099 -25.277 3.580 1.00 94.25 711 PHE A O 1
ATOM 5739 N N . GLU A 1 712 ? -7.541 -25.081 5.749 1.00 92.88 712 GLU A N 1
ATOM 5740 C CA . GLU A 1 712 ? -8.858 -25.438 6.283 1.00 92.88 712 GLU A CA 1
ATOM 5741 C C . GLU A 1 712 ? -9.862 -24.314 6.012 1.00 92.88 712 GLU A C 1
ATOM 5743 O O . GLU A 1 712 ? -10.980 -24.588 5.580 1.00 92.88 712 GLU A O 1
ATOM 5748 N N . GLU A 1 713 ? -9.441 -23.056 6.155 1.00 88.88 713 GLU A N 1
ATOM 5749 C CA . GLU A 1 713 ? -10.280 -21.895 5.864 1.00 88.88 713 GLU A CA 1
ATOM 5750 C C . GLU A 1 713 ? -10.671 -21.786 4.383 1.00 88.88 713 GLU A C 1
ATOM 5752 O O . GLU A 1 713 ? -11.732 -21.253 4.050 1.00 88.88 713 GLU A O 1
ATOM 5757 N N . LEU A 1 714 ? -9.820 -22.295 3.491 1.00 89.25 714 LEU A N 1
ATOM 5758 C CA . LEU A 1 714 ? -10.069 -22.330 2.051 1.00 89.25 714 LEU A CA 1
ATOM 5759 C C . LEU A 1 714 ? -10.848 -23.565 1.581 1.00 89.25 714 LEU A C 1
ATOM 5761 O O . LEU A 1 714 ? -11.276 -23.593 0.429 1.00 89.25 714 LEU A O 1
ATOM 5765 N N . ALA A 1 715 ? -11.000 -24.601 2.413 1.00 88.56 715 ALA A N 1
ATOM 5766 C CA . ALA A 1 715 ? -11.422 -25.930 1.961 1.00 88.56 715 ALA A CA 1
ATOM 5767 C C . ALA A 1 715 ? -12.803 -25.955 1.280 1.00 88.56 715 ALA A C 1
ATOM 5769 O O . ALA A 1 715 ? -13.003 -26.742 0.352 1.00 88.56 715 ALA A O 1
ATOM 5770 N N . ASP A 1 716 ? -13.710 -25.076 1.711 1.00 86.00 716 ASP A N 1
ATOM 5771 C CA . ASP A 1 716 ? -15.094 -25.005 1.232 1.00 86.00 716 ASP A CA 1
ATOM 5772 C C . ASP A 1 716 ? -15.374 -23.778 0.336 1.00 86.00 716 ASP A C 1
ATOM 5774 O O . ASP A 1 716 ? -16.509 -23.593 -0.097 1.00 86.00 716 ASP A O 1
ATOM 5778 N N . LYS A 1 717 ? -14.359 -22.952 0.034 1.00 81.38 717 LYS A N 1
ATOM 5779 C CA . LYS A 1 717 ? -14.504 -21.694 -0.725 1.00 81.38 717 LYS A CA 1
ATOM 5780 C C . LYS A 1 717 ? -14.190 -21.877 -2.213 1.00 81.38 717 LYS A C 1
ATOM 5782 O O . LYS A 1 717 ? -13.247 -22.585 -2.581 1.00 81.38 717 LYS A O 1
ATOM 5787 N N . HIS A 1 718 ? -14.941 -21.204 -3.086 1.00 80.88 718 HIS A N 1
ATOM 5788 C CA . HIS A 1 718 ? -14.730 -21.246 -4.540 1.00 80.88 718 HIS A CA 1
ATOM 5789 C C . HIS A 1 718 ? -14.052 -19.970 -5.068 1.00 80.88 718 HIS A C 1
ATOM 5791 O O . HIS A 1 718 ? -14.427 -18.872 -4.680 1.00 80.88 718 HIS A O 1
ATOM 5797 N N . ASP A 1 719 ? -13.058 -20.142 -5.954 1.00 76.31 719 ASP A N 1
ATOM 5798 C CA . ASP A 1 719 ? -12.242 -19.143 -6.677 1.00 76.31 719 ASP A CA 1
ATOM 5799 C C . ASP A 1 719 ? -12.155 -17.725 -6.070 1.00 76.31 719 ASP A C 1
ATOM 5801 O O . ASP A 1 719 ? -11.123 -17.381 -5.496 1.00 76.31 719 ASP A O 1
ATOM 5805 N N . PHE A 1 720 ? -13.196 -16.896 -6.194 1.00 70.88 720 PHE A N 1
ATOM 5806 C CA . PHE A 1 720 ? -13.214 -15.520 -5.683 1.00 70.88 720 PHE A CA 1
ATOM 5807 C C . PHE A 1 720 ? -13.211 -15.432 -4.147 1.00 70.88 720 PHE A C 1
ATOM 5809 O O . PHE A 1 720 ? -12.379 -14.731 -3.576 1.00 70.88 720 PHE A O 1
ATOM 5816 N N . GLU A 1 721 ? -14.063 -16.199 -3.460 1.00 70.56 721 GLU A N 1
ATOM 5817 C CA . GLU A 1 721 ? -14.113 -16.236 -1.988 1.00 70.56 721 GLU A CA 1
ATOM 5818 C C . GLU A 1 721 ? -12.789 -16.721 -1.393 1.00 70.56 721 GLU A C 1
ATOM 5820 O O . GLU A 1 721 ? -12.348 -16.242 -0.350 1.00 70.56 721 GLU A O 1
ATOM 5825 N N . ALA A 1 722 ? -12.124 -17.657 -2.078 1.00 73.81 722 ALA A N 1
ATOM 5826 C CA . ALA A 1 722 ? -10.817 -18.158 -1.672 1.00 73.81 722 ALA A CA 1
ATOM 5827 C C . ALA A 1 722 ? -9.715 -17.090 -1.815 1.00 73.81 722 ALA A C 1
ATOM 5829 O O . ALA A 1 722 ? -8.806 -17.035 -0.984 1.00 73.81 722 ALA A O 1
ATOM 5830 N N . ARG A 1 723 ? -9.796 -16.226 -2.838 1.00 73.25 723 ARG A N 1
ATOM 5831 C CA . ARG A 1 723 ? -8.883 -15.082 -3.002 1.00 73.25 723 ARG A CA 1
ATOM 5832 C C . ARG A 1 723 ? -9.110 -14.033 -1.919 1.00 73.25 723 ARG A C 1
ATOM 5834 O O . ARG A 1 723 ? -8.149 -13.654 -1.260 1.00 73.25 723 ARG A O 1
ATOM 5841 N N . LEU A 1 724 ? -10.362 -13.645 -1.664 1.00 74.12 724 LEU A N 1
ATOM 5842 C CA . LEU A 1 724 ? -10.690 -12.703 -0.587 1.00 74.12 724 LEU A CA 1
ATOM 5843 C C . LEU A 1 724 ? -10.243 -13.221 0.783 1.00 74.12 724 LEU A C 1
ATOM 5845 O O . LEU A 1 724 ? -9.621 -12.488 1.543 1.00 74.12 724 LEU A O 1
ATOM 5849 N N . ALA A 1 725 ? -10.467 -14.506 1.063 1.00 79.50 725 ALA A N 1
ATOM 5850 C CA . ALA A 1 725 ? -9.995 -15.146 2.288 1.00 79.50 725 ALA A CA 1
ATOM 5851 C C . ALA A 1 725 ? -8.461 -15.229 2.392 1.00 79.50 725 ALA A C 1
ATOM 5853 O O . ALA A 1 725 ? -7.950 -15.494 3.470 1.00 79.50 725 ALA A O 1
ATOM 5854 N N . THR A 1 726 ? -7.709 -15.020 1.306 1.00 82.12 726 THR A N 1
ATOM 5855 C CA . THR A 1 726 ? -6.236 -15.049 1.330 1.00 82.12 726 THR A CA 1
ATOM 5856 C C . THR A 1 726 ? -5.630 -13.709 1.735 1.00 82.12 726 THR A C 1
ATOM 5858 O O . THR A 1 726 ? -4.596 -13.706 2.402 1.00 82.12 726 THR A O 1
ATOM 5861 N N . ILE A 1 727 ? -6.282 -12.589 1.404 1.00 81.69 727 ILE A N 1
ATOM 5862 C CA . ILE A 1 727 ? -5.771 -11.228 1.653 1.00 81.69 727 ILE A CA 1
ATOM 5863 C C . ILE A 1 727 ? -5.312 -11.035 3.111 1.00 81.69 727 ILE A C 1
ATOM 5865 O O . ILE A 1 727 ? -4.172 -10.610 3.316 1.00 81.69 727 ILE A O 1
ATOM 5869 N N . PRO A 1 728 ? -6.096 -11.415 4.140 1.00 86.50 728 PRO A N 1
ATOM 5870 C CA . PRO A 1 728 ? -5.699 -11.181 5.526 1.00 86.50 728 PRO A CA 1
ATOM 5871 C C . PRO A 1 728 ? -4.561 -12.098 6.012 1.00 86.50 728 PRO A C 1
ATOM 5873 O O . PRO A 1 728 ? -3.997 -11.882 7.084 1.00 86.50 728 PRO A O 1
ATOM 5876 N N . TRP A 1 729 ? -4.201 -13.129 5.240 1.00 93.06 729 TRP A N 1
ATOM 5877 C CA . TRP A 1 729 ? -3.184 -14.118 5.604 1.00 93.06 729 TRP A CA 1
ATOM 5878 C C . TRP A 1 729 ? -1.804 -13.850 5.006 1.00 93.06 729 TRP A C 1
ATOM 5880 O O . TRP A 1 729 ? -0.829 -14.386 5.534 1.00 93.06 729 TRP A O 1
ATOM 5890 N N . VAL A 1 730 ? -1.685 -13.054 3.937 1.00 91.44 730 VAL A N 1
ATOM 5891 C CA . VAL A 1 730 ? -0.451 -12.936 3.128 1.00 91.44 730 VAL A CA 1
ATOM 5892 C C . VAL A 1 730 ? 0.783 -12.613 3.976 1.00 91.44 730 VAL A C 1
ATOM 5894 O O . VAL A 1 730 ? 1.786 -13.330 3.917 1.00 91.44 730 VAL A O 1
ATOM 5897 N N . GLU A 1 731 ? 0.712 -11.581 4.817 1.00 92.62 731 GLU A N 1
ATOM 5898 C CA . GLU A 1 731 ? 1.829 -11.172 5.684 1.00 92.62 731 GLU A CA 1
ATOM 5899 C C . GLU A 1 731 ? 2.162 -12.247 6.733 1.00 92.62 731 GLU A C 1
ATOM 5901 O O . GLU A 1 731 ? 3.329 -12.526 7.019 1.00 92.62 731 GLU A O 1
ATOM 5906 N N . CYS A 1 732 ? 1.140 -12.918 7.270 1.00 95.44 732 CYS A N 1
ATOM 5907 C CA . CYS A 1 732 ? 1.316 -13.979 8.254 1.00 95.44 732 CYS A CA 1
ATOM 5908 C C . CYS A 1 732 ? 1.947 -15.238 7.642 1.00 95.44 732 CYS A C 1
ATOM 5910 O O . CYS A 1 732 ? 2.887 -15.793 8.213 1.00 95.44 732 CYS A O 1
ATOM 5912 N N . LEU A 1 733 ? 1.488 -15.669 6.465 1.00 96.88 733 LEU A N 1
ATOM 5913 C CA . LEU A 1 733 ? 2.018 -16.829 5.746 1.00 96.88 733 LEU A CA 1
ATOM 5914 C C . LEU A 1 733 ? 3.436 -16.582 5.233 1.00 96.88 733 LEU A C 1
ATOM 5916 O O . LEU A 1 733 ? 4.273 -17.480 5.320 1.00 96.88 733 LEU A O 1
ATOM 5920 N N . THR A 1 734 ? 3.723 -15.369 4.758 1.00 97.00 734 THR A N 1
ATOM 5921 C CA . THR A 1 734 ? 5.071 -14.965 4.335 1.00 97.00 734 THR A CA 1
ATOM 5922 C C . THR A 1 734 ? 6.041 -15.045 5.512 1.00 97.00 734 THR A C 1
ATOM 5924 O O . THR A 1 734 ? 7.006 -15.807 5.441 1.00 97.00 734 THR A O 1
ATOM 5927 N N . ALA A 1 735 ? 5.714 -14.398 6.639 1.00 96.38 735 ALA A N 1
ATOM 5928 C CA . ALA A 1 735 ? 6.513 -14.490 7.862 1.00 96.38 735 ALA A CA 1
ATOM 5929 C C . ALA A 1 735 ? 6.659 -15.944 8.350 1.00 96.38 735 ALA A C 1
ATOM 5931 O O . ALA A 1 735 ? 7.716 -16.346 8.826 1.00 96.38 735 ALA A O 1
ATOM 5932 N N . THR A 1 736 ? 5.609 -16.762 8.214 1.00 97.81 736 THR A N 1
ATOM 5933 C CA . THR A 1 736 ? 5.626 -18.180 8.620 1.00 97.81 736 THR A CA 1
ATOM 5934 C C . THR A 1 736 ? 6.590 -18.998 7.776 1.00 97.81 736 THR A C 1
ATOM 5936 O O . THR A 1 736 ? 7.350 -19.804 8.318 1.00 97.81 736 THR A O 1
ATOM 5939 N N . ALA A 1 737 ? 6.592 -18.791 6.461 1.00 97.75 737 ALA A N 1
ATOM 5940 C CA . ALA A 1 737 ? 7.520 -19.454 5.562 1.00 97.75 737 ALA A CA 1
ATOM 5941 C C . ALA A 1 737 ? 8.972 -19.014 5.822 1.00 97.75 737 ALA A C 1
ATOM 5943 O O . ALA A 1 737 ? 9.844 -19.878 5.935 1.00 97.75 737 ALA A O 1
ATOM 5944 N N . GLU A 1 738 ? 9.227 -17.713 5.998 1.00 96.50 738 GLU A N 1
ATOM 5945 C CA . GLU A 1 738 ? 10.550 -17.171 6.358 1.00 96.50 738 GLU A CA 1
ATOM 5946 C C . GLU A 1 738 ? 11.066 -17.769 7.673 1.00 96.50 738 GLU A C 1
ATOM 5948 O O . GLU A 1 738 ? 12.156 -18.354 7.706 1.00 96.50 738 GLU A O 1
ATOM 5953 N N . ALA A 1 739 ? 10.232 -17.749 8.718 1.00 96.38 739 ALA A N 1
ATOM 5954 C CA . ALA A 1 739 ? 10.566 -18.297 10.025 1.00 96.38 739 ALA A CA 1
ATOM 5955 C C . ALA A 1 739 ? 10.863 -19.800 9.961 1.00 96.38 739 ALA A C 1
ATOM 5957 O O . ALA A 1 739 ? 11.866 -20.264 10.510 1.00 96.38 739 ALA A O 1
ATOM 5958 N N . LEU A 1 740 ? 10.042 -20.583 9.248 1.00 96.94 740 LEU A N 1
ATOM 5959 C CA . LEU A 1 740 ? 10.314 -22.005 9.023 1.00 96.94 740 LEU A CA 1
ATOM 5960 C C . LEU A 1 740 ? 11.649 -22.212 8.299 1.00 96.94 740 LEU A C 1
ATOM 5962 O O . LEU A 1 740 ? 12.382 -23.141 8.641 1.00 96.94 740 LEU A O 1
ATOM 5966 N N . GLY A 1 741 ? 11.984 -21.365 7.323 1.00 94.94 741 GLY A N 1
ATOM 5967 C CA . GLY A 1 741 ? 13.266 -21.391 6.624 1.00 94.94 741 GLY A CA 1
ATOM 5968 C C . GLY A 1 741 ? 14.455 -21.155 7.557 1.00 94.94 741 GLY A C 1
ATOM 5969 O O . GLY A 1 741 ? 15.405 -21.934 7.535 1.00 94.94 741 GLY A O 1
ATOM 5970 N N . ALA A 1 742 ? 14.385 -20.137 8.414 1.00 92.75 742 ALA A N 1
ATOM 5971 C CA . ALA A 1 742 ? 15.461 -19.774 9.337 1.00 92.75 742 ALA A CA 1
ATOM 5972 C C . ALA A 1 742 ? 15.607 -20.736 10.535 1.00 92.75 742 ALA A C 1
ATOM 5974 O O . ALA A 1 742 ? 16.711 -20.914 11.057 1.00 92.75 742 ALA A O 1
ATOM 5975 N N . LEU A 1 743 ? 14.526 -21.390 10.975 1.00 93.56 743 LEU A N 1
ATOM 5976 C CA . LEU A 1 743 ? 14.551 -22.334 12.103 1.00 93.56 743 LEU A CA 1
ATOM 5977 C C . LEU A 1 743 ? 15.202 -23.687 11.768 1.00 93.56 743 LEU A C 1
ATOM 5979 O O . LEU A 1 743 ? 15.524 -24.456 12.676 1.00 93.56 743 LEU A O 1
ATOM 5983 N N . VAL A 1 744 ? 15.474 -23.974 10.490 1.00 92.62 744 VAL A N 1
ATOM 5984 C CA . VAL A 1 744 ? 16.140 -25.217 10.061 1.00 92.62 744 VAL A CA 1
ATOM 5985 C C . VAL A 1 744 ? 17.516 -25.426 10.709 1.00 92.62 744 VAL A C 1
ATOM 5987 O O . VAL A 1 744 ? 17.969 -26.565 10.846 1.00 92.62 744 VAL A O 1
ATOM 5990 N N . GLU A 1 745 ? 18.202 -24.339 11.073 1.00 87.12 745 GLU A N 1
ATOM 5991 C CA . GLU A 1 745 ? 19.547 -24.375 11.656 1.00 87.12 745 GLU A CA 1
ATOM 5992 C C . GLU A 1 745 ? 19.547 -24.808 13.126 1.00 87.12 745 GLU A C 1
ATOM 5994 O O . GLU A 1 745 ? 20.543 -25.353 13.604 1.00 87.12 745 GLU A O 1
ATOM 5999 N N . VAL A 1 746 ? 18.434 -24.588 13.830 1.00 86.62 746 VAL A N 1
ATOM 6000 C CA . VAL A 1 746 ? 18.299 -24.845 15.272 1.00 86.62 746 VAL A CA 1
ATOM 6001 C C . VAL A 1 746 ? 17.436 -26.064 15.596 1.00 86.62 746 VAL A C 1
ATOM 6003 O O . VAL A 1 746 ? 17.389 -26.479 16.750 1.00 86.62 746 VAL A O 1
ATOM 6006 N N . ASP A 1 747 ? 16.797 -26.674 14.593 1.00 86.75 747 ASP A N 1
ATOM 6007 C CA . ASP A 1 747 ? 15.960 -27.861 14.776 1.00 86.75 747 ASP 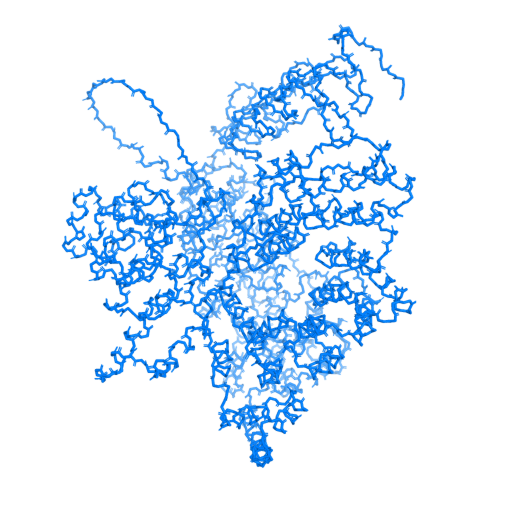A CA 1
ATOM 6008 C C . ASP A 1 747 ? 16.787 -29.104 15.151 1.00 86.75 747 ASP A C 1
ATOM 6010 O O . ASP A 1 747 ? 17.407 -29.764 14.306 1.00 86.75 747 ASP A O 1
ATOM 6014 N N . THR A 1 748 ? 16.751 -29.479 16.432 1.00 77.38 748 THR A N 1
ATOM 6015 C CA . THR A 1 748 ? 17.419 -30.687 16.934 1.00 77.38 748 THR A CA 1
ATOM 6016 C C . THR A 1 748 ? 16.694 -31.967 16.514 1.00 77.38 748 THR A C 1
ATOM 6018 O O . THR A 1 748 ? 17.296 -33.047 16.492 1.00 77.38 748 THR A O 1
ATOM 6021 N N . LYS A 1 749 ? 15.423 -31.850 16.108 1.00 82.00 749 LYS A N 1
ATOM 6022 C CA . LYS A 1 749 ? 14.550 -32.919 15.610 1.00 82.00 749 LYS A CA 1
ATOM 6023 C C . LYS A 1 749 ? 14.323 -32.839 14.103 1.00 82.00 749 LYS A C 1
ATOM 6025 O O . LYS A 1 749 ? 13.335 -33.380 13.605 1.00 82.00 749 LYS A O 1
ATOM 6030 N N . LYS A 1 750 ? 15.273 -32.277 13.351 1.00 79.88 750 LYS A N 1
ATOM 6031 C CA . LYS A 1 750 ? 15.195 -32.134 11.887 1.00 79.88 750 LYS A CA 1
ATOM 6032 C C . LYS A 1 750 ? 14.684 -33.381 11.163 1.00 79.88 750 LYS A C 1
ATOM 6034 O O . LYS A 1 750 ? 13.793 -33.284 10.332 1.00 79.88 750 LYS A O 1
ATOM 6039 N N . ASN A 1 751 ? 15.169 -34.568 11.530 1.00 75.62 751 ASN A N 1
ATOM 6040 C CA . ASN A 1 751 ? 14.739 -35.829 10.909 1.00 75.62 751 ASN A CA 1
ATOM 6041 C C . ASN A 1 751 ? 13.243 -36.159 11.111 1.00 75.62 751 ASN A C 1
ATOM 6043 O O . ASN A 1 751 ? 12.681 -36.925 10.331 1.00 75.62 751 ASN A O 1
ATOM 6047 N N . GLU A 1 752 ? 12.613 -35.630 12.162 1.00 85.12 752 GLU A N 1
ATOM 6048 C CA . GLU A 1 752 ? 11.191 -35.806 12.473 1.00 85.12 752 GLU A CA 1
ATOM 6049 C C . GLU A 1 752 ? 10.335 -34.734 11.778 1.00 85.12 752 GLU A C 1
ATOM 6051 O O . GLU A 1 752 ? 9.323 -35.069 11.160 1.00 85.12 752 GLU A O 1
ATOM 6056 N N . ASN A 1 753 ? 10.763 -33.466 11.820 1.00 88.19 753 ASN A N 1
ATOM 6057 C CA . ASN A 1 753 ? 9.989 -32.330 11.305 1.00 88.19 753 ASN A CA 1
ATOM 6058 C C . ASN A 1 753 ? 10.128 -32.119 9.791 1.00 88.19 753 ASN A C 1
ATOM 6060 O O . ASN A 1 753 ? 9.176 -31.677 9.147 1.00 88.19 753 ASN A O 1
ATOM 6064 N N . GLU A 1 754 ? 11.283 -32.456 9.203 1.00 89.50 754 GLU A N 1
ATOM 6065 C CA . GLU A 1 754 ? 11.640 -32.139 7.809 1.00 89.50 754 GLU A CA 1
ATOM 6066 C C . GLU A 1 754 ? 10.566 -32.572 6.813 1.00 89.50 754 GLU A C 1
ATOM 6068 O O . GLU A 1 754 ? 10.227 -31.828 5.892 1.00 89.50 754 GLU A O 1
ATOM 6073 N N . ARG A 1 755 ? 9.998 -33.767 7.002 1.00 91.19 755 ARG A N 1
ATOM 6074 C CA . ARG A 1 755 ? 8.957 -34.277 6.109 1.00 91.19 755 ARG A CA 1
ATOM 6075 C C . ARG A 1 755 ? 7.701 -33.409 6.156 1.00 91.19 755 ARG A C 1
ATOM 6077 O O . ARG A 1 755 ? 7.167 -33.086 5.099 1.00 91.19 755 ARG A O 1
ATOM 6084 N N . THR A 1 756 ? 7.232 -33.065 7.351 1.00 93.19 756 THR A N 1
ATOM 6085 C CA . THR A 1 756 ? 6.011 -32.276 7.549 1.00 93.19 756 THR A CA 1
ATOM 6086 C C . THR A 1 756 ? 6.205 -30.855 7.032 1.00 93.19 756 THR A C 1
ATOM 6088 O O . THR A 1 756 ? 5.413 -30.395 6.215 1.00 93.19 756 THR A O 1
ATOM 6091 N N . VAL A 1 757 ? 7.311 -30.206 7.410 1.00 95.12 757 VAL A N 1
ATOM 6092 C CA . VAL A 1 757 ? 7.627 -28.832 6.995 1.00 95.12 757 VAL A CA 1
ATOM 6093 C C . VAL A 1 757 ? 7.701 -28.726 5.471 1.00 95.12 757 VAL A C 1
ATOM 6095 O O . VAL A 1 757 ? 7.045 -27.873 4.877 1.00 95.12 757 VAL A O 1
ATOM 6098 N N . ARG A 1 758 ? 8.419 -29.642 4.805 1.00 95.31 758 ARG A N 1
ATOM 6099 C CA . ARG A 1 758 ? 8.497 -29.652 3.335 1.00 95.31 758 ARG A CA 1
ATOM 6100 C C . ARG A 1 758 ? 7.143 -29.879 2.673 1.00 95.31 758 ARG A C 1
ATOM 6102 O O . ARG A 1 758 ? 6.862 -29.257 1.657 1.00 95.31 758 ARG A O 1
ATOM 6109 N N . GLN A 1 759 ? 6.312 -30.770 3.215 1.00 95.38 759 GLN A N 1
ATOM 6110 C CA . GLN A 1 759 ? 4.982 -31.035 2.658 1.00 95.38 759 GLN A CA 1
ATOM 6111 C C . GLN A 1 759 ? 4.090 -29.792 2.715 1.00 95.38 759 GLN A C 1
ATOM 6113 O O . GLN A 1 759 ? 3.477 -29.439 1.707 1.00 95.38 759 GLN A O 1
ATOM 6118 N N . VAL A 1 760 ? 4.059 -29.120 3.864 1.00 96.50 760 VAL A N 1
ATOM 6119 C CA . VAL A 1 760 ? 3.241 -27.926 4.094 1.00 96.50 760 VAL A CA 1
ATOM 6120 C C . VAL A 1 760 ? 3.751 -26.740 3.266 1.00 96.50 760 VAL A C 1
ATOM 6122 O O . VAL A 1 760 ? 2.975 -26.134 2.529 1.00 96.50 760 VAL A O 1
ATOM 6125 N N . LEU A 1 761 ? 5.061 -26.470 3.272 1.00 97.56 761 LEU A N 1
ATOM 6126 C CA . LEU A 1 761 ? 5.656 -25.400 2.461 1.00 97.56 761 LEU A CA 1
ATOM 6127 C C . LEU A 1 761 ? 5.497 -25.641 0.956 1.00 97.56 761 LEU A C 1
ATOM 6129 O O . LEU A 1 761 ? 5.262 -24.703 0.202 1.00 97.56 761 LEU A O 1
ATOM 6133 N N . HIS A 1 762 ? 5.598 -26.889 0.488 1.00 96.88 762 HIS A N 1
ATOM 6134 C CA . HIS A 1 762 ? 5.382 -27.196 -0.927 1.00 96.88 762 HIS A CA 1
ATOM 6135 C C . HIS A 1 762 ? 3.917 -26.978 -1.326 1.00 96.88 762 HIS A C 1
ATOM 6137 O O . HIS A 1 762 ? 3.641 -26.516 -2.435 1.00 96.88 762 HIS A O 1
ATOM 6143 N N . LYS A 1 763 ? 2.969 -27.309 -0.441 1.00 96.00 763 LYS A N 1
ATOM 6144 C CA . LYS A 1 763 ? 1.545 -27.015 -0.649 1.00 96.00 763 LYS A CA 1
ATOM 6145 C C . LYS A 1 763 ? 1.317 -25.502 -0.746 1.00 96.00 763 LYS A C 1
ATOM 6147 O O . LYS A 1 763 ? 0.650 -25.068 -1.682 1.00 96.00 763 LYS A O 1
ATOM 6152 N N . LEU A 1 764 ? 1.928 -24.730 0.156 1.00 96.81 764 LEU A N 1
ATOM 6153 C CA . LEU A 1 764 ? 1.873 -23.267 0.157 1.00 96.81 764 LEU A CA 1
ATOM 6154 C C . LEU A 1 764 ? 2.473 -22.674 -1.124 1.00 96.81 764 LEU A C 1
ATOM 6156 O O . LEU A 1 764 ? 1.773 -21.965 -1.833 1.00 96.81 764 LEU A O 1
ATOM 6160 N N . LEU A 1 765 ? 3.696 -23.061 -1.504 1.00 96.75 765 LEU A N 1
ATOM 6161 C CA . LEU A 1 765 ? 4.361 -22.582 -2.722 1.00 96.75 765 LEU A CA 1
ATOM 6162 C C . LEU A 1 765 ? 3.508 -22.792 -3.981 1.00 96.75 765 LEU A C 1
ATOM 6164 O O . LEU A 1 765 ? 3.351 -21.883 -4.789 1.00 96.75 765 LEU A O 1
ATOM 6168 N N . VAL A 1 766 ? 2.952 -23.994 -4.164 1.00 94.94 766 VAL A N 1
ATOM 6169 C CA . VAL A 1 766 ? 2.112 -24.294 -5.336 1.00 94.94 766 VAL A CA 1
ATOM 6170 C C . VAL A 1 766 ? 0.843 -23.442 -5.342 1.00 94.94 766 VAL A C 1
ATOM 6172 O O . VAL A 1 766 ? 0.419 -22.996 -6.406 1.00 94.94 766 VAL A O 1
ATOM 6175 N N . HIS A 1 767 ? 0.242 -23.221 -4.173 1.00 91.88 767 HIS A N 1
ATOM 6176 C CA . HIS A 1 767 ? -0.943 -22.385 -4.045 1.00 91.88 767 HIS A CA 1
ATOM 6177 C C . HIS A 1 767 ? -0.634 -20.914 -4.348 1.00 91.88 767 HIS A C 1
ATOM 6179 O O . HIS A 1 767 ? -1.302 -20.320 -5.191 1.00 91.88 767 HIS A O 1
ATOM 6185 N N . SER A 1 768 ? 0.419 -20.361 -3.742 1.00 91.94 768 SER A N 1
ATOM 6186 C CA . SER A 1 768 ? 0.840 -18.974 -3.945 1.00 91.94 768 SER A CA 1
ATOM 6187 C C . SER A 1 768 ? 1.167 -18.687 -5.412 1.00 91.94 768 SER A C 1
ATOM 6189 O O . SER A 1 768 ? 0.695 -17.698 -5.959 1.00 91.94 768 SER A O 1
ATOM 6191 N N . LEU A 1 769 ? 1.865 -19.599 -6.102 1.00 90.12 769 LEU A N 1
ATOM 6192 C CA . LEU A 1 769 ? 2.137 -19.452 -7.539 1.00 90.12 769 LEU A CA 1
ATOM 6193 C C . LEU A 1 769 ? 0.873 -19.485 -8.404 1.00 90.12 769 LEU A C 1
ATOM 6195 O O . LEU A 1 769 ? 0.815 -18.799 -9.418 1.00 90.12 769 LEU A O 1
ATOM 6199 N N . LYS A 1 770 ? -0.139 -20.276 -8.026 1.00 86.94 770 LYS A N 1
ATOM 6200 C CA . LYS A 1 770 ? -1.416 -20.334 -8.755 1.00 86.94 770 LYS A CA 1
ATOM 6201 C C . LYS A 1 770 ? -2.205 -19.024 -8.624 1.00 86.94 770 LYS A C 1
ATOM 6203 O O . LYS A 1 770 ? -2.931 -18.668 -9.547 1.00 86.94 770 LYS A O 1
ATOM 6208 N N . ASN A 1 771 ? -2.082 -18.349 -7.485 1.00 82.19 771 ASN A N 1
ATOM 6209 C CA . ASN A 1 771 ? -2.836 -17.139 -7.160 1.00 82.19 771 ASN A CA 1
ATOM 6210 C C . ASN A 1 771 ? -2.035 -15.843 -7.335 1.00 82.19 771 ASN A C 1
ATOM 6212 O O . ASN A 1 771 ? -2.538 -14.795 -6.965 1.00 82.19 771 ASN A O 1
ATOM 6216 N N . TYR A 1 772 ? -0.839 -15.906 -7.930 1.00 80.31 772 TYR A N 1
ATOM 6217 C CA . TYR A 1 772 ? 0.040 -14.748 -8.137 1.00 80.31 772 TYR A CA 1
ATOM 6218 C C . TYR A 1 772 ? 0.481 -14.051 -6.830 1.00 80.31 772 TYR A C 1
ATOM 6220 O O . TYR A 1 772 ? 0.836 -12.879 -6.832 1.00 80.31 772 TYR A O 1
ATOM 6228 N N . GLU A 1 773 ? 0.545 -14.795 -5.721 1.00 87.81 773 GLU A N 1
ATOM 6229 C CA . GLU A 1 773 ? 1.013 -14.305 -4.416 1.00 87.81 773 GLU A CA 1
ATOM 6230 C C . GLU A 1 773 ? 2.544 -14.389 -4.318 1.00 87.81 773 GLU A C 1
ATOM 6232 O O . GLU A 1 773 ? 3.117 -15.352 -3.789 1.00 87.81 773 GLU A O 1
ATOM 6237 N N . GLU A 1 774 ? 3.227 -13.390 -4.877 1.00 90.12 774 GLU A N 1
ATOM 6238 C CA . GLU A 1 774 ? 4.681 -13.400 -5.066 1.00 90.12 774 GLU A CA 1
ATOM 6239 C C . GLU A 1 774 ? 5.476 -13.519 -3.754 1.00 90.12 774 GLU A C 1
ATOM 6241 O O . GLU A 1 774 ? 6.319 -14.413 -3.631 1.00 90.12 774 GLU A O 1
ATOM 6246 N N . LYS A 1 775 ? 5.212 -12.658 -2.761 1.00 92.38 775 LYS A N 1
ATOM 6247 C CA . LYS A 1 775 ? 5.991 -12.612 -1.507 1.00 92.38 775 LYS A CA 1
ATOM 6248 C C . LYS A 1 775 ? 5.998 -13.966 -0.793 1.00 92.38 775 LYS A C 1
ATOM 6250 O O . LYS A 1 775 ? 7.052 -14.494 -0.431 1.00 92.38 775 LYS A O 1
ATOM 6255 N N . THR A 1 776 ? 4.821 -14.578 -0.658 1.00 95.00 776 THR A N 1
ATOM 6256 C CA . THR A 1 776 ? 4.669 -15.882 -0.003 1.00 95.00 776 THR A CA 1
ATOM 6257 C C . THR A 1 776 ? 5.297 -17.009 -0.824 1.00 95.00 776 THR A C 1
ATOM 6259 O O . THR A 1 776 ? 5.881 -17.934 -0.248 1.00 95.00 776 THR A O 1
ATOM 6262 N N . ALA A 1 777 ? 5.244 -16.938 -2.160 1.00 96.00 777 ALA A N 1
ATOM 6263 C CA . ALA A 1 777 ? 5.924 -17.898 -3.028 1.00 96.00 777 ALA A CA 1
ATOM 6264 C C . ALA A 1 777 ? 7.454 -17.822 -2.872 1.00 96.00 777 ALA A C 1
ATOM 6266 O O . ALA A 1 777 ? 8.102 -18.858 -2.697 1.00 96.00 777 ALA A O 1
ATOM 6267 N N . VAL A 1 778 ? 8.028 -16.614 -2.861 1.00 95.69 778 VAL A N 1
ATOM 6268 C CA . VAL A 1 778 ? 9.463 -16.374 -2.629 1.00 95.69 778 VAL A CA 1
ATOM 6269 C C . VAL A 1 778 ? 9.904 -16.939 -1.278 1.00 95.69 778 VAL A C 1
ATOM 6271 O O . VAL A 1 778 ? 10.832 -17.753 -1.226 1.00 95.69 778 VAL A O 1
ATOM 6274 N N . ALA A 1 779 ? 9.201 -16.586 -0.200 1.00 96.75 779 ALA A N 1
ATOM 6275 C CA . ALA A 1 779 ? 9.489 -17.087 1.141 1.00 96.75 779 ALA A CA 1
ATOM 6276 C C . ALA A 1 779 ? 9.409 -18.624 1.217 1.00 96.75 779 ALA A C 1
ATOM 6278 O O . ALA A 1 779 ? 10.317 -19.282 1.734 1.00 96.75 779 ALA A O 1
ATOM 6279 N N . SER A 1 780 ? 8.364 -19.219 0.629 1.00 97.81 780 SER A N 1
ATOM 6280 C CA . SER A 1 780 ? 8.162 -20.674 0.621 1.00 97.81 780 SER A CA 1
ATOM 6281 C C . SER A 1 780 ? 9.250 -21.413 -0.158 1.00 97.81 780 SER A C 1
ATOM 6283 O O . SER A 1 780 ? 9.725 -22.460 0.289 1.00 97.81 780 SER A O 1
ATOM 6285 N N . LEU A 1 781 ? 9.675 -20.879 -1.310 1.00 97.75 781 LEU A N 1
ATOM 6286 C CA . LEU A 1 781 ? 10.761 -21.455 -2.102 1.00 97.75 781 LEU A CA 1
ATOM 6287 C C . LEU A 1 781 ? 12.079 -21.435 -1.319 1.00 97.75 781 LEU A C 1
ATOM 6289 O O . LEU A 1 781 ? 12.742 -22.472 -1.214 1.00 97.75 781 LEU A O 1
ATOM 6293 N N . ASN A 1 782 ? 12.438 -20.286 -0.745 1.00 96.19 782 ASN A N 1
ATOM 6294 C CA . ASN A 1 782 ? 13.664 -20.127 0.039 1.00 96.19 782 ASN A CA 1
ATOM 6295 C C . ASN A 1 782 ? 13.688 -21.085 1.237 1.00 96.19 782 ASN A C 1
ATOM 6297 O O . ASN A 1 782 ? 14.684 -21.782 1.458 1.00 96.19 782 ASN A O 1
ATOM 6301 N N . ALA A 1 783 ? 12.564 -21.209 1.946 1.00 96.56 783 ALA A N 1
ATOM 6302 C CA . ALA A 1 783 ? 12.418 -22.150 3.045 1.00 96.56 783 ALA A CA 1
ATOM 6303 C C . ALA A 1 783 ? 12.584 -23.608 2.581 1.00 96.56 783 ALA A C 1
ATOM 6305 O O . ALA A 1 783 ? 13.379 -24.353 3.153 1.00 96.56 783 ALA A O 1
ATOM 6306 N N . LEU A 1 784 ? 11.924 -24.029 1.497 1.00 97.19 784 LEU A N 1
ATOM 6307 C CA . LEU A 1 784 ? 12.071 -25.386 0.949 1.00 97.19 784 LEU A CA 1
ATOM 6308 C C . LEU A 1 784 ? 13.524 -25.720 0.582 1.00 97.19 784 LEU A C 1
ATOM 6310 O O . LEU A 1 784 ? 14.002 -26.821 0.878 1.00 97.19 784 LEU A O 1
ATOM 6314 N N . VAL A 1 785 ? 14.242 -24.768 -0.021 1.00 95.50 785 VAL A N 1
ATOM 6315 C CA . VAL A 1 785 ? 15.667 -24.911 -0.353 1.00 95.50 785 VAL A CA 1
ATOM 6316 C C . VAL A 1 785 ? 16.512 -25.077 0.914 1.00 95.50 785 VAL A C 1
ATOM 6318 O O . VAL A 1 785 ? 17.366 -25.972 0.956 1.00 95.50 785 VAL A O 1
ATOM 6321 N N . ALA A 1 786 ? 16.254 -24.280 1.956 1.00 93.56 786 ALA A N 1
ATOM 6322 C CA . ALA A 1 786 ? 16.935 -24.366 3.252 1.00 93.56 786 ALA A CA 1
ATOM 6323 C C . ALA A 1 786 ? 16.695 -25.725 3.940 1.00 93.56 786 ALA A C 1
ATOM 6325 O O . ALA A 1 786 ? 17.628 -26.367 4.437 1.00 93.56 786 ALA A O 1
ATOM 6326 N N . TRP A 1 787 ? 15.467 -26.243 3.850 1.00 92.94 787 TRP A N 1
ATOM 6327 C CA . TRP A 1 787 ? 15.106 -27.589 4.297 1.00 92.94 787 TRP A CA 1
ATOM 6328 C C . TRP A 1 787 ? 15.668 -28.706 3.421 1.00 92.94 787 TRP A C 1
ATOM 6330 O O . TRP A 1 787 ? 15.552 -29.871 3.796 1.00 92.94 787 TRP A O 1
ATOM 6340 N N . GLY A 1 788 ? 16.329 -28.390 2.305 1.00 90.38 788 GLY A N 1
ATOM 6341 C CA . GLY A 1 788 ? 17.030 -29.340 1.445 1.00 90.38 788 GLY A CA 1
ATOM 6342 C C . GLY A 1 788 ? 16.157 -30.014 0.387 1.00 90.38 788 GLY A C 1
ATOM 6343 O O . GLY A 1 788 ? 16.570 -31.042 -0.153 1.00 90.38 788 GLY A O 1
ATOM 6344 N N . GLU A 1 789 ? 14.977 -29.471 0.087 1.00 93.62 789 GLU A N 1
ATOM 6345 C CA . GLU A 1 789 ? 14.132 -29.978 -0.992 1.00 93.62 789 GLU A CA 1
ATOM 6346 C C . GLU A 1 789 ? 14.810 -29.772 -2.357 1.00 93.62 789 GLU A C 1
ATOM 6348 O O . GLU A 1 789 ? 15.416 -28.738 -2.631 1.00 93.62 789 GLU A O 1
ATOM 6353 N N . THR A 1 790 ? 14.750 -30.789 -3.217 1.00 91.38 790 THR A N 1
ATOM 6354 C CA . THR A 1 790 ? 15.437 -30.793 -4.522 1.00 91.38 790 THR A CA 1
ATOM 6355 C C . THR A 1 790 ? 14.474 -30.899 -5.700 1.00 91.38 790 THR A C 1
ATOM 6357 O O . THR A 1 790 ? 14.854 -30.565 -6.825 1.00 91.38 790 THR A O 1
ATOM 6360 N N . HIS A 1 791 ? 13.227 -31.312 -5.462 1.00 91.44 791 HIS A N 1
ATOM 6361 C CA . HIS A 1 791 ? 12.188 -31.506 -6.470 1.00 91.44 791 HIS A CA 1
ATOM 6362 C C . HIS A 1 791 ? 11.374 -30.230 -6.739 1.00 91.44 791 HIS A C 1
ATOM 6364 O O . HIS A 1 791 ? 10.151 -30.267 -6.771 1.00 91.44 791 HIS A O 1
ATOM 6370 N N . LEU A 1 792 ? 12.063 -29.107 -6.962 1.00 93.50 792 LEU A N 1
ATOM 6371 C CA . LEU A 1 792 ? 11.456 -27.774 -7.129 1.00 93.50 792 LEU A CA 1
ATOM 6372 C C . LEU A 1 792 ? 11.532 -27.243 -8.568 1.00 93.50 792 LEU A C 1
ATOM 6374 O O . LEU A 1 792 ? 11.207 -26.090 -8.831 1.00 93.50 792 LEU A O 1
ATOM 6378 N N . LEU A 1 793 ? 12.005 -28.063 -9.513 1.00 90.44 793 LEU A N 1
ATOM 6379 C CA . LEU A 1 793 ? 12.291 -27.618 -10.878 1.00 90.44 793 LEU A CA 1
ATOM 6380 C C . LEU A 1 793 ? 11.080 -26.984 -11.596 1.00 90.44 793 LEU A C 1
ATOM 6382 O O . LEU A 1 793 ? 11.277 -25.954 -12.245 1.00 90.44 793 LEU A O 1
ATOM 6386 N N . PRO A 1 794 ? 9.849 -27.532 -11.491 1.00 90.88 794 PRO A N 1
ATOM 6387 C CA . PRO A 1 794 ? 8.670 -26.901 -12.084 1.00 90.88 794 PRO A CA 1
ATOM 6388 C C . PRO A 1 794 ? 8.373 -25.518 -11.490 1.00 90.88 794 PRO A C 1
ATOM 6390 O O . PRO A 1 794 ? 8.122 -24.581 -12.241 1.00 90.88 794 PRO A O 1
ATOM 6393 N N . GLN A 1 795 ? 8.457 -25.375 -10.165 1.00 94.31 795 GLN A N 1
ATOM 6394 C CA . GLN A 1 795 ? 8.174 -24.123 -9.459 1.00 94.31 795 GLN A CA 1
ATOM 6395 C C . GLN A 1 795 ? 9.226 -23.058 -9.775 1.00 94.31 795 GLN A C 1
ATOM 6397 O O . GLN A 1 795 ? 8.870 -21.940 -10.129 1.00 94.31 795 GLN A O 1
ATOM 6402 N N . ILE A 1 796 ? 10.512 -23.433 -9.762 1.00 93.62 796 ILE A N 1
ATOM 6403 C CA . ILE A 1 796 ? 11.619 -22.562 -10.188 1.00 93.62 796 ILE A CA 1
ATOM 6404 C C . ILE A 1 796 ? 11.390 -22.074 -11.622 1.00 93.62 796 ILE A C 1
ATOM 6406 O O . ILE A 1 796 ? 11.563 -20.896 -11.906 1.00 93.62 796 ILE A O 1
ATOM 6410 N N . SER A 1 797 ? 10.976 -22.965 -12.529 1.00 89.06 797 SER A N 1
ATOM 6411 C CA . SER A 1 797 ? 10.727 -22.592 -13.928 1.00 89.06 797 SER A CA 1
ATOM 6412 C C . SER A 1 797 ? 9.544 -21.631 -14.073 1.00 89.06 797 SER A C 1
ATOM 6414 O O . SER A 1 797 ? 9.600 -20.749 -14.919 1.00 89.06 797 SER A O 1
ATOM 6416 N N . SER A 1 798 ? 8.502 -21.784 -13.248 1.00 89.75 798 SER A N 1
ATOM 6417 C CA . SER A 1 798 ? 7.360 -20.863 -13.210 1.00 89.75 798 SER A CA 1
ATOM 6418 C C . SER A 1 798 ? 7.769 -19.475 -12.719 1.00 89.75 798 SER A C 1
ATOM 6420 O O . SER A 1 798 ? 7.409 -18.484 -13.335 1.00 89.75 798 SER A O 1
ATOM 6422 N N . MET A 1 799 ? 8.556 -19.401 -11.642 1.00 92.69 799 MET A N 1
ATOM 6423 C CA . MET A 1 799 ? 8.975 -18.130 -11.038 1.00 92.69 799 MET A CA 1
ATOM 6424 C C . MET A 1 799 ? 9.952 -17.331 -11.907 1.00 92.69 799 MET A C 1
ATOM 6426 O O . MET A 1 799 ? 9.971 -16.110 -11.831 1.00 92.69 799 MET A O 1
ATOM 6430 N N . LEU A 1 800 ? 10.729 -17.995 -12.770 1.00 89.19 800 LEU A N 1
ATOM 6431 C CA . LEU A 1 800 ? 11.592 -17.318 -13.749 1.00 89.19 800 LEU A CA 1
ATOM 6432 C C . LEU A 1 800 ? 10.816 -16.539 -14.823 1.00 89.19 800 LEU A C 1
ATOM 6434 O O . LEU A 1 800 ? 11.436 -15.770 -15.549 1.00 89.19 800 LEU A O 1
ATOM 6438 N N . ALA A 1 801 ? 9.506 -16.764 -14.954 1.00 84.31 801 ALA A N 1
ATOM 6439 C CA . ALA A 1 801 ? 8.635 -16.047 -15.882 1.00 84.31 801 ALA A CA 1
ATOM 6440 C C . ALA A 1 801 ? 7.794 -14.942 -15.205 1.00 84.31 801 ALA A C 1
ATOM 6442 O O . ALA A 1 801 ? 6.973 -14.335 -15.884 1.00 84.31 801 ALA A O 1
ATOM 6443 N N . ASN A 1 802 ? 7.983 -14.714 -13.899 1.00 83.56 802 ASN A N 1
ATOM 6444 C CA . ASN A 1 802 ? 7.268 -13.709 -13.101 1.00 83.56 802 ASN A CA 1
ATOM 6445 C C . ASN A 1 802 ? 8.136 -12.447 -12.901 1.00 83.56 802 ASN A C 1
ATOM 6447 O O . ASN A 1 802 ? 9.098 -12.248 -13.640 1.00 83.56 802 ASN A O 1
ATOM 6451 N N . ASP A 1 803 ? 7.823 -11.630 -11.893 1.00 84.06 803 ASP A N 1
ATOM 6452 C CA . ASP A 1 803 ? 8.505 -10.375 -11.569 1.00 84.06 803 ASP A CA 1
ATOM 6453 C C . ASP A 1 803 ? 9.893 -10.545 -10.927 1.00 84.06 803 ASP A C 1
ATOM 6455 O O . ASP A 1 803 ? 10.349 -11.643 -10.584 1.00 84.06 803 ASP A O 1
ATOM 6459 N N . THR A 1 804 ? 10.594 -9.416 -10.788 1.00 86.19 804 THR A N 1
ATOM 6460 C CA . THR A 1 804 ? 11.992 -9.328 -10.337 1.00 86.19 804 THR A CA 1
ATOM 6461 C C . THR A 1 804 ? 12.270 -10.113 -9.038 1.00 86.19 804 THR A C 1
ATOM 6463 O O . THR A 1 804 ? 13.208 -10.922 -9.038 1.00 86.19 804 THR A O 1
ATOM 6466 N N . PRO A 1 805 ? 11.489 -9.979 -7.942 1.00 89.00 805 PRO A N 1
ATOM 6467 C CA . PRO A 1 805 ? 11.738 -10.737 -6.711 1.00 89.00 805 PRO A CA 1
ATOM 6468 C C . PRO A 1 805 ? 11.637 -12.260 -6.906 1.00 89.00 805 PRO A C 1
ATOM 6470 O O . PRO A 1 805 ? 12.510 -13.008 -6.446 1.00 89.00 805 PRO A O 1
ATOM 6473 N N . SER A 1 806 ? 10.622 -12.728 -7.638 1.00 91.06 806 SER A N 1
ATOM 6474 C CA . SER A 1 806 ? 10.438 -14.139 -7.999 1.00 91.06 806 SER A CA 1
ATOM 6475 C C . SER A 1 806 ? 11.602 -14.683 -8.819 1.00 91.06 806 SER A C 1
ATOM 6477 O O . SER A 1 806 ? 12.105 -15.778 -8.538 1.00 91.06 806 SER A O 1
ATOM 6479 N N . GLN A 1 807 ? 12.062 -13.918 -9.812 1.00 92.19 807 GLN A N 1
ATOM 6480 C CA . GLN A 1 807 ? 13.198 -14.288 -10.652 1.00 92.19 807 GLN A CA 1
ATOM 6481 C C . GLN A 1 807 ? 14.478 -14.430 -9.818 1.00 92.19 807 GLN A C 1
ATOM 6483 O O . GLN A 1 807 ? 15.187 -15.433 -9.941 1.00 92.19 807 GLN A O 1
ATOM 6488 N N . ILE A 1 808 ? 14.755 -13.475 -8.923 1.00 92.19 808 ILE A N 1
ATOM 6489 C CA . ILE A 1 808 ? 15.923 -13.504 -8.030 1.00 92.19 808 ILE A CA 1
ATOM 6490 C C . ILE A 1 808 ? 15.886 -14.745 -7.132 1.00 92.19 808 ILE A C 1
ATOM 6492 O O . ILE A 1 808 ? 16.870 -15.490 -7.084 1.00 92.19 808 ILE A O 1
ATOM 6496 N N . ALA A 1 809 ? 14.753 -15.018 -6.478 1.00 94.12 809 ALA A N 1
ATOM 6497 C CA . ALA A 1 809 ? 14.592 -16.181 -5.605 1.00 94.12 809 ALA A CA 1
ATOM 6498 C C . ALA A 1 809 ? 14.762 -17.506 -6.370 1.00 94.12 809 ALA A C 1
ATOM 6500 O O . ALA A 1 809 ? 15.458 -18.421 -5.918 1.00 94.12 809 ALA A O 1
ATOM 6501 N N . ALA A 1 810 ? 14.197 -17.603 -7.577 1.00 94.94 810 ALA A N 1
ATOM 6502 C CA . ALA A 1 810 ? 14.362 -18.766 -8.443 1.00 94.94 810 ALA A CA 1
ATOM 6503 C C . ALA A 1 810 ? 15.833 -18.990 -8.831 1.00 94.94 810 ALA A C 1
ATOM 6505 O O . ALA A 1 810 ? 16.330 -20.118 -8.774 1.00 94.94 810 ALA A O 1
ATOM 6506 N N . LEU A 1 811 ? 16.563 -17.926 -9.177 1.00 95.38 811 LEU A N 1
ATOM 6507 C CA . LEU A 1 811 ? 17.985 -17.993 -9.523 1.00 95.38 811 LEU A CA 1
ATOM 6508 C C . LEU A 1 811 ? 18.865 -18.339 -8.310 1.00 95.38 811 LEU A C 1
ATOM 6510 O O . LEU A 1 811 ? 19.797 -19.139 -8.439 1.00 95.38 811 LEU A O 1
ATOM 6514 N N . GLN A 1 812 ? 18.547 -17.824 -7.121 1.00 95.25 812 GLN A N 1
ATOM 6515 C CA . GLN A 1 812 ? 19.189 -18.227 -5.863 1.00 95.25 812 GLN A CA 1
ATOM 6516 C C . GLN A 1 812 ? 18.943 -19.713 -5.555 1.00 95.25 812 GLN A C 1
ATOM 6518 O O . GLN A 1 812 ? 19.881 -20.436 -5.203 1.00 95.25 812 GLN A O 1
ATOM 6523 N N . ALA A 1 813 ? 17.722 -20.211 -5.772 1.00 95.62 813 ALA A N 1
ATOM 6524 C CA . ALA A 1 813 ? 17.400 -21.629 -5.624 1.00 95.62 813 ALA A CA 1
ATOM 6525 C C . ALA A 1 813 ? 18.199 -22.505 -6.605 1.00 95.62 813 ALA A C 1
ATOM 6527 O O . ALA A 1 813 ? 18.736 -23.545 -6.212 1.00 95.62 813 ALA A O 1
ATOM 6528 N N . VAL A 1 814 ? 18.355 -22.076 -7.865 1.00 95.12 814 VAL A N 1
ATOM 6529 C CA . VAL A 1 814 ? 19.230 -22.752 -8.842 1.00 95.12 814 VAL A CA 1
ATOM 6530 C C . VAL A 1 814 ? 20.672 -22.790 -8.337 1.00 95.12 814 VAL A C 1
ATOM 6532 O O . VAL A 1 814 ? 21.299 -23.851 -8.361 1.00 95.12 814 VAL A O 1
ATOM 6535 N N . GLU A 1 815 ? 21.197 -21.661 -7.852 1.00 95.31 815 GLU A N 1
ATOM 6536 C CA . GLU A 1 815 ? 22.559 -21.566 -7.322 1.00 95.31 815 GLU A CA 1
ATOM 6537 C C . GLU A 1 815 ? 22.791 -22.552 -6.161 1.00 95.31 815 GLU A C 1
ATOM 6539 O O . GLU A 1 815 ? 23.811 -23.247 -6.124 1.00 95.31 815 GLU A O 1
ATOM 6544 N N . ALA A 1 816 ? 21.825 -22.663 -5.246 1.00 94.62 816 ALA A N 1
ATOM 6545 C CA . ALA A 1 816 ? 21.890 -23.540 -4.079 1.00 94.62 816 ALA A CA 1
ATOM 6546 C C . ALA A 1 816 ? 21.713 -25.037 -4.411 1.00 94.62 816 ALA A C 1
ATOM 6548 O O . ALA A 1 816 ? 22.301 -25.901 -3.748 1.00 94.62 816 ALA A O 1
ATOM 6549 N N . LEU A 1 817 ? 20.904 -25.371 -5.423 1.00 94.88 817 LEU A N 1
ATOM 6550 C CA . LEU A 1 817 ? 20.526 -26.753 -5.748 1.00 94.88 817 LEU A CA 1
ATOM 6551 C C . LEU A 1 817 ? 21.330 -27.381 -6.893 1.00 94.88 817 LEU A C 1
ATOM 6553 O O . LEU A 1 817 ? 21.315 -28.608 -7.033 1.00 94.88 817 LEU A O 1
ATOM 6557 N N . ALA A 1 818 ? 22.069 -26.593 -7.680 1.00 93.62 818 ALA A N 1
ATOM 6558 C CA . ALA A 1 818 ? 22.772 -27.057 -8.879 1.00 93.62 818 ALA A CA 1
ATOM 6559 C C . ALA A 1 818 ? 23.606 -28.334 -8.661 1.00 93.62 818 ALA A C 1
ATOM 6561 O O . ALA A 1 818 ? 23.549 -29.266 -9.471 1.00 93.62 818 ALA A O 1
ATOM 6562 N N . SER A 1 819 ? 24.358 -28.417 -7.558 1.00 94.00 819 SER A N 1
ATOM 6563 C CA . SER A 1 819 ? 25.195 -29.580 -7.219 1.00 94.00 819 SER A CA 1
ATOM 6564 C C . SER A 1 819 ? 24.393 -30.805 -6.762 1.00 94.00 819 SER A C 1
ATOM 6566 O O . SER A 1 819 ? 24.854 -31.935 -6.939 1.00 94.00 819 SER A O 1
ATOM 6568 N N . LYS A 1 820 ? 23.182 -30.599 -6.231 1.00 93.94 820 LYS A N 1
ATOM 6569 C CA . LYS A 1 820 ? 22.292 -31.642 -5.695 1.00 93.94 820 LYS A CA 1
ATOM 6570 C C . LYS A 1 820 ? 21.426 -32.300 -6.774 1.00 93.94 820 LYS A C 1
ATOM 6572 O O . LYS A 1 820 ? 21.017 -33.447 -6.614 1.00 93.94 820 LYS A O 1
ATOM 6577 N N . TRP A 1 821 ? 21.163 -31.610 -7.883 1.00 92.56 821 TRP A N 1
ATOM 6578 C CA . TRP A 1 821 ? 20.392 -32.161 -9.001 1.00 92.56 821 TRP A CA 1
ATOM 6579 C C . TRP A 1 821 ? 21.089 -33.338 -9.695 1.00 92.56 821 TRP A C 1
ATOM 6581 O O . TRP A 1 821 ? 22.309 -33.511 -9.631 1.00 92.56 821 TRP A O 1
ATOM 6591 N N . LYS A 1 822 ? 20.330 -34.175 -10.408 1.00 91.88 822 LYS A N 1
ATOM 6592 C CA . LYS A 1 822 ? 20.933 -35.196 -11.279 1.00 91.88 822 LYS A CA 1
ATOM 6593 C C . LYS A 1 822 ? 21.424 -34.526 -12.565 1.00 91.88 822 LYS A C 1
ATOM 6595 O O . LYS A 1 822 ? 20.898 -33.503 -12.992 1.00 91.88 822 LYS A O 1
ATOM 6600 N N . SER A 1 823 ? 22.416 -35.120 -13.239 1.00 88.12 823 SER A N 1
ATOM 6601 C CA . SER A 1 823 ? 22.931 -34.573 -14.515 1.00 88.12 823 SER A CA 1
ATOM 6602 C C . SER A 1 823 ? 21.835 -34.469 -15.590 1.00 88.12 823 SER A C 1
ATOM 6604 O O . SER A 1 823 ? 21.879 -33.561 -16.414 1.00 88.12 823 SER A O 1
ATOM 6606 N N . ALA A 1 824 ? 20.832 -35.357 -15.567 1.00 86.25 824 ALA A N 1
ATOM 6607 C CA . ALA A 1 824 ? 19.668 -35.267 -16.450 1.00 86.25 824 ALA A CA 1
ATOM 6608 C C . ALA A 1 824 ? 18.835 -34.001 -16.179 1.00 86.25 824 ALA A C 1
ATOM 6610 O O . ALA A 1 824 ? 18.552 -33.263 -17.119 1.00 86.25 824 ALA A O 1
ATOM 6611 N N . ASP A 1 825 ? 18.538 -33.708 -14.911 1.00 86.31 825 ASP A N 1
ATOM 6612 C CA . ASP A 1 825 ? 17.736 -32.547 -14.504 1.00 86.31 825 ASP A CA 1
ATOM 6613 C C . ASP A 1 825 ? 18.467 -31.235 -14.822 1.00 86.31 825 ASP A C 1
ATOM 6615 O O . ASP A 1 825 ? 17.893 -30.347 -15.448 1.00 86.31 825 ASP A O 1
ATOM 6619 N N . ARG A 1 826 ? 19.777 -31.157 -14.525 1.00 90.94 826 ARG A N 1
ATOM 6620 C CA . ARG A 1 826 ? 20.628 -30.014 -14.913 1.00 90.94 826 ARG A CA 1
ATOM 6621 C C . ARG A 1 826 ? 20.598 -29.753 -16.418 1.00 90.94 826 ARG A C 1
ATOM 6623 O O . ARG A 1 826 ? 20.462 -28.613 -16.854 1.00 90.94 826 ARG A O 1
ATOM 6630 N N . LYS A 1 827 ? 20.731 -30.808 -17.229 1.00 84.44 827 LYS A N 1
ATOM 6631 C CA . LYS A 1 827 ? 20.672 -30.692 -18.693 1.00 84.44 827 LYS A CA 1
ATOM 6632 C C . LYS A 1 827 ? 19.291 -30.261 -19.166 1.00 84.44 827 LYS A C 1
ATOM 6634 O O . LYS A 1 827 ? 19.216 -29.414 -20.051 1.00 84.44 827 LYS A O 1
ATOM 6639 N N . SER A 1 828 ? 18.226 -30.818 -18.590 1.00 79.88 828 SER A N 1
ATOM 6640 C CA . SER A 1 828 ? 16.845 -30.450 -18.916 1.00 79.88 828 SER A CA 1
ATOM 6641 C C . SER A 1 828 ? 16.596 -28.967 -18.636 1.00 79.88 828 SER A C 1
ATOM 6643 O O . SER A 1 828 ? 16.162 -28.238 -19.521 1.00 79.88 828 SER A O 1
ATOM 6645 N N . PHE A 1 829 ? 16.986 -28.488 -17.454 1.00 81.75 829 PHE A N 1
ATOM 6646 C CA . PHE A 1 829 ? 16.846 -27.086 -17.063 1.00 81.75 829 PHE A CA 1
ATOM 6647 C C . PHE A 1 829 ? 17.582 -26.128 -18.014 1.00 81.75 829 PHE A C 1
ATOM 6649 O O . PHE A 1 829 ? 16.987 -25.211 -18.578 1.00 81.75 829 PHE A O 1
ATOM 6656 N N . VAL A 1 830 ? 18.864 -26.402 -18.289 1.00 81.06 830 VAL A N 1
ATOM 6657 C CA . VAL A 1 830 ? 19.705 -25.574 -19.178 1.00 81.06 830 VAL A CA 1
ATOM 6658 C C . VAL A 1 830 ? 19.269 -25.634 -20.650 1.00 81.06 830 VAL A C 1
ATOM 6660 O O . VAL A 1 830 ? 19.639 -24.778 -21.458 1.00 81.06 830 VAL A O 1
ATOM 6663 N N . THR A 1 831 ? 18.532 -26.668 -21.059 1.00 71.88 831 THR A N 1
ATOM 6664 C CA . THR A 1 831 ? 18.038 -26.781 -22.441 1.00 71.88 831 THR A CA 1
ATOM 6665 C C . THR A 1 831 ? 16.678 -26.136 -22.645 1.00 71.88 831 THR A C 1
ATOM 6667 O O . THR A 1 831 ? 16.442 -25.645 -23.745 1.00 71.88 831 THR A O 1
ATOM 6670 N N . MET A 1 832 ? 15.827 -26.106 -21.620 1.00 61.25 832 MET A N 1
ATOM 6671 C CA . MET A 1 832 ? 14.450 -25.631 -21.747 1.00 61.25 832 MET A CA 1
ATOM 6672 C C . MET A 1 832 ? 14.227 -24.212 -21.212 1.00 61.25 832 MET A C 1
ATOM 6674 O O . MET A 1 832 ? 13.447 -23.487 -21.819 1.00 61.25 832 MET A O 1
ATOM 6678 N N . TYR A 1 833 ? 14.916 -23.797 -20.140 1.00 58.69 833 TYR A N 1
ATOM 6679 C CA . TYR A 1 833 ? 14.476 -22.637 -19.344 1.00 58.69 833 TYR A CA 1
ATOM 6680 C C . TYR A 1 833 ? 15.567 -21.621 -18.987 1.00 58.69 833 TYR A C 1
ATOM 6682 O O . TYR A 1 833 ? 15.254 -20.472 -18.709 1.00 58.69 833 TYR A O 1
ATOM 6690 N N . PHE A 1 834 ? 16.847 -22.000 -18.996 1.00 70.81 834 PHE A N 1
ATOM 6691 C CA . PHE A 1 834 ? 17.890 -21.118 -18.461 1.00 70.81 834 PHE A CA 1
ATOM 6692 C C . PHE A 1 834 ? 18.362 -20.054 -19.471 1.00 70.81 834 PHE A C 1
ATOM 6694 O O . PHE A 1 834 ? 19.246 -20.310 -20.297 1.00 70.81 834 PHE A O 1
ATOM 6701 N N . ARG A 1 835 ? 17.760 -18.864 -19.394 1.00 75.06 835 ARG A N 1
ATOM 6702 C CA . ARG A 1 835 ? 18.163 -17.602 -20.043 1.00 75.06 835 ARG A CA 1
ATOM 6703 C C . ARG A 1 835 ? 18.136 -16.488 -18.996 1.00 75.06 835 ARG A C 1
ATOM 6705 O O . ARG A 1 835 ? 17.536 -16.696 -17.946 1.00 75.06 835 ARG A O 1
ATOM 6712 N N . ASN A 1 836 ? 18.788 -15.357 -19.267 1.00 78.81 836 ASN A N 1
ATOM 6713 C CA . ASN A 1 836 ? 18.602 -14.174 -18.429 1.00 78.81 836 ASN A CA 1
ATOM 6714 C C . ASN A 1 836 ? 17.140 -13.716 -18.592 1.00 78.81 836 ASN A C 1
ATOM 6716 O O . ASN A 1 836 ? 16.755 -13.482 -19.741 1.00 78.81 836 ASN A O 1
ATOM 6720 N N . PRO A 1 837 ? 16.314 -13.703 -17.528 1.00 73.62 837 PRO A N 1
ATOM 6721 C CA . PRO A 1 837 ? 14.902 -13.369 -17.671 1.00 73.62 837 PRO A CA 1
ATOM 6722 C C . PRO A 1 837 ? 14.649 -11.856 -17.791 1.00 73.62 837 PRO A C 1
ATOM 6724 O O . PRO A 1 837 ? 13.595 -11.485 -18.291 1.00 73.62 837 PRO A O 1
ATOM 6727 N N . SER A 1 838 ? 15.616 -11.009 -17.415 1.00 75.56 838 SER A N 1
ATOM 6728 C CA . SER A 1 838 ? 15.568 -9.544 -17.557 1.00 75.56 838 SER A CA 1
ATOM 6729 C C . SER A 1 838 ? 17.004 -9.034 -17.720 1.00 75.56 838 SER A C 1
ATOM 6731 O O . SER A 1 838 ? 17.758 -8.960 -16.750 1.00 75.56 838 SER A O 1
ATOM 6733 N N . ASP A 1 839 ? 17.432 -8.795 -18.964 1.00 73.75 839 ASP A N 1
ATOM 6734 C CA . ASP A 1 839 ? 18.806 -8.397 -19.316 1.00 73.75 839 ASP A CA 1
ATOM 6735 C C . ASP A 1 839 ? 19.109 -6.910 -19.117 1.00 73.75 839 ASP A C 1
ATOM 6737 O O . ASP A 1 839 ? 20.263 -6.494 -19.185 1.00 73.75 839 ASP A O 1
ATOM 6741 N N . ASP A 1 840 ? 18.081 -6.145 -18.791 1.00 76.44 840 ASP A N 1
ATOM 6742 C CA . ASP A 1 840 ? 18.105 -4.754 -18.369 1.00 76.44 840 ASP A CA 1
ATOM 6743 C C . ASP A 1 840 ? 18.150 -4.579 -16.840 1.00 76.44 840 ASP A C 1
ATOM 6745 O O . ASP A 1 840 ? 18.532 -3.509 -16.375 1.00 76.44 840 ASP A O 1
ATOM 6749 N N . ASN A 1 841 ? 17.835 -5.615 -16.050 1.00 86.19 841 ASN A N 1
ATOM 6750 C CA . ASN A 1 841 ? 17.793 -5.541 -14.586 1.00 86.19 841 ASN A CA 1
ATOM 6751 C C . ASN A 1 841 ? 19.112 -5.992 -13.932 1.00 86.19 841 ASN A C 1
ATOM 6753 O O . ASN A 1 841 ? 19.610 -7.098 -14.180 1.00 86.19 841 ASN A O 1
ATOM 6757 N N . ASN A 1 842 ? 19.658 -5.165 -13.036 1.00 88.81 842 ASN A N 1
ATOM 6758 C CA . ASN A 1 842 ? 20.961 -5.390 -12.404 1.00 88.81 842 ASN A CA 1
ATOM 6759 C C . ASN A 1 842 ? 21.002 -6.652 -11.513 1.00 88.81 842 ASN A C 1
ATOM 6761 O O . ASN A 1 842 ? 21.912 -7.482 -11.621 1.00 88.81 842 ASN A O 1
ATOM 6765 N N . SER A 1 843 ? 19.991 -6.837 -10.668 1.00 90.56 843 SER A N 1
ATOM 6766 C CA . SER A 1 843 ? 19.892 -7.887 -9.655 1.00 90.56 843 SER A CA 1
ATOM 6767 C C . SER A 1 843 ? 19.649 -9.247 -10.289 1.00 90.56 843 SER A C 1
ATOM 6769 O O . SER A 1 843 ? 20.329 -10.230 -9.968 1.00 90.56 843 SER A O 1
ATOM 6771 N N . VAL A 1 844 ? 18.713 -9.289 -11.237 1.00 90.06 844 VAL A N 1
ATOM 6772 C CA . VAL A 1 844 ? 18.374 -10.487 -12.006 1.00 90.06 844 VAL A CA 1
ATOM 6773 C C . VAL A 1 844 ? 19.570 -10.932 -12.833 1.00 90.06 844 VAL A C 1
ATOM 6775 O O . VAL A 1 844 ? 19.970 -12.097 -12.758 1.00 90.06 844 VAL A O 1
ATOM 6778 N N . THR A 1 845 ? 20.198 -10.000 -13.552 1.00 89.69 845 THR A N 1
ATOM 6779 C CA . THR A 1 845 ? 21.368 -10.289 -14.383 1.00 89.69 845 THR A CA 1
ATOM 6780 C C . THR A 1 845 ? 22.515 -10.847 -13.543 1.00 89.69 845 THR A C 1
ATOM 6782 O O . THR A 1 845 ? 23.057 -11.914 -13.859 1.00 89.69 845 THR A O 1
ATOM 6785 N N . LEU A 1 846 ? 22.853 -10.204 -12.419 1.00 92.75 846 LEU A N 1
ATOM 6786 C CA . LEU A 1 846 ? 23.911 -10.687 -11.530 1.00 92.75 846 LEU A CA 1
ATOM 6787 C C . LEU A 1 846 ? 23.606 -12.090 -10.983 1.00 92.75 846 LEU A C 1
ATOM 6789 O O . LEU A 1 846 ? 24.480 -12.971 -10.994 1.00 92.75 846 LEU A O 1
ATOM 6793 N N . MET A 1 847 ? 22.364 -12.340 -10.552 1.00 94.12 847 MET A N 1
ATOM 6794 C CA . MET A 1 847 ? 21.972 -13.665 -10.072 1.00 94.12 847 MET A CA 1
ATOM 6795 C C . MET A 1 847 ? 21.926 -14.723 -11.171 1.00 94.12 847 MET A C 1
ATOM 6797 O O . MET A 1 847 ? 22.273 -15.879 -10.910 1.00 94.12 847 MET A O 1
ATOM 6801 N N . TYR A 1 848 ? 21.592 -14.351 -12.404 1.00 93.50 848 TYR A N 1
ATOM 6802 C CA . TYR A 1 848 ? 21.647 -15.250 -13.550 1.00 93.50 848 TYR A CA 1
ATOM 6803 C C . TYR A 1 848 ? 23.078 -15.749 -13.774 1.00 93.50 848 TYR A C 1
ATOM 6805 O O . TYR A 1 848 ? 23.309 -16.962 -13.861 1.00 93.50 848 TYR A O 1
ATOM 6813 N N . TYR A 1 849 ? 24.067 -14.850 -13.773 1.00 92.38 849 TYR A N 1
ATOM 6814 C CA . TYR A 1 849 ? 25.472 -15.240 -13.898 1.00 92.38 849 TYR A CA 1
ATOM 6815 C C . TYR A 1 849 ? 25.932 -16.120 -12.725 1.00 92.38 849 TYR A C 1
ATOM 6817 O O . TYR A 1 849 ? 26.608 -17.132 -12.935 1.00 92.38 849 TYR A O 1
ATOM 6825 N N . ARG A 1 850 ? 25.519 -15.818 -11.492 1.00 94.75 850 ARG A N 1
ATOM 6826 C CA . ARG A 1 850 ? 25.815 -16.661 -10.319 1.00 94.75 850 ARG A CA 1
ATOM 6827 C C . ARG A 1 850 ? 25.238 -18.072 -10.433 1.00 94.75 850 ARG A C 1
ATOM 6829 O O . ARG A 1 850 ? 25.962 -19.054 -10.234 1.00 94.75 850 ARG A O 1
ATOM 6836 N N . ALA A 1 851 ? 23.974 -18.193 -10.828 1.00 94.06 851 ALA A N 1
ATOM 6837 C CA . ALA A 1 851 ? 23.328 -19.475 -11.091 1.00 94.06 851 ALA A CA 1
ATOM 6838 C C . ALA A 1 851 ? 24.042 -20.249 -12.218 1.00 94.06 851 ALA A C 1
ATOM 6840 O O . ALA A 1 851 ? 24.275 -21.457 -12.104 1.00 94.06 851 ALA A O 1
ATOM 6841 N N . ALA A 1 852 ? 24.475 -19.550 -13.273 1.00 91.19 852 ALA A N 1
ATOM 6842 C CA . ALA A 1 852 ? 25.245 -20.113 -14.379 1.00 91.19 852 ALA A CA 1
ATOM 6843 C C . ALA A 1 852 ? 26.583 -20.709 -13.900 1.00 91.19 852 ALA A C 1
ATOM 6845 O O . ALA A 1 852 ? 26.934 -21.839 -14.260 1.00 91.19 852 ALA A O 1
ATOM 6846 N N . HIS A 1 853 ? 27.303 -19.986 -13.038 1.00 93.19 853 HIS A N 1
ATOM 6847 C CA . HIS A 1 853 ? 28.531 -20.462 -12.399 1.00 93.19 853 HIS A CA 1
ATOM 6848 C C . HIS A 1 853 ? 28.305 -21.709 -11.544 1.00 93.19 853 HIS A C 1
ATOM 6850 O O . HIS A 1 853 ? 29.076 -22.666 -11.654 1.00 93.19 853 HIS A O 1
ATOM 6856 N N . ALA A 1 854 ? 27.243 -21.746 -10.737 1.00 94.06 854 ALA A N 1
ATOM 6857 C CA . ALA A 1 854 ? 26.918 -22.912 -9.918 1.00 94.06 854 ALA A CA 1
ATOM 6858 C C . ALA A 1 854 ? 26.578 -24.149 -10.769 1.00 94.06 854 ALA A C 1
ATOM 6860 O O . ALA A 1 854 ? 27.066 -25.250 -10.495 1.00 94.06 854 ALA A O 1
ATOM 6861 N N . LEU A 1 855 ? 25.806 -23.975 -11.847 1.00 93.25 855 LEU A N 1
ATOM 6862 C CA . LEU A 1 855 ? 25.492 -25.044 -12.799 1.00 93.25 855 LEU A CA 1
ATOM 6863 C C . LEU A 1 855 ? 26.749 -25.573 -13.498 1.00 93.25 855 LEU A C 1
ATOM 6865 O O . LEU A 1 855 ? 26.937 -26.789 -13.576 1.00 93.25 855 LEU A O 1
ATOM 6869 N N . HIS A 1 856 ? 27.626 -24.684 -13.971 1.00 92.00 856 HIS A N 1
ATOM 6870 C CA . HIS A 1 856 ? 28.886 -25.074 -14.603 1.00 92.00 856 HIS A CA 1
ATOM 6871 C C . HIS A 1 856 ? 29.820 -25.805 -13.631 1.00 92.00 856 HIS A C 1
ATOM 6873 O O . HIS A 1 856 ? 30.392 -26.834 -13.990 1.00 92.00 856 HIS A O 1
ATOM 6879 N N . ALA A 1 857 ? 29.935 -25.324 -12.389 1.00 93.31 857 ALA A N 1
ATOM 6880 C CA . ALA A 1 857 ? 30.717 -25.990 -11.351 1.00 93.31 857 ALA A CA 1
ATOM 6881 C C . ALA A 1 857 ? 30.184 -27.404 -11.047 1.00 93.31 857 ALA A C 1
ATOM 6883 O O . ALA A 1 857 ? 30.970 -28.327 -10.833 1.00 93.31 857 ALA A O 1
ATOM 6884 N N . ALA A 1 858 ? 28.859 -27.595 -11.075 1.00 94.12 858 ALA A N 1
ATOM 6885 C CA . ALA A 1 858 ? 28.214 -28.887 -10.846 1.00 94.12 858 ALA A CA 1
ATOM 6886 C C . ALA A 1 858 ? 28.319 -29.864 -12.037 1.00 94.12 858 ALA A C 1
ATOM 6888 O O . ALA A 1 858 ? 28.368 -31.081 -11.836 1.00 94.12 858 ALA A O 1
ATOM 6889 N N . ASP A 1 859 ? 28.323 -29.369 -13.278 1.00 93.06 859 ASP A N 1
ATOM 6890 C CA . ASP A 1 859 ? 28.512 -30.179 -14.487 1.00 93.06 859 ASP A CA 1
ATOM 6891 C C . ASP A 1 859 ? 29.232 -29.368 -15.585 1.00 93.06 859 ASP A C 1
ATOM 6893 O O . ASP A 1 859 ? 28.587 -28.713 -16.412 1.00 93.06 859 ASP A O 1
ATOM 6897 N N . PRO A 1 860 ? 30.577 -29.454 -15.662 1.00 91.12 860 PRO A N 1
ATOM 6898 C CA . PRO A 1 860 ? 31.369 -28.697 -16.635 1.00 91.12 860 PRO A CA 1
ATOM 6899 C C . PRO A 1 860 ? 31.029 -28.994 -18.102 1.00 91.12 860 PRO A C 1
ATOM 6901 O O . PRO A 1 860 ? 31.437 -28.255 -18.996 1.00 91.12 860 PRO A O 1
ATOM 6904 N N . LYS A 1 861 ? 30.284 -30.074 -18.387 1.00 88.25 861 LYS A N 1
ATOM 6905 C CA . LYS A 1 861 ? 29.840 -30.416 -19.749 1.00 88.25 861 LYS A CA 1
ATOM 6906 C C . LYS A 1 861 ? 28.705 -29.520 -20.244 1.00 88.25 861 LYS A C 1
ATOM 6908 O O . LYS A 1 861 ? 28.371 -29.596 -21.424 1.00 88.25 861 LYS A O 1
ATOM 6913 N N . LEU A 1 862 ? 28.097 -28.714 -19.371 1.00 81.75 862 LEU A N 1
ATOM 6914 C CA . LEU A 1 862 ? 26.994 -27.822 -19.734 1.00 81.75 862 LEU A CA 1
ATOM 6915 C C . LEU A 1 862 ? 27.443 -26.632 -20.591 1.00 81.75 862 LEU A C 1
ATOM 6917 O O . LEU A 1 862 ? 26.613 -26.087 -21.314 1.00 81.75 862 LEU A O 1
ATOM 6921 N N . GLY A 1 863 ? 28.728 -26.258 -20.558 1.00 81.12 863 GLY A N 1
ATOM 6922 C CA . GLY A 1 863 ? 29.242 -25.105 -21.296 1.00 81.12 863 GLY A CA 1
ATOM 6923 C C . GLY A 1 863 ? 30.467 -24.467 -20.650 1.00 81.12 863 GLY A C 1
ATOM 6924 O O . GLY A 1 863 ? 31.166 -25.129 -19.889 1.00 81.12 863 GLY A O 1
ATOM 6925 N N . LYS A 1 864 ? 30.741 -23.195 -20.952 1.00 78.94 864 LYS A N 1
ATOM 6926 C CA . LYS A 1 864 ? 31.723 -22.366 -20.220 1.00 78.94 864 LYS A CA 1
ATOM 6927 C C . LYS A 1 864 ? 31.006 -21.393 -19.283 1.00 78.94 864 LYS A C 1
ATOM 6929 O O . LYS A 1 864 ? 29.801 -21.479 -19.157 1.00 78.94 864 LYS A O 1
ATOM 6934 N N . THR A 1 865 ? 31.690 -20.477 -18.617 1.00 84.38 865 THR A N 1
ATOM 6935 C CA . THR A 1 865 ? 31.014 -19.282 -18.107 1.00 84.38 865 THR A CA 1
ATOM 6936 C C . THR A 1 865 ? 31.815 -18.036 -18.451 1.00 84.38 865 THR A C 1
ATOM 6938 O O . THR A 1 865 ? 33.032 -18.136 -18.607 1.00 84.38 865 THR A O 1
ATOM 6941 N N . GLU A 1 866 ? 31.163 -16.881 -18.633 1.00 85.25 866 GLU A N 1
ATOM 6942 C CA . GLU A 1 866 ? 31.860 -15.597 -18.550 1.00 85.25 866 GLU A CA 1
ATOM 6943 C C . GLU A 1 866 ? 32.497 -15.491 -17.159 1.00 85.25 866 GLU A C 1
ATOM 6945 O O . GLU A 1 866 ? 32.004 -16.106 -16.208 1.00 85.25 866 GLU A O 1
ATOM 6950 N N . PRO A 1 867 ? 33.607 -14.758 -17.031 1.00 89.94 867 PRO A N 1
ATOM 6951 C CA . PRO A 1 867 ? 34.172 -14.433 -15.730 1.00 89.94 867 PRO A CA 1
ATOM 6952 C C . PRO A 1 867 ? 33.170 -13.630 -14.892 1.00 89.94 867 PRO A C 1
ATOM 6954 O O . PRO A 1 867 ? 32.543 -12.699 -15.404 1.00 89.94 867 PRO A O 1
ATOM 6957 N N . ILE A 1 868 ? 33.051 -13.959 -13.604 1.00 92.56 868 ILE A N 1
ATOM 6958 C CA . ILE A 1 868 ? 32.128 -13.275 -12.686 1.00 92.56 868 ILE A CA 1
ATOM 6959 C C . ILE A 1 868 ? 32.466 -11.783 -12.555 1.00 92.56 868 ILE A C 1
ATOM 6961 O O . ILE A 1 868 ? 31.587 -10.966 -12.329 1.00 92.56 868 ILE A O 1
ATOM 6965 N N . GLU A 1 869 ? 33.731 -11.415 -12.758 1.00 92.38 869 GLU A N 1
ATOM 6966 C CA . GLU A 1 869 ? 34.221 -10.038 -12.762 1.00 92.38 869 GLU A CA 1
ATOM 6967 C C . GLU A 1 869 ? 33.581 -9.211 -13.874 1.00 92.38 869 GLU A C 1
ATOM 6969 O O . GLU A 1 869 ? 33.202 -8.063 -13.661 1.00 92.38 869 GLU A O 1
ATOM 6974 N N . LYS A 1 870 ? 33.434 -9.810 -15.059 1.00 88.50 870 LYS A N 1
ATOM 6975 C CA . LYS A 1 870 ? 32.790 -9.154 -16.195 1.00 88.50 870 LYS A CA 1
ATOM 6976 C C . LYS A 1 870 ? 31.278 -9.084 -15.995 1.00 88.50 870 LYS A C 1
ATOM 6978 O O . LYS A 1 870 ? 30.698 -8.046 -16.269 1.00 88.50 870 LYS A O 1
ATOM 6983 N N . ALA A 1 871 ? 30.677 -10.151 -15.468 1.00 87.50 871 ALA A N 1
ATOM 6984 C CA . ALA A 1 871 ? 29.258 -10.183 -15.125 1.00 87.50 871 ALA A CA 1
ATOM 6985 C C . ALA A 1 871 ? 28.877 -9.114 -14.090 1.00 87.50 871 ALA A C 1
ATOM 6987 O O . ALA A 1 871 ? 27.861 -8.447 -14.241 1.00 87.50 871 ALA A O 1
ATOM 6988 N N . LEU A 1 872 ? 29.701 -8.923 -13.055 1.00 90.25 872 LEU A N 1
ATOM 6989 C CA . LEU A 1 872 ? 29.471 -7.885 -12.052 1.00 90.25 872 LEU A CA 1
ATOM 6990 C C . LEU A 1 872 ? 29.649 -6.479 -12.637 1.00 90.25 872 LEU A C 1
ATOM 6992 O O . LEU A 1 872 ? 28.860 -5.591 -12.336 1.00 90.25 872 LEU A O 1
ATOM 6996 N N . ALA A 1 873 ? 30.664 -6.278 -13.484 1.00 87.44 873 ALA A N 1
ATOM 6997 C CA . ALA A 1 873 ? 30.863 -5.004 -14.171 1.00 87.44 873 ALA A CA 1
ATOM 6998 C C . ALA A 1 873 ? 29.688 -4.655 -15.100 1.00 87.44 873 ALA A C 1
ATOM 7000 O O . ALA A 1 873 ? 29.295 -3.498 -15.154 1.00 87.44 873 ALA A O 1
ATOM 7001 N N . GLU A 1 874 ? 29.128 -5.650 -15.792 1.00 85.75 874 GLU A N 1
ATOM 7002 C CA . GLU A 1 874 ? 27.917 -5.516 -16.607 1.00 85.75 874 GLU A CA 1
ATOM 7003 C C . GLU A 1 874 ? 26.707 -5.172 -15.734 1.00 85.75 874 GLU A C 1
ATOM 7005 O O . GLU A 1 874 ? 26.068 -4.156 -15.968 1.00 85.75 874 GLU A O 1
ATOM 7010 N N . ALA A 1 875 ? 26.449 -5.934 -14.666 1.00 87.00 875 ALA A N 1
ATOM 7011 C CA . ALA A 1 875 ? 25.313 -5.688 -13.777 1.00 87.00 875 ALA A CA 1
ATOM 7012 C C . ALA A 1 875 ? 25.340 -4.294 -13.123 1.00 87.00 875 ALA A C 1
ATOM 7014 O O . ALA A 1 875 ? 24.295 -3.670 -12.994 1.00 87.00 875 ALA A O 1
ATOM 7015 N N . ARG A 1 876 ? 26.522 -3.771 -12.763 1.00 86.44 876 ARG A N 1
ATOM 7016 C CA . ARG A 1 876 ? 26.684 -2.403 -12.226 1.00 86.44 876 ARG A CA 1
ATOM 7017 C C . ARG A 1 876 ? 26.416 -1.290 -13.249 1.00 86.44 876 ARG A C 1
ATOM 7019 O O . ARG A 1 876 ? 26.307 -0.137 -12.857 1.00 86.44 876 ARG A O 1
ATOM 7026 N N . GLN A 1 877 ? 26.366 -1.607 -14.543 1.00 81.88 877 GLN A N 1
ATOM 7027 C CA . GLN A 1 877 ? 26.011 -0.656 -15.607 1.00 81.88 877 GLN A CA 1
ATOM 7028 C C . GLN A 1 877 ? 24.519 -0.692 -15.954 1.00 81.88 877 GLN A C 1
ATOM 7030 O O . GLN A 1 877 ? 24.059 0.151 -16.720 1.00 81.88 877 GLN A O 1
ATOM 7035 N N . LEU A 1 878 ? 23.785 -1.676 -15.432 1.00 79.75 878 LEU A N 1
ATOM 7036 C CA . LEU A 1 878 ? 22.355 -1.827 -15.654 1.00 79.75 878 LEU A CA 1
ATOM 7037 C C . LEU A 1 878 ? 21.562 -0.999 -14.643 1.00 79.75 878 LEU A C 1
ATOM 7039 O O . LEU A 1 878 ? 22.002 -0.773 -13.514 1.00 79.75 878 LEU A O 1
ATOM 7043 N N . TYR A 1 879 ? 20.377 -0.567 -15.059 1.00 71.25 879 TYR A N 1
ATOM 7044 C CA . TYR A 1 879 ? 19.495 0.270 -14.257 1.00 71.25 879 TYR A CA 1
ATOM 7045 C C . TYR A 1 879 ? 18.376 -0.567 -13.629 1.00 71.25 879 TYR A C 1
ATOM 7047 O O . TYR A 1 879 ? 17.992 -1.618 -14.136 1.00 71.25 879 TYR A O 1
ATOM 7055 N N . THR A 1 880 ? 17.836 -0.130 -12.496 1.00 67.69 880 THR A N 1
ATOM 7056 C CA . THR A 1 880 ? 16.622 -0.714 -11.917 1.00 67.69 880 THR A CA 1
ATOM 7057 C C . THR A 1 880 ? 15.817 0.383 -11.232 1.00 67.69 880 THR A C 1
ATOM 7059 O O . THR A 1 880 ? 16.382 1.260 -10.582 1.00 67.69 880 THR A O 1
ATOM 7062 N N . TYR A 1 881 ? 14.499 0.356 -11.421 1.00 56.22 881 TYR A N 1
ATOM 7063 C CA . TYR A 1 881 ? 13.579 1.345 -10.867 1.00 56.22 881 TYR A CA 1
ATOM 7064 C C . TYR A 1 881 ? 13.274 1.048 -9.390 1.00 56.22 881 TYR A C 1
ATOM 7066 O O . TYR A 1 881 ? 12.973 -0.089 -9.040 1.00 56.22 881 TYR A O 1
ATOM 7074 N N . GLY A 1 882 ? 13.306 2.071 -8.532 1.00 63.19 882 GLY A N 1
ATOM 7075 C CA . GLY A 1 882 ? 12.867 1.989 -7.131 1.00 63.19 882 GLY A CA 1
ATOM 7076 C C . GLY A 1 882 ? 13.978 1.727 -6.102 1.00 63.19 882 GLY A C 1
ATOM 7077 O O . GLY A 1 882 ? 14.885 0.919 -6.309 1.00 63.19 882 GLY A O 1
ATOM 7078 N N . GLY A 1 883 ? 13.895 2.414 -4.955 1.00 68.38 883 GLY A N 1
ATOM 7079 C CA . GLY A 1 883 ? 14.915 2.372 -3.895 1.00 68.38 883 GLY A CA 1
ATOM 7080 C C . GLY A 1 883 ? 15.125 0.986 -3.270 1.00 68.38 883 GLY A C 1
ATOM 7081 O O . GLY A 1 883 ? 16.262 0.602 -2.985 1.00 68.38 883 GLY A O 1
ATOM 7082 N N . ASP A 1 884 ? 14.060 0.197 -3.117 1.00 73.12 884 ASP A N 1
ATOM 7083 C CA . ASP A 1 884 ? 14.137 -1.143 -2.521 1.00 73.12 884 ASP A CA 1
ATOM 7084 C C . ASP A 1 884 ? 14.889 -2.137 -3.408 1.00 73.12 884 ASP A C 1
ATOM 7086 O O . ASP A 1 884 ? 15.734 -2.897 -2.925 1.00 73.12 884 ASP A O 1
ATOM 7090 N N . LEU A 1 885 ? 14.655 -2.093 -4.723 1.00 78.06 885 LEU A N 1
ATOM 7091 C CA . LEU A 1 885 ? 15.360 -2.948 -5.676 1.00 78.06 885 LEU A CA 1
ATOM 7092 C C . LEU A 1 885 ? 16.845 -2.564 -5.795 1.00 78.06 885 LEU A C 1
ATOM 7094 O O . LEU A 1 885 ? 17.697 -3.441 -5.944 1.00 78.06 885 LEU A O 1
ATOM 7098 N N . TRP A 1 886 ? 17.188 -1.283 -5.625 1.00 83.00 886 TRP A N 1
ATOM 7099 C CA . TRP A 1 886 ? 18.584 -0.850 -5.495 1.00 83.00 886 TRP A CA 1
ATOM 7100 C C . TRP A 1 886 ? 19.262 -1.420 -4.251 1.00 83.00 886 TRP A C 1
ATOM 7102 O O . TRP A 1 886 ? 20.379 -1.936 -4.332 1.00 83.00 886 TRP A O 1
ATOM 7112 N N . ASN A 1 887 ? 18.596 -1.382 -3.097 1.00 86.00 887 ASN A N 1
ATOM 7113 C CA . ASN A 1 887 ? 19.133 -1.997 -1.884 1.00 86.00 887 ASN A CA 1
ATOM 7114 C C . ASN A 1 887 ? 19.288 -3.517 -2.053 1.00 86.00 887 ASN A C 1
ATOM 7116 O O . ASN A 1 887 ? 20.317 -4.074 -1.660 1.00 86.00 887 ASN A O 1
ATOM 7120 N N . GLN A 1 888 ? 18.340 -4.178 -2.725 1.00 87.56 888 GLN A N 1
ATOM 7121 C CA . GLN A 1 888 ? 18.444 -5.596 -3.070 1.00 87.56 888 GLN A CA 1
ATOM 7122 C C . GLN A 1 888 ? 19.664 -5.888 -3.958 1.00 87.56 888 GLN A C 1
ATOM 7124 O O . GLN A 1 888 ? 20.411 -6.832 -3.678 1.00 87.56 888 GLN A O 1
ATOM 7129 N N . PHE A 1 889 ? 19.926 -5.060 -4.974 1.00 91.06 889 PHE A N 1
ATOM 7130 C CA . PHE A 1 889 ? 21.122 -5.176 -5.807 1.00 91.06 889 PHE A CA 1
ATOM 7131 C C . PHE A 1 889 ? 22.408 -5.045 -4.990 1.00 91.06 889 PHE A C 1
ATOM 7133 O O . PHE A 1 889 ? 23.299 -5.883 -5.113 1.00 91.06 889 PHE A O 1
ATOM 7140 N N . ARG A 1 890 ? 22.506 -4.037 -4.116 1.00 90.81 890 ARG A N 1
ATOM 7141 C CA . ARG A 1 890 ? 23.696 -3.816 -3.274 1.00 90.81 890 ARG A CA 1
ATOM 7142 C C . ARG A 1 890 ? 23.952 -4.987 -2.331 1.00 90.81 890 ARG A C 1
ATOM 7144 O O . ARG A 1 890 ? 25.091 -5.430 -2.191 1.00 90.81 890 ARG A O 1
ATOM 7151 N N . ILE A 1 891 ? 22.894 -5.544 -1.738 1.00 93.81 891 ILE A N 1
ATOM 7152 C CA . ILE A 1 891 ? 22.982 -6.774 -0.940 1.00 93.81 891 ILE A CA 1
ATOM 7153 C C . ILE A 1 891 ? 23.537 -7.917 -1.802 1.00 93.81 891 ILE A C 1
ATOM 7155 O O . ILE A 1 891 ? 24.456 -8.624 -1.378 1.00 93.81 891 ILE A O 1
ATOM 7159 N N . LEU A 1 892 ? 23.031 -8.089 -3.027 1.00 94.12 892 LEU A N 1
ATOM 7160 C CA . LEU A 1 892 ? 23.518 -9.106 -3.960 1.00 94.12 892 LEU A CA 1
ATOM 7161 C C . LEU A 1 892 ? 24.970 -8.868 -4.397 1.00 94.12 892 LEU A C 1
ATOM 7163 O O . LEU A 1 892 ? 25.721 -9.842 -4.494 1.00 94.12 892 LEU A O 1
ATOM 7167 N N . ASP A 1 893 ? 25.393 -7.626 -4.622 1.00 94.62 893 ASP A N 1
ATOM 7168 C CA . ASP A 1 893 ? 26.780 -7.255 -4.926 1.00 94.62 893 ASP A CA 1
ATOM 7169 C C . ASP A 1 893 ? 27.700 -7.646 -3.758 1.00 94.62 893 ASP A C 1
ATOM 7171 O O . ASP A 1 893 ? 28.619 -8.452 -3.934 1.00 94.62 893 ASP A O 1
ATOM 7175 N N . CYS A 1 894 ? 27.367 -7.223 -2.532 1.00 96.50 894 CYS A N 1
ATOM 7176 C CA . CYS A 1 894 ? 28.077 -7.604 -1.309 1.00 96.50 894 CYS A CA 1
ATOM 7177 C C . CYS A 1 894 ? 28.217 -9.126 -1.167 1.00 96.50 894 CYS A C 1
ATOM 7179 O O . CYS A 1 894 ? 29.324 -9.648 -0.996 1.00 96.50 894 CYS A O 1
ATOM 7181 N N . GLN A 1 895 ? 27.111 -9.863 -1.303 1.00 95.62 895 GLN A N 1
ATOM 7182 C CA . GLN A 1 895 ? 27.116 -11.327 -1.248 1.00 95.62 895 GLN A CA 1
ATOM 7183 C C . GLN A 1 895 ? 27.995 -11.944 -2.344 1.00 95.62 895 GLN A C 1
ATOM 7185 O O . GLN A 1 895 ? 28.710 -12.920 -2.100 1.00 95.62 895 GLN A O 1
ATOM 7190 N N . THR A 1 896 ? 27.966 -11.386 -3.555 1.00 96.06 896 THR A N 1
ATOM 7191 C CA . THR A 1 896 ? 28.768 -11.859 -4.689 1.00 96.06 896 THR A CA 1
ATOM 7192 C C . THR A 1 896 ? 30.255 -11.648 -4.417 1.00 96.06 896 THR A C 1
ATOM 7194 O O . THR A 1 896 ? 31.046 -12.592 -4.504 1.00 96.06 896 THR A O 1
ATOM 7197 N N . VAL A 1 897 ? 30.647 -10.447 -3.998 1.00 96.19 897 VAL A N 1
ATOM 7198 C CA . VAL A 1 897 ? 32.034 -10.117 -3.654 1.00 96.19 897 VAL A CA 1
ATOM 7199 C C . VAL A 1 897 ? 32.526 -10.916 -2.445 1.00 96.19 897 VAL A C 1
ATOM 7201 O O . VAL A 1 897 ? 33.677 -11.356 -2.441 1.00 96.19 897 VAL A O 1
ATOM 7204 N N . GLY A 1 898 ? 31.672 -11.213 -1.463 1.00 95.56 898 GLY A N 1
ATOM 7205 C CA . GLY A 1 898 ? 31.980 -12.132 -0.358 1.00 95.56 898 GLY A CA 1
ATOM 7206 C C . GLY A 1 898 ? 32.180 -13.584 -0.812 1.00 95.56 898 GLY A C 1
ATOM 7207 O O . GLY A 1 898 ? 33.048 -14.295 -0.302 1.00 95.56 898 GLY A O 1
ATOM 7208 N N . LYS A 1 899 ? 31.456 -14.022 -1.849 1.00 94.50 899 LYS A N 1
ATOM 7209 C CA . LYS A 1 899 ? 31.488 -15.404 -2.352 1.00 94.50 899 LYS A CA 1
ATOM 7210 C C . LYS A 1 899 ? 32.643 -15.710 -3.309 1.00 94.50 899 LYS A C 1
ATOM 7212 O O . LYS A 1 899 ? 33.261 -16.763 -3.175 1.00 94.50 899 LYS A O 1
ATOM 7217 N N . PHE A 1 900 ? 33.006 -14.811 -4.229 1.00 94.19 900 PHE A N 1
ATOM 7218 C CA . PHE A 1 900 ? 34.014 -15.054 -5.287 1.00 94.19 900 PHE A CA 1
ATOM 7219 C C . PHE A 1 900 ? 35.389 -14.390 -5.020 1.00 94.19 900 PHE A C 1
ATOM 7221 O O . PHE A 1 900 ? 35.509 -13.180 -5.206 1.00 94.19 900 PHE A O 1
ATOM 7228 N N . PRO A 1 901 ? 36.428 -15.127 -4.550 1.00 92.62 901 PRO A N 1
ATOM 7229 C CA . PRO A 1 901 ? 37.686 -14.545 -4.037 1.00 92.62 901 PRO A CA 1
ATOM 7230 C C . PRO A 1 901 ? 38.504 -13.714 -5.019 1.00 92.62 901 PRO A C 1
ATOM 7232 O O . PRO A 1 901 ? 39.403 -12.991 -4.605 1.00 92.62 901 PRO A O 1
ATOM 7235 N N . GLN A 1 902 ? 38.228 -13.863 -6.307 1.00 93.06 902 GLN A N 1
ATOM 7236 C CA . GLN A 1 902 ? 38.864 -13.114 -7.378 1.00 93.06 902 GLN A CA 1
ATOM 7237 C C . GLN A 1 902 ? 38.335 -11.677 -7.524 1.00 93.06 902 GLN A C 1
ATOM 7239 O O . GLN A 1 902 ? 38.989 -10.862 -8.168 1.00 93.06 902 GLN A O 1
ATOM 7244 N N . LEU A 1 903 ? 37.181 -11.358 -6.926 1.00 95.56 903 LEU A N 1
ATOM 7245 C CA . LEU A 1 903 ? 36.636 -10.001 -6.890 1.00 95.56 903 LEU A CA 1
ATOM 7246 C C . LEU A 1 903 ? 37.336 -9.162 -5.816 1.00 95.56 903 LEU A C 1
ATOM 7248 O O . LEU A 1 903 ? 37.651 -9.654 -4.732 1.00 95.56 903 LEU A O 1
ATOM 7252 N N . ASP A 1 904 ? 37.556 -7.879 -6.106 1.00 94.50 904 ASP A N 1
ATOM 7253 C CA . ASP A 1 904 ? 38.152 -6.952 -5.144 1.00 94.50 904 ASP A CA 1
ATOM 7254 C C . ASP A 1 904 ? 37.158 -6.625 -4.022 1.00 94.50 904 ASP A C 1
ATOM 7256 O O . ASP A 1 904 ? 36.152 -5.946 -4.242 1.00 94.50 904 ASP A O 1
ATOM 7260 N N . ILE A 1 905 ? 37.472 -7.073 -2.803 1.00 95.25 905 ILE A N 1
ATOM 7261 C CA . ILE A 1 905 ? 36.687 -6.793 -1.593 1.00 95.25 905 ILE A CA 1
ATOM 7262 C C . ILE A 1 905 ? 36.558 -5.289 -1.320 1.00 95.25 905 ILE A C 1
ATOM 7264 O O . ILE A 1 905 ? 35.563 -4.848 -0.754 1.00 95.25 905 ILE A O 1
ATOM 7268 N N . ASN A 1 906 ? 37.521 -4.475 -1.768 1.00 91.88 906 ASN A N 1
ATOM 7269 C CA . ASN A 1 906 ? 37.451 -3.028 -1.582 1.00 91.88 906 ASN A CA 1
ATOM 7270 C C . ASN A 1 906 ? 36.399 -2.366 -2.473 1.00 91.88 906 ASN A C 1
ATOM 7272 O O . ASN A 1 906 ? 35.992 -1.245 -2.172 1.00 91.88 906 ASN A O 1
ATOM 7276 N N . SER A 1 907 ? 35.919 -3.050 -3.519 1.00 91.00 907 SER A N 1
ATOM 7277 C CA . SER A 1 907 ? 34.867 -2.512 -4.385 1.00 91.00 907 SER A CA 1
ATOM 7278 C C . SER A 1 907 ? 33.544 -2.292 -3.651 1.00 91.00 907 SER A C 1
ATOM 7280 O O . SER A 1 907 ? 32.805 -1.405 -4.044 1.00 91.00 907 SER A O 1
ATOM 7282 N N . ILE A 1 908 ? 33.292 -3.017 -2.554 1.00 92.88 908 ILE A N 1
ATOM 7283 C CA . ILE A 1 908 ? 32.095 -2.872 -1.704 1.00 92.88 908 ILE A CA 1
ATOM 7284 C C . ILE A 1 908 ? 32.389 -2.160 -0.376 1.00 92.88 908 ILE A C 1
ATOM 7286 O O . ILE A 1 908 ? 31.531 -2.088 0.498 1.00 92.88 908 ILE A O 1
ATOM 7290 N N . LYS A 1 909 ? 33.610 -1.641 -0.173 1.00 89.19 909 LYS A N 1
ATOM 7291 C CA . LYS A 1 909 ? 34.016 -1.043 1.112 1.00 89.19 909 LYS A CA 1
ATOM 7292 C C . LYS A 1 909 ? 33.138 0.146 1.509 1.00 89.19 909 LYS A C 1
ATOM 7294 O O . LYS A 1 909 ? 32.911 0.365 2.692 1.00 89.19 909 LYS A O 1
ATOM 7299 N N . HIS A 1 910 ? 32.658 0.909 0.532 1.00 84.69 910 HIS A N 1
ATOM 7300 C CA . HIS A 1 910 ? 31.791 2.058 0.771 1.00 84.69 910 HIS A CA 1
ATOM 7301 C C . HIS A 1 910 ? 30.418 1.647 1.339 1.00 84.69 910 HIS A C 1
ATOM 7303 O O . HIS A 1 910 ? 29.855 2.397 2.128 1.00 84.69 910 HIS A O 1
ATOM 7309 N N . PHE A 1 911 ? 29.928 0.429 1.064 1.00 88.25 911 PHE A N 1
ATOM 7310 C CA . PHE A 1 911 ? 28.681 -0.084 1.649 1.00 88.25 911 PHE A CA 1
ATOM 7311 C C . PHE A 1 911 ? 28.764 -0.338 3.162 1.00 88.25 911 PHE A C 1
ATOM 7313 O O . PHE A 1 911 ? 27.730 -0.350 3.824 1.00 88.25 911 PHE A O 1
ATOM 7320 N N . LEU A 1 912 ? 29.965 -0.427 3.751 1.00 86.50 912 LEU A N 1
ATOM 7321 C CA . LEU A 1 912 ? 30.133 -0.425 5.215 1.00 86.50 912 LEU A CA 1
ATOM 7322 C C . LEU A 1 912 ? 29.650 0.887 5.861 1.00 86.50 912 LEU A C 1
ATOM 7324 O O . LEU A 1 912 ? 29.395 0.933 7.061 1.00 86.50 912 LEU A O 1
ATOM 7328 N N . GLN A 1 913 ? 29.531 1.954 5.067 1.00 80.50 913 GLN A N 1
ATOM 7329 C CA . GLN A 1 913 ? 29.034 3.263 5.489 1.00 80.50 913 GLN A CA 1
ATOM 7330 C C . GLN A 1 913 ? 27.572 3.492 5.087 1.00 80.50 913 GLN A C 1
ATOM 7332 O O . GLN A 1 913 ? 27.057 4.591 5.284 1.00 80.50 913 GLN A O 1
ATOM 7337 N N . SER A 1 914 ? 26.908 2.470 4.532 1.00 80.88 914 SER A N 1
ATOM 7338 C CA . SER A 1 914 ? 25.505 2.548 4.137 1.00 80.88 914 SER A CA 1
ATOM 7339 C C . SER A 1 914 ? 24.618 2.857 5.341 1.00 80.88 914 SER A C 1
ATOM 7341 O O . SER A 1 914 ? 24.773 2.282 6.426 1.00 80.88 914 SER A O 1
ATOM 7343 N N . VAL A 1 915 ? 23.665 3.759 5.123 1.00 74.50 915 VAL A N 1
ATOM 7344 C CA . VAL A 1 915 ? 22.612 4.095 6.088 1.00 74.50 915 VAL A CA 1
ATOM 7345 C C . VAL A 1 915 ? 21.556 2.994 6.144 1.00 74.50 915 VAL A C 1
ATOM 7347 O O . VAL A 1 915 ? 21.077 2.662 7.225 1.00 74.50 915 VAL A O 1
ATOM 7350 N N . ASN A 1 916 ? 21.306 2.323 5.011 1.00 79.38 916 ASN A N 1
ATOM 7351 C CA . ASN A 1 916 ? 20.506 1.108 4.976 1.00 79.38 916 ASN A CA 1
ATOM 7352 C C . ASN A 1 916 ? 21.257 -0.013 5.713 1.00 79.38 916 ASN A C 1
ATOM 7354 O O . ASN A 1 916 ? 22.344 -0.433 5.295 1.00 79.38 916 ASN A O 1
ATOM 7358 N N . THR A 1 917 ? 20.661 -0.471 6.814 1.00 81.75 917 THR A N 1
ATOM 7359 C CA . THR A 1 917 ? 21.249 -1.462 7.721 1.00 81.75 917 THR A CA 1
ATOM 7360 C C . THR A 1 917 ? 21.485 -2.806 7.038 1.00 81.75 917 THR A C 1
ATOM 7362 O O . THR A 1 917 ? 22.550 -3.383 7.229 1.00 81.75 917 THR A O 1
ATOM 7365 N N . ASP A 1 918 ? 20.576 -3.268 6.180 1.00 85.44 918 ASP A N 1
ATOM 7366 C CA . ASP A 1 918 ? 20.681 -4.590 5.554 1.00 85.44 918 ASP A CA 1
ATOM 7367 C C . ASP A 1 918 ? 21.807 -4.628 4.496 1.00 85.44 918 ASP A C 1
ATOM 7369 O O . ASP A 1 918 ? 22.560 -5.600 4.400 1.00 85.44 918 ASP A O 1
ATOM 7373 N N . VAL A 1 919 ? 22.003 -3.532 3.750 1.00 88.50 919 VAL A N 1
ATOM 7374 C CA . VAL A 1 919 ? 23.153 -3.362 2.839 1.00 88.50 919 VAL A CA 1
ATOM 7375 C C . VAL A 1 919 ? 24.475 -3.366 3.613 1.00 88.50 919 VAL A C 1
ATOM 7377 O O . VAL A 1 919 ? 25.441 -4.012 3.192 1.00 88.50 919 VAL A O 1
ATOM 7380 N N . ARG A 1 920 ? 24.519 -2.664 4.753 1.00 88.81 920 ARG A N 1
ATOM 7381 C CA . ARG A 1 920 ? 25.703 -2.599 5.617 1.00 88.81 920 ARG A CA 1
ATOM 7382 C C . ARG A 1 920 ? 26.040 -3.973 6.193 1.00 88.81 920 ARG A C 1
ATOM 7384 O O . ARG A 1 920 ? 27.166 -4.429 6.022 1.00 88.81 920 ARG A O 1
ATOM 7391 N N . GLU A 1 921 ? 25.067 -4.667 6.778 1.00 89.50 921 GLU A N 1
ATOM 7392 C CA . GLU A 1 921 ? 25.233 -6.024 7.313 1.00 89.50 921 GLU A CA 1
ATOM 7393 C C . GLU A 1 921 ? 25.697 -7.012 6.228 1.00 89.50 921 GLU A C 1
ATOM 7395 O O . GLU A 1 921 ? 26.578 -7.840 6.472 1.00 89.50 921 GLU A O 1
ATOM 7400 N N . ALA A 1 922 ? 25.182 -6.899 4.997 1.00 94.06 922 ALA A N 1
ATOM 7401 C CA . ALA A 1 922 ? 25.648 -7.712 3.874 1.00 94.06 922 ALA A CA 1
ATOM 7402 C C . ALA A 1 922 ? 27.123 -7.439 3.522 1.00 94.06 922 ALA A C 1
ATOM 7404 O O . ALA A 1 922 ? 27.872 -8.378 3.223 1.00 94.06 922 ALA A O 1
ATOM 7405 N N . ALA A 1 923 ? 27.562 -6.176 3.571 1.00 94.19 923 ALA A N 1
ATOM 7406 C CA . ALA A 1 923 ? 28.961 -5.807 3.367 1.00 94.19 923 ALA A CA 1
ATOM 7407 C C . ALA A 1 923 ? 29.848 -6.347 4.500 1.00 94.19 923 ALA A C 1
ATOM 7409 O O . ALA A 1 923 ? 30.858 -7.001 4.236 1.00 94.19 923 ALA A O 1
ATOM 7410 N N . GLU A 1 924 ? 29.451 -6.152 5.756 1.00 94.00 924 GLU A N 1
ATOM 7411 C CA . GLU A 1 924 ? 30.152 -6.677 6.933 1.00 94.00 924 GLU A CA 1
ATOM 7412 C C . GLU A 1 924 ? 30.303 -8.202 6.847 1.00 94.00 924 GLU A C 1
ATOM 7414 O O . GLU A 1 924 ? 31.413 -8.729 6.968 1.00 94.00 924 GLU A O 1
ATOM 7419 N N . ALA A 1 925 ? 29.222 -8.918 6.522 1.00 94.50 925 ALA A N 1
ATOM 7420 C CA . ALA A 1 925 ? 29.234 -10.364 6.317 1.00 94.50 925 ALA A CA 1
ATOM 7421 C C . ALA A 1 925 ? 30.216 -10.786 5.210 1.00 94.50 925 ALA A C 1
ATOM 7423 O O . ALA A 1 925 ? 30.938 -11.779 5.361 1.00 94.50 925 ALA A O 1
ATOM 7424 N N . ALA A 1 926 ? 30.307 -10.020 4.118 1.00 96.25 926 ALA A N 1
ATOM 7425 C CA . ALA A 1 926 ? 31.278 -10.269 3.058 1.00 96.25 926 ALA A CA 1
ATOM 7426 C C . ALA A 1 926 ? 32.726 -10.127 3.563 1.00 96.25 926 ALA A C 1
ATOM 7428 O O . ALA A 1 926 ? 33.540 -11.024 3.324 1.00 96.25 926 ALA A O 1
ATOM 7429 N N . PHE A 1 927 ? 33.048 -9.074 4.321 1.00 96.44 927 PHE A N 1
ATOM 7430 C CA . PHE A 1 927 ? 34.378 -8.887 4.918 1.00 96.44 927 PHE A CA 1
ATOM 7431 C C . PHE A 1 927 ? 34.721 -9.976 5.947 1.00 96.44 927 PHE A C 1
ATOM 7433 O O . PHE A 1 927 ? 35.817 -10.548 5.893 1.00 96.44 927 PHE A O 1
ATOM 7440 N N . VAL A 1 928 ? 33.774 -10.332 6.824 1.00 94.94 928 VAL A N 1
ATOM 7441 C CA . VAL A 1 928 ? 33.923 -11.428 7.797 1.00 94.94 928 VAL A CA 1
ATOM 7442 C C . VAL A 1 928 ? 34.195 -12.748 7.080 1.00 94.94 928 VAL A C 1
ATOM 7444 O O . VAL A 1 928 ? 35.157 -13.441 7.414 1.00 94.94 928 VAL A O 1
ATOM 7447 N N . SER A 1 929 ? 33.414 -13.078 6.046 1.00 94.69 929 SER A N 1
ATOM 7448 C CA . SER A 1 929 ? 33.588 -14.315 5.269 1.00 94.69 929 SER A CA 1
ATOM 7449 C C . SER A 1 929 ? 34.953 -14.400 4.571 1.00 94.69 929 SER A C 1
ATOM 7451 O O . SER A 1 929 ? 35.494 -15.489 4.364 1.00 94.69 929 SER A O 1
ATOM 7453 N N . ARG A 1 930 ? 35.543 -13.242 4.249 1.00 93.38 930 ARG A N 1
ATOM 7454 C CA . ARG A 1 930 ? 36.872 -13.093 3.643 1.00 93.38 930 ARG A CA 1
ATOM 7455 C C . ARG A 1 930 ? 38.007 -13.075 4.667 1.00 93.38 930 ARG A C 1
ATOM 7457 O O . ARG A 1 930 ? 39.168 -13.136 4.264 1.00 93.38 930 ARG A O 1
ATOM 7464 N N . GLY A 1 931 ? 37.698 -12.977 5.961 1.00 94.69 931 GLY A N 1
ATOM 7465 C CA . GLY A 1 931 ? 38.685 -12.782 7.022 1.00 94.69 931 GLY A CA 1
ATOM 7466 C C . GLY A 1 931 ? 39.447 -11.458 6.897 1.00 94.69 931 GLY A C 1
ATOM 7467 O O . GLY A 1 931 ? 40.594 -11.373 7.337 1.00 94.69 931 GLY A O 1
ATOM 7468 N N . VAL A 1 932 ? 38.847 -10.449 6.258 1.00 95.25 932 VAL A N 1
ATOM 7469 C CA . VAL A 1 932 ? 39.447 -9.122 6.078 1.00 95.25 932 VAL A CA 1
ATOM 7470 C C . VAL A 1 932 ? 38.902 -8.209 7.176 1.00 95.25 932 VAL A C 1
ATOM 7472 O O . VAL A 1 932 ? 37.685 -8.066 7.278 1.00 95.25 932 VAL A O 1
ATOM 7475 N N . PRO A 1 933 ? 39.761 -7.596 8.009 1.00 93.06 933 PRO A N 1
ATOM 7476 C CA . PRO A 1 933 ? 39.292 -6.663 9.022 1.00 93.06 933 PRO A CA 1
ATOM 7477 C C . PRO A 1 933 ? 38.715 -5.412 8.355 1.00 93.06 933 PRO A C 1
ATOM 7479 O O . PRO A 1 933 ? 39.249 -4.925 7.356 1.00 93.06 933 PRO A O 1
ATOM 7482 N N . PHE A 1 934 ? 37.662 -4.870 8.948 1.00 91.12 934 PHE A N 1
ATOM 7483 C CA . PHE A 1 934 ? 37.056 -3.605 8.561 1.00 91.12 934 PHE A CA 1
ATOM 7484 C C . PHE A 1 934 ? 36.843 -2.734 9.799 1.00 91.12 934 PHE A C 1
ATOM 7486 O O . PHE A 1 934 ? 36.959 -3.204 10.931 1.00 91.12 934 PHE A O 1
ATOM 7493 N N . GLU A 1 935 ? 36.618 -1.444 9.574 1.00 86.94 935 GLU A N 1
ATOM 7494 C CA . GLU A 1 935 ? 36.285 -0.507 10.641 1.00 86.94 935 GLU A CA 1
ATOM 7495 C C . GLU A 1 935 ? 34.785 -0.598 10.917 1.00 86.94 935 GLU A C 1
ATOM 7497 O O . GLU A 1 935 ? 33.983 -0.445 9.998 1.00 86.94 935 GLU A O 1
ATOM 7502 N N . GLU A 1 936 ? 34.412 -0.879 12.166 1.00 82.06 936 GLU A N 1
ATOM 7503 C CA . GLU A 1 936 ? 33.010 -0.871 12.574 1.00 82.06 936 GLU A CA 1
ATOM 7504 C C . GLU A 1 936 ? 32.485 0.566 12.571 1.00 82.06 936 GLU A C 1
ATOM 7506 O O . GLU A 1 936 ? 33.020 1.458 13.243 1.00 82.06 936 GLU A O 1
ATOM 7511 N N . HIS A 1 937 ? 31.422 0.774 11.803 1.00 81.38 937 HIS A N 1
ATOM 7512 C CA . HIS A 1 937 ? 30.689 2.024 11.767 1.00 81.38 937 HIS A CA 1
ATOM 7513 C C . HIS A 1 937 ? 29.506 1.951 12.733 1.00 81.38 937 HIS A C 1
ATOM 7515 O O . HIS A 1 937 ? 28.820 0.934 12.822 1.00 81.38 937 HIS A O 1
ATOM 7521 N N . HIS A 1 938 ? 29.265 3.034 13.471 1.00 76.50 938 HIS A N 1
ATOM 7522 C CA . HIS A 1 938 ? 28.192 3.081 14.463 1.00 76.50 938 HIS A CA 1
ATOM 7523 C C . HIS A 1 938 ? 27.176 4.164 14.083 1.00 76.50 938 HIS A C 1
ATOM 7525 O O . HIS A 1 938 ? 27.577 5.326 13.930 1.00 76.50 938 HIS A O 1
ATOM 7531 N N . PRO A 1 939 ? 25.886 3.814 13.924 1.00 80.31 939 PRO A N 1
ATOM 7532 C CA . PRO A 1 939 ? 24.843 4.805 13.707 1.00 80.31 939 PRO A CA 1
ATOM 7533 C C . PRO A 1 939 ? 24.654 5.681 14.954 1.00 80.31 939 PRO A C 1
ATOM 7535 O O . PRO A 1 939 ? 24.723 5.187 16.085 1.00 80.31 939 PRO A O 1
ATOM 7538 N N . ILE A 1 940 ? 24.449 6.992 14.772 1.00 83.44 940 ILE A N 1
ATOM 7539 C CA . ILE A 1 940 ? 24.175 7.912 15.886 1.00 83.44 940 ILE A CA 1
ATOM 7540 C C . ILE A 1 940 ? 22.666 8.024 16.105 1.00 83.44 940 ILE A C 1
ATOM 7542 O O . ILE A 1 940 ? 22.020 8.974 15.670 1.00 83.44 940 ILE A O 1
ATOM 7546 N N . GLU A 1 941 ? 22.132 7.072 16.857 1.00 82.44 941 GLU A N 1
ATOM 7547 C CA . GLU A 1 941 ? 20.705 6.995 17.166 1.00 82.44 941 GLU A CA 1
ATOM 7548 C C . GLU A 1 941 ? 20.266 7.971 18.274 1.00 82.44 941 GLU A C 1
ATOM 7550 O O . GLU A 1 941 ? 21.060 8.391 19.128 1.00 82.44 941 GLU A O 1
ATOM 7555 N N . TRP A 1 942 ? 18.966 8.281 18.326 1.00 82.75 942 TRP A N 1
ATOM 7556 C CA . TRP A 1 942 ? 18.352 9.113 19.374 1.00 82.75 942 TRP A CA 1
ATOM 7557 C C . TRP A 1 942 ? 18.737 8.726 20.819 1.00 82.75 942 TRP A C 1
ATOM 7559 O O . TRP A 1 942 ? 19.052 9.626 21.607 1.00 82.75 942 TRP A O 1
ATOM 7569 N N . PRO A 1 943 ? 18.828 7.435 21.198 1.00 82.94 943 PRO A N 1
ATOM 7570 C CA . PRO A 1 943 ? 19.275 7.050 22.536 1.00 82.94 943 PRO A CA 1
ATOM 7571 C C . PRO A 1 943 ? 20.686 7.530 22.906 1.00 82.94 943 PRO A C 1
ATOM 7573 O O . PRO A 1 943 ? 20.947 7.844 24.070 1.00 82.94 943 PRO A O 1
ATOM 7576 N N . ILE A 1 944 ? 21.597 7.664 21.935 1.00 84.44 944 ILE A N 1
ATOM 7577 C CA . ILE A 1 944 ? 22.945 8.211 22.164 1.00 84.44 944 ILE A CA 1
ATOM 7578 C C . ILE A 1 944 ? 22.857 9.707 22.494 1.00 84.44 944 ILE A C 1
ATOM 7580 O O . ILE A 1 944 ? 23.571 10.203 23.376 1.00 84.44 944 ILE A O 1
ATOM 7584 N N . ILE A 1 945 ? 21.937 10.423 21.844 1.00 84.12 945 ILE A N 1
ATOM 7585 C CA . ILE A 1 945 ? 21.646 11.834 22.124 1.00 84.12 945 ILE A CA 1
ATOM 7586 C C . ILE A 1 945 ? 21.109 11.984 23.549 1.00 84.12 945 ILE A C 1
ATOM 7588 O O . ILE A 1 945 ? 21.641 12.769 24.336 1.00 84.12 945 ILE A O 1
ATOM 7592 N N . TRP A 1 946 ? 20.122 11.176 23.933 1.00 83.75 946 TRP A N 1
ATOM 7593 C CA . TRP A 1 946 ? 19.531 11.221 25.273 1.00 83.75 946 TRP A CA 1
ATOM 7594 C C . TRP A 1 946 ? 20.516 10.841 26.374 1.00 83.75 946 TRP A C 1
ATOM 7596 O O . TRP A 1 946 ? 20.542 11.491 27.423 1.00 83.75 946 TRP A O 1
ATOM 7606 N N . LYS A 1 947 ? 21.380 9.850 26.131 1.00 83.62 947 LYS A N 1
ATOM 7607 C CA . LYS A 1 947 ? 22.493 9.525 27.030 1.00 83.62 947 LYS A CA 1
ATOM 7608 C C . LYS A 1 947 ? 23.415 10.730 27.220 1.00 83.62 947 LYS A C 1
ATOM 7610 O O . LYS A 1 947 ? 23.710 11.104 28.353 1.00 83.62 947 LYS A O 1
ATOM 7615 N N . THR A 1 948 ? 23.789 11.398 26.128 1.00 85.94 948 THR A N 1
ATOM 7616 C CA . THR A 1 948 ? 24.640 12.601 26.154 1.00 85.94 948 THR A CA 1
ATOM 7617 C C . THR A 1 948 ? 23.997 13.754 26.940 1.00 85.94 948 THR A C 1
ATOM 7619 O O . THR A 1 948 ? 24.682 14.471 27.682 1.00 85.94 948 THR A O 1
ATOM 7622 N N . LEU A 1 949 ? 22.677 13.928 26.816 1.00 82.88 949 LEU A N 1
ATOM 7623 C CA . LEU A 1 949 ? 21.903 14.915 27.577 1.00 82.88 949 LEU A CA 1
ATOM 7624 C C . LEU A 1 949 ? 21.868 14.572 29.074 1.00 82.88 949 LEU A C 1
ATOM 7626 O O . LEU A 1 949 ? 22.170 15.433 29.907 1.00 82.88 949 LEU A O 1
ATOM 7630 N N . SER A 1 950 ? 21.583 13.310 29.409 1.00 80.31 950 SER A N 1
ATOM 7631 C CA . SER A 1 950 ? 21.549 12.805 30.789 1.00 80.31 950 SER A CA 1
ATOM 7632 C C . SER A 1 950 ? 22.901 12.979 31.491 1.00 80.31 950 SER A C 1
ATOM 7634 O O . SER A 1 950 ? 22.977 13.577 32.566 1.00 80.31 950 SER A O 1
ATOM 7636 N N . GLU A 1 951 ? 24.002 12.594 30.837 1.00 82.75 951 GLU A N 1
ATOM 7637 C CA . GLU A 1 951 ? 25.374 12.789 31.334 1.00 82.75 951 GLU A CA 1
ATOM 7638 C C . GLU A 1 951 ? 25.751 14.271 31.507 1.00 82.75 951 GLU A C 1
ATOM 7640 O O . GLU A 1 951 ? 26.651 14.617 32.276 1.00 82.75 951 GLU A O 1
ATOM 7645 N N . SER A 1 952 ? 25.060 15.171 30.805 1.00 81.75 952 SER A N 1
ATOM 7646 C CA . SER A 1 952 ? 25.214 16.625 30.942 1.00 81.75 952 SER A CA 1
ATOM 7647 C C . SER A 1 952 ? 24.308 17.223 32.033 1.00 81.75 952 SER A C 1
ATOM 7649 O O . SER A 1 952 ? 24.334 18.433 32.275 1.00 81.75 952 SER A O 1
ATOM 7651 N N . GLY A 1 953 ? 23.544 16.384 32.741 1.00 78.25 953 GLY A N 1
ATOM 7652 C CA . GLY A 1 953 ? 22.651 16.779 33.826 1.00 78.25 953 GLY A CA 1
ATOM 7653 C C . GLY A 1 953 ? 21.493 17.655 33.351 1.00 78.25 953 GLY A C 1
ATOM 7654 O O . GLY A 1 953 ? 21.146 18.618 34.052 1.00 78.25 953 GLY A O 1
ATOM 7655 N N . LEU A 1 954 ? 20.978 17.366 32.151 1.00 76.19 954 LEU A N 1
ATOM 7656 C CA . LEU A 1 954 ? 19.789 17.968 31.553 1.00 76.19 954 LEU A CA 1
ATOM 7657 C C . LEU A 1 954 ? 18.629 16.975 31.571 1.00 76.19 954 LEU A C 1
ATOM 7659 O O . LEU A 1 954 ? 18.805 15.794 31.273 1.00 76.19 954 LEU A O 1
ATOM 7663 N N . ASP A 1 955 ? 17.442 17.491 31.872 1.00 67.94 955 ASP A N 1
ATOM 7664 C CA . ASP A 1 955 ? 16.194 16.765 31.684 1.00 67.94 955 ASP A CA 1
ATOM 7665 C C . ASP A 1 955 ? 15.486 17.268 30.418 1.00 67.94 955 ASP A C 1
ATOM 7667 O O . ASP A 1 955 ? 15.453 18.472 30.161 1.00 67.94 955 ASP A O 1
ATOM 7671 N N . MET A 1 956 ? 14.953 16.352 29.609 1.00 58.44 956 MET A N 1
ATOM 7672 C CA . MET A 1 956 ? 14.507 16.627 28.233 1.00 58.44 956 MET A CA 1
ATOM 7673 C C . MET A 1 956 ? 13.171 17.370 28.156 1.00 58.44 956 MET A C 1
ATOM 7675 O O . MET A 1 956 ? 12.854 17.938 27.119 1.00 58.44 956 MET A O 1
ATOM 7679 N N . GLN A 1 957 ? 12.394 17.405 29.243 1.00 54.94 957 GLN A N 1
ATOM 7680 C CA . GLN A 1 957 ? 11.139 18.169 29.295 1.00 54.94 957 GLN A CA 1
ATOM 7681 C C . GLN A 1 957 ? 11.352 19.677 29.497 1.00 54.94 957 GLN A C 1
ATOM 7683 O O . GLN A 1 957 ? 10.396 20.451 29.521 1.00 54.94 957 GLN A O 1
ATOM 7688 N N . ILE A 1 958 ? 12.601 20.119 29.650 1.00 48.78 958 ILE A N 1
ATOM 7689 C CA . ILE A 1 958 ? 12.916 21.528 29.840 1.00 48.78 958 ILE A CA 1
ATOM 7690 C C . ILE A 1 958 ? 13.044 22.176 28.457 1.00 48.78 958 ILE A C 1
ATOM 7692 O O . ILE A 1 958 ? 14.123 22.210 27.865 1.00 48.78 958 ILE A O 1
ATOM 7696 N N . GLY A 1 959 ? 11.939 22.745 27.964 1.00 49.94 959 GLY A N 1
ATOM 7697 C CA . GLY A 1 959 ? 12.012 23.842 26.994 1.00 49.94 959 GLY A CA 1
ATOM 7698 C C . GLY A 1 959 ? 12.913 24.967 27.534 1.00 49.94 959 GLY A C 1
ATOM 7699 O O . GLY A 1 959 ? 13.178 24.997 28.739 1.00 49.94 959 GLY A O 1
ATOM 7700 N N . PRO A 1 960 ? 13.422 25.883 26.691 1.00 46.66 960 PRO A N 1
ATOM 7701 C CA . PRO A 1 960 ? 14.379 26.909 27.115 1.00 46.66 960 PRO A CA 1
ATOM 7702 C C . PRO A 1 960 ? 13.927 27.587 28.418 1.00 46.66 960 PRO A C 1
ATOM 7704 O O . PRO A 1 960 ? 12.903 28.265 28.461 1.00 46.66 960 PRO A O 1
ATOM 7707 N N . SER A 1 961 ? 14.658 27.341 29.511 1.00 49.28 961 SER A N 1
ATOM 7708 C CA . SER A 1 961 ? 14.289 27.857 30.832 1.00 49.28 961 SER A CA 1
ATOM 7709 C C . SER A 1 961 ? 14.758 29.305 30.979 1.00 49.28 961 SER A C 1
ATOM 7711 O O . SER A 1 961 ? 15.804 29.681 30.447 1.00 49.28 961 SER A O 1
ATOM 7713 N N . GLU A 1 962 ? 14.084 30.089 31.819 1.00 48.84 962 GLU A N 1
ATOM 7714 C CA . GLU A 1 962 ? 14.507 31.455 32.171 1.00 48.84 962 GLU A CA 1
ATOM 7715 C C . GLU A 1 962 ? 15.847 31.516 32.942 1.00 48.84 962 GLU A C 1
ATOM 7717 O O . GLU A 1 962 ? 16.381 32.597 33.194 1.00 48.84 962 GLU A O 1
ATOM 7722 N N . THR A 1 963 ? 16.437 30.374 33.323 1.00 59.53 963 THR A N 1
ATOM 7723 C CA . THR A 1 963 ? 17.694 30.337 34.083 1.00 59.53 963 THR A CA 1
ATOM 7724 C C . THR A 1 963 ? 18.929 30.207 33.185 1.00 59.53 963 THR A C 1
ATOM 7726 O O . THR A 1 963 ? 19.079 29.264 32.405 1.00 59.53 963 THR A O 1
ATOM 7729 N N . ALA A 1 964 ? 19.892 31.117 33.365 1.00 63.78 964 ALA A N 1
ATOM 7730 C CA . ALA A 1 964 ? 21.167 31.118 32.638 1.00 63.78 964 ALA A CA 1
ATOM 7731 C C . ALA A 1 964 ? 21.963 29.801 32.780 1.00 63.78 964 ALA A C 1
ATOM 7733 O O . ALA A 1 964 ? 22.700 29.411 31.874 1.00 63.78 964 ALA A O 1
ATOM 7734 N N . THR A 1 965 ? 21.803 29.090 33.901 1.00 67.62 965 THR A N 1
ATOM 7735 C CA . THR A 1 965 ? 22.479 27.811 34.168 1.00 67.62 965 THR A CA 1
ATOM 7736 C C . THR A 1 965 ? 21.966 26.678 33.276 1.00 67.62 965 THR A C 1
ATOM 7738 O O . THR A 1 965 ? 22.772 25.871 32.816 1.00 67.62 965 THR A O 1
ATOM 7741 N N . ALA A 1 966 ? 20.657 26.608 33.007 1.00 68.38 966 ALA A N 1
ATOM 7742 C CA . ALA A 1 966 ? 20.096 25.587 32.122 1.00 68.38 966 ALA A CA 1
ATOM 7743 C C . ALA A 1 966 ? 20.479 25.844 30.657 1.00 68.38 966 ALA A C 1
ATOM 7745 O O . ALA A 1 966 ? 20.889 24.915 29.970 1.00 68.38 966 ALA A O 1
ATOM 7746 N N . ASN A 1 967 ? 20.459 27.109 30.218 1.00 72.12 967 ASN A N 1
ATOM 7747 C CA . ASN A 1 967 ? 20.865 27.485 28.858 1.00 72.12 967 ASN A CA 1
ATOM 7748 C C . ASN A 1 967 ? 22.343 27.170 28.596 1.00 72.12 967 ASN A C 1
ATOM 7750 O O . ASN A 1 967 ? 22.688 26.669 27.530 1.00 72.12 967 ASN A O 1
ATOM 7754 N N . LYS A 1 968 ? 23.214 27.373 29.596 1.00 79.69 968 LYS A N 1
ATOM 7755 C CA . LYS A 1 968 ? 24.623 26.973 29.500 1.00 79.69 968 LYS A CA 1
ATOM 7756 C C . LYS A 1 968 ? 24.790 25.456 29.369 1.00 79.69 968 LYS A C 1
ATOM 7758 O O . LYS A 1 968 ? 25.539 25.005 28.513 1.00 79.69 968 LYS A O 1
ATOM 7763 N N . LYS A 1 969 ? 24.087 24.670 30.192 1.00 82.19 969 LYS A N 1
ATOM 7764 C CA . LYS A 1 969 ? 24.118 23.203 30.091 1.00 82.19 969 LYS A CA 1
ATOM 7765 C C . LYS A 1 969 ? 23.612 22.717 28.730 1.00 82.19 969 LYS A C 1
ATOM 7767 O O . LYS A 1 969 ? 24.209 21.804 28.172 1.00 82.19 969 LYS A O 1
ATOM 7772 N N . MET A 1 970 ? 22.551 23.333 28.202 1.00 82.19 970 MET A N 1
ATOM 7773 C CA . MET A 1 970 ? 21.993 23.022 26.882 1.00 82.19 970 MET A CA 1
ATOM 7774 C C . MET A 1 970 ? 23.013 23.290 25.770 1.00 82.19 970 MET A C 1
ATOM 7776 O O . MET A 1 970 ? 23.251 22.421 24.940 1.00 82.19 970 MET A O 1
ATOM 7780 N N . ALA A 1 971 ? 23.691 24.440 25.809 1.00 82.44 971 ALA A N 1
ATOM 7781 C CA . ALA A 1 971 ? 24.765 24.766 24.872 1.00 82.44 971 ALA A CA 1
ATOM 7782 C C . ALA A 1 971 ? 25.945 23.775 24.962 1.00 82.44 971 ALA A C 1
ATOM 7784 O O . ALA A 1 971 ? 26.423 23.281 23.940 1.00 82.44 971 ALA A O 1
ATOM 7785 N N . ASP A 1 972 ? 26.376 23.422 26.180 1.00 85.56 972 ASP A N 1
ATOM 7786 C CA . ASP A 1 972 ? 27.432 22.424 26.403 1.00 85.56 972 ASP A CA 1
ATOM 7787 C C . ASP A 1 972 ? 27.031 21.039 25.853 1.00 85.56 972 ASP A C 1
ATOM 7789 O O . ASP A 1 972 ? 27.864 20.327 25.283 1.00 85.56 972 ASP A O 1
ATOM 7793 N N . ALA A 1 973 ? 25.758 20.653 25.986 1.00 87.00 973 ALA A N 1
ATOM 7794 C CA . ALA A 1 973 ? 25.235 19.410 25.431 1.00 87.00 973 ALA A CA 1
ATOM 7795 C C . ALA A 1 973 ? 25.143 19.446 23.899 1.00 87.00 973 ALA A C 1
ATOM 7797 O O . ALA A 1 973 ? 25.587 18.495 23.260 1.00 87.00 973 ALA A O 1
ATOM 7798 N N . SER A 1 974 ? 24.676 20.546 23.300 1.00 88.06 974 SER A N 1
ATOM 7799 C CA . SER A 1 974 ? 24.658 20.719 21.841 1.00 88.06 974 SER A CA 1
ATOM 7800 C C . SER A 1 974 ? 26.066 20.665 21.237 1.00 88.06 974 SER A C 1
ATOM 7802 O O . SER A 1 974 ? 26.245 20.069 20.178 1.00 88.06 974 SER A O 1
ATOM 7804 N N . ILE A 1 975 ? 27.099 21.169 21.931 1.00 90.12 975 ILE A N 1
ATOM 7805 C CA . ILE A 1 975 ? 28.501 20.966 21.522 1.00 90.12 975 ILE A CA 1
ATOM 7806 C C . ILE A 1 975 ? 28.871 19.479 21.530 1.00 90.12 975 ILE A C 1
ATOM 7808 O O . ILE A 1 975 ? 29.507 18.999 20.591 1.00 90.12 975 ILE A O 1
ATOM 7812 N N . LYS A 1 976 ? 28.535 18.745 22.600 1.00 90.00 976 LYS A N 1
ATOM 7813 C CA . LYS A 1 976 ? 28.843 17.308 22.690 1.00 90.00 976 LYS A CA 1
ATOM 7814 C C . LYS A 1 976 ? 28.129 16.519 21.594 1.00 90.00 976 LYS A C 1
ATOM 7816 O O . LYS A 1 976 ? 28.773 15.699 20.953 1.00 90.00 976 LYS A O 1
ATOM 7821 N N . ILE A 1 977 ? 26.855 16.817 21.346 1.00 89.69 977 ILE A N 1
ATOM 7822 C CA . ILE A 1 977 ? 26.036 16.194 20.301 1.00 89.69 977 ILE A CA 1
ATOM 7823 C C . ILE A 1 977 ? 26.618 16.479 18.914 1.00 89.69 977 ILE A C 1
ATOM 7825 O O . ILE A 1 977 ? 26.846 15.549 18.147 1.00 89.69 977 ILE A O 1
ATOM 7829 N N . ALA A 1 978 ? 26.973 17.734 18.622 1.00 89.25 978 ALA A N 1
ATOM 7830 C CA . ALA A 1 978 ? 27.633 18.088 17.367 1.00 89.25 978 ALA A CA 1
ATOM 7831 C C . ALA A 1 978 ? 28.962 17.332 17.177 1.00 89.25 978 ALA A C 1
ATOM 7833 O O . ALA A 1 978 ? 29.275 16.882 16.077 1.00 89.25 978 ALA A O 1
ATOM 7834 N N . LYS A 1 979 ? 29.729 17.127 18.257 1.00 91.00 979 LYS A N 1
ATOM 7835 C CA . LYS A 1 979 ? 30.989 16.368 18.217 1.00 91.00 979 LYS A CA 1
ATOM 7836 C C . LYS A 1 979 ? 30.805 14.879 17.936 1.00 91.00 979 LYS A C 1
ATOM 7838 O O . LYS A 1 979 ? 31.748 14.283 17.424 1.00 91.00 979 LYS A O 1
ATOM 7843 N N . LEU A 1 980 ? 29.642 14.285 18.220 1.00 89.25 980 LEU A N 1
ATOM 7844 C CA . LEU A 1 980 ? 29.377 12.885 17.861 1.00 89.25 980 LEU A CA 1
ATOM 7845 C C . LEU A 1 980 ? 29.508 12.686 16.345 1.00 89.25 980 LEU A C 1
ATOM 7847 O O . LEU A 1 980 ? 30.143 11.737 15.898 1.00 89.25 980 LEU A O 1
ATOM 7851 N N . MET A 1 981 ? 29.019 13.647 15.556 1.00 89.12 981 MET A N 1
ATOM 7852 C CA . MET A 1 981 ? 29.066 13.601 14.090 1.00 89.12 981 MET A CA 1
ATOM 7853 C C . MET A 1 981 ? 30.476 13.796 13.502 1.00 89.12 981 MET A C 1
ATOM 7855 O O . MET A 1 981 ? 30.688 13.552 12.313 1.00 89.12 981 MET A O 1
ATOM 7859 N N . LEU A 1 982 ? 31.450 14.242 14.309 1.00 87.38 982 LEU A N 1
ATOM 7860 C CA . LEU A 1 982 ? 32.841 14.408 13.877 1.00 87.38 982 LEU A CA 1
ATOM 7861 C C . LEU A 1 982 ? 33.638 13.102 13.893 1.00 87.38 982 LEU A C 1
ATOM 7863 O O . LEU A 1 982 ? 34.744 13.098 13.352 1.00 87.38 982 LEU A O 1
ATOM 7867 N N . ALA A 1 983 ? 33.139 12.012 14.479 1.00 84.56 983 ALA A N 1
ATOM 7868 C CA . ALA A 1 983 ? 33.846 10.735 14.432 1.00 84.56 983 ALA A CA 1
ATOM 7869 C C . ALA A 1 983 ? 33.930 10.211 12.983 1.00 84.56 983 ALA A C 1
ATOM 7871 O O . ALA A 1 983 ? 32.991 10.368 12.203 1.00 84.56 983 ALA A O 1
ATOM 7872 N N . ASP A 1 984 ? 35.074 9.639 12.591 1.00 76.81 984 ASP A N 1
ATOM 7873 C CA . ASP A 1 984 ? 35.254 9.067 11.242 1.00 76.81 984 ASP A CA 1
ATOM 7874 C C . ASP A 1 984 ? 34.326 7.869 11.005 1.00 76.81 984 ASP A C 1
ATOM 7876 O O . ASP A 1 984 ? 33.822 7.686 9.899 1.00 76.81 984 ASP A O 1
ATOM 7880 N N . ASN A 1 985 ? 34.020 7.121 12.064 1.00 79.75 985 ASN A N 1
ATOM 7881 C CA . ASN A 1 985 ? 33.144 5.960 12.019 1.00 79.75 985 ASN A CA 1
ATOM 7882 C C . ASN A 1 985 ? 31.655 6.268 12.278 1.00 79.75 985 ASN A C 1
ATOM 7884 O O . ASN A 1 985 ? 30.839 5.348 12.265 1.00 79.75 985 ASN A O 1
ATOM 7888 N N . ALA A 1 986 ? 31.282 7.536 12.488 1.00 80.50 986 ALA A N 1
ATOM 7889 C CA . ALA A 1 986 ? 29.889 7.936 12.684 1.00 80.50 986 ALA A CA 1
ATOM 7890 C C . ALA A 1 986 ? 29.105 7.926 11.365 1.00 80.50 986 ALA A C 1
ATOM 7892 O O . ALA A 1 986 ? 29.361 8.752 10.475 1.00 80.50 986 ALA A O 1
ATOM 7893 N N . ILE A 1 987 ? 28.116 7.038 11.297 1.00 75.44 987 ILE A N 1
ATOM 7894 C CA . ILE A 1 987 ? 27.105 6.955 10.234 1.00 75.44 987 ILE A CA 1
ATOM 7895 C C . ILE A 1 987 ? 25.729 7.328 10.809 1.00 75.44 987 ILE A C 1
ATOM 7897 O O . ILE A 1 987 ? 25.619 7.507 12.019 1.00 75.44 987 ILE A O 1
ATOM 7901 N N . CYS A 1 988 ? 24.712 7.522 9.964 1.00 75.44 988 CYS A N 1
ATOM 7902 C CA . CYS A 1 988 ? 23.354 7.923 10.363 1.00 75.44 988 CYS A CA 1
ATOM 7903 C C . CYS A 1 988 ? 23.328 9.066 11.405 1.00 75.44 988 CYS A C 1
ATOM 7905 O O . CYS A 1 988 ? 23.123 8.874 12.602 1.00 75.44 988 CYS A O 1
ATOM 7907 N N . PHE A 1 989 ? 23.622 10.286 10.955 1.00 83.69 989 PHE A N 1
ATOM 7908 C CA . PHE A 1 989 ? 23.677 11.482 11.806 1.00 83.69 989 PHE A CA 1
ATOM 7909 C C . PHE A 1 989 ? 22.394 12.329 11.731 1.00 83.69 989 PHE A C 1
ATOM 7911 O O . PHE A 1 989 ? 22.405 13.508 12.087 1.00 83.69 989 PHE A O 1
ATOM 7918 N N . GLY A 1 990 ? 21.280 11.727 11.307 1.00 84.38 990 GLY A N 1
ATOM 7919 C CA . GLY A 1 990 ? 19.960 12.358 11.287 1.00 84.38 990 GLY A CA 1
ATOM 7920 C C . GLY A 1 990 ? 19.532 12.840 12.677 1.00 84.38 990 GLY A C 1
ATOM 7921 O O . GLY A 1 990 ? 19.301 14.038 12.835 1.00 84.38 990 GLY A O 1
ATOM 7922 N N . PRO A 1 991 ? 19.528 11.983 13.719 1.00 85.94 991 PRO A N 1
ATOM 7923 C CA . PRO A 1 991 ? 19.158 12.378 15.081 1.00 85.94 991 PRO A CA 1
ATOM 7924 C C . PRO A 1 991 ? 19.975 13.542 15.681 1.00 85.94 991 PRO A C 1
ATOM 7926 O O . PRO A 1 991 ? 19.370 14.519 16.137 1.00 85.94 991 PRO A O 1
ATOM 7929 N N . PRO A 1 992 ? 21.330 13.542 15.675 1.00 89.00 992 PRO A N 1
ATOM 7930 C CA . PRO A 1 992 ? 22.096 14.688 16.172 1.00 89.00 992 PRO A CA 1
ATOM 7931 C C . PRO A 1 992 ? 21.872 15.959 15.339 1.00 89.00 992 PRO A C 1
ATOM 7933 O O . PRO A 1 992 ? 21.844 17.053 15.906 1.00 89.00 992 PRO A O 1
ATOM 7936 N N . ALA A 1 993 ? 21.689 15.845 14.019 1.00 88.75 993 ALA A N 1
ATOM 7937 C CA . ALA A 1 993 ? 21.373 16.989 13.170 1.00 88.75 993 ALA A CA 1
ATOM 7938 C C . ALA A 1 993 ? 19.969 17.548 13.462 1.00 88.75 993 ALA A C 1
ATOM 7940 O O . ALA A 1 993 ? 19.819 18.753 13.656 1.00 88.75 993 ALA A O 1
ATOM 7941 N N . ALA A 1 994 ? 18.961 16.686 13.597 1.00 85.31 994 ALA A N 1
ATOM 7942 C CA . ALA A 1 994 ? 17.600 17.055 13.972 1.00 85.31 994 ALA A CA 1
ATOM 7943 C C . ALA A 1 994 ? 17.548 17.731 15.354 1.00 85.31 994 ALA A C 1
ATOM 7945 O O . ALA A 1 994 ? 16.848 18.730 15.525 1.00 85.31 994 ALA A O 1
ATOM 7946 N N . TRP A 1 995 ? 18.337 17.255 16.325 1.00 86.75 995 TRP A N 1
ATOM 7947 C CA . TRP A 1 995 ? 18.489 17.927 17.619 1.00 86.75 995 TRP A CA 1
ATOM 7948 C C . TRP A 1 995 ? 19.021 19.357 17.464 1.00 86.75 995 TRP A C 1
ATOM 7950 O O . TRP A 1 995 ? 18.460 20.301 18.021 1.00 86.75 995 TRP A O 1
ATOM 7960 N N . LEU A 1 996 ? 20.096 19.537 16.692 1.00 88.75 996 LEU A N 1
ATOM 7961 C CA . LEU A 1 996 ? 20.681 20.860 16.456 1.00 88.75 996 LEU A CA 1
ATOM 7962 C C . LEU A 1 996 ? 19.724 21.779 15.690 1.00 88.75 996 LEU A C 1
ATOM 7964 O O . LEU A 1 996 ? 19.665 22.971 15.979 1.00 88.75 996 LEU A O 1
ATOM 7968 N N . TRP A 1 997 ? 18.940 21.233 14.764 1.00 87.75 997 TRP A N 1
ATOM 7969 C CA . TRP A 1 997 ? 17.881 21.962 14.073 1.00 87.75 997 TRP A CA 1
ATOM 7970 C C . TRP A 1 997 ? 16.823 22.520 15.044 1.00 87.75 997 TRP A C 1
ATOM 7972 O O . TRP A 1 997 ? 16.450 23.688 14.938 1.00 87.75 997 TRP A O 1
ATOM 7982 N N . GLN A 1 998 ? 16.389 21.733 16.035 1.00 83.19 998 GLN A N 1
ATOM 7983 C CA . GLN A 1 998 ? 15.416 22.179 17.047 1.00 83.19 998 GLN A CA 1
ATOM 7984 C C . GLN A 1 998 ? 16.020 23.120 18.101 1.00 83.19 998 GLN A C 1
ATOM 7986 O O . GLN A 1 998 ? 15.318 23.970 18.653 1.00 83.19 998 GLN A O 1
ATOM 7991 N N . HIS A 1 999 ? 17.318 22.984 18.383 1.00 84.81 999 HIS A N 1
ATOM 7992 C CA . HIS A 1 999 ? 18.008 23.701 19.456 1.00 84.81 999 HIS A CA 1
ATOM 7993 C C . HIS A 1 999 ? 19.243 24.464 18.949 1.00 84.81 999 HIS A C 1
ATOM 7995 O O . HIS A 1 999 ? 20.375 24.137 19.341 1.00 84.81 999 HIS A O 1
ATOM 8001 N N . PRO A 1 1000 ? 19.056 25.502 18.110 1.00 85.94 1000 PRO A N 1
ATOM 8002 C CA . PRO A 1 1000 ? 20.173 26.251 17.569 1.00 85.94 1000 PRO A CA 1
ATOM 8003 C C . PRO A 1 1000 ? 20.940 26.983 18.672 1.00 85.94 1000 PRO A C 1
ATOM 8005 O O . PRO A 1 1000 ? 20.352 27.632 19.539 1.00 85.94 1000 PRO A O 1
ATOM 8008 N N . SER A 1 1001 ? 22.271 26.891 18.646 1.00 86.81 1001 SER A N 1
ATOM 8009 C CA . SER A 1 1001 ? 23.126 27.609 19.598 1.00 86.81 1001 SER A CA 1
ATOM 8010 C C . SER A 1 1001 ? 24.408 28.117 18.951 1.00 86.81 1001 SER A C 1
ATOM 8012 O O . SER A 1 1001 ? 25.015 27.461 18.101 1.00 86.81 1001 SER A O 1
ATOM 8014 N N . LYS A 1 1002 ? 24.863 29.289 19.405 1.00 87.44 1002 LYS A N 1
ATOM 8015 C CA . LYS A 1 1002 ? 26.115 29.898 18.941 1.00 87.44 1002 LYS A CA 1
ATOM 8016 C C . LYS A 1 1002 ? 27.310 28.993 19.235 1.00 87.44 1002 LYS A C 1
ATOM 8018 O O . LYS A 1 1002 ? 28.260 28.932 18.461 1.00 87.44 1002 LYS A O 1
ATOM 8023 N N . GLU A 1 1003 ? 27.262 28.314 20.372 1.00 85.81 1003 GLU A N 1
ATOM 8024 C CA . GLU A 1 1003 ? 28.311 27.443 20.878 1.00 85.81 1003 GLU A CA 1
ATOM 8025 C C . GLU A 1 1003 ? 28.472 26.173 20.028 1.00 85.81 1003 GLU A C 1
ATOM 8027 O O . GLU A 1 1003 ? 29.598 25.710 19.843 1.00 85.81 1003 GLU A O 1
ATOM 8032 N N . ALA A 1 1004 ? 27.378 25.636 19.473 1.00 90.06 1004 ALA A N 1
ATOM 8033 C CA . ALA A 1 1004 ? 27.413 24.470 18.589 1.00 90.06 1004 ALA A CA 1
ATOM 8034 C C . ALA A 1 1004 ? 27.702 24.819 17.118 1.00 90.06 1004 ALA A C 1
ATOM 8036 O O . ALA A 1 1004 ? 28.215 23.963 16.399 1.00 90.06 1004 ALA A O 1
ATOM 8037 N N . ALA A 1 1005 ? 27.440 26.058 16.679 1.00 91.00 1005 ALA A N 1
ATOM 8038 C CA . ALA A 1 1005 ? 27.598 26.493 15.285 1.00 91.00 1005 ALA A CA 1
ATOM 8039 C C . ALA A 1 1005 ? 29.001 26.230 14.705 1.00 91.00 1005 ALA A C 1
ATOM 8041 O O . ALA A 1 1005 ? 29.130 25.804 13.561 1.00 91.00 1005 ALA A O 1
ATOM 8042 N N . GLU A 1 1006 ? 30.056 26.438 15.498 1.00 91.44 1006 GLU A N 1
ATOM 8043 C CA . GLU A 1 1006 ? 31.444 26.185 15.078 1.00 91.44 1006 GLU A CA 1
ATOM 8044 C C . GLU A 1 1006 ? 31.691 24.693 14.800 1.00 91.44 1006 GLU A C 1
ATOM 8046 O O . GLU A 1 1006 ? 32.329 24.322 13.818 1.00 91.44 1006 GLU A O 1
ATOM 8051 N N . VAL A 1 1007 ? 31.162 23.821 15.661 1.00 91.75 1007 VAL A N 1
ATOM 8052 C CA . VAL A 1 1007 ? 31.315 22.369 15.517 1.00 91.75 1007 VAL A CA 1
ATOM 8053 C C . VAL A 1 1007 ? 30.443 21.857 14.374 1.00 91.75 1007 VAL A C 1
ATOM 8055 O O . VAL A 1 1007 ? 30.912 21.051 13.579 1.00 91.75 1007 VAL A O 1
ATOM 8058 N N . LEU A 1 1008 ? 29.208 22.352 14.248 1.00 92.31 1008 LEU A N 1
ATOM 8059 C CA . LEU A 1 1008 ? 28.314 22.019 13.139 1.00 92.31 1008 LEU A CA 1
ATOM 8060 C C . LEU A 1 1008 ? 28.936 22.400 11.791 1.00 92.31 1008 LEU A C 1
ATOM 8062 O O . LEU A 1 1008 ? 28.926 21.590 10.870 1.00 92.31 1008 LEU A O 1
ATOM 8066 N N . ALA A 1 1009 ? 29.551 23.580 11.694 1.00 91.38 1009 ALA A N 1
ATOM 8067 C CA . ALA A 1 1009 ? 30.276 23.997 10.499 1.00 91.38 1009 ALA A CA 1
ATOM 8068 C C . ALA A 1 1009 ? 31.409 23.015 10.145 1.00 91.38 1009 ALA A C 1
ATOM 8070 O O . ALA A 1 1009 ? 31.525 22.584 8.998 1.00 91.38 1009 ALA A O 1
ATOM 8071 N N . GLN A 1 1010 ? 32.197 22.579 11.135 1.00 92.50 1010 GLN A N 1
ATOM 8072 C CA . GLN A 1 1010 ? 33.239 21.563 10.931 1.00 92.50 1010 GLN A CA 1
ATOM 8073 C C . GLN A 1 1010 ? 32.664 20.210 10.485 1.00 92.50 1010 GLN A C 1
ATOM 8075 O O . GLN A 1 1010 ? 33.252 19.550 9.627 1.00 92.50 1010 GLN A O 1
ATOM 8080 N N . VAL A 1 1011 ? 31.520 19.796 11.043 1.00 90.62 1011 VAL A N 1
ATOM 8081 C CA . VAL A 1 1011 ? 30.811 18.571 10.640 1.00 90.62 1011 VAL A CA 1
ATOM 8082 C C . VAL A 1 1011 ? 30.380 18.670 9.185 1.00 90.62 1011 VAL A C 1
ATOM 8084 O O . VAL A 1 1011 ? 30.712 17.780 8.408 1.00 90.62 1011 VAL A O 1
ATOM 8087 N N . VAL A 1 1012 ? 29.704 19.755 8.804 1.00 89.88 1012 VAL A N 1
ATOM 8088 C CA . VAL A 1 1012 ? 29.255 19.993 7.428 1.00 89.88 1012 VAL A CA 1
ATOM 8089 C C . VAL A 1 1012 ? 30.444 19.975 6.476 1.00 89.88 1012 VAL A C 1
ATOM 8091 O O . VAL A 1 1012 ? 30.434 19.217 5.515 1.00 89.88 1012 VAL A O 1
ATOM 8094 N N . GLU A 1 1013 ? 31.524 20.706 6.760 1.00 89.75 1013 GLU A N 1
ATOM 8095 C CA . GLU A 1 1013 ? 32.715 20.684 5.904 1.00 89.75 1013 GLU A CA 1
ATOM 8096 C C . GLU A 1 1013 ? 33.323 19.294 5.739 1.00 89.75 1013 GLU A C 1
ATOM 8098 O O . GLU A 1 1013 ? 33.778 18.938 4.648 1.00 89.75 1013 GLU A O 1
ATOM 8103 N N . LYS A 1 1014 ? 33.377 18.522 6.825 1.00 88.06 1014 LYS A N 1
ATOM 8104 C CA . LYS A 1 1014 ? 33.910 17.165 6.801 1.00 88.06 1014 LYS A CA 1
ATOM 8105 C C . LYS A 1 1014 ? 33.006 16.242 5.990 1.00 88.06 1014 LYS A C 1
ATOM 8107 O O . LYS A 1 1014 ? 33.506 15.511 5.141 1.00 88.06 1014 LYS A O 1
ATOM 8112 N N . LYS A 1 1015 ? 31.697 16.281 6.244 1.00 85.31 1015 LYS A N 1
ATOM 8113 C CA . LYS A 1 1015 ? 30.720 15.405 5.598 1.00 85.31 1015 LYS A CA 1
ATOM 8114 C C . LYS A 1 1015 ? 30.527 15.760 4.130 1.00 85.31 1015 LYS A C 1
ATOM 8116 O O . LYS A 1 1015 ? 30.454 14.829 3.350 1.00 85.31 1015 LYS A O 1
ATOM 8121 N N . LEU A 1 1016 ? 30.582 17.039 3.738 1.00 81.56 1016 LEU A N 1
ATOM 8122 C CA . LEU A 1 1016 ? 30.587 17.480 2.333 1.00 81.56 1016 LEU A CA 1
ATOM 8123 C C . LEU A 1 1016 ? 31.766 16.903 1.541 1.00 81.56 1016 LEU A C 1
ATOM 8125 O O . LEU A 1 1016 ? 31.588 16.436 0.426 1.00 81.56 1016 LEU A O 1
ATOM 8129 N N . LYS A 1 1017 ? 32.972 16.878 2.127 1.00 82.25 1017 LYS A N 1
ATOM 8130 C CA . LYS A 1 1017 ? 34.155 16.265 1.486 1.00 82.25 1017 LYS A CA 1
ATOM 8131 C C . LYS A 1 1017 ? 34.043 14.749 1.332 1.00 82.25 1017 LYS A C 1
ATOM 8133 O O . LYS A 1 1017 ? 34.784 14.171 0.545 1.00 82.25 1017 LYS A O 1
ATOM 8138 N N . ALA A 1 1018 ? 33.195 14.129 2.145 1.00 73.38 1018 ALA A N 1
ATOM 8139 C CA . ALA A 1 1018 ? 32.964 12.696 2.180 1.00 73.38 1018 ALA A CA 1
ATOM 8140 C C . ALA A 1 1018 ? 31.616 12.308 1.558 1.00 73.38 1018 ALA A C 1
ATOM 8142 O O . ALA A 1 1018 ? 31.260 11.137 1.646 1.00 73.38 1018 ALA A O 1
ATOM 8143 N N . VAL A 1 1019 ? 30.871 13.258 0.966 1.00 68.31 1019 VAL A N 1
ATOM 8144 C CA . VAL A 1 1019 ? 29.653 12.937 0.216 1.00 68.31 1019 VAL A CA 1
ATOM 8145 C C . VAL A 1 1019 ? 30.084 11.959 -0.870 1.00 68.31 1019 VAL A C 1
ATOM 8147 O O . VAL A 1 1019 ? 30.969 12.310 -1.661 1.00 68.31 1019 VAL A O 1
ATOM 8150 N N . PRO A 1 1020 ? 29.557 10.722 -0.874 1.00 57.62 1020 PRO A N 1
ATOM 8151 C CA . PRO A 1 1020 ? 29.874 9.789 -1.937 1.00 57.62 1020 PRO A CA 1
ATOM 8152 C C . PRO A 1 1020 ? 29.509 10.440 -3.272 1.00 57.62 1020 PRO A C 1
ATOM 8154 O O . PRO A 1 1020 ? 28.608 11.278 -3.340 1.00 57.62 1020 PRO A O 1
ATOM 8157 N N . ALA A 1 1021 ? 30.226 10.087 -4.338 1.00 55.88 1021 ALA A N 1
ATOM 8158 C CA . ALA A 1 1021 ? 29.699 10.344 -5.669 1.00 55.88 1021 ALA A CA 1
ATOM 8159 C C . ALA A 1 1021 ? 28.376 9.575 -5.735 1.00 55.88 1021 ALA A C 1
ATOM 8161 O O . ALA A 1 1021 ? 28.406 8.352 -5.816 1.00 55.88 1021 ALA A O 1
ATOM 8162 N N . ILE A 1 1022 ? 27.262 10.284 -5.545 1.00 56.00 1022 ILE A N 1
ATOM 8163 C CA . ILE A 1 1022 ? 25.921 9.711 -5.580 1.00 56.00 1022 ILE A CA 1
ATOM 8164 C C . ILE A 1 1022 ? 25.807 9.043 -6.948 1.00 56.00 1022 ILE A C 1
ATOM 8166 O O . ILE A 1 1022 ? 26.016 9.698 -7.975 1.00 56.00 1022 ILE A O 1
ATOM 8170 N N . GLU A 1 1023 ? 25.629 7.723 -6.953 1.00 52.03 1023 GLU A N 1
ATOM 8171 C CA . GLU A 1 1023 ? 25.468 6.981 -8.198 1.00 52.03 1023 GLU A CA 1
ATOM 8172 C C . GLU A 1 1023 ? 24.184 7.470 -8.886 1.00 52.03 1023 GLU A C 1
ATOM 8174 O O . GLU A 1 1023 ? 23.235 7.903 -8.231 1.00 52.03 1023 GLU A O 1
ATOM 8179 N N . SER A 1 1024 ? 24.161 7.475 -10.220 1.00 41.59 1024 SER A N 1
ATOM 8180 C CA . SER A 1 1024 ? 23.005 7.964 -10.980 1.00 41.59 1024 SER A CA 1
ATOM 8181 C C . SER A 1 1024 ? 21.728 7.227 -10.543 1.00 41.59 1024 SER A C 1
ATOM 8183 O O . SER A 1 1024 ? 21.659 6.004 -10.652 1.00 41.59 1024 SER A O 1
ATOM 8185 N N . GLY A 1 1025 ? 20.740 7.971 -10.027 1.00 46.25 1025 GLY A N 1
ATOM 8186 C CA . GLY A 1 1025 ? 19.465 7.436 -9.525 1.00 46.25 1025 GLY A CA 1
ATOM 8187 C C . GLY A 1 1025 ? 19.322 7.348 -7.997 1.00 46.25 1025 GLY A C 1
ATOM 8188 O O . GLY A 1 1025 ? 18.262 6.949 -7.521 1.00 46.25 1025 GLY A O 1
ATOM 8189 N N . GLU A 1 1026 ? 20.339 7.716 -7.213 1.00 54.34 1026 GLU A N 1
ATOM 8190 C CA . GLU A 1 1026 ? 20.225 7.838 -5.753 1.00 54.34 1026 GLU A CA 1
ATOM 8191 C C . GLU A 1 1026 ? 19.755 9.240 -5.327 1.00 54.34 1026 GLU A C 1
ATOM 8193 O O . GLU A 1 1026 ? 20.290 10.247 -5.783 1.00 54.34 1026 GLU A O 1
ATOM 8198 N N . TYR A 1 1027 ? 18.812 9.308 -4.383 1.00 62.19 1027 TYR A N 1
ATOM 8199 C CA . TYR A 1 1027 ? 18.516 10.542 -3.652 1.00 62.19 1027 TYR A CA 1
ATOM 8200 C C . TYR A 1 1027 ? 19.554 10.768 -2.550 1.00 62.19 1027 TYR A C 1
ATOM 8202 O O . TYR A 1 1027 ? 20.027 9.820 -1.915 1.00 62.19 1027 TYR A O 1
ATOM 8210 N N . LEU A 1 1028 ? 19.861 12.035 -2.263 1.00 70.06 1028 LEU A N 1
ATOM 8211 C CA . LEU A 1 1028 ? 20.646 12.404 -1.087 1.00 70.06 1028 LEU A CA 1
ATOM 8212 C C . LEU A 1 1028 ? 20.047 11.767 0.189 1.00 70.06 1028 LEU A C 1
ATOM 8214 O O . LEU A 1 1028 ? 18.865 11.985 0.467 1.00 70.06 1028 LEU A O 1
ATOM 8218 N N . PRO A 1 1029 ? 20.840 11.026 0.992 1.00 72.25 1029 PRO A N 1
ATOM 8219 C CA . PRO A 1 1029 ? 20.334 10.390 2.205 1.00 72.25 1029 PRO A CA 1
ATOM 8220 C C . PRO A 1 1029 ? 19.671 11.395 3.154 1.00 72.25 1029 PRO A C 1
ATOM 8222 O O . PRO A 1 1029 ? 20.142 12.530 3.308 1.00 72.25 1029 PRO A O 1
ATOM 8225 N N . SER A 1 1030 ? 18.592 10.976 3.821 1.00 72.94 1030 SER A N 1
ATOM 8226 C CA . SER A 1 1030 ? 17.759 11.840 4.670 1.00 72.94 1030 SER A CA 1
ATOM 8227 C C . SER A 1 1030 ? 18.557 12.545 5.779 1.00 72.94 1030 SER A C 1
ATOM 8229 O O . SER A 1 1030 ? 18.221 13.662 6.185 1.00 72.94 1030 SER A O 1
ATOM 8231 N N . GLU A 1 1031 ? 19.673 11.973 6.239 1.00 79.06 1031 GLU A N 1
ATOM 8232 C CA . GLU A 1 1031 ? 20.508 12.590 7.272 1.00 79.06 1031 GLU A CA 1
ATOM 8233 C C . GLU A 1 1031 ? 21.247 13.828 6.774 1.00 79.06 1031 GLU A C 1
ATOM 8235 O O . GLU A 1 1031 ? 21.470 14.763 7.547 1.00 79.06 1031 GLU A O 1
ATOM 8240 N N . TYR A 1 1032 ? 21.611 13.872 5.490 1.00 85.06 1032 TYR A N 1
ATOM 8241 C CA . TYR A 1 1032 ? 22.164 15.081 4.888 1.00 85.06 1032 TYR A CA 1
ATOM 8242 C C . TYR A 1 1032 ? 21.094 16.164 4.783 1.00 85.06 1032 TYR A C 1
ATOM 8244 O O . TYR A 1 1032 ? 21.402 17.324 5.047 1.00 85.06 1032 TYR A O 1
ATOM 8252 N N . THR A 1 1033 ? 19.837 15.801 4.518 1.00 83.69 1033 THR A N 1
ATOM 8253 C CA . THR A 1 1033 ? 18.710 16.740 4.595 1.00 83.69 1033 THR A CA 1
ATOM 8254 C C . THR A 1 1033 ? 18.591 17.345 5.990 1.00 83.69 1033 THR A C 1
ATOM 8256 O O . THR A 1 1033 ? 18.578 18.570 6.131 1.00 83.69 1033 THR A O 1
ATOM 8259 N N . TRP A 1 1034 ? 18.619 16.527 7.045 1.00 85.25 1034 TRP A N 1
ATOM 8260 C CA . TRP A 1 1034 ? 18.622 17.027 8.424 1.00 85.25 1034 TRP A CA 1
ATOM 8261 C C . TRP A 1 1034 ? 19.846 17.884 8.754 1.00 85.25 1034 TRP A C 1
ATOM 8263 O O . TRP A 1 1034 ? 19.718 18.908 9.430 1.00 85.25 1034 TRP A O 1
ATOM 8273 N N . LEU A 1 1035 ? 21.025 17.508 8.259 1.00 90.19 1035 LEU A N 1
ATOM 8274 C CA . LEU A 1 1035 ? 22.254 18.275 8.445 1.00 90.19 1035 LEU A CA 1
ATOM 8275 C C . LEU A 1 1035 ? 22.168 19.656 7.777 1.00 90.19 1035 LEU A C 1
ATOM 8277 O O . LEU A 1 1035 ? 22.566 20.653 8.384 1.00 90.19 1035 LEU A O 1
ATOM 8281 N N . MET A 1 1036 ? 21.600 19.730 6.570 1.00 90.81 1036 MET A N 1
ATOM 8282 C CA . MET A 1 1036 ? 21.363 20.987 5.858 1.00 90.81 1036 MET A CA 1
ATOM 8283 C C . MET A 1 1036 ? 20.320 21.851 6.574 1.00 90.81 1036 MET A C 1
ATOM 8285 O O . MET A 1 1036 ? 20.561 23.039 6.788 1.00 90.81 1036 MET A O 1
ATOM 8289 N N . ARG A 1 1037 ? 19.217 21.269 7.058 1.00 88.50 1037 ARG A N 1
ATOM 8290 C CA . ARG A 1 1037 ? 18.232 21.986 7.891 1.00 88.50 1037 ARG A CA 1
ATOM 8291 C C . ARG A 1 1037 ? 18.873 22.573 9.147 1.00 88.50 1037 ARG A C 1
ATOM 8293 O O . ARG A 1 1037 ? 18.677 23.747 9.467 1.00 88.50 1037 ARG A O 1
ATOM 8300 N N . ALA A 1 1038 ? 19.686 21.784 9.849 1.00 90.31 1038 ALA A N 1
ATOM 8301 C CA . ALA A 1 1038 ? 20.413 22.248 11.026 1.00 90.31 1038 ALA A CA 1
ATOM 8302 C C . ALA A 1 1038 ? 21.344 23.422 10.692 1.00 90.31 1038 ALA A C 1
ATOM 8304 O O . ALA A 1 1038 ? 21.397 24.391 11.455 1.00 90.31 1038 ALA A O 1
ATOM 8305 N N . LEU A 1 1039 ? 22.041 23.364 9.551 1.00 92.38 1039 LEU A N 1
ATOM 8306 C CA . LEU A 1 1039 ? 22.897 24.447 9.067 1.00 92.38 1039 LEU A CA 1
ATOM 8307 C C . LEU A 1 1039 ? 22.095 25.734 8.815 1.00 92.38 1039 LEU A C 1
ATOM 8309 O O . LEU A 1 1039 ? 22.509 26.795 9.283 1.00 92.38 1039 LEU A O 1
ATOM 8313 N N . VAL A 1 1040 ? 20.932 25.640 8.157 1.00 89.31 1040 VAL A N 1
ATOM 8314 C CA . VAL A 1 1040 ? 20.041 26.787 7.890 1.00 89.31 1040 VAL A CA 1
ATOM 8315 C C . VAL A 1 1040 ? 19.541 27.420 9.191 1.00 89.31 1040 VAL A C 1
ATOM 8317 O O . VAL A 1 1040 ? 19.619 28.636 9.355 1.00 89.31 1040 VAL A O 1
ATOM 8320 N N . LYS A 1 1041 ? 19.133 26.629 10.192 1.00 89.06 1041 LYS A N 1
ATOM 8321 C CA . LYS A 1 1041 ? 18.746 27.176 11.512 1.00 89.06 1041 LYS A CA 1
ATOM 8322 C C . LYS A 1 1041 ? 19.884 27.890 12.244 1.00 89.06 1041 LYS A C 1
ATOM 8324 O O . LYS A 1 1041 ? 19.629 28.771 13.065 1.00 89.06 1041 LYS A O 1
ATOM 8329 N N . HIS A 1 1042 ? 21.135 27.545 11.944 1.00 91.88 1042 HIS A N 1
ATOM 8330 C CA . HIS A 1 1042 ? 22.325 28.197 12.494 1.00 91.88 1042 HIS A CA 1
ATOM 8331 C C . HIS A 1 1042 ? 22.885 29.305 11.596 1.00 91.88 1042 HIS A C 1
ATOM 8333 O O . HIS A 1 1042 ? 23.931 29.872 11.914 1.00 91.88 1042 HIS A O 1
ATOM 8339 N N . ALA A 1 1043 ? 22.204 29.657 10.505 1.00 87.81 1043 ALA A N 1
ATOM 8340 C CA . ALA A 1 1043 ? 22.724 30.568 9.491 1.00 87.81 1043 ALA A CA 1
ATOM 8341 C C . ALA A 1 1043 ? 23.013 31.990 10.001 1.00 87.81 1043 ALA A C 1
ATOM 8343 O O . ALA A 1 1043 ? 23.820 32.695 9.408 1.00 87.81 1043 ALA A O 1
ATOM 8344 N N . SER A 1 1044 ? 22.423 32.399 11.130 1.00 84.94 1044 SER A N 1
ATOM 8345 C CA . SER A 1 1044 ? 22.739 33.672 11.802 1.00 84.94 1044 SER A CA 1
ATOM 8346 C C . SER A 1 1044 ? 24.119 33.698 12.485 1.00 84.94 1044 SER A C 1
ATOM 8348 O O . SER A 1 1044 ? 24.556 34.746 12.972 1.00 84.94 1044 SER A O 1
ATOM 8350 N N . TYR A 1 1045 ? 24.821 32.562 12.542 1.00 88.38 1045 TYR A N 1
ATOM 8351 C CA . TYR A 1 1045 ? 26.154 32.444 13.120 1.00 88.38 1045 TYR A CA 1
ATOM 8352 C C . TYR A 1 1045 ? 27.224 32.353 12.016 1.00 88.38 1045 TYR A C 1
ATOM 8354 O O . TYR A 1 1045 ? 27.162 31.436 11.193 1.00 88.38 1045 TYR A O 1
ATOM 8362 N N . PRO A 1 1046 ? 28.267 33.214 12.035 1.00 87.12 1046 PRO A N 1
ATOM 8363 C CA . PRO A 1 1046 ? 29.214 33.353 10.922 1.00 87.12 1046 PRO A CA 1
ATOM 8364 C C . PRO A 1 1046 ? 29.852 32.061 10.373 1.00 87.12 1046 PRO A C 1
ATOM 8366 O O . PRO A 1 1046 ? 30.003 31.972 9.153 1.00 87.12 1046 PRO A O 1
ATOM 8369 N N . PRO A 1 1047 ? 30.220 31.051 11.198 1.00 87.75 1047 PRO A N 1
ATOM 8370 C CA . PRO A 1 1047 ? 30.780 29.797 10.682 1.00 87.75 1047 PRO A CA 1
ATOM 8371 C C . PRO A 1 1047 ? 29.818 29.026 9.766 1.00 87.75 1047 PRO A C 1
ATOM 8373 O O . PRO A 1 1047 ? 30.258 28.366 8.830 1.00 87.75 1047 PRO A O 1
ATOM 8376 N N . CYS A 1 1048 ? 28.510 29.114 10.023 1.00 88.69 1048 CYS A N 1
ATOM 8377 C CA . CYS A 1 1048 ? 27.475 28.427 9.253 1.00 88.69 1048 CYS A CA 1
ATOM 8378 C C . CYS A 1 1048 ? 27.062 29.232 8.014 1.00 88.69 1048 CYS A C 1
ATOM 8380 O O . CYS A 1 1048 ? 26.916 28.655 6.939 1.00 88.69 1048 CYS A O 1
ATOM 8382 N N . THR A 1 1049 ? 26.966 30.563 8.131 1.00 85.25 1049 THR A N 1
ATOM 8383 C CA . THR A 1 1049 ? 26.645 31.472 7.015 1.00 85.25 1049 THR A CA 1
ATOM 8384 C C . THR A 1 1049 ? 27.559 31.232 5.809 1.00 85.25 1049 THR A C 1
ATOM 8386 O O . THR A 1 1049 ? 27.093 31.042 4.691 1.00 85.25 1049 THR A O 1
ATOM 8389 N N . ALA A 1 1050 ? 28.873 31.148 6.041 1.00 82.44 1050 ALA A N 1
ATOM 8390 C CA . ALA A 1 1050 ? 29.856 30.951 4.975 1.00 82.44 1050 ALA A CA 1
ATOM 8391 C C . ALA A 1 1050 ? 29.752 29.582 4.270 1.00 82.44 1050 ALA A C 1
ATOM 8393 O O . ALA A 1 1050 ? 30.255 29.417 3.156 1.00 82.44 1050 ALA A O 1
ATOM 8394 N N . LEU A 1 1051 ? 29.133 28.586 4.911 1.00 88.88 1051 LEU A N 1
ATOM 8395 C CA . LEU A 1 1051 ? 28.971 27.247 4.349 1.00 88.88 1051 LEU A CA 1
ATOM 8396 C C . LEU A 1 1051 ? 27.716 27.102 3.501 1.00 88.88 1051 LEU A C 1
ATOM 8398 O O . LEU A 1 1051 ? 27.732 26.297 2.575 1.00 88.88 1051 LEU A O 1
ATOM 8402 N N . ILE A 1 1052 ? 26.673 27.886 3.766 1.00 88.62 1052 ILE A N 1
ATOM 8403 C CA . ILE A 1 1052 ? 25.419 27.827 3.007 1.00 88.62 1052 ILE A CA 1
ATOM 8404 C C . ILE A 1 1052 ? 25.674 28.143 1.533 1.00 88.62 1052 ILE A C 1
ATOM 8406 O O . ILE A 1 1052 ? 25.350 27.316 0.685 1.00 88.62 1052 ILE A O 1
ATOM 8410 N N . SER A 1 1053 ? 26.379 29.236 1.219 1.00 83.94 1053 SER A N 1
ATOM 8411 C CA . SER A 1 1053 ? 26.743 29.563 -0.170 1.00 83.94 1053 SER A CA 1
ATOM 8412 C C . SER A 1 1053 ? 27.559 28.452 -0.843 1.00 83.94 1053 SER A C 1
ATOM 8414 O O . SER A 1 1053 ? 27.387 28.177 -2.028 1.00 83.94 1053 SER A O 1
ATOM 8416 N N . ARG A 1 1054 ? 28.433 27.764 -0.093 1.00 85.81 1054 ARG A N 1
ATOM 8417 C CA . ARG A 1 1054 ? 29.227 26.638 -0.619 1.00 85.81 1054 ARG A CA 1
ATOM 8418 C C . ARG A 1 1054 ? 28.385 25.395 -0.894 1.00 85.81 1054 ARG A C 1
ATOM 8420 O O . ARG A 1 1054 ? 28.666 24.695 -1.856 1.00 85.81 1054 ARG A O 1
ATOM 8427 N N . CYS A 1 1055 ? 27.394 25.116 -0.053 1.00 86.50 1055 CYS A N 1
ATOM 8428 C CA . CYS A 1 1055 ? 26.463 24.005 -0.237 1.00 86.50 1055 CYS A CA 1
ATOM 8429 C C . CYS A 1 1055 ? 25.519 24.263 -1.419 1.00 86.50 1055 CYS A C 1
ATOM 8431 O O . CYS A 1 1055 ? 25.295 23.373 -2.230 1.00 86.50 1055 CYS A O 1
ATOM 8433 N N . LEU A 1 1056 ? 25.022 25.497 -1.558 1.00 84.00 1056 LEU A N 1
ATOM 8434 C CA . LEU A 1 1056 ? 24.210 25.922 -2.700 1.00 84.00 1056 LEU A CA 1
ATOM 8435 C C . LEU A 1 1056 ? 24.972 25.807 -4.033 1.00 84.00 1056 LEU A C 1
ATOM 8437 O O . LEU A 1 1056 ? 24.395 25.410 -5.044 1.00 84.00 1056 LEU A O 1
ATOM 8441 N N . ALA A 1 1057 ? 26.274 26.105 -4.016 1.00 82.19 1057 ALA A N 1
ATOM 8442 C CA . ALA A 1 1057 ? 27.173 26.001 -5.166 1.00 82.19 1057 ALA A CA 1
ATOM 8443 C C . ALA A 1 1057 ? 27.832 24.616 -5.336 1.00 82.19 1057 ALA A C 1
ATOM 8445 O O . ALA A 1 1057 ? 28.784 24.486 -6.108 1.00 82.19 1057 ALA A O 1
ATOM 8446 N N . HIS A 1 1058 ? 27.395 23.596 -4.593 1.00 84.38 1058 HIS A N 1
ATOM 8447 C CA . HIS A 1 1058 ? 27.995 22.267 -4.658 1.00 84.38 1058 HIS A CA 1
ATOM 8448 C C . HIS A 1 1058 ? 27.686 21.571 -5.997 1.00 84.38 1058 HIS A C 1
ATOM 8450 O O . HIS A 1 1058 ? 26.605 21.751 -6.555 1.00 84.38 1058 HIS A O 1
ATOM 8456 N N . GLU A 1 1059 ? 28.626 20.760 -6.503 1.00 78.00 1059 GLU A N 1
ATOM 8457 C CA . GLU A 1 1059 ? 28.473 20.036 -7.781 1.00 78.00 1059 GLU A CA 1
ATOM 8458 C C . GLU A 1 1059 ? 27.279 19.072 -7.749 1.00 78.00 1059 GLU A C 1
ATOM 8460 O O . GLU A 1 1059 ? 26.509 18.988 -8.702 1.00 78.00 1059 GLU A O 1
ATOM 8465 N N . ASN A 1 1060 ? 27.088 18.393 -6.615 1.00 76.06 1060 ASN A N 1
ATOM 8466 C CA . ASN A 1 1060 ? 25.875 17.630 -6.337 1.00 76.06 1060 ASN A CA 1
ATOM 8467 C C . ASN A 1 1060 ? 24.703 18.570 -5.996 1.00 76.06 1060 ASN A C 1
ATOM 8469 O O . ASN A 1 1060 ? 24.699 19.211 -4.938 1.00 76.06 1060 ASN A O 1
ATOM 8473 N N . ARG A 1 1061 ? 23.712 18.624 -6.893 1.00 75.50 1061 ARG A N 1
ATOM 8474 C CA . ARG A 1 1061 ? 22.571 19.547 -6.827 1.00 75.50 1061 ARG A CA 1
ATOM 8475 C C . ARG A 1 1061 ? 21.608 19.247 -5.676 1.00 75.50 1061 ARG A C 1
ATOM 8477 O O . ARG A 1 1061 ? 20.983 20.195 -5.184 1.00 75.50 1061 ARG A O 1
ATOM 8484 N N . ASP A 1 1062 ? 21.550 18.006 -5.195 1.00 76.44 1062 ASP A N 1
ATOM 8485 C CA . ASP A 1 1062 ? 20.648 17.590 -4.114 1.00 76.44 1062 ASP A CA 1
ATOM 8486 C C . ASP A 1 1062 ? 21.032 18.202 -2.773 1.00 76.44 1062 ASP A C 1
ATOM 8488 O O . ASP A 1 1062 ? 20.171 18.488 -1.948 1.00 76.44 1062 ASP A O 1
ATOM 8492 N N . ILE A 1 1063 ? 22.321 18.486 -2.560 1.00 82.12 1063 ILE A N 1
ATOM 8493 C CA . ILE A 1 1063 ? 22.790 19.198 -1.362 1.00 82.12 1063 ILE A CA 1
ATOM 8494 C C . ILE A 1 1063 ? 22.176 20.599 -1.305 1.00 82.12 1063 ILE A C 1
ATOM 8496 O O . ILE A 1 1063 ? 21.731 21.053 -0.249 1.00 82.12 1063 ILE A O 1
ATOM 8500 N N . GLY A 1 1064 ? 22.127 21.271 -2.458 1.00 79.12 1064 GLY A N 1
ATOM 8501 C CA . GLY A 1 1064 ? 21.428 22.540 -2.606 1.00 79.12 1064 GLY A CA 1
ATOM 8502 C C . GLY A 1 1064 ? 19.933 22.375 -2.350 1.00 79.12 1064 GLY A C 1
ATOM 8503 O O . GLY A 1 1064 ? 19.383 23.126 -1.555 1.00 79.12 1064 GLY A O 1
ATOM 8504 N N . GLY A 1 1065 ? 19.297 21.359 -2.943 1.00 78.12 1065 GLY A N 1
ATOM 8505 C CA . GLY A 1 1065 ? 17.875 21.055 -2.736 1.00 78.12 1065 GLY A CA 1
ATOM 8506 C C . GLY A 1 1065 ? 17.505 20.797 -1.272 1.00 78.12 1065 GLY A C 1
ATOM 8507 O O . GLY A 1 1065 ? 16.523 21.340 -0.772 1.00 78.12 1065 GLY A O 1
ATOM 8508 N N . ALA A 1 1066 ? 18.339 20.059 -0.544 1.00 80.62 1066 ALA A N 1
ATOM 8509 C CA . ALA A 1 1066 ? 18.161 19.765 0.873 1.00 80.62 1066 ALA A CA 1
ATOM 8510 C C . ALA A 1 1066 ? 18.158 21.020 1.761 1.00 80.62 1066 ALA A C 1
ATOM 8512 O O . ALA A 1 1066 ? 17.386 21.087 2.720 1.00 80.62 1066 ALA A O 1
ATOM 8513 N N . LEU A 1 1067 ? 18.962 22.041 1.438 1.00 82.38 1067 LEU A N 1
ATOM 8514 C CA . LEU A 1 1067 ? 18.912 23.339 2.128 1.00 82.38 1067 LEU A CA 1
ATOM 8515 C C . LEU A 1 1067 ? 17.568 24.049 1.944 1.00 82.38 1067 LEU A C 1
ATOM 8517 O O . LEU A 1 1067 ? 17.121 24.758 2.844 1.00 82.38 1067 LEU A O 1
ATOM 8521 N N . LEU A 1 1068 ? 16.917 23.845 0.798 1.00 77.56 1068 LEU A N 1
ATOM 8522 C CA . LEU A 1 1068 ? 15.626 24.454 0.474 1.00 77.56 1068 LEU A CA 1
ATOM 8523 C C . LEU A 1 1068 ? 14.459 23.771 1.210 1.00 77.56 1068 LEU A C 1
ATOM 8525 O O . LEU A 1 1068 ? 13.354 24.300 1.236 1.00 77.56 1068 LEU A O 1
ATOM 8529 N N . SER A 1 1069 ? 14.695 22.637 1.878 1.00 74.44 1069 SER A N 1
ATOM 8530 C CA . SER A 1 1069 ? 13.660 21.908 2.625 1.00 74.44 1069 SER A CA 1
ATOM 8531 C C . SER A 1 1069 ? 13.193 22.584 3.931 1.00 74.44 1069 SER A C 1
ATOM 8533 O O . SER A 1 1069 ? 12.209 22.133 4.513 1.00 74.44 1069 SER A O 1
ATOM 8535 N N . ASP A 1 1070 ? 13.874 23.638 4.404 1.00 75.06 1070 ASP A N 1
ATOM 8536 C CA . ASP A 1 1070 ? 13.474 24.487 5.550 1.00 75.06 1070 ASP A CA 1
ATOM 8537 C C . ASP A 1 1070 ? 13.542 25.974 5.159 1.00 75.06 1070 ASP A C 1
ATOM 8539 O O . ASP A 1 1070 ? 14.239 26.800 5.758 1.00 75.06 1070 ASP A O 1
ATOM 8543 N N . PHE A 1 1071 ? 12.835 26.287 4.073 1.00 72.75 1071 PHE A N 1
ATOM 8544 C CA . PHE A 1 1071 ? 12.895 27.570 3.377 1.00 72.75 1071 PHE A CA 1
ATOM 8545 C C . PHE A 1 1071 ? 12.511 28.774 4.257 1.00 72.75 1071 PHE A C 1
ATOM 8547 O O . PHE A 1 1071 ? 13.116 29.842 4.151 1.00 72.75 1071 PHE A O 1
ATOM 8554 N N . ASP A 1 1072 ? 11.563 28.602 5.181 1.00 72.81 1072 ASP A N 1
ATOM 8555 C CA . ASP A 1 1072 ? 11.091 29.665 6.084 1.00 72.81 1072 ASP A CA 1
ATOM 8556 C C . ASP A 1 1072 ? 12.179 30.175 7.042 1.00 72.81 1072 ASP A C 1
ATOM 8558 O O . ASP A 1 1072 ? 12.079 31.273 7.594 1.00 72.81 1072 ASP A O 1
ATOM 8562 N N . SER A 1 1073 ? 13.234 29.385 7.238 1.00 77.19 1073 SER A N 1
ATOM 8563 C CA . SER A 1 1073 ? 14.343 29.692 8.141 1.00 77.19 1073 SER A CA 1
ATOM 8564 C C . SER A 1 1073 ? 15.549 30.316 7.433 1.00 77.19 1073 SER A C 1
ATOM 8566 O O . SER A 1 1073 ? 16.531 30.663 8.094 1.00 77.19 1073 SER A O 1
ATOM 8568 N N . MET A 1 1074 ? 15.498 30.447 6.105 1.00 84.31 1074 MET A N 1
ATOM 8569 C CA . MET A 1 1074 ? 16.614 30.920 5.291 1.00 84.31 1074 MET A CA 1
ATOM 8570 C C . MET A 1 1074 ? 16.844 32.432 5.472 1.00 84.31 1074 MET A C 1
ATOM 8572 O O . MET A 1 1074 ? 15.907 33.218 5.294 1.00 84.31 1074 MET A O 1
ATOM 8576 N N . PRO A 1 1075 ? 18.070 32.890 5.797 1.00 85.38 1075 PRO A N 1
ATOM 8577 C CA . PRO A 1 1075 ? 18.339 34.318 5.921 1.00 85.38 1075 PRO A CA 1
ATOM 8578 C C . PRO A 1 1075 ? 18.167 35.074 4.603 1.00 85.38 1075 PRO A C 1
ATOM 8580 O O . PRO A 1 1075 ? 18.627 34.646 3.546 1.00 85.38 1075 PRO A O 1
ATOM 8583 N N . ILE A 1 1076 ? 17.574 36.264 4.694 1.00 86.81 1076 ILE A N 1
ATOM 8584 C CA . ILE A 1 1076 ? 17.283 37.143 3.549 1.00 86.81 1076 ILE A CA 1
ATOM 8585 C C . ILE A 1 1076 ? 18.552 37.564 2.790 1.00 86.81 1076 ILE A C 1
ATOM 8587 O O . ILE A 1 1076 ? 18.500 37.818 1.591 1.00 86.81 1076 ILE A O 1
ATOM 8591 N N . GLU A 1 1077 ? 19.708 37.594 3.453 1.00 86.44 1077 GLU A N 1
ATOM 8592 C CA . GLU A 1 1077 ? 21.006 37.904 2.835 1.00 86.44 1077 GLU A CA 1
ATOM 8593 C C . GLU A 1 1077 ? 21.408 36.933 1.708 1.00 86.44 1077 GLU A C 1
ATOM 8595 O O . GLU A 1 1077 ? 22.168 37.324 0.823 1.00 86.44 1077 GLU A O 1
ATOM 8600 N N . PHE A 1 1078 ? 20.842 35.720 1.674 1.00 88.31 1078 PHE A N 1
ATOM 8601 C CA . PHE A 1 1078 ? 21.049 34.750 0.593 1.00 88.31 1078 PHE A CA 1
ATOM 8602 C C . PHE A 1 1078 ? 20.107 34.945 -0.603 1.00 88.31 1078 PHE A C 1
ATOM 8604 O O . PHE A 1 1078 ? 20.234 34.236 -1.601 1.00 88.31 1078 PHE A O 1
ATOM 8611 N N . ALA A 1 1079 ? 19.185 35.913 -0.560 1.00 88.56 1079 ALA A N 1
ATOM 8612 C CA . ALA A 1 1079 ? 18.229 36.156 -1.641 1.00 88.56 1079 ALA A CA 1
ATOM 8613 C C . ALA A 1 1079 ? 18.866 36.305 -3.037 1.00 88.56 1079 ALA A C 1
ATOM 8615 O O . ALA A 1 1079 ? 18.321 35.729 -3.979 1.00 88.56 1079 ALA A O 1
ATOM 8616 N N . PRO A 1 1080 ? 20.007 37.008 -3.224 1.00 88.69 1080 PRO A N 1
ATOM 8617 C CA . PRO A 1 1080 ? 20.638 37.099 -4.540 1.00 88.69 1080 PRO A CA 1
ATOM 8618 C C . PRO A 1 1080 ? 21.125 35.742 -5.064 1.00 88.69 1080 PRO A C 1
ATOM 8620 O O . PRO A 1 1080 ? 21.002 35.462 -6.253 1.00 88.69 1080 PRO A O 1
ATOM 8623 N N . GLU A 1 1081 ? 21.668 34.898 -4.184 1.00 87.50 1081 GLU A N 1
ATOM 8624 C CA . GLU A 1 1081 ? 22.180 33.570 -4.537 1.00 87.50 1081 GLU A CA 1
ATOM 8625 C C . GLU A 1 1081 ? 21.029 32.612 -4.855 1.00 87.50 1081 GLU A C 1
ATOM 8627 O O . GLU A 1 1081 ? 21.074 31.921 -5.868 1.00 87.50 1081 GLU A O 1
ATOM 8632 N N . LEU A 1 1082 ? 19.955 32.639 -4.061 1.00 88.00 1082 LEU A N 1
ATOM 8633 C CA . LEU A 1 1082 ? 18.757 31.826 -4.290 1.00 88.00 1082 LEU A CA 1
ATOM 8634 C C . LEU A 1 1082 ? 18.044 32.210 -5.589 1.00 88.00 1082 LEU A C 1
ATOM 8636 O O . LEU A 1 1082 ? 17.723 31.340 -6.390 1.00 88.00 1082 LEU A O 1
ATOM 8640 N N . LEU A 1 1083 ? 17.835 33.504 -5.844 1.00 89.44 1083 LEU A N 1
ATOM 8641 C CA . LEU A 1 1083 ? 17.201 33.963 -7.084 1.00 89.44 1083 LEU A CA 1
ATOM 8642 C C . LEU A 1 1083 ? 18.038 33.618 -8.320 1.00 89.44 1083 LEU A C 1
ATOM 8644 O O . LEU A 1 1083 ? 17.477 33.279 -9.357 1.00 89.44 1083 LEU A O 1
ATOM 8648 N N . LYS A 1 1084 ? 19.370 33.646 -8.204 1.00 88.06 1084 LYS A N 1
ATOM 8649 C CA . LYS A 1 1084 ? 20.263 33.169 -9.261 1.00 88.06 1084 LYS A CA 1
ATOM 8650 C C . LYS A 1 1084 ? 20.123 31.658 -9.489 1.00 88.06 1084 LYS A C 1
ATOM 8652 O O . LYS A 1 1084 ? 20.084 31.224 -10.631 1.00 88.06 1084 LYS A O 1
ATOM 8657 N N . ILE A 1 1085 ? 19.995 30.864 -8.427 1.00 83.81 1085 ILE A N 1
ATOM 8658 C CA . ILE A 1 1085 ? 19.761 29.417 -8.540 1.00 83.81 1085 ILE A CA 1
ATOM 8659 C C . ILE A 1 1085 ? 18.415 29.126 -9.211 1.00 83.81 1085 ILE A C 1
ATOM 8661 O O . ILE A 1 1085 ? 18.348 28.240 -10.052 1.00 83.81 1085 ILE A O 1
ATOM 8665 N N . ALA A 1 1086 ? 17.365 29.887 -8.895 1.00 85.00 1086 ALA A N 1
ATOM 8666 C CA . ALA A 1 1086 ? 16.059 29.747 -9.539 1.00 85.00 1086 ALA A CA 1
ATOM 8667 C C . ALA A 1 1086 ? 16.072 30.117 -11.036 1.00 85.00 1086 ALA A C 1
ATOM 8669 O O . ALA A 1 1086 ? 15.281 29.573 -11.799 1.00 85.00 1086 ALA A O 1
ATOM 8670 N N . GLU A 1 1087 ? 16.969 31.012 -11.469 1.00 86.62 1087 GLU A N 1
ATOM 8671 C CA . GLU A 1 1087 ? 17.211 31.286 -12.896 1.00 86.62 1087 GLU A CA 1
ATOM 8672 C C . GLU A 1 1087 ? 17.925 30.125 -13.601 1.00 86.62 1087 GLU A C 1
ATOM 8674 O O . GLU A 1 1087 ? 17.673 29.874 -14.773 1.00 86.62 1087 GLU A O 1
ATOM 8679 N N . GLU A 1 1088 ? 18.827 29.436 -12.900 1.00 82.31 1088 GLU A N 1
ATOM 8680 C CA . GLU A 1 1088 ? 19.683 28.382 -13.462 1.00 82.31 1088 GLU A CA 1
ATOM 8681 C C . GLU A 1 1088 ? 19.070 26.974 -13.373 1.00 82.31 1088 GLU A C 1
ATOM 8683 O O . GLU A 1 1088 ? 19.599 26.047 -13.984 1.00 82.31 1088 GLU A O 1
ATOM 8688 N N . ARG A 1 1089 ? 18.001 26.789 -12.588 1.00 79.94 1089 ARG A N 1
ATOM 8689 C CA . ARG A 1 1089 ? 17.372 25.485 -12.309 1.00 79.94 1089 ARG A CA 1
ATOM 8690 C C . ARG A 1 1089 ? 15.864 25.533 -12.528 1.00 79.94 1089 ARG A C 1
ATOM 8692 O O . ARG A 1 1089 ? 15.267 26.587 -12.317 1.00 79.94 1089 ARG A O 1
ATOM 8699 N N . ASP A 1 1090 ? 15.267 24.405 -12.899 1.00 76.06 1090 ASP A N 1
ATOM 8700 C CA . ASP A 1 1090 ? 13.825 24.229 -13.123 1.00 76.06 1090 ASP A CA 1
ATOM 8701 C C . ASP A 1 1090 ? 13.129 23.512 -11.929 1.00 76.06 1090 ASP A C 1
ATOM 8703 O O . ASP A 1 1090 ? 13.730 23.344 -10.858 1.00 76.06 1090 ASP A O 1
ATOM 8707 N N . GLY A 1 1091 ? 11.821 23.259 -12.060 1.00 79.88 1091 GLY A N 1
ATOM 8708 C CA . GLY A 1 1091 ? 10.955 22.527 -11.120 1.00 79.88 1091 GLY A CA 1
ATOM 8709 C C . GLY A 1 1091 ? 10.881 22.969 -9.660 1.00 79.88 1091 GLY A C 1
ATOM 8710 O O . GLY A 1 1091 ? 10.789 24.157 -9.331 1.00 79.88 1091 GLY A O 1
ATOM 8711 N N . TRP A 1 1092 ? 10.857 21.987 -8.744 1.00 75.19 1092 TRP A N 1
ATOM 8712 C CA . TRP A 1 1092 ? 10.495 22.182 -7.327 1.00 75.19 1092 TRP A CA 1
ATOM 8713 C C . TRP A 1 1092 ? 11.391 23.193 -6.595 1.00 75.19 1092 TRP A C 1
ATOM 8715 O O . TRP A 1 1092 ? 10.922 23.959 -5.744 1.00 75.19 1092 TRP A O 1
ATOM 8725 N N . GLN A 1 1093 ? 12.686 23.232 -6.928 1.00 77.94 1093 GLN A N 1
ATOM 8726 C CA . GLN A 1 1093 ? 13.637 24.163 -6.311 1.00 77.94 1093 GLN A CA 1
ATOM 8727 C C . GLN A 1 1093 ? 13.317 25.610 -6.704 1.00 77.94 1093 GLN A C 1
ATOM 8729 O O . GLN A 1 1093 ? 13.232 26.481 -5.832 1.00 77.94 1093 GLN A O 1
ATOM 8734 N N . ARG A 1 1094 ? 13.077 25.856 -8.001 1.00 86.56 1094 ARG A N 1
ATOM 8735 C CA . ARG A 1 1094 ? 12.658 27.160 -8.531 1.00 86.56 1094 ARG A CA 1
ATOM 8736 C C . ARG A 1 1094 ? 11.331 27.597 -7.916 1.00 86.56 1094 ARG A C 1
ATOM 8738 O O . ARG A 1 1094 ? 11.241 28.724 -7.424 1.00 86.56 1094 ARG A O 1
ATOM 8745 N N . TYR A 1 1095 ? 10.345 26.703 -7.876 1.00 83.31 1095 TYR A N 1
ATOM 8746 C CA . TYR A 1 1095 ? 9.044 26.952 -7.254 1.00 83.31 1095 TYR A CA 1
ATOM 8747 C C . TYR A 1 1095 ? 9.179 27.378 -5.783 1.00 83.31 1095 TYR A C 1
ATOM 8749 O O . TYR A 1 1095 ? 8.626 28.400 -5.362 1.00 83.31 1095 TYR A O 1
ATOM 8757 N N . SER A 1 1096 ? 9.971 26.641 -5.001 1.00 78.19 1096 SER A N 1
ATOM 8758 C CA . SER A 1 1096 ? 10.167 26.906 -3.571 1.00 78.19 1096 SER A CA 1
ATOM 8759 C C . SER A 1 1096 ? 10.848 28.257 -3.320 1.00 78.19 1096 SER A C 1
ATOM 8761 O O . SER A 1 1096 ? 10.387 29.038 -2.480 1.00 78.19 1096 SER A O 1
ATOM 8763 N N . ILE A 1 1097 ? 11.882 28.586 -4.108 1.00 86.94 1097 ILE A N 1
ATOM 8764 C CA . ILE A 1 1097 ? 12.551 29.898 -4.079 1.00 86.94 1097 ILE A CA 1
ATOM 8765 C C . ILE A 1 1097 ? 11.567 31.016 -4.438 1.00 86.94 1097 ILE A C 1
ATOM 8767 O O . ILE A 1 1097 ? 11.529 32.051 -3.764 1.00 86.94 1097 ILE A O 1
ATOM 8771 N N . ALA A 1 1098 ? 10.746 30.809 -5.469 1.00 87.25 1098 ALA A N 1
ATOM 8772 C CA . ALA A 1 1098 ? 9.784 31.799 -5.926 1.00 87.25 1098 ALA A CA 1
ATOM 8773 C C . ALA A 1 1098 ? 8.713 32.089 -4.866 1.00 87.25 1098 ALA A C 1
ATOM 8775 O O . ALA A 1 1098 ? 8.445 33.254 -4.556 1.00 87.25 1098 ALA A O 1
ATOM 8776 N N . LYS A 1 1099 ? 8.156 31.044 -4.244 1.00 85.12 1099 LYS A N 1
ATOM 8777 C CA . LYS A 1 1099 ? 7.161 31.154 -3.169 1.00 85.12 1099 LYS A CA 1
ATOM 8778 C C . LYS A 1 1099 ? 7.708 31.915 -1.961 1.00 85.12 1099 LYS A C 1
ATOM 8780 O O . LYS A 1 1099 ? 7.045 32.827 -1.462 1.00 85.12 1099 LYS A O 1
ATOM 8785 N N . TRP A 1 1100 ? 8.929 31.603 -1.528 1.00 87.06 1100 TRP A N 1
ATOM 8786 C CA . TRP A 1 1100 ? 9.591 32.323 -0.439 1.00 87.06 1100 TRP A CA 1
ATOM 8787 C C . TRP A 1 1100 ? 9.867 33.791 -0.782 1.00 87.06 1100 TRP A C 1
ATOM 8789 O O . TRP A 1 1100 ? 9.581 34.677 0.029 1.00 87.06 1100 TRP A O 1
ATOM 8799 N N . ALA A 1 1101 ? 10.370 34.079 -1.987 1.00 87.75 1101 ALA A N 1
ATOM 8800 C CA . ALA A 1 1101 ? 10.630 35.448 -2.428 1.00 87.75 1101 ALA A CA 1
ATOM 8801 C C . ALA A 1 1101 ? 9.332 36.270 -2.510 1.00 87.75 1101 ALA A C 1
ATOM 8803 O O . ALA A 1 1101 ? 9.314 37.438 -2.126 1.00 87.75 1101 ALA A O 1
ATOM 8804 N N . ILE A 1 1102 ? 8.223 35.655 -2.940 1.00 87.62 1102 ILE A N 1
ATOM 8805 C CA . ILE A 1 1102 ? 6.892 36.278 -2.948 1.00 87.62 1102 ILE A CA 1
ATOM 8806 C C . ILE A 1 1102 ? 6.397 36.551 -1.523 1.00 87.62 1102 ILE A C 1
ATOM 8808 O O . ILE A 1 1102 ? 5.859 37.633 -1.275 1.00 87.62 1102 ILE A O 1
ATOM 8812 N N . ALA A 1 1103 ? 6.586 35.613 -0.591 1.00 85.06 1103 ALA A N 1
ATOM 8813 C CA . ALA A 1 1103 ? 6.205 35.787 0.811 1.00 85.06 1103 ALA A CA 1
ATOM 8814 C C . ALA A 1 1103 ? 6.983 36.926 1.498 1.00 85.06 1103 ALA A C 1
ATOM 8816 O O . ALA A 1 1103 ? 6.445 37.594 2.378 1.00 85.06 1103 ALA A O 1
ATOM 8817 N N . ASN A 1 1104 ? 8.216 37.193 1.050 1.00 85.75 1104 ASN A N 1
ATOM 8818 C CA . ASN A 1 1104 ? 9.114 38.209 1.607 1.00 85.75 1104 ASN A CA 1
ATOM 8819 C C . ASN A 1 1104 ? 9.279 39.460 0.720 1.00 85.75 1104 ASN A C 1
ATOM 8821 O O . ASN A 1 1104 ? 10.137 40.301 0.985 1.00 85.75 1104 ASN A O 1
ATOM 8825 N N . LYS A 1 1105 ? 8.456 39.618 -0.325 1.00 85.44 1105 LYS A N 1
ATOM 8826 C CA . LYS A 1 1105 ? 8.608 40.654 -1.370 1.00 85.44 1105 LYS A CA 1
ATOM 8827 C C . LYS A 1 1105 ? 8.608 42.103 -0.871 1.00 85.44 1105 LYS A C 1
ATOM 8829 O O . LYS A 1 1105 ? 9.067 42.991 -1.584 1.00 85.44 1105 LYS A O 1
ATOM 8834 N N . ASP A 1 1106 ? 8.055 42.345 0.317 1.00 87.56 1106 ASP A N 1
ATOM 8835 C CA . ASP A 1 1106 ? 7.942 43.682 0.909 1.00 87.56 1106 ASP A CA 1
ATOM 8836 C C . ASP A 1 1106 ? 9.238 44.121 1.625 1.00 87.56 1106 ASP A C 1
ATOM 8838 O O . ASP A 1 1106 ? 9.349 45.270 2.060 1.00 87.56 1106 ASP A O 1
ATOM 8842 N N . LEU A 1 1107 ? 10.233 43.231 1.738 1.00 89.44 1107 LEU A N 1
ATOM 8843 C CA . LEU A 1 1107 ? 11.548 43.528 2.307 1.00 89.44 1107 LEU A CA 1
ATOM 8844 C C . LEU A 1 1107 ? 12.466 44.177 1.259 1.00 89.44 1107 LEU A C 1
ATOM 8846 O O . LEU A 1 1107 ? 12.538 43.740 0.107 1.00 89.44 1107 LEU A O 1
ATOM 8850 N N . ALA A 1 1108 ? 13.191 45.225 1.660 1.00 88.81 1108 ALA A N 1
ATOM 8851 C CA . ALA A 1 1108 ? 14.032 46.016 0.757 1.00 88.81 1108 ALA A CA 1
ATOM 8852 C C . ALA A 1 1108 ? 15.164 45.180 0.142 1.00 88.81 1108 ALA A C 1
ATOM 8854 O O . ALA A 1 1108 ? 15.496 45.336 -1.029 1.00 88.81 1108 ALA A O 1
ATOM 8855 N N . GLU A 1 1109 ? 15.699 44.248 0.920 1.00 90.25 1109 GLU A N 1
ATOM 8856 C CA . GLU A 1 1109 ? 16.766 43.331 0.549 1.00 90.25 1109 GLU A CA 1
ATOM 8857 C C . GLU A 1 1109 ? 16.328 42.360 -0.562 1.00 90.25 1109 GLU A C 1
ATOM 8859 O O . GLU A 1 1109 ? 17.109 42.075 -1.469 1.00 90.25 1109 GLU A O 1
ATOM 8864 N N . ILE A 1 1110 ? 15.063 41.911 -0.559 1.00 89.81 1110 ILE A N 1
ATOM 8865 C CA . ILE A 1 1110 ? 14.500 41.083 -1.640 1.00 89.81 1110 ILE A CA 1
ATOM 8866 C C . ILE A 1 1110 ? 14.345 41.911 -2.915 1.00 89.81 1110 ILE A C 1
ATOM 8868 O O . ILE A 1 1110 ? 14.726 41.459 -3.993 1.00 89.81 1110 ILE A O 1
ATOM 8872 N N . ALA A 1 1111 ? 13.853 43.148 -2.808 1.00 88.06 1111 ALA A N 1
ATOM 8873 C CA . ALA A 1 1111 ? 13.736 44.044 -3.957 1.00 88.06 1111 ALA A CA 1
ATOM 8874 C C . ALA A 1 1111 ? 15.109 44.378 -4.576 1.00 88.06 1111 ALA A C 1
ATOM 8876 O O . ALA A 1 1111 ? 15.245 44.445 -5.802 1.00 88.06 1111 ALA A O 1
ATOM 8877 N N . GLU A 1 1112 ? 16.140 44.554 -3.746 1.00 90.94 1112 GLU A N 1
ATOM 8878 C CA . GLU A 1 1112 ? 17.521 44.737 -4.196 1.00 90.94 1112 GLU A CA 1
ATOM 8879 C C . GLU A 1 1112 ? 18.093 43.469 -4.839 1.00 90.94 1112 GLU A C 1
ATOM 8881 O O . GLU A 1 1112 ? 18.705 43.564 -5.905 1.00 90.94 1112 GLU A O 1
ATOM 8886 N N . ALA A 1 1113 ? 17.842 42.290 -4.265 1.00 91.31 1113 ALA A N 1
ATOM 8887 C CA . ALA A 1 1113 ? 18.255 41.007 -4.830 1.00 91.31 1113 ALA A CA 1
ATOM 8888 C C . ALA A 1 1113 ? 17.597 40.732 -6.191 1.00 91.31 1113 ALA A C 1
ATOM 8890 O O . ALA A 1 1113 ? 18.287 40.377 -7.147 1.00 91.31 1113 ALA A O 1
ATOM 8891 N N . MET A 1 1114 ? 16.289 40.973 -6.317 1.00 92.38 1114 MET A N 1
ATOM 8892 C CA . MET A 1 1114 ? 15.542 40.891 -7.579 1.00 92.38 1114 MET A CA 1
ATOM 8893 C C . MET A 1 1114 ? 16.109 41.848 -8.630 1.00 92.38 1114 MET A C 1
ATOM 8895 O O . MET A 1 1114 ? 16.317 41.476 -9.783 1.00 92.38 1114 MET A O 1
ATOM 8899 N N . LYS A 1 1115 ? 16.440 43.081 -8.230 1.00 90.69 1115 LYS A N 1
ATOM 8900 C CA . LYS A 1 1115 ? 17.074 44.058 -9.122 1.00 90.69 1115 LYS A CA 1
ATOM 8901 C C . LYS A 1 1115 ? 18.479 43.629 -9.553 1.00 90.69 1115 LYS A C 1
ATOM 8903 O O . LYS A 1 1115 ? 18.845 43.857 -10.702 1.00 90.69 1115 LYS A O 1
ATOM 8908 N N . ALA A 1 1116 ? 19.262 43.044 -8.649 1.00 89.56 1116 ALA A N 1
ATOM 8909 C CA . ALA A 1 1116 ? 20.624 42.589 -8.922 1.00 89.56 1116 ALA A CA 1
ATOM 8910 C C . ALA A 1 1116 ? 20.664 41.352 -9.834 1.00 89.56 1116 ALA A C 1
ATOM 8912 O O . ALA A 1 1116 ? 21.587 41.217 -10.633 1.00 89.56 1116 ALA A O 1
ATOM 8913 N N . THR A 1 1117 ? 19.663 40.478 -9.729 1.00 88.69 1117 THR A N 1
ATOM 8914 C CA . THR A 1 1117 ? 19.542 39.236 -10.514 1.00 88.69 1117 THR A CA 1
ATOM 8915 C C . THR A 1 1117 ? 18.722 39.402 -11.794 1.00 88.69 1117 THR A C 1
ATOM 8917 O O . THR A 1 1117 ? 18.767 38.540 -12.661 1.00 88.69 1117 THR A O 1
ATOM 8920 N N . GLY A 1 1118 ? 17.994 40.513 -11.950 1.00 90.12 1118 GLY A N 1
ATOM 8921 C CA . GLY A 1 1118 ? 17.115 40.751 -13.099 1.00 90.12 1118 GLY A CA 1
ATOM 8922 C C . GLY A 1 1118 ? 15.762 40.034 -13.012 1.00 90.12 1118 GLY A C 1
ATOM 8923 O O . GLY A 1 1118 ? 14.974 40.101 -13.958 1.00 90.12 1118 GLY A O 1
ATOM 8924 N N . VAL A 1 1119 ? 15.457 39.389 -11.883 1.00 90.12 1119 VAL A N 1
ATOM 8925 C CA . VAL A 1 1119 ? 14.189 38.689 -11.656 1.00 90.12 1119 VAL A CA 1
ATOM 8926 C C . VAL A 1 1119 ? 13.067 39.704 -11.426 1.00 90.12 1119 VAL A C 1
ATOM 8928 O O . VAL A 1 1119 ? 13.125 40.538 -10.523 1.00 90.12 1119 VAL A O 1
ATOM 8931 N N . THR A 1 1120 ? 12.004 39.641 -12.230 1.00 90.69 1120 THR A N 1
ATOM 8932 C CA . THR A 1 1120 ? 10.835 40.529 -12.086 1.00 90.69 1120 THR A CA 1
ATOM 8933 C C . THR A 1 1120 ? 9.722 39.871 -11.271 1.00 90.69 1120 THR A C 1
ATOM 8935 O O . THR A 1 1120 ? 9.632 38.649 -11.199 1.00 90.69 1120 THR A O 1
ATOM 8938 N N . ALA A 1 1121 ? 8.798 40.662 -10.713 1.00 85.81 1121 ALA A N 1
ATOM 8939 C CA . ALA A 1 1121 ? 7.618 40.120 -10.026 1.00 85.81 1121 ALA A CA 1
ATOM 8940 C C . ALA A 1 1121 ? 6.727 39.262 -10.949 1.00 85.81 1121 ALA A C 1
ATOM 8942 O O . ALA A 1 1121 ? 6.086 38.321 -10.488 1.00 85.81 1121 ALA A O 1
ATOM 8943 N N . LYS A 1 1122 ? 6.707 39.565 -12.258 1.00 84.94 1122 LYS A N 1
ATOM 8944 C CA . LYS A 1 1122 ? 6.028 38.743 -13.272 1.00 84.94 1122 LYS A CA 1
ATOM 8945 C C . LYS A 1 1122 ? 6.722 37.386 -13.424 1.00 84.94 1122 LYS A C 1
ATOM 8947 O O . LYS A 1 1122 ? 6.032 36.377 -13.466 1.00 84.94 1122 LYS A O 1
ATOM 8952 N N . LYS A 1 1123 ? 8.060 37.381 -13.444 1.00 86.81 1123 LYS A N 1
ATOM 8953 C CA . LYS A 1 1123 ? 8.887 36.171 -13.561 1.00 86.81 1123 LYS A CA 1
ATOM 8954 C C . LYS A 1 1123 ? 8.806 35.278 -12.315 1.00 86.81 1123 LYS A C 1
ATOM 8956 O O . LYS A 1 1123 ? 8.644 34.077 -12.443 1.00 86.81 1123 LYS A O 1
ATOM 8961 N N . LEU A 1 1124 ? 8.786 35.864 -11.112 1.00 86.12 1124 LEU A N 1
ATOM 8962 C CA . LEU A 1 1124 ? 8.503 35.109 -9.880 1.00 86.12 1124 LEU A CA 1
ATOM 8963 C C . LEU A 1 1124 ? 7.130 34.435 -9.922 1.00 86.12 1124 LEU A C 1
ATOM 8965 O O . LEU A 1 1124 ? 6.992 33.302 -9.486 1.00 86.12 1124 LEU A O 1
ATOM 8969 N N . LYS A 1 1125 ? 6.112 35.126 -10.451 1.00 83.75 1125 LYS A N 1
ATOM 8970 C CA . LYS A 1 1125 ? 4.761 34.569 -10.547 1.00 83.75 1125 LYS A CA 1
ATOM 8971 C C . LYS A 1 1125 ? 4.679 33.420 -11.557 1.00 83.75 1125 LYS A C 1
ATOM 8973 O O . LYS A 1 1125 ? 3.973 32.462 -11.274 1.00 83.75 1125 LYS A O 1
ATOM 8978 N N . SER A 1 1126 ? 5.407 33.503 -12.676 1.00 83.19 1126 SER A N 1
ATOM 8979 C CA . SER A 1 1126 ? 5.485 32.410 -13.658 1.00 83.19 1126 SER A CA 1
ATOM 8980 C C . SER A 1 1126 ? 6.273 31.197 -13.163 1.00 83.19 1126 SER A C 1
ATOM 8982 O O . SER A 1 1126 ? 6.161 30.136 -13.738 1.00 83.19 1126 SER A O 1
ATOM 8984 N N . TRP A 1 1127 ? 7.100 31.348 -12.128 1.00 85.31 1127 TRP A N 1
ATOM 8985 C CA . TRP A 1 1127 ? 7.791 30.227 -11.479 1.00 85.31 1127 TRP A CA 1
ATOM 8986 C C . TRP A 1 1127 ? 6.934 29.517 -10.422 1.00 85.31 1127 TRP A C 1
ATOM 8988 O O . TRP A 1 1127 ? 7.352 28.499 -9.880 1.00 85.31 1127 TRP A O 1
ATOM 8998 N N . THR A 1 1128 ? 5.781 30.095 -10.069 1.00 77.12 1128 THR A N 1
ATOM 8999 C CA . THR A 1 1128 ? 4.820 29.524 -9.106 1.00 77.12 1128 THR A CA 1
ATOM 9000 C C . THR A 1 1128 ? 3.545 28.981 -9.741 1.00 77.12 1128 THR A C 1
ATOM 9002 O O . THR A 1 1128 ? 2.719 28.417 -9.027 1.00 77.12 1128 THR A O 1
ATOM 9005 N N . SER A 1 1129 ? 3.360 29.255 -11.031 1.00 58.88 1129 SER A N 1
ATOM 9006 C CA . SER A 1 1129 ? 2.344 28.671 -11.906 1.00 58.88 1129 SER A CA 1
ATOM 9007 C C . SER A 1 1129 ? 2.956 27.486 -12.614 1.00 58.88 1129 SER A C 1
ATOM 9009 O O . SER A 1 1129 ? 2.232 26.483 -12.720 1.00 58.88 1129 SER A O 1
#

pLDDT: mean 83.15, std 14.62, range [25.53, 98.12]

Sequence (1129 aa):
MKTPTRPAGVPDEAIWVEKEKTWQLGTSDKRGVIKKVQVPVGEWRYWRADGTLVCVAGFDSEGRQHGMLERYHNDGTLASRGQWKHGSRHGHFVYFNSENETDECFPAADEVWRYEFDSTANWQEENKHWFLKDGTECTSDGRPLSEAFDLDTIFDAAEPSTFLKDHAVEIRSLLNEQEEITNTEDPLEIQAVWGVQNEEIDAFVNRAAEGGSGFRPATSSRTFEDNMWFKMIAHPWDNCCEELAAAFMGAVKIGYFGDSDHVYSTLFQPSREEPKPNGIFLWSHDTHYVDEVLSLSINEFAYRVALAASFEQERISVKAAAKAWKKLAGKCYVGWCAGDGLEEAINYVDEAGGSDEDTADDGNSDGRNSDDSVDESEDSASDEMVRGNFECALDPQYSITSPFWRAQWIVELLNEDERRNWSDIKETFRPGWNKPLTEERYASLKESGNTRLPQTALYLLWRLFWFKQTDRLRECCDLYRNHNARIVRDLVVFLEELEAGRKDIYCIKDIHAVREEFLKLDLIPEREEERNQEKALNAVAEVKRLETVSAEVNELAKEGLEKLLEKAWQCVTDIGALEKFEAAARTLPGHELEWRCLDFVRNYEFRRGDTEAEEEAVGVGIWLGQNGCETLQPFIWGALYSESYLRTANLLTSIGRTTGALDKRLEACCLKQLEIVEEYHFKRALAVKLLEQLKSEAAIPALCKLIDEYFEELADKHDFEARLATIPWVECLTATAEALGALVEVDTKKNENERTVRQVLHKLLVHSLKNYEEKTAVASLNALVAWGETHLLPQISSMLANDTPSQIAALQAVEALASKWKSADRKSFVTMYFRNPSDDNNSVTLMYYRAAHALHAADPKLGKTEPIEKALAEARQLYTYGGDLWNQFRILDCQTVGKFPQLDINSIKHFLQSVNTDVREAAEAAFVSRGVPFEEHHPIEWPIIWKTLSESGLDMQIGPSETATANKKMADASIKIAKLMLADNAICFGPPAAWLWQHPSKEAAEVLAQVVEKKLKAVPAIESGEYLPSEYTWLMRALVKHASYPPCTALISRCLAHENRDIGGALLSDFDSMPIEFAPELLKIAEERDGWQRYSIAKWAIANKDLAEIAEAMKATGVTAKKLKSWTS

Secondary structure (DSSP, 8-state):
-PPPPPPTTS-TT-EEETTTTEEEEEEEEEE-SSS-EEEEEEEEEEE-TTS-EEEEEEE-TTSSEEEEEEEE-TTS-EEEEEEEETTEEEEEEEEE--SS--SS--SS-TT--EEEEEESSTT--EEEEEE-TTS-EE-TTS-BHHHH-TTHHHHHH--TTTHHHHTHHHHHHHHSTT------SSTT-HHHHHS---HHHHHHHHHPPPBTTTEEE--S----SS-HHHHHHS--SSSTTHHHHHHHHTEEEEEEETTTEEEEEES--TT-SS-----EEEE-TTTSSEEEEEES-HHHHHHHHHHHHHHHTT-S-HHHHHHHHHTTTTTB--SGGG-TTHHHHHHHHHHTTS------------------------HHHHHHHHHTTTB-----SSTTTHHHHHHHHHHHHTS-TTT--HHHHHHH--TTTS----HHHHHHHHHHHHHT-HHHHHHHHHHHHHTT-HHHHHHHHHHHTT-SSHHHHHHHHHHHHHHTT---BTTBS-HHHHHHHHHHT---GGGHHHHHHHHHHHHHHHHHHHHHHHHHHHHHHHH-HHHHHHHHHHTTT-HHHHHHHHHHHTTSSS-HHHHHHHHHHHH--S-S-HHHHHHHHHHHHHHHHHH--TTTHHHHHHGGGSTTHHHHHHHHHHHTTSTT-S-THHHHHHHHHHTS--TT-HHHHHHHHHHHHTT-TTHHHHHHHHHHHHHHHTTT--HHHHHHTTGGGHHHHHHHHHHHHHHTTT-TTHHHHHHHHHHHHHHHHHHHHHTT-HHHHHHHHHHHHHTT----HHHHHHHTTS-HHHHHHHHHHHHHHTTTS-HHHHHHHHHHT-S-S-TT-HHHHHHHHHHHHHHHHH-GGG-----HHHHHHHHTTS--SSHHHHHHHHHHHHHHHHH-TTS-GGGGGGGGG-SSHHHHHHHHHHHHHHT---PPPEE--HHHHHHHHHHTT--TT--S-S-HHHHHHHHHHHHHHHHHTTSTTEE--HHHHHHHHHS--HHHHHHHHHHHHHHHHT---PPTTPPPPHHHHHHHHHHHHTTTSHHHHHHHHHHHT-SSHHHHHHHGGGGGG--GGGHHHHHHHHHH--HHHHHHHHHHHHHTTTSHHHHHHHHHHT--HHHHHHT--

Radius of gyration: 35.89 Å; chains: 1; bounding box: 90×82×105 Å